Protein AF-A0A2S4VLC2-F1 (afdb_monomer)

Solvent-accessible surface area (backbone atoms only — not comparable to full-atom values): 45663 Å² total; per-residue (Å²): 144,87,84,80,94,54,102,57,72,80,74,68,70,62,57,72,58,14,38,53,53,42,52,53,53,49,48,54,49,51,52,53,53,41,60,43,33,59,36,51,84,49,87,48,69,69,47,48,52,51,25,44,51,48,43,68,63,42,48,62,54,38,50,44,61,28,38,43,82,70,46,40,82,74,41,74,69,57,31,28,52,48,36,14,47,51,26,49,55,52,49,54,48,45,46,55,64,35,52,42,67,81,77,48,102,68,69,84,42,43,26,28,50,32,72,69,47,44,51,53,40,52,48,52,61,60,61,50,69,76,62,63,89,77,63,77,96,82,64,87,63,66,72,56,66,68,56,48,66,87,47,74,38,82,46,78,83,58,58,87,95,34,71,60,26,54,52,48,14,49,42,65,72,66,60,54,50,72,38,26,34,81,74,70,24,79,64,42,41,28,45,54,89,22,46,72,27,50,72,65,51,28,57,66,91,37,38,46,51,39,43,56,39,56,76,72,53,17,49,53,32,44,52,52,26,51,54,34,46,54,51,46,46,65,56,44,69,75,32,58,41,73,59,55,61,83,78,45,54,74,65,55,41,47,47,50,35,52,30,55,53,40,46,64,63,31,56,52,28,44,52,35,42,52,50,45,50,49,38,51,73,70,60,71,40,47,35,50,53,35,67,42,56,43,40,62,47,91,70,44,57,30,51,56,46,20,69,70,37,12,37,65,52,59,55,51,54,58,33,44,56,60,15,40,78,43,88,60,10,78,40,79,65,37,14,53,50,33,27,28,51,48,48,17,26,50,58,19,32,36,46,27,54,52,44,79,71,64,43,90,93,38,68,63,45,57,52,52,30,40,56,33,68,34,37,37,52,26,33,48,49,53,47,51,50,39,54,44,45,73,77,72,48,56,81,90,48,26,43,56,52,31,52,54,52,48,41,59,39,27,37,38,38,54,34,35,58,31,50,39,46,22,57,63,51,58,80,48,35,83,61,45,53,64,47,45,73,73,47,66,78,59,77,78,66,73,83,52,53,74,65,15,39,52,53,46,51,52,53,49,49,54,49,51,49,54,53,42,59,46,28,53,40,59,74,56,82,47,67,69,47,46,51,52,27,46,51,46,47,68,64,41,48,62,54,39,46,47,63,23,46,44,82,70,45,33,84,85,42,72,68,57,35,28,43,51,34,12,47,51,26,48,55,51,49,53,49,45,46,53,66,42,52,40,71,82,73,47,101,65,72,84,43,41,25,28,54,37,69,72,43,45,51,54,35,52,52,53,63,70,44,76,68,66,70,88,56,55,74,70,60,42,53,51,49,42,56,68,55,48,54,69,52,73,40,81,46,81,84,58,57,93,88,37,74,57,26,57,52,47,16,51,44,65,76,65,58,50,47,73,38,24,34,84,74,70,28,84,66,40,44,30,44,52,91,23,44,73,29,48,55,66,52,31,57,70,93,40,42,43,49,40,43,61,30,56,70,72,56,16,50,54,34,46,51,52,31,50,52,34,48,54,52,45,50,63,47,41,77,71,27,54,40,73,50,58,57,84,76,44,57,71,69,56,45,50,50,50,42,51,31,54,53,41,44,65,65,33,61,49,28,45,54,36,40,51,49,45,53,51,38,46,60,68,64,68,40,49,31,54,52,35,70,50,53,45,48,63,47,92,71,42,60,25,52,58,44,22,67,71,47,12,47,57,48,67,52,50,52,58,31,45,57,59,13,39,78,42,90,60,10,79,40,76,67,38,13,54,51,35,24,32,52,48,48,16,25,50,59,20,31,26,48,31,51,46,46,70,84,62,41,88,92,40,64,66,44,56,52,50,31,38,55,33,67,34,34,39,52,27,34,51,48,52,54,52,51,40,55,45,42,74,77,74,48,54,80,90,48,26,41,58,52,31,51,52,53,48,62,56,36,34,42,36,36,52,32,36,57,31,48,40,54,46,54,74,65,80,82,75,86,124

Structure (mmCIF, N/CA/C/O backbone):
data_AF-A0A2S4VLC2-F1
#
_entry.id   AF-A0A2S4VLC2-F1
#
loop_
_atom_site.group_PDB
_atom_site.id
_atom_site.type_symbol
_atom_site.label_atom_id
_atom_site.label_alt_id
_atom_site.label_comp_id
_atom_site.label_asym_id
_atom_site.label_entity_id
_atom_site.label_seq_id
_atom_site.pdbx_PDB_ins_code
_atom_site.Cartn_x
_atom_site.Cartn_y
_atom_site.Cartn_z
_atom_site.occupancy
_atom_site.B_iso_or_equiv
_atom_site.auth_seq_id
_atom_site.auth_comp_id
_atom_site.auth_asym_id
_atom_site.auth_atom_id
_atom_site.pdbx_PDB_model_num
ATOM 1 N N . MET A 1 1 ? 19.396 19.581 33.387 1.00 24.59 1 MET A N 1
ATOM 2 C CA . MET A 1 1 ? 19.398 18.105 33.498 1.00 24.59 1 MET A CA 1
ATOM 3 C C . MET A 1 1 ? 18.200 17.486 32.751 1.00 24.59 1 MET A C 1
ATOM 5 O O . MET A 1 1 ? 17.572 16.566 33.244 1.00 24.59 1 MET A O 1
ATOM 9 N N . ILE A 1 2 ? 17.866 18.011 31.559 1.00 24.48 2 ILE A N 1
ATOM 10 C CA . ILE A 1 2 ? 16.727 17.600 30.707 1.00 24.48 2 ILE A CA 1
ATOM 11 C C . ILE A 1 2 ? 17.249 17.521 29.261 1.00 24.48 2 ILE A C 1
ATOM 13 O O . ILE A 1 2 ? 16.816 18.251 28.375 1.00 24.48 2 ILE A O 1
ATOM 17 N N . GLU A 1 3 ? 18.278 16.706 29.025 1.00 23.47 3 GLU A N 1
ATOM 18 C CA . GLU A 1 3 ? 18.798 16.481 27.665 1.00 23.47 3 GLU A CA 1
ATOM 19 C C . GLU A 1 3 ? 18.864 15.005 27.240 1.00 23.47 3 GLU A C 1
ATOM 21 O O . GLU A 1 3 ? 18.870 14.753 26.032 1.00 23.47 3 GLU A O 1
ATOM 26 N N . ASP A 1 4 ? 18.771 14.041 28.166 1.00 26.91 4 ASP A N 1
ATOM 27 C CA . ASP A 1 4 ? 19.158 12.644 27.888 1.00 26.91 4 ASP A CA 1
ATOM 28 C C . ASP A 1 4 ? 18.034 11.590 27.856 1.00 26.91 4 ASP A C 1
ATOM 30 O O . ASP A 1 4 ? 18.295 10.420 27.584 1.00 26.91 4 ASP A O 1
ATOM 34 N N . ILE A 1 5 ? 16.760 11.969 27.993 1.00 26.39 5 ILE A N 1
ATOM 35 C CA . ILE A 1 5 ? 15.631 11.030 27.822 1.00 26.39 5 ILE A CA 1
ATOM 36 C C . ILE A 1 5 ? 15.182 11.035 26.354 1.00 26.39 5 ILE A C 1
ATOM 38 O O . ILE A 1 5 ? 14.211 11.689 25.971 1.00 26.39 5 ILE A O 1
ATOM 42 N N . ARG A 1 6 ? 15.930 10.362 25.470 1.00 28.44 6 ARG A N 1
ATOM 43 C CA . ARG A 1 6 ? 15.559 10.229 24.047 1.00 28.44 6 ARG A CA 1
ATOM 44 C C . ARG A 1 6 ? 15.788 8.796 23.553 1.00 28.44 6 ARG A C 1
ATOM 46 O O . ARG A 1 6 ? 16.869 8.441 23.103 1.00 28.44 6 ARG A O 1
ATOM 53 N N . LEU A 1 7 ? 14.719 7.993 23.603 1.00 27.14 7 LEU A N 1
ATOM 54 C CA . LEU A 1 7 ? 14.617 6.585 23.157 1.00 27.14 7 LEU A CA 1
ATOM 55 C C . LEU A 1 7 ? 14.751 6.356 21.635 1.00 27.14 7 LEU A C 1
ATOM 57 O O . LEU A 1 7 ? 14.657 5.237 21.148 1.00 27.14 7 LEU A O 1
ATOM 61 N N . ILE A 1 8 ? 15.013 7.414 20.877 1.00 26.95 8 ILE A N 1
ATOM 62 C CA . ILE A 1 8 ? 15.624 7.353 19.552 1.00 26.95 8 ILE A CA 1
ATOM 63 C C . ILE A 1 8 ? 16.827 8.285 19.695 1.00 26.95 8 ILE A C 1
ATOM 65 O O . ILE A 1 8 ? 16.607 9.413 20.160 1.00 26.95 8 ILE A O 1
ATOM 69 N N . PRO A 1 9 ? 18.070 7.871 19.360 1.00 27.66 9 PRO A N 1
ATOM 70 C CA . PRO A 1 9 ? 19.195 8.803 19.367 1.00 27.66 9 PRO A CA 1
ATOM 71 C C . PRO A 1 9 ? 18.732 10.075 18.661 1.00 27.66 9 PRO A C 1
ATOM 73 O O . PRO A 1 9 ? 18.092 9.937 17.617 1.00 27.66 9 PRO A O 1
ATOM 76 N N . LYS A 1 10 ? 18.972 11.276 19.241 1.00 30.33 10 LYS A N 1
ATOM 77 C CA . LYS A 1 10 ? 18.832 12.561 18.521 1.00 30.33 10 LYS A CA 1
ATOM 78 C C . LYS A 1 10 ? 19.319 12.243 17.111 1.00 30.33 10 LYS A C 1
ATOM 80 O O . LYS A 1 10 ? 20.507 11.974 16.984 1.00 30.33 10 LYS A O 1
ATOM 85 N N . ILE A 1 11 ? 18.438 12.135 16.107 1.00 36.75 11 ILE A N 1
ATOM 86 C CA . ILE A 1 11 ? 18.905 12.075 14.726 1.00 36.75 11 ILE A CA 1
ATOM 87 C C . ILE A 1 11 ? 19.419 13.491 14.588 1.00 36.75 11 ILE A C 1
ATOM 89 O O . ILE A 1 11 ? 18.590 14.409 14.570 1.00 36.75 11 ILE A O 1
ATOM 93 N N . PRO A 1 12 ? 20.743 13.717 14.654 1.00 31.34 12 PRO A N 1
ATOM 94 C CA . PRO A 1 12 ? 21.212 15.044 14.382 1.00 31.34 12 PRO A CA 1
ATOM 95 C C . PRO A 1 12 ? 20.803 15.227 12.932 1.00 31.34 12 PRO A C 1
ATOM 97 O O . PRO A 1 12 ? 21.232 14.484 12.050 1.00 31.34 12 PRO A O 1
ATOM 100 N N . PHE A 1 13 ? 19.894 16.159 12.679 1.00 34.50 13 PHE A N 1
ATOM 101 C CA . PHE A 1 13 ? 19.851 16.740 11.362 1.00 34.50 13 PHE A CA 1
ATOM 102 C C . PHE A 1 13 ? 21.256 17.318 11.200 1.00 34.50 13 PHE A C 1
ATOM 104 O O . PHE A 1 13 ? 21.557 18.365 11.765 1.00 34.50 13 PHE A O 1
ATOM 111 N N . THR A 1 14 ? 22.160 16.605 10.523 1.00 34.50 14 THR A N 1
ATOM 112 C CA . THR A 1 14 ? 23.558 17.025 10.319 1.00 34.50 14 THR A CA 1
ATOM 113 C C . THR A 1 14 ? 23.642 18.231 9.374 1.00 34.50 14 THR A C 1
ATOM 115 O O . THR A 1 14 ? 24.683 18.509 8.785 1.00 34.50 14 THR A O 1
ATOM 118 N N . GLY A 1 15 ? 22.528 18.946 9.199 1.00 43.31 15 GLY A N 1
ATOM 119 C CA . GLY A 1 15 ? 22.353 20.007 8.235 1.00 43.31 15 GLY A CA 1
ATOM 120 C C . GLY A 1 15 ? 22.513 19.521 6.799 1.00 43.31 15 GLY A C 1
ATOM 121 O O . GLY A 1 15 ? 22.769 18.354 6.498 1.00 43.31 15 GLY A O 1
ATOM 122 N N . THR A 1 16 ? 22.423 20.483 5.896 1.00 50.69 16 THR A N 1
ATOM 123 C CA . THR A 1 16 ? 22.776 20.370 4.477 1.00 50.69 16 THR A CA 1
ATOM 124 C C . THR A 1 16 ? 24.244 19.968 4.245 1.00 50.69 16 THR A C 1
ATOM 126 O O . THR A 1 16 ? 24.583 19.532 3.146 1.00 50.69 16 THR A O 1
ATOM 129 N N . HIS A 1 17 ? 25.104 20.057 5.269 1.00 54.06 17 HIS A N 1
ATOM 130 C CA . HIS A 1 17 ? 26.532 19.728 5.209 1.00 54.06 17 HIS A CA 1
ATOM 131 C C . HIS A 1 17 ? 26.823 18.236 4.984 1.00 54.06 17 HIS A C 1
ATOM 133 O O . HIS A 1 17 ? 27.678 17.908 4.164 1.00 54.06 17 HIS A O 1
ATOM 139 N N . GLY A 1 18 ? 26.107 17.324 5.651 1.00 67.12 18 GLY A N 1
ATOM 140 C CA . GLY A 1 18 ? 26.309 15.880 5.444 1.00 67.12 18 GLY A CA 1
ATOM 141 C C . GLY A 1 18 ? 25.918 15.422 4.032 1.00 67.12 18 GLY A C 1
ATOM 142 O O . GLY A 1 18 ? 26.571 14.562 3.440 1.00 67.12 18 GLY A O 1
ATOM 143 N N . LEU A 1 19 ? 24.885 16.047 3.457 1.00 71.69 19 LEU A N 1
ATOM 144 C CA . LEU A 1 19 ? 24.420 15.774 2.097 1.00 71.69 19 LEU A CA 1
ATOM 145 C C . LEU A 1 19 ? 25.407 16.288 1.041 1.00 71.69 19 LEU A C 1
ATOM 147 O O . LEU A 1 19 ? 25.724 15.567 0.095 1.00 71.69 19 LEU A O 1
ATOM 151 N N . SER A 1 20 ? 25.905 17.519 1.190 1.00 73.19 20 SER A N 1
ATOM 152 C CA . SER A 1 20 ? 26.838 18.109 0.224 1.00 73.19 20 SER A CA 1
ATOM 153 C C . SER A 1 20 ? 28.161 17.342 0.166 1.00 73.19 20 SER A C 1
ATOM 155 O O . SER A 1 20 ? 28.663 17.072 -0.926 1.00 73.19 20 SER A O 1
ATOM 157 N N . GLN A 1 21 ? 28.680 16.904 1.317 1.00 80.12 21 GLN A N 1
ATOM 158 C CA . GLN A 1 21 ? 29.865 16.048 1.386 1.00 80.12 21 GLN A CA 1
ATOM 159 C C . GLN A 1 21 ? 29.629 14.686 0.721 1.00 80.12 21 GLN A C 1
ATOM 161 O O . GLN A 1 21 ? 30.457 14.247 -0.079 1.00 80.12 21 GLN A O 1
ATOM 166 N N . ALA A 1 22 ? 28.480 14.050 0.976 1.00 80.75 22 ALA A N 1
ATOM 167 C CA . ALA A 1 22 ? 28.127 12.782 0.341 1.00 80.75 22 ALA A CA 1
ATOM 168 C C . ALA A 1 22 ? 28.070 12.910 -1.192 1.00 80.75 22 ALA A C 1
ATOM 170 O O . ALA A 1 22 ? 28.621 12.077 -1.911 1.00 80.75 22 ALA A O 1
ATOM 171 N N . LEU A 1 23 ? 27.444 13.974 -1.708 1.00 84.00 23 LEU A N 1
ATOM 172 C CA . LEU A 1 23 ? 27.352 14.232 -3.148 1.00 84.00 23 LEU A CA 1
ATOM 173 C C . LEU A 1 23 ? 28.720 14.508 -3.781 1.00 84.00 23 LEU A C 1
ATOM 175 O O . LEU A 1 23 ? 28.992 14.012 -4.874 1.00 84.00 23 LEU A O 1
ATOM 179 N N . LEU A 1 24 ? 29.596 15.249 -3.096 1.00 88.19 24 LEU A N 1
ATOM 180 C CA . LEU A 1 24 ? 30.950 15.527 -3.576 1.00 88.19 24 LEU A CA 1
ATOM 181 C C . LEU A 1 24 ? 31.783 14.243 -3.696 1.00 88.19 24 LEU A C 1
ATOM 183 O O . LEU A 1 24 ? 32.436 14.019 -4.716 1.00 88.19 24 LEU A O 1
ATOM 187 N N . VAL A 1 25 ? 31.745 13.380 -2.678 1.00 90.94 25 VAL A N 1
ATOM 188 C CA . VAL A 1 25 ? 32.460 12.094 -2.696 1.00 90.94 25 VAL A CA 1
ATOM 189 C C . VAL A 1 25 ? 31.884 11.170 -3.765 1.00 90.94 25 VAL A C 1
ATOM 191 O O . VAL A 1 25 ? 32.643 10.568 -4.527 1.00 90.94 25 VAL A O 1
ATOM 194 N N . LEU A 1 26 ? 30.556 11.111 -3.894 1.00 91.62 26 LEU A N 1
ATOM 195 C CA . LEU A 1 26 ? 29.896 10.358 -4.957 1.00 91.62 26 LEU A CA 1
ATOM 196 C C . LEU A 1 26 ? 30.342 10.836 -6.344 1.00 91.62 26 LEU A C 1
ATOM 198 O O . LEU A 1 26 ? 30.652 10.008 -7.197 1.00 91.62 26 LEU A O 1
ATOM 202 N N . LEU A 1 27 ? 30.430 12.150 -6.567 1.00 93.12 27 LEU A N 1
ATOM 203 C CA . LEU A 1 27 ? 30.902 12.715 -7.830 1.00 93.12 27 LEU A CA 1
ATOM 204 C C . LEU A 1 27 ? 32.338 12.276 -8.142 1.00 93.12 27 LEU A C 1
ATOM 206 O O . LEU A 1 27 ? 32.603 11.838 -9.258 1.00 93.12 27 LEU A O 1
ATOM 210 N N . GLN A 1 28 ? 33.248 12.323 -7.164 1.00 93.44 28 GLN A N 1
ATOM 211 C CA . GLN A 1 28 ? 34.626 11.841 -7.341 1.00 93.44 28 GLN A CA 1
ATOM 212 C C . GLN A 1 28 ? 34.664 10.358 -7.734 1.00 93.44 28 GLN A C 1
ATOM 214 O O . GLN A 1 28 ? 35.398 9.979 -8.648 1.00 93.44 28 GLN A O 1
ATOM 219 N N . ILE A 1 29 ? 33.849 9.526 -7.076 1.00 95.19 29 ILE A N 1
ATOM 220 C CA . ILE A 1 29 ? 33.752 8.095 -7.384 1.00 95.19 29 ILE A CA 1
ATOM 221 C C . ILE A 1 29 ? 33.221 7.881 -8.804 1.00 95.19 29 ILE A C 1
ATOM 223 O O . ILE A 1 29 ? 33.795 7.099 -9.562 1.00 95.19 29 ILE A O 1
ATOM 227 N N . LEU A 1 30 ? 32.150 8.582 -9.183 1.00 94.50 30 LEU A N 1
ATOM 228 C CA . LEU A 1 30 ? 31.552 8.475 -10.512 1.00 94.50 30 LEU A CA 1
ATOM 229 C C . LEU A 1 30 ? 32.517 8.930 -11.607 1.00 94.50 30 LEU A C 1
ATOM 231 O O . LEU A 1 30 ? 32.635 8.237 -12.613 1.00 94.50 30 LEU A O 1
ATOM 235 N N . VAL A 1 31 ? 33.247 10.029 -11.403 1.00 94.50 31 VAL A N 1
ATOM 236 C CA . VAL A 1 31 ? 34.279 10.497 -12.342 1.00 94.50 31 VAL A CA 1
ATOM 237 C C . VAL A 1 31 ? 35.378 9.449 -12.493 1.00 94.50 31 VAL A C 1
ATOM 239 O O . VAL A 1 31 ? 35.717 9.086 -13.616 1.00 94.50 31 VAL A O 1
ATOM 242 N N . GLY A 1 32 ? 35.894 8.901 -11.390 1.00 95.00 32 GLY A N 1
ATOM 243 C CA . GLY A 1 32 ? 36.918 7.857 -11.438 1.00 95.00 32 GLY A CA 1
ATOM 244 C C . GLY A 1 32 ? 36.456 6.596 -12.175 1.00 95.00 32 GLY A C 1
ATOM 245 O O . GLY A 1 32 ? 37.154 6.100 -13.060 1.00 95.00 32 GLY A O 1
ATOM 246 N N . LEU A 1 33 ? 35.250 6.106 -11.870 1.00 94.94 33 LEU A N 1
ATOM 247 C CA . LEU A 1 33 ? 34.646 4.970 -12.572 1.00 94.94 33 LEU A CA 1
ATOM 248 C C . LEU A 1 33 ? 34.430 5.264 -14.057 1.00 94.94 33 LEU A C 1
ATOM 250 O O . LEU A 1 33 ? 34.676 4.397 -14.894 1.00 94.94 33 LEU A O 1
ATOM 254 N N . PHE A 1 34 ? 33.988 6.475 -14.390 1.00 94.25 34 PHE A N 1
ATOM 255 C CA . PHE A 1 34 ? 33.753 6.896 -15.764 1.00 94.25 34 PHE A CA 1
ATOM 256 C C . PHE A 1 34 ? 35.054 6.939 -16.567 1.00 94.25 34 PHE A C 1
ATOM 258 O O . PHE A 1 34 ? 35.115 6.340 -17.639 1.00 94.25 34 PHE A O 1
ATOM 265 N N . LEU A 1 35 ? 36.120 7.532 -16.016 1.00 93.56 35 LEU A N 1
ATOM 266 C CA . LEU A 1 35 ? 37.460 7.512 -16.613 1.00 93.56 35 LEU A CA 1
ATOM 267 C C . LEU A 1 35 ? 37.949 6.078 -16.844 1.00 93.56 35 LEU A C 1
ATOM 269 O O . LEU A 1 35 ? 38.440 5.758 -17.925 1.00 93.56 35 LEU A O 1
ATOM 273 N N . GLY A 1 36 ? 37.745 5.184 -15.874 1.00 92.62 36 GLY A N 1
ATOM 274 C CA . GLY A 1 36 ? 38.018 3.759 -16.050 1.00 92.62 36 GLY A CA 1
ATOM 275 C C . GLY A 1 36 ? 37.191 3.135 -17.181 1.00 92.62 36 GLY A C 1
ATOM 276 O O . GLY A 1 36 ? 37.727 2.382 -17.995 1.00 92.62 36 GLY A O 1
ATOM 277 N N . GLY A 1 37 ? 35.907 3.485 -17.280 1.00 92.25 37 GLY A N 1
ATOM 278 C CA . GLY A 1 37 ? 34.981 3.018 -18.313 1.00 92.25 37 GLY A CA 1
ATOM 279 C C . GLY A 1 37 ? 35.435 3.377 -19.729 1.00 92.25 37 GLY A C 1
ATOM 280 O O . GLY A 1 37 ? 35.328 2.550 -20.635 1.00 92.25 37 GLY A O 1
ATOM 281 N N . LEU A 1 38 ? 36.029 4.562 -19.914 1.00 93.19 38 LEU A N 1
ATOM 282 C CA . LEU A 1 38 ? 36.584 5.003 -21.203 1.00 93.19 38 LEU A CA 1
ATOM 283 C C . LEU A 1 38 ? 37.732 4.110 -21.690 1.00 93.19 38 LEU A C 1
ATOM 285 O O . LEU A 1 38 ? 37.962 3.997 -22.895 1.00 93.19 38 LEU A O 1
ATOM 289 N N . THR A 1 39 ? 38.438 3.457 -20.766 1.00 92.44 39 THR A N 1
ATOM 290 C CA . THR A 1 39 ? 39.571 2.578 -21.086 1.00 92.44 39 THR A CA 1
ATOM 291 C C . THR A 1 39 ? 39.164 1.130 -21.359 1.00 92.44 39 THR A C 1
ATOM 293 O O . THR A 1 39 ? 39.967 0.385 -21.910 1.00 92.44 39 THR A O 1
ATOM 296 N N . VAL A 1 40 ? 37.925 0.721 -21.041 1.00 90.31 40 VAL A N 1
ATOM 297 C CA . VAL A 1 40 ? 37.461 -0.681 -21.133 1.00 90.31 40 VAL A CA 1
ATOM 298 C C . VAL A 1 40 ? 37.669 -1.322 -22.515 1.00 90.31 40 VAL A C 1
ATOM 300 O O . VAL A 1 40 ? 38.081 -2.485 -22.557 1.00 90.31 40 VAL A O 1
ATOM 303 N N . PRO A 1 41 ? 37.419 -0.623 -23.641 1.00 89.50 41 PRO A N 1
ATOM 304 C CA . PRO A 1 41 ? 37.660 -1.184 -24.972 1.00 89.50 41 PRO A CA 1
ATOM 305 C C . PRO A 1 41 ? 39.140 -1.457 -25.275 1.00 89.50 41 PRO A C 1
ATOM 307 O O . PRO A 1 41 ? 39.435 -2.276 -26.140 1.00 89.50 41 PRO A O 1
ATOM 310 N N . SER A 1 42 ? 40.067 -0.814 -24.557 1.00 87.00 42 SER A N 1
ATOM 311 C CA . SER A 1 42 ? 41.497 -1.102 -24.653 1.00 87.00 42 SER A CA 1
ATOM 312 C C . SER A 1 42 ? 41.884 -2.260 -23.733 1.00 87.00 42 SER A C 1
ATOM 314 O O . SER A 1 42 ? 41.605 -2.254 -22.532 1.00 87.00 42 SER A O 1
ATOM 316 N N . GLN A 1 43 ? 42.577 -3.250 -24.292 1.00 86.00 43 GLN A N 1
ATOM 317 C CA . GLN A 1 43 ? 43.151 -4.374 -23.545 1.00 86.00 43 GLN A CA 1
ATOM 318 C C . GLN A 1 43 ? 44.673 -4.256 -23.379 1.00 86.00 43 GLN A C 1
ATOM 320 O O . GLN A 1 43 ? 45.334 -5.238 -23.067 1.00 86.00 43 GLN A O 1
ATOM 325 N N . SER A 1 44 ? 45.236 -3.061 -23.581 1.00 89.31 44 SER A N 1
ATOM 326 C CA . SER A 1 44 ? 46.666 -2.823 -23.388 1.00 89.31 44 SER A CA 1
ATOM 327 C C . SER A 1 44 ? 47.062 -2.855 -21.905 1.00 89.31 44 SER A C 1
ATOM 329 O O . SER A 1 44 ? 46.277 -2.472 -21.030 1.00 89.31 44 SER A O 1
ATOM 331 N N . SER A 1 45 ? 48.308 -3.242 -21.615 1.00 89.12 45 SER A N 1
ATOM 332 C CA . SER A 1 45 ? 48.845 -3.266 -20.246 1.00 89.12 45 SER A CA 1
ATOM 333 C C . SER A 1 45 ? 48.707 -1.920 -19.514 1.00 89.12 45 SER A C 1
ATOM 335 O O . SER A 1 45 ? 48.268 -1.932 -18.365 1.00 89.12 45 SER A O 1
ATOM 337 N N . PRO A 1 46 ? 48.951 -0.746 -20.141 1.00 92.38 46 PRO A N 1
ATOM 338 C CA . PRO A 1 46 ? 48.715 0.545 -19.488 1.00 92.38 46 PRO A CA 1
ATOM 339 C C . PRO A 1 46 ? 47.255 0.766 -19.069 1.00 92.38 46 PRO A C 1
ATOM 341 O O . PRO A 1 46 ? 46.996 1.287 -17.987 1.00 92.38 46 PRO A O 1
ATOM 344 N N . ALA A 1 47 ? 46.287 0.327 -19.881 1.00 90.38 47 ALA A N 1
ATOM 345 C CA . ALA A 1 47 ? 44.868 0.429 -19.539 1.00 90.38 47 ALA A CA 1
ATOM 346 C C . ALA A 1 47 ? 44.488 -0.509 -18.380 1.00 90.38 47 ALA A C 1
ATOM 348 O O . ALA A 1 47 ? 43.604 -0.199 -17.583 1.00 90.38 47 ALA A O 1
ATOM 349 N N . HIS A 1 48 ? 45.143 -1.665 -18.265 1.00 90.00 48 HIS A N 1
ATOM 350 C CA . HIS A 1 48 ? 44.968 -2.577 -17.131 1.00 90.00 48 HIS A CA 1
ATOM 351 C C . HIS A 1 48 ? 45.553 -1.981 -15.847 1.00 90.00 48 HIS A C 1
ATOM 353 O O . HIS A 1 48 ? 44.848 -1.895 -14.844 1.00 90.00 48 HIS A O 1
ATOM 359 N N . VAL A 1 49 ? 46.791 -1.482 -15.900 1.00 93.81 49 VAL A N 1
ATOM 360 C CA . VAL A 1 49 ? 47.465 -0.833 -14.763 1.00 93.81 49 VAL A CA 1
ATOM 361 C C . VAL A 1 49 ? 46.689 0.393 -14.283 1.00 93.81 49 VAL A C 1
ATOM 363 O O . VAL A 1 49 ? 46.459 0.534 -13.085 1.00 93.81 49 VAL A O 1
ATOM 366 N N . PHE A 1 50 ? 46.203 1.238 -15.196 1.00 94.75 50 PHE A N 1
ATOM 367 C CA . PHE A 1 50 ? 45.379 2.397 -14.845 1.00 94.75 50 PHE A CA 1
ATOM 368 C C . PHE A 1 50 ? 44.114 1.997 -14.072 1.00 94.75 50 PHE A C 1
ATOM 370 O O . PHE A 1 50 ? 43.812 2.566 -13.023 1.00 94.75 50 PHE A O 1
ATOM 377 N N . ARG A 1 51 ? 43.391 0.972 -14.543 1.00 94.19 51 ARG A N 1
ATOM 378 C CA . ARG A 1 51 ? 42.175 0.478 -13.876 1.00 94.19 51 ARG A CA 1
ATOM 379 C C . ARG A 1 51 ? 42.465 -0.178 -12.525 1.00 94.19 51 ARG A C 1
ATOM 381 O O . ARG A 1 51 ? 41.649 -0.051 -11.612 1.00 94.19 51 ARG A O 1
ATOM 388 N N . LEU A 1 52 ? 43.611 -0.838 -12.365 1.00 94.50 52 LEU A N 1
ATOM 389 C CA . LEU A 1 52 ? 44.078 -1.328 -11.064 1.00 94.50 52 LEU A CA 1
ATOM 390 C C . LEU A 1 52 ? 44.439 -0.171 -10.119 1.00 94.50 52 LEU A C 1
ATOM 392 O O . LEU A 1 52 ? 44.071 -0.210 -8.948 1.00 94.50 52 LEU A O 1
ATOM 396 N N . GLY A 1 53 ? 45.054 0.900 -10.622 1.00 95.50 53 GLY A N 1
ATOM 397 C CA . GLY A 1 53 ? 45.284 2.128 -9.853 1.00 95.50 53 GLY A CA 1
ATOM 398 C C . GLY A 1 53 ? 43.978 2.764 -9.361 1.00 95.50 53 GLY A C 1
ATOM 399 O O . GLY A 1 53 ? 43.867 3.137 -8.192 1.00 95.50 53 GLY A O 1
ATOM 400 N N . LEU A 1 54 ? 42.943 2.801 -10.213 1.00 95.38 54 LEU A N 1
ATOM 401 C CA . LEU A 1 54 ? 41.603 3.252 -9.817 1.00 95.38 54 LEU A CA 1
ATOM 402 C C . LEU A 1 54 ? 40.995 2.389 -8.705 1.00 95.38 54 LEU A C 1
ATOM 404 O O . LEU A 1 54 ? 40.307 2.932 -7.845 1.00 95.38 54 LEU A O 1
ATOM 408 N N . LEU A 1 55 ? 41.250 1.075 -8.684 1.00 95.06 55 LEU A N 1
ATOM 409 C CA . LEU A 1 55 ? 40.779 0.195 -7.608 1.00 95.06 55 LEU A CA 1
ATOM 410 C C . LEU A 1 55 ? 41.351 0.628 -6.252 1.00 95.06 55 LEU A C 1
ATOM 412 O O . LEU A 1 55 ? 40.594 0.767 -5.292 1.00 95.06 55 LEU A O 1
ATOM 416 N N . VAL A 1 56 ? 42.659 0.890 -6.193 1.00 94.25 56 VAL A N 1
ATOM 417 C CA . VAL A 1 56 ? 43.350 1.338 -4.971 1.00 94.25 56 VAL A CA 1
ATOM 418 C C . VAL A 1 56 ? 42.841 2.707 -4.515 1.00 94.25 56 VAL A C 1
ATOM 420 O O . VAL A 1 56 ? 42.622 2.918 -3.326 1.00 94.25 56 VAL A O 1
ATOM 423 N N . TRP A 1 57 ? 42.597 3.626 -5.452 1.00 93.88 57 TRP A N 1
ATOM 424 C CA . TRP A 1 57 ? 42.132 4.977 -5.134 1.00 93.88 57 TRP A CA 1
ATOM 425 C C . TRP A 1 57 ? 40.652 5.042 -4.721 1.00 93.88 57 TRP A C 1
ATOM 427 O O . TRP A 1 57 ? 40.292 5.760 -3.786 1.00 93.88 57 TRP A O 1
ATOM 437 N N . LEU A 1 58 ? 39.775 4.307 -5.412 1.00 96.31 58 LEU A N 1
ATOM 438 C CA . LEU A 1 58 ? 38.325 4.415 -5.239 1.00 96.31 58 LEU A CA 1
ATOM 439 C C . LEU A 1 58 ? 37.768 3.485 -4.161 1.00 96.31 58 LEU A C 1
ATOM 441 O O . LEU A 1 58 ? 36.760 3.832 -3.550 1.00 96.31 58 LEU A O 1
ATOM 445 N N . CYS A 1 59 ? 38.391 2.332 -3.899 1.00 93.94 59 CYS A N 1
ATOM 446 C CA . CYS A 1 59 ? 37.876 1.380 -2.911 1.00 93.94 59 CYS A CA 1
ATOM 447 C C . CYS A 1 59 ? 37.747 1.999 -1.501 1.00 93.94 59 CYS A C 1
ATOM 449 O O . CYS A 1 59 ? 36.645 1.939 -0.947 1.00 93.94 59 CYS A O 1
ATOM 451 N N . PRO A 1 60 ? 38.767 2.694 -0.948 1.00 91.06 60 PRO A N 1
ATOM 452 C CA . PRO A 1 60 ? 38.639 3.354 0.352 1.00 91.06 60 PRO A CA 1
ATOM 453 C C . PRO A 1 60 ? 37.528 4.410 0.372 1.00 91.06 60 PRO A C 1
ATOM 455 O O . PRO A 1 60 ? 36.761 4.468 1.326 1.00 91.06 60 PRO A O 1
ATOM 458 N N . LYS A 1 61 ? 37.381 5.192 -0.709 1.00 92.88 61 LYS A N 1
ATOM 459 C CA . LYS A 1 61 ? 36.322 6.208 -0.839 1.00 92.88 61 LYS A CA 1
ATOM 460 C C . LYS A 1 61 ? 34.927 5.591 -0.866 1.00 92.88 61 LYS A C 1
ATOM 462 O O . LYS A 1 61 ? 34.010 6.140 -0.270 1.00 92.88 61 LYS A O 1
ATOM 467 N N . ILE A 1 62 ? 34.750 4.464 -1.556 1.00 93.75 62 ILE A N 1
ATOM 468 C CA . ILE A 1 62 ? 33.462 3.762 -1.622 1.00 93.75 62 ILE A CA 1
ATOM 469 C C . ILE A 1 62 ? 33.108 3.157 -0.261 1.00 93.75 62 ILE A C 1
ATOM 471 O O . ILE A 1 62 ? 31.948 3.233 0.149 1.00 93.75 62 ILE A O 1
ATOM 475 N N . ILE A 1 63 ? 34.082 2.570 0.443 1.00 91.00 63 ILE A N 1
ATOM 476 C CA . ILE A 1 63 ? 33.864 2.042 1.794 1.00 91.00 63 ILE A CA 1
ATOM 477 C C . ILE A 1 63 ? 33.489 3.188 2.736 1.00 91.00 63 ILE A C 1
ATOM 479 O O . ILE A 1 63 ? 32.428 3.116 3.347 1.00 91.00 63 ILE A O 1
ATOM 483 N N . ASP A 1 64 ? 34.270 4.270 2.760 1.00 89.38 64 ASP A N 1
ATOM 484 C CA . ASP A 1 64 ? 33.985 5.467 3.557 1.00 89.38 64 ASP A CA 1
ATOM 485 C C . ASP A 1 64 ? 32.588 6.037 3.260 1.00 89.38 64 ASP A C 1
ATOM 487 O O . ASP A 1 64 ? 31.779 6.192 4.173 1.00 89.38 64 ASP A O 1
ATOM 491 N N . TYR A 1 65 ? 32.243 6.226 1.982 1.00 89.88 65 TYR A N 1
ATOM 492 C CA . TYR A 1 65 ? 30.909 6.659 1.544 1.00 89.88 65 TYR A CA 1
ATOM 493 C C . TYR A 1 65 ? 29.783 5.771 2.095 1.00 89.88 65 TYR A C 1
ATOM 495 O O . TYR A 1 65 ? 28.705 6.253 2.444 1.00 89.88 65 TYR A O 1
ATOM 503 N N . SER A 1 66 ? 30.034 4.466 2.195 1.00 89.38 66 SER A N 1
ATOM 504 C CA . SER A 1 66 ? 29.045 3.480 2.630 1.00 89.38 66 SER A CA 1
ATOM 505 C C . SER A 1 66 ? 28.932 3.368 4.148 1.00 89.38 66 SER A C 1
ATOM 507 O O . SER A 1 66 ? 27.845 3.063 4.642 1.00 89.38 66 SER A O 1
ATOM 509 N N . THR A 1 67 ? 30.024 3.575 4.889 1.00 86.00 67 THR A N 1
ATOM 510 C CA . THR A 1 67 ? 30.102 3.295 6.333 1.00 86.00 67 THR A CA 1
ATOM 511 C C . THR A 1 67 ? 30.102 4.540 7.209 1.00 86.00 67 THR A C 1
ATOM 513 O O . THR A 1 67 ? 29.577 4.480 8.318 1.00 86.00 67 THR A O 1
ATOM 516 N N . SER A 1 68 ? 30.654 5.655 6.731 1.00 84.06 68 SER A N 1
ATOM 517 C CA . SER A 1 68 ? 30.877 6.856 7.538 1.00 84.06 68 SER A CA 1
ATOM 518 C C . SER A 1 68 ? 29.582 7.574 7.889 1.00 84.06 68 SER A C 1
ATOM 520 O O . SER A 1 68 ? 28.783 7.937 7.017 1.00 84.06 68 SER A O 1
ATOM 522 N N . ARG A 1 69 ? 29.369 7.824 9.180 1.00 79.00 69 ARG A N 1
ATOM 523 C CA . ARG A 1 69 ? 28.171 8.500 9.693 1.00 79.00 69 ARG A CA 1
ATOM 524 C C . ARG A 1 69 ? 28.158 10.005 9.437 1.00 79.00 69 ARG A C 1
ATOM 526 O O . ARG A 1 69 ? 27.140 10.636 9.703 1.00 79.00 69 ARG A O 1
ATOM 533 N N . THR A 1 70 ? 29.237 10.569 8.896 1.00 78.00 70 THR A N 1
ATOM 534 C CA . THR A 1 70 ? 29.291 11.983 8.491 1.00 78.00 70 THR A CA 1
ATOM 535 C C . THR A 1 70 ? 28.378 12.275 7.296 1.00 78.00 70 THR A C 1
ATOM 537 O O . THR A 1 70 ? 27.834 13.373 7.186 1.00 78.00 70 THR A O 1
ATOM 540 N N . TYR A 1 71 ? 28.147 11.282 6.432 1.00 79.56 71 TYR A N 1
ATOM 541 C CA . TYR A 1 71 ? 27.235 11.374 5.294 1.00 79.56 71 TYR A CA 1
ATOM 542 C C . TYR A 1 71 ? 25.797 11.053 5.713 1.00 79.56 71 TYR A C 1
ATOM 544 O O . TYR A 1 71 ? 25.550 10.002 6.311 1.00 79.56 71 TYR A O 1
ATOM 552 N N . SER A 1 72 ? 24.841 11.924 5.371 1.00 72.00 72 SER A N 1
ATOM 553 C CA . SER A 1 72 ? 23.421 11.719 5.691 1.00 72.00 72 SER A CA 1
ATOM 554 C C . SER A 1 72 ? 22.469 12.438 4.725 1.00 72.00 72 SER A C 1
ATOM 556 O O . SER A 1 72 ? 22.717 13.568 4.306 1.00 72.00 72 SER A O 1
ATOM 558 N N . PHE A 1 73 ? 21.342 11.789 4.430 1.00 62.19 73 PHE A N 1
ATOM 559 C CA . PHE A 1 73 ? 20.133 12.315 3.791 1.00 62.19 73 PHE A CA 1
ATOM 560 C C . PHE A 1 73 ? 19.053 12.715 4.820 1.00 62.19 73 PHE A C 1
ATOM 562 O O . PHE A 1 73 ? 17.907 12.970 4.451 1.00 62.19 73 PHE A O 1
ATOM 569 N N . GLY A 1 74 ? 19.389 12.756 6.115 1.00 52.47 74 GLY A N 1
ATOM 570 C CA . GLY A 1 74 ? 18.488 13.161 7.201 1.00 52.47 74 GLY A CA 1
ATOM 571 C C . GLY A 1 74 ? 17.650 12.029 7.806 1.00 52.47 74 GLY A C 1
ATOM 572 O O . GLY A 1 74 ? 16.802 12.283 8.664 1.00 52.47 74 GLY A O 1
ATOM 573 N N . ASN A 1 75 ? 17.870 10.776 7.394 1.00 59.75 75 ASN A N 1
ATOM 574 C CA . ASN A 1 75 ? 17.190 9.605 7.948 1.00 59.75 75 ASN A CA 1
ATOM 575 C C . ASN A 1 75 ? 18.141 8.403 7.986 1.00 59.75 75 ASN A C 1
ATOM 577 O O . ASN A 1 75 ? 18.543 7.907 6.946 1.00 59.75 75 ASN A O 1
ATOM 581 N N . THR A 1 76 ? 18.433 7.872 9.174 1.00 58.41 76 THR A N 1
ATOM 582 C CA . THR A 1 76 ? 19.416 6.790 9.367 1.00 58.41 76 THR A CA 1
ATOM 583 C C . THR A 1 76 ? 19.091 5.500 8.605 1.00 58.41 76 THR A C 1
ATOM 585 O O . THR A 1 76 ? 20.006 4.834 8.125 1.00 58.41 76 THR A O 1
ATOM 588 N N . LEU A 1 77 ? 17.810 5.137 8.467 1.00 59.06 77 LEU A N 1
ATOM 589 C CA . LEU A 1 77 ? 17.403 3.965 7.686 1.00 59.06 77 LEU A CA 1
ATOM 590 C C . LEU A 1 77 ? 17.551 4.232 6.184 1.00 59.06 77 LEU A C 1
ATOM 592 O O . LEU A 1 77 ? 18.020 3.366 5.451 1.00 59.06 77 LEU A O 1
ATOM 596 N N . ALA A 1 78 ? 17.189 5.433 5.728 1.00 60.06 78 ALA A N 1
ATOM 597 C CA . ALA A 1 78 ? 17.413 5.838 4.345 1.00 60.06 78 ALA A CA 1
ATOM 598 C C . ALA A 1 78 ? 18.913 5.911 4.029 1.00 60.06 78 ALA A C 1
ATOM 600 O O . ALA A 1 78 ? 19.327 5.431 2.984 1.00 60.06 78 ALA A O 1
ATOM 601 N N . ASP A 1 79 ? 19.733 6.419 4.946 1.00 68.50 79 ASP A N 1
ATOM 602 C CA . ASP A 1 79 ? 21.189 6.496 4.817 1.00 68.50 79 ASP A CA 1
ATOM 603 C C . ASP A 1 79 ? 21.800 5.103 4.703 1.00 68.50 79 ASP A C 1
ATOM 605 O O . ASP A 1 79 ? 22.588 4.851 3.799 1.00 68.50 79 ASP A O 1
ATOM 609 N N . GLN A 1 80 ? 21.384 4.180 5.573 1.00 73.25 80 GLN A N 1
ATOM 610 C CA . GLN A 1 80 ? 21.743 2.764 5.502 1.00 73.25 80 GLN A CA 1
ATOM 611 C C . GLN A 1 80 ? 21.395 2.160 4.145 1.00 73.25 80 GLN A C 1
ATOM 613 O O . GLN A 1 80 ? 22.256 1.622 3.453 1.00 73.25 80 GLN A O 1
ATOM 618 N N . LEU A 1 81 ? 20.135 2.261 3.734 1.00 72.19 81 LEU A N 1
ATOM 619 C CA . LEU A 1 81 ? 19.688 1.606 2.515 1.00 72.19 81 LEU A CA 1
ATOM 620 C C . LEU A 1 81 ? 20.289 2.262 1.270 1.00 72.19 81 LEU A C 1
ATOM 622 O O . LEU A 1 81 ? 20.750 1.554 0.384 1.00 72.19 81 LEU A O 1
ATOM 626 N N . ILE A 1 82 ? 20.320 3.590 1.186 1.00 76.38 82 ILE A N 1
ATOM 627 C CA . ILE A 1 82 ? 20.781 4.315 -0.000 1.00 76.38 82 ILE A CA 1
ATOM 628 C C . ILE A 1 82 ? 22.303 4.263 -0.095 1.00 76.38 82 ILE A C 1
ATOM 630 O O . ILE A 1 82 ? 22.813 3.771 -1.101 1.00 76.38 82 ILE A O 1
ATOM 634 N N . LEU A 1 83 ? 23.035 4.724 0.925 1.00 83.62 83 LEU A N 1
ATOM 635 C CA . LEU A 1 83 ? 24.495 4.842 0.845 1.00 83.62 83 LEU A CA 1
ATOM 636 C C . LEU A 1 83 ? 25.148 3.468 0.710 1.00 83.62 83 LEU A C 1
ATOM 638 O O . LEU A 1 83 ? 25.998 3.288 -0.159 1.00 83.62 83 LEU A O 1
ATOM 642 N N . SER A 1 84 ? 24.712 2.472 1.486 1.00 86.81 84 SER A N 1
ATOM 643 C CA . SER A 1 84 ? 25.317 1.138 1.435 1.00 86.81 84 SER A CA 1
ATOM 644 C C . SER A 1 84 ? 24.887 0.333 0.198 1.00 86.81 84 SER A C 1
ATOM 646 O O . SER A 1 84 ? 25.723 -0.363 -0.382 1.00 86.81 84 SER A O 1
ATOM 648 N N . CYS A 1 85 ? 23.643 0.453 -0.300 1.00 85.56 85 CYS A N 1
ATOM 649 C CA . CYS A 1 85 ? 23.266 -0.200 -1.569 1.00 85.56 85 CYS A CA 1
ATOM 650 C C . CYS A 1 85 ? 23.943 0.453 -2.781 1.00 85.56 85 CYS A C 1
ATOM 652 O O . CYS A 1 85 ? 24.373 -0.250 -3.701 1.00 85.56 85 CYS A O 1
ATOM 654 N N . VAL A 1 86 ? 24.011 1.788 -2.827 1.00 87.94 86 VAL A N 1
ATOM 655 C CA . VAL A 1 86 ? 24.725 2.509 -3.892 1.00 87.94 86 VAL A CA 1
ATOM 656 C C . VAL A 1 86 ? 26.208 2.171 -3.815 1.00 87.94 86 VAL A C 1
ATOM 658 O O . VAL A 1 86 ? 26.780 1.758 -4.820 1.00 87.94 86 VAL A O 1
ATOM 661 N N . GLY A 1 87 ? 26.793 2.223 -2.621 1.00 90.62 87 GLY A N 1
ATOM 662 C CA . GLY A 1 87 ? 28.171 1.836 -2.353 1.00 90.62 87 GLY A CA 1
ATOM 663 C C . GLY A 1 87 ? 28.509 0.429 -2.833 1.00 90.62 87 GLY A C 1
ATOM 664 O O . GLY A 1 87 ? 29.485 0.254 -3.557 1.00 90.62 87 GLY A O 1
ATOM 665 N N . TRP A 1 88 ? 27.664 -0.569 -2.554 1.00 90.75 88 TRP A N 1
ATOM 666 C CA . TRP A 1 88 ? 27.858 -1.921 -3.087 1.00 90.75 88 TRP A CA 1
ATOM 667 C C . TRP A 1 88 ? 27.828 -1.964 -4.620 1.00 90.75 88 TRP A C 1
ATOM 669 O O . TRP A 1 88 ? 28.652 -2.631 -5.251 1.00 90.75 88 TRP A O 1
ATOM 679 N N . ASN A 1 89 ? 26.888 -1.258 -5.253 1.00 89.94 89 ASN A N 1
ATOM 680 C CA . ASN A 1 89 ? 26.828 -1.198 -6.714 1.00 89.94 89 ASN A CA 1
ATOM 681 C C . ASN A 1 89 ? 28.086 -0.541 -7.302 1.00 89.94 89 ASN A C 1
ATOM 683 O O . ASN A 1 89 ? 28.617 -1.033 -8.295 1.00 89.94 89 ASN A O 1
ATOM 687 N N . LEU A 1 90 ? 28.597 0.521 -6.678 1.00 92.69 90 LEU A N 1
ATOM 688 C CA . LEU A 1 90 ? 29.839 1.180 -7.086 1.00 92.69 90 LEU A CA 1
ATOM 689 C C . LEU A 1 90 ? 31.049 0.261 -6.881 1.00 92.69 90 LEU A C 1
ATOM 691 O O . LEU A 1 90 ? 31.871 0.131 -7.784 1.00 92.69 90 LEU A O 1
ATOM 695 N N . LEU A 1 91 ? 31.121 -0.435 -5.743 1.00 92.62 91 LEU A N 1
ATOM 696 C CA . LEU A 1 91 ? 32.189 -1.384 -5.432 1.00 92.62 91 LEU A CA 1
ATOM 697 C C . LEU A 1 91 ? 32.212 -2.533 -6.441 1.00 92.62 91 LEU A C 1
ATOM 699 O O . LEU A 1 91 ? 33.243 -2.828 -7.034 1.00 92.62 91 LEU A O 1
ATOM 703 N N . THR A 1 92 ? 31.065 -3.157 -6.700 1.00 91.31 92 THR A N 1
ATOM 704 C CA . THR A 1 92 ? 30.967 -4.239 -7.690 1.00 91.31 92 THR A CA 1
ATOM 705 C C . THR A 1 92 ? 31.287 -3.765 -9.103 1.00 91.31 92 THR A C 1
ATOM 707 O O . THR A 1 92 ? 31.889 -4.515 -9.870 1.00 91.31 92 THR A O 1
ATOM 710 N N . ARG A 1 93 ? 30.953 -2.517 -9.453 1.00 91.19 93 ARG A N 1
ATOM 711 C CA . ARG A 1 93 ? 31.347 -1.911 -10.731 1.00 91.19 93 ARG A CA 1
ATOM 712 C C . ARG A 1 93 ? 32.842 -1.662 -10.827 1.00 91.19 93 ARG A C 1
ATOM 714 O O . ARG A 1 93 ? 33.414 -1.948 -11.872 1.00 91.19 93 ARG A O 1
ATOM 721 N N . LEU A 1 94 ? 33.468 -1.212 -9.746 1.00 94.25 94 LEU A N 1
ATOM 722 C CA . LEU A 1 94 ? 34.916 -1.069 -9.657 1.00 94.25 94 LEU A CA 1
ATOM 723 C C . LEU A 1 94 ? 35.616 -2.425 -9.825 1.00 94.25 94 LEU A C 1
ATOM 725 O O . LEU A 1 94 ? 36.542 -2.541 -10.619 1.00 94.25 94 LEU A O 1
ATOM 729 N N . LEU A 1 95 ? 35.125 -3.479 -9.167 1.00 92.12 95 LEU A N 1
ATOM 730 C CA . LEU A 1 95 ? 35.667 -4.836 -9.311 1.00 92.12 95 LEU A CA 1
ATOM 731 C C . LEU A 1 95 ? 35.485 -5.391 -10.738 1.00 92.12 95 LEU A C 1
ATOM 733 O O . LEU A 1 95 ? 36.425 -5.951 -11.302 1.00 92.12 95 LEU A O 1
ATOM 737 N N . ASP A 1 96 ? 34.306 -5.208 -11.348 1.00 89.50 96 ASP A N 1
ATOM 738 C CA . ASP A 1 96 ? 34.023 -5.609 -12.742 1.00 89.50 96 ASP A CA 1
ATOM 739 C C . ASP A 1 96 ? 34.903 -4.842 -13.747 1.00 89.50 96 ASP A C 1
ATOM 741 O O . ASP A 1 96 ? 35.291 -5.366 -14.787 1.00 89.50 96 ASP A O 1
ATOM 745 N N . LEU A 1 97 ? 35.238 -3.589 -13.443 1.00 91.19 97 LEU A N 1
ATOM 746 C CA . LEU A 1 97 ? 36.067 -2.730 -14.281 1.00 91.19 97 LEU A CA 1
ATOM 747 C C . LEU A 1 97 ? 37.560 -3.041 -14.148 1.00 91.19 97 LEU A C 1
ATOM 749 O O . LEU A 1 97 ? 38.255 -3.048 -15.162 1.00 91.19 97 LEU A O 1
ATOM 753 N N . SER A 1 98 ? 38.044 -3.295 -12.933 1.00 92.06 98 SER A N 1
ATOM 754 C CA . SER A 1 98 ? 39.476 -3.410 -12.633 1.00 92.06 98 SER A CA 1
ATOM 755 C C . SER A 1 98 ? 40.006 -4.841 -12.660 1.00 92.06 98 SER A C 1
ATOM 757 O O . SER A 1 98 ? 41.130 -5.052 -13.103 1.00 92.06 98 SER A O 1
ATOM 759 N N . LEU A 1 99 ? 39.223 -5.826 -12.206 1.00 89.88 99 LEU A N 1
ATOM 760 C CA . LEU A 1 99 ? 39.699 -7.206 -12.030 1.00 89.88 99 LEU A CA 1
ATOM 761 C C . LEU A 1 99 ? 39.193 -8.155 -13.111 1.00 89.88 99 LEU A C 1
ATOM 763 O O . LEU A 1 99 ? 39.938 -9.005 -13.589 1.00 89.88 99 LEU A O 1
ATOM 767 N N . LEU A 1 100 ? 37.933 -8.021 -13.527 1.00 84.38 100 LEU A N 1
ATOM 768 C CA . LEU A 1 100 ? 37.357 -8.942 -14.506 1.00 84.38 100 LEU A CA 1
ATOM 769 C C . LEU A 1 100 ? 38.070 -8.956 -15.876 1.00 84.38 100 LEU A C 1
ATOM 771 O O . LEU A 1 100 ? 38.170 -10.038 -16.459 1.00 84.38 100 LEU A O 1
ATOM 775 N N . PRO A 1 101 ? 38.619 -7.839 -16.399 1.00 85.38 101 PRO A N 1
ATOM 776 C CA . PRO A 1 101 ? 39.404 -7.861 -17.634 1.00 85.38 101 PRO A CA 1
ATOM 777 C C . PRO A 1 101 ? 40.639 -8.768 -17.579 1.00 85.38 101 PRO A C 1
ATOM 779 O O . PRO A 1 101 ? 41.066 -9.241 -18.623 1.00 85.38 101 PRO A O 1
ATOM 782 N N . LEU A 1 102 ? 41.177 -9.057 -16.388 1.00 80.69 102 LEU A N 1
ATOM 783 C CA . LEU A 1 102 ? 42.324 -9.959 -16.213 1.00 80.69 102 LEU A CA 1
ATOM 784 C C . LEU A 1 102 ? 41.953 -11.437 -16.427 1.00 80.69 102 LEU A C 1
ATOM 786 O O . LEU A 1 102 ? 42.822 -12.287 -16.591 1.00 80.69 102 LEU A O 1
ATOM 790 N N . VAL A 1 103 ? 40.656 -11.756 -16.376 1.00 77.81 103 VAL A N 1
ATOM 791 C CA . VAL A 1 103 ? 40.133 -13.130 -16.282 1.00 77.81 103 VAL A CA 1
ATOM 792 C C . VAL A 1 103 ? 39.135 -13.444 -17.413 1.00 77.81 103 VAL A C 1
ATOM 794 O O . VAL A 1 103 ? 38.824 -14.616 -17.634 1.00 77.81 103 VAL A O 1
ATOM 797 N N . SER A 1 104 ? 38.630 -12.424 -18.118 1.00 72.88 104 SER A N 1
ATOM 798 C CA . SER A 1 104 ? 37.589 -12.493 -19.159 1.00 72.88 104 SER A CA 1
ATOM 799 C C . SER A 1 104 ? 38.168 -12.528 -20.578 1.00 72.88 104 SER A C 1
ATOM 801 O O . SER A 1 104 ? 39.222 -11.966 -20.842 1.00 72.88 104 SER A O 1
ATOM 803 N N . THR A 1 105 ? 37.424 -13.101 -21.528 1.00 63.62 105 THR A N 1
ATOM 804 C CA . THR A 1 105 ? 37.807 -13.246 -22.948 1.00 63.62 105 THR A CA 1
ATOM 805 C C . THR A 1 105 ? 37.732 -11.948 -23.772 1.00 63.62 105 THR A C 1
ATOM 807 O O . THR A 1 105 ? 37.944 -11.979 -24.980 1.00 63.62 105 THR A O 1
ATOM 810 N N . GLY A 1 106 ? 37.413 -10.807 -23.148 1.00 78.62 106 GLY A N 1
ATOM 811 C CA . GLY A 1 106 ? 37.304 -9.494 -23.799 1.00 78.62 106 GLY A CA 1
ATOM 812 C C . GLY A 1 106 ? 36.207 -8.589 -23.208 1.00 78.62 106 GLY A C 1
ATOM 813 O O . GLY A 1 106 ? 35.411 -9.045 -22.376 1.00 78.62 106 GLY A O 1
ATOM 814 N N . PRO A 1 107 ? 36.170 -7.297 -23.592 1.00 86.94 107 PRO A N 1
ATOM 815 C CA . PRO A 1 107 ? 35.121 -6.361 -23.191 1.00 86.94 107 PRO A CA 1
ATOM 816 C C . PRO A 1 107 ? 33.823 -6.589 -23.996 1.00 86.94 107 PRO A C 1
ATOM 818 O O . PRO A 1 107 ? 33.896 -7.010 -25.150 1.00 86.94 107 PRO A O 1
ATOM 821 N N . PRO A 1 108 ? 32.637 -6.315 -23.414 1.00 90.31 108 PRO A N 1
ATOM 822 C CA . PRO A 1 108 ? 31.358 -6.546 -24.086 1.00 90.31 108 PRO A CA 1
ATOM 823 C C . PRO A 1 108 ? 31.164 -5.582 -25.258 1.00 90.31 108 PRO A C 1
ATOM 825 O O . PRO A 1 108 ? 31.406 -4.382 -25.122 1.00 90.31 108 PRO A O 1
ATOM 828 N N . ARG A 1 109 ? 30.696 -6.077 -26.404 1.00 92.12 109 ARG A N 1
ATOM 829 C CA . ARG A 1 109 ? 30.430 -5.221 -27.568 1.00 92.12 109 ARG A CA 1
ATOM 830 C C . ARG A 1 109 ? 29.043 -4.618 -27.499 1.00 92.12 109 ARG A C 1
ATOM 832 O O . ARG A 1 109 ? 28.106 -5.237 -26.994 1.00 92.12 109 ARG A O 1
ATOM 839 N N . TRP A 1 110 ? 28.915 -3.400 -28.008 1.00 94.75 110 TRP A N 1
ATOM 840 C CA . TRP A 1 110 ? 27.604 -2.820 -28.231 1.00 94.75 110 TRP A CA 1
ATOM 841 C C . TRP A 1 110 ? 26.882 -3.550 -29.357 1.00 94.75 110 TRP A C 1
ATOM 843 O O . TRP A 1 110 ? 27.487 -3.934 -30.352 1.00 94.75 110 TRP A O 1
ATOM 853 N N . ILE A 1 111 ? 25.573 -3.670 -29.198 1.00 95.94 111 ILE A N 1
ATOM 854 C CA . ILE A 1 111 ? 24.634 -4.084 -30.229 1.00 95.94 111 ILE A CA 1
ATOM 855 C C . ILE A 1 111 ? 23.580 -2.995 -30.391 1.00 95.94 111 ILE A C 1
ATOM 857 O O . ILE A 1 111 ? 23.232 -2.290 -29.434 1.00 95.94 111 ILE A O 1
ATOM 861 N N . ARG A 1 112 ? 23.048 -2.874 -31.602 1.00 94.19 112 ARG A N 1
ATOM 862 C CA . ARG A 1 112 ? 21.934 -1.975 -31.918 1.00 94.19 112 ARG A CA 1
ATOM 863 C C . ARG A 1 112 ? 21.022 -2.603 -32.973 1.00 94.19 112 ARG A C 1
ATOM 865 O O . ARG A 1 112 ? 21.420 -3.583 -33.601 1.00 94.19 112 ARG A O 1
ATOM 872 N N . PRO A 1 113 ? 19.809 -2.078 -33.191 1.00 95.19 113 PRO A N 1
ATOM 873 C CA . PRO A 1 113 ? 18.970 -2.532 -34.290 1.00 95.19 113 PRO A CA 1
ATOM 874 C C . PRO A 1 113 ? 19.643 -2.280 -35.643 1.00 95.19 113 PRO A C 1
ATOM 876 O O . PRO A 1 113 ? 20.265 -1.235 -35.835 1.00 95.19 113 PRO A O 1
ATOM 879 N N . THR A 1 114 ? 19.470 -3.203 -36.592 1.00 94.69 114 THR A N 1
ATOM 880 C CA . THR A 1 114 ? 19.875 -2.974 -37.995 1.00 94.69 114 THR A CA 1
ATOM 881 C C . THR A 1 114 ? 19.210 -1.714 -38.556 1.00 94.69 114 THR A C 1
ATOM 883 O O . THR A 1 114 ? 18.125 -1.344 -38.102 1.00 94.69 114 THR A O 1
ATOM 886 N N . LYS A 1 115 ? 19.804 -1.074 -39.570 1.00 91.88 115 LYS A N 1
ATOM 887 C CA . LYS A 1 115 ? 19.244 0.151 -40.182 1.00 91.88 115 LYS A CA 1
ATOM 888 C C . LYS A 1 115 ? 17.777 -0.002 -40.613 1.00 91.88 115 LYS A C 1
ATOM 890 O O . LYS A 1 115 ? 16.973 0.881 -40.327 1.00 91.88 115 LYS A O 1
ATOM 895 N N . GLU A 1 116 ? 17.428 -1.130 -41.235 1.00 92.25 116 GLU A N 1
ATOM 896 C CA . GLU A 1 116 ? 16.051 -1.468 -41.639 1.00 92.25 116 GLU A CA 1
ATOM 897 C C . GLU A 1 116 ? 15.101 -1.508 -40.436 1.00 92.25 116 GLU A C 1
ATOM 899 O O . GLU A 1 116 ? 14.026 -0.910 -40.436 1.00 92.25 116 GLU A O 1
ATOM 904 N N . GLU A 1 117 ? 15.525 -2.187 -39.372 1.00 91.81 117 GLU A N 1
ATOM 905 C CA . GLU A 1 117 ? 14.724 -2.358 -38.165 1.00 91.81 117 GLU A CA 1
ATOM 906 C C . GLU A 1 117 ? 14.580 -1.048 -37.384 1.00 91.81 117 GLU A C 1
ATOM 908 O O . GLU A 1 117 ? 13.514 -0.750 -36.844 1.00 91.81 117 GLU A O 1
ATOM 913 N N . TYR A 1 118 ? 15.630 -0.227 -37.358 1.00 91.50 118 TYR A N 1
ATOM 914 C CA . TYR A 1 118 ? 15.584 1.104 -36.770 1.00 91.50 118 TYR A CA 1
ATOM 915 C C . TYR A 1 118 ? 14.610 2.018 -37.525 1.00 91.50 118 TYR A C 1
ATOM 917 O O . TYR A 1 118 ? 13.804 2.703 -36.893 1.00 91.50 118 TYR A O 1
ATOM 925 N N . ALA A 1 119 ? 14.624 1.987 -38.864 1.00 90.38 119 ALA A N 1
ATOM 926 C CA . ALA A 1 119 ? 13.668 2.718 -39.693 1.00 90.38 119 ALA A CA 1
ATOM 927 C C . ALA A 1 119 ? 12.225 2.266 -39.413 1.00 90.38 119 ALA A C 1
ATOM 929 O O . ALA A 1 119 ? 11.374 3.104 -39.114 1.00 90.38 119 ALA A O 1
ATOM 930 N N . ARG A 1 120 ? 11.975 0.946 -39.362 1.00 91.75 120 ARG A N 1
ATOM 931 C CA . ARG A 1 120 ? 10.673 0.362 -38.988 1.00 91.75 120 ARG A CA 1
ATOM 932 C C . ARG A 1 120 ? 10.176 0.880 -37.638 1.00 91.75 120 ARG A C 1
ATOM 934 O O . ARG A 1 120 ? 9.021 1.280 -37.506 1.00 91.75 120 ARG A O 1
ATOM 941 N N . ILE A 1 121 ? 11.032 0.872 -36.618 1.00 89.31 121 ILE A N 1
ATOM 942 C CA . ILE A 1 121 ? 10.672 1.329 -35.267 1.00 89.31 121 ILE A CA 1
ATOM 943 C C . ILE A 1 121 ? 10.423 2.838 -35.245 1.00 89.31 121 ILE A C 1
ATOM 945 O O . ILE A 1 121 ? 9.482 3.287 -34.589 1.00 89.31 121 ILE A O 1
ATOM 949 N N . SER A 1 122 ? 11.232 3.616 -35.965 1.00 86.81 122 SER A N 1
ATOM 950 C CA . SER A 1 122 ? 11.061 5.065 -36.090 1.00 86.81 122 SER A CA 1
ATOM 951 C C . SER A 1 122 ? 9.720 5.415 -36.743 1.00 86.81 122 SER A C 1
ATOM 953 O O . SER A 1 122 ? 8.966 6.230 -36.208 1.00 86.81 122 SER A O 1
ATOM 955 N N . GLU A 1 123 ? 9.356 4.727 -37.828 1.00 86.38 123 GLU A N 1
ATOM 956 C CA . GLU A 1 123 ? 8.052 4.879 -38.479 1.00 86.38 123 GLU A CA 1
ATOM 957 C C . GLU A 1 123 ? 6.895 4.493 -37.555 1.00 86.38 123 GLU A C 1
ATOM 959 O O . GLU A 1 123 ? 5.925 5.240 -37.435 1.00 86.38 123 GLU A O 1
ATOM 964 N N . LEU A 1 124 ? 6.982 3.359 -36.852 1.00 83.38 124 LEU A N 1
ATOM 965 C CA . LEU A 1 124 ? 5.946 2.929 -35.904 1.00 83.38 124 LEU A CA 1
ATOM 966 C C . LEU A 1 124 ? 5.783 3.914 -34.741 1.00 83.38 124 LEU A C 1
ATOM 968 O O . LEU A 1 124 ? 4.659 4.199 -34.307 1.00 83.38 124 LEU A O 1
ATOM 972 N N . ARG A 1 125 ? 6.896 4.473 -34.254 1.00 82.19 125 ARG A N 1
ATOM 973 C CA . ARG A 1 125 ? 6.895 5.525 -33.237 1.00 82.19 125 ARG A CA 1
ATOM 974 C C . ARG A 1 125 ? 6.114 6.744 -33.727 1.00 82.19 125 ARG A C 1
ATOM 976 O O . ARG A 1 125 ? 5.270 7.228 -32.978 1.00 82.19 125 ARG A O 1
ATOM 983 N N . GLN A 1 126 ? 6.334 7.176 -34.971 1.00 77.56 126 GLN A N 1
ATOM 984 C CA . GLN A 1 126 ? 5.677 8.341 -35.577 1.00 77.56 126 GLN A CA 1
ATOM 985 C C . GLN A 1 126 ? 4.211 8.088 -35.983 1.00 77.56 126 GLN A C 1
ATOM 987 O O . GLN A 1 126 ? 3.353 8.930 -35.719 1.00 77.56 126 GLN A O 1
ATOM 992 N N . ARG A 1 127 ? 3.876 6.923 -36.557 1.00 67.62 127 ARG A N 1
ATOM 993 C CA . ARG A 1 127 ? 2.502 6.571 -36.984 1.00 67.62 127 ARG A CA 1
ATOM 994 C C . ARG A 1 127 ? 1.526 6.460 -35.813 1.00 67.62 127 ARG A C 1
ATOM 996 O O . ARG A 1 127 ? 0.368 6.853 -35.924 1.00 67.62 127 ARG A O 1
ATOM 1003 N N . SER A 1 128 ? 1.981 5.957 -34.664 1.00 54.00 128 SER A N 1
ATOM 1004 C CA . SER A 1 128 ? 1.111 5.768 -33.491 1.00 54.00 128 SER A CA 1
ATOM 1005 C C . SER A 1 128 ? 0.678 7.071 -32.800 1.00 54.00 128 SER A C 1
ATOM 1007 O O . SER A 1 128 ? -0.247 7.050 -31.987 1.00 54.00 128 SER A O 1
ATOM 1009 N N . THR A 1 129 ? 1.293 8.207 -33.149 1.00 50.06 129 THR A N 1
ATOM 1010 C CA . THR A 1 129 ? 0.950 9.536 -32.616 1.00 50.06 129 THR A CA 1
ATOM 1011 C C . THR A 1 129 ? -0.448 9.998 -33.052 1.00 50.06 129 THR A C 1
ATOM 1013 O O . THR A 1 129 ? -1.076 10.768 -32.334 1.00 50.06 129 THR A O 1
ATOM 1016 N N . PHE A 1 130 ? -0.979 9.480 -34.171 1.00 39.56 130 PHE A N 1
ATOM 1017 C CA . PHE A 1 130 ? -2.261 9.922 -34.745 1.00 39.56 130 PHE A CA 1
ATOM 1018 C C . PHE A 1 130 ? -3.500 9.156 -34.231 1.00 39.56 130 PHE A C 1
ATOM 1020 O O . PHE A 1 130 ? -4.588 9.722 -34.176 1.00 39.56 130 PHE A O 1
ATOM 1027 N N . ASN A 1 131 ? -3.354 7.900 -33.783 1.00 42.41 131 ASN A N 1
ATOM 1028 C CA . ASN A 1 131 ? -4.497 7.043 -33.403 1.00 42.41 131 ASN A CA 1
ATOM 1029 C C . ASN A 1 131 ? -4.698 6.862 -31.880 1.00 42.41 131 ASN A C 1
ATOM 1031 O O . ASN A 1 131 ? -5.703 6.299 -31.448 1.00 42.41 131 ASN A O 1
ATOM 1035 N N . SER A 1 132 ? -3.773 7.357 -31.050 1.00 43.03 132 SER A N 1
ATOM 1036 C CA . SER A 1 132 ? -3.746 7.136 -29.589 1.00 43.03 132 SER A CA 1
ATOM 1037 C C . SER A 1 132 ? -4.776 7.957 -28.789 1.00 43.03 132 SER A C 1
ATOM 1039 O O . SER A 1 132 ? -5.094 7.616 -27.652 1.00 43.03 132 SER A O 1
ATOM 1041 N N . ILE A 1 133 ? -5.363 9.012 -29.369 1.00 40.47 133 ILE A N 1
ATOM 1042 C CA . ILE A 1 133 ? -6.309 9.882 -28.642 1.00 40.47 133 ILE A CA 1
ATOM 1043 C C . ILE A 1 133 ? -7.711 9.243 -28.510 1.00 40.47 133 ILE A C 1
ATOM 1045 O O . ILE A 1 133 ? -8.487 9.652 -27.651 1.00 40.47 133 ILE A O 1
ATOM 1049 N N . LYS A 1 134 ? -8.050 8.204 -29.297 1.00 33.78 134 LYS A N 1
ATOM 1050 C CA . LYS A 1 134 ? -9.425 7.657 -29.358 1.00 33.78 134 LYS A CA 1
ATOM 1051 C C . LYS A 1 134 ? -9.630 6.209 -28.887 1.00 33.78 134 LYS A C 1
ATOM 1053 O O . LYS A 1 134 ? -10.782 5.807 -28.748 1.00 33.78 134 LYS A O 1
ATOM 1058 N N . SER A 1 135 ? -8.597 5.409 -28.607 1.00 34.81 135 SER A N 1
ATOM 1059 C CA . SER A 1 135 ? -8.798 3.989 -28.247 1.00 34.81 135 SER A CA 1
ATOM 1060 C C . SER A 1 135 ? -8.752 3.711 -26.737 1.00 34.81 135 SER A C 1
ATOM 1062 O O . SER A 1 135 ? -7.837 4.126 -26.029 1.00 34.81 135 SER A O 1
ATOM 1064 N N . ILE A 1 136 ? -9.746 2.954 -26.270 1.00 36.03 136 ILE A N 1
ATOM 1065 C CA . ILE A 1 136 ? -10.059 2.615 -24.874 1.00 36.03 136 ILE A CA 1
ATOM 1066 C C . ILE A 1 136 ? -8.866 1.961 -24.124 1.00 36.03 136 ILE A C 1
ATOM 1068 O O . ILE A 1 136 ? -8.216 1.069 -24.670 1.00 36.03 136 ILE A O 1
ATOM 1072 N N . PRO A 1 137 ? -8.598 2.296 -22.839 1.00 38.06 137 PRO A N 1
ATOM 1073 C CA . PRO A 1 137 ? -7.307 2.045 -22.178 1.00 38.06 137 PRO A CA 1
ATOM 1074 C C . PRO A 1 137 ? -7.156 0.677 -21.481 1.00 38.06 137 PRO A C 1
ATOM 1076 O O . PRO A 1 137 ? -6.375 0.583 -20.528 1.00 38.06 137 PRO A O 1
ATOM 1079 N N . ASP A 1 138 ? -7.909 -0.351 -21.880 1.00 33.94 138 ASP A N 1
ATOM 1080 C CA . ASP A 1 138 ? -8.013 -1.613 -21.116 1.00 33.94 138 ASP A CA 1
ATOM 1081 C C . ASP A 1 138 ? -7.741 -2.896 -21.921 1.00 33.94 138 ASP A C 1
ATOM 1083 O O . ASP A 1 138 ? -7.729 -3.987 -21.347 1.00 33.94 138 ASP A O 1
ATOM 1087 N N . GLN A 1 139 ? -7.458 -2.806 -23.223 1.00 36.00 139 GLN A N 1
ATOM 1088 C CA . GLN A 1 139 ? -7.072 -3.975 -24.015 1.00 36.00 139 GLN A CA 1
ATOM 1089 C C . GLN A 1 139 ? -5.561 -4.015 -24.246 1.00 36.00 139 GLN A C 1
ATOM 1091 O O . GLN A 1 139 ? -4.926 -2.999 -24.520 1.00 36.00 139 GLN A O 1
ATOM 1096 N N . ARG A 1 140 ? -4.995 -5.221 -24.083 1.00 48.25 140 ARG A N 1
ATOM 1097 C CA . 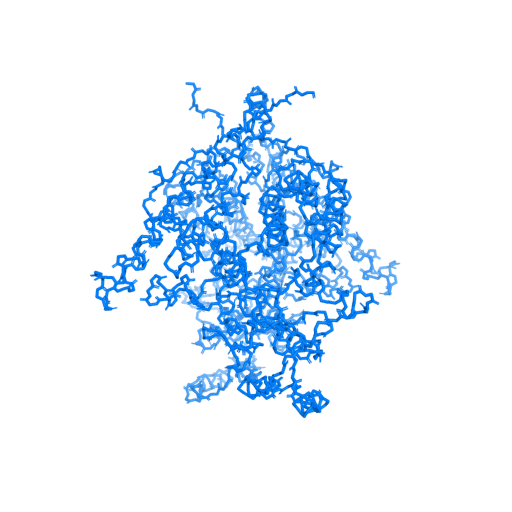ARG A 1 140 ? -3.620 -5.599 -24.448 1.00 48.25 140 ARG A CA 1
ATOM 1098 C C . ARG A 1 140 ? -3.245 -4.872 -25.738 1.00 48.25 140 ARG A C 1
ATOM 1100 O O . ARG A 1 140 ? -3.852 -5.167 -26.755 1.00 48.25 140 ARG A O 1
ATOM 1107 N N . SER A 1 141 ? -2.298 -3.942 -25.700 1.00 46.31 141 SER A N 1
ATOM 1108 C CA . SER A 1 141 ? -1.859 -3.253 -26.914 1.00 46.31 141 SER A CA 1
ATOM 1109 C C . SER A 1 141 ? -0.735 -4.071 -27.568 1.00 46.31 141 SER A C 1
ATOM 1111 O O . SER A 1 141 ? 0.404 -3.990 -27.097 1.00 46.31 141 SER A O 1
ATOM 1113 N N . PRO A 1 142 ? -1.011 -4.878 -28.617 1.00 52.72 142 PRO A N 1
ATOM 1114 C CA . PRO A 1 142 ? 0.030 -5.502 -29.443 1.00 52.72 142 PRO A CA 1
ATOM 1115 C C . PRO A 1 142 ? 1.013 -4.471 -30.027 1.00 52.72 142 PRO A C 1
ATOM 1117 O O . PRO A 1 142 ? 2.157 -4.812 -30.307 1.00 52.72 142 PRO A O 1
ATOM 1120 N N . ALA A 1 143 ? 0.629 -3.189 -30.085 1.00 61.75 143 ALA A N 1
ATOM 1121 C CA . ALA A 1 143 ? 1.452 -2.107 -30.617 1.00 61.75 143 ALA A CA 1
ATOM 1122 C C . ALA A 1 143 ? 2.723 -1.799 -29.797 1.00 61.75 143 ALA A C 1
ATOM 1124 O O . ALA A 1 143 ? 3.632 -1.150 -30.311 1.00 61.75 143 ALA A O 1
ATOM 1125 N N . HIS A 1 144 ? 2.823 -2.214 -28.524 1.00 70.19 144 HIS A N 1
ATOM 1126 C CA . HIS A 1 144 ? 4.089 -2.090 -27.782 1.00 70.19 144 HIS A CA 1
ATOM 1127 C C . HIS A 1 144 ? 5.061 -3.223 -28.107 1.00 70.19 144 HIS A C 1
ATOM 1129 O O . HIS A 1 144 ? 6.254 -2.965 -28.227 1.00 70.19 144 HIS A O 1
ATOM 1135 N N . ASP A 1 145 ? 4.569 -4.449 -28.287 1.00 74.75 145 ASP A N 1
ATOM 1136 C CA . ASP A 1 145 ? 5.423 -5.591 -28.629 1.00 74.75 145 ASP A CA 1
ATOM 1137 C C . ASP A 1 145 ? 6.018 -5.421 -30.044 1.00 74.75 145 ASP A C 1
ATOM 1139 O O . ASP A 1 145 ? 7.146 -5.835 -30.299 1.00 74.75 145 ASP A O 1
ATOM 1143 N N . GLU A 1 146 ? 5.314 -4.726 -30.946 1.00 81.81 146 GLU A N 1
ATOM 1144 C CA . GLU A 1 146 ? 5.804 -4.377 -32.289 1.00 81.81 146 GLU A CA 1
ATOM 1145 C C . GLU A 1 146 ? 7.018 -3.436 -32.293 1.00 81.81 146 GLU A C 1
ATOM 1147 O O . GLU A 1 146 ? 7.786 -3.440 -33.258 1.00 81.81 146 GLU A O 1
ATOM 1152 N N . LEU A 1 147 ? 7.220 -2.654 -31.227 1.00 84.81 147 LEU A N 1
ATOM 1153 C CA . LEU A 1 147 ? 8.357 -1.735 -31.083 1.00 84.81 147 LEU A CA 1
ATOM 1154 C C . LEU A 1 147 ? 9.625 -2.415 -30.559 1.00 84.81 147 LEU A C 1
ATOM 1156 O O . LEU A 1 147 ? 10.652 -1.754 -30.420 1.00 84.81 147 LEU A O 1
ATOM 1160 N N . ILE A 1 148 ? 9.566 -3.709 -30.242 1.00 88.75 148 ILE A N 1
ATOM 1161 C CA . ILE A 1 148 ? 10.748 -4.480 -29.863 1.00 88.75 148 ILE A CA 1
ATOM 1162 C C . ILE A 1 148 ? 11.530 -4.815 -31.146 1.00 88.75 148 ILE A C 1
ATOM 1164 O O . ILE A 1 148 ? 10.953 -5.427 -32.052 1.00 88.75 148 ILE A O 1
ATOM 1168 N N . PRO A 1 149 ? 12.820 -4.436 -31.247 1.00 90.44 149 PRO A N 1
ATOM 1169 C CA . PRO A 1 149 ? 13.641 -4.792 -32.396 1.00 90.44 149 PRO A CA 1
ATOM 1170 C C . PRO A 1 149 ? 13.820 -6.307 -32.528 1.00 90.44 149 PRO A C 1
ATOM 1172 O O . PRO A 1 149 ? 14.126 -6.998 -31.553 1.00 90.44 149 PRO A O 1
ATOM 1175 N N . LYS A 1 150 ? 13.661 -6.815 -33.752 1.00 89.94 150 LYS A N 1
ATOM 1176 C CA . LYS A 1 150 ? 13.805 -8.236 -34.100 1.00 89.94 150 LYS A CA 1
ATOM 1177 C C . LYS A 1 150 ? 15.178 -8.587 -34.667 1.00 89.94 150 LYS A C 1
ATOM 1179 O O . LYS A 1 150 ? 15.592 -9.737 -34.577 1.00 89.94 150 LYS A O 1
ATOM 1184 N N . ARG A 1 151 ? 15.861 -7.617 -35.280 1.00 92.81 151 ARG A N 1
ATOM 1185 C CA . ARG A 1 151 ? 17.173 -7.790 -35.917 1.00 92.81 151 ARG A CA 1
ATOM 1186 C C . ARG A 1 151 ? 18.184 -6.843 -35.291 1.00 92.81 151 ARG A C 1
ATOM 1188 O O . ARG A 1 151 ? 17.933 -5.641 -35.198 1.00 92.81 151 ARG A O 1
ATOM 1195 N N . TRP A 1 152 ? 19.322 -7.400 -34.901 1.00 94.62 152 TRP A N 1
ATOM 1196 C CA . TRP A 1 152 ? 20.392 -6.717 -34.184 1.00 94.62 152 TRP A CA 1
ATOM 1197 C C . TRP A 1 152 ? 21.701 -6.864 -34.958 1.00 94.62 152 TRP A C 1
ATOM 1199 O O . TRP A 1 152 ? 21.939 -7.906 -35.564 1.00 94.62 152 TRP A O 1
ATOM 1209 N N . GLU A 1 153 ? 22.531 -5.829 -34.930 1.00 94.12 153 GLU A N 1
ATOM 1210 C CA . GLU A 1 153 ? 23.884 -5.819 -35.485 1.00 94.12 153 GLU A CA 1
ATOM 1211 C C . GLU A 1 153 ? 24.902 -5.470 -34.395 1.00 94.12 153 GLU A C 1
ATOM 1213 O O . GLU A 1 153 ? 24.606 -4.691 -33.479 1.00 94.12 153 GLU A O 1
ATOM 1218 N N . ASP A 1 154 ? 26.101 -6.037 -34.512 1.00 94.12 154 ASP A N 1
ATOM 1219 C CA . ASP A 1 154 ? 27.239 -5.686 -33.668 1.00 94.12 154 ASP A CA 1
ATOM 1220 C C . ASP A 1 154 ? 27.794 -4.314 -34.062 1.00 94.12 154 ASP A C 1
ATOM 1222 O O . ASP A 1 154 ? 27.917 -3.976 -35.241 1.00 94.12 154 ASP A O 1
ATOM 1226 N N . VAL A 1 155 ? 28.179 -3.529 -33.059 1.00 93.06 155 VAL A N 1
ATOM 1227 C CA . VAL A 1 155 ? 28.801 -2.217 -33.238 1.00 93.06 155 VAL A CA 1
ATOM 1228 C C . VAL A 1 155 ? 30.302 -2.334 -32.941 1.00 93.06 155 VAL A C 1
ATOM 1230 O O . VAL A 1 155 ? 30.673 -2.870 -31.890 1.00 93.06 155 VAL A O 1
ATOM 1233 N N . PRO A 1 156 ? 31.187 -1.827 -33.825 1.00 91.44 156 PRO A N 1
ATOM 1234 C CA . PRO A 1 156 ? 32.619 -1.765 -33.552 1.00 91.44 156 PRO A CA 1
ATOM 1235 C C . PRO A 1 156 ? 32.910 -0.976 -32.273 1.00 91.44 156 PRO A C 1
ATOM 1237 O O . PRO A 1 156 ? 32.145 -0.091 -31.886 1.00 91.44 156 PRO A O 1
ATOM 1240 N N . PHE A 1 157 ? 34.047 -1.244 -31.627 1.00 92.75 157 PHE A N 1
ATOM 1241 C CA . PHE A 1 157 ? 34.445 -0.418 -30.491 1.00 92.75 157 PHE A CA 1
ATOM 1242 C C . PHE A 1 157 ? 34.636 1.037 -30.937 1.00 92.75 157 PHE A C 1
ATOM 1244 O O . PHE A 1 157 ? 35.312 1.275 -31.939 1.00 92.75 157 PHE A O 1
ATOM 1251 N N . PRO A 1 158 ? 34.090 2.016 -30.192 1.00 92.62 158 PRO A N 1
ATOM 1252 C CA . PRO A 1 158 ? 34.188 3.411 -30.597 1.00 92.62 158 PRO A CA 1
ATOM 1253 C C . PRO A 1 158 ? 35.645 3.891 -30.615 1.00 92.62 158 PRO A C 1
ATOM 1255 O O . PRO A 1 158 ? 36.508 3.310 -29.950 1.00 92.62 158 PRO A O 1
ATOM 1258 N N . ALA A 1 159 ? 35.942 4.954 -31.358 1.00 90.56 159 ALA A N 1
ATOM 1259 C CA . ALA A 1 159 ? 37.276 5.553 -31.347 1.00 90.56 159 ALA A CA 1
ATOM 1260 C C . ALA A 1 159 ? 37.580 6.185 -29.970 1.00 90.56 159 ALA A C 1
ATOM 1262 O O . ALA A 1 159 ? 36.652 6.667 -29.305 1.00 90.56 159 ALA A O 1
ATOM 1263 N N . PRO A 1 160 ? 38.847 6.209 -29.509 1.00 86.06 160 PRO A N 1
ATOM 1264 C CA . PRO A 1 160 ? 39.241 7.022 -28.357 1.00 86.06 160 PRO A CA 1
ATOM 1265 C C . PRO A 1 160 ? 38.778 8.484 -28.520 1.00 86.06 160 PRO A C 1
ATOM 1267 O O . PRO A 1 160 ? 38.761 8.995 -29.632 1.00 86.06 160 PRO A O 1
ATOM 1270 N N . PHE A 1 161 ? 38.380 9.139 -27.423 1.00 86.56 161 PHE A N 1
ATOM 1271 C CA . PHE A 1 161 ? 37.931 10.548 -27.388 1.00 86.56 161 PHE A CA 1
ATOM 1272 C C . PHE A 1 161 ? 36.676 10.908 -28.214 1.00 86.56 161 PHE A C 1
ATOM 1274 O O . PHE A 1 161 ? 36.381 12.083 -28.402 1.00 86.56 161 PHE A O 1
ATOM 1281 N N . SER A 1 162 ? 35.894 9.923 -28.666 1.00 92.56 162 SER A N 1
ATOM 1282 C CA . SER A 1 162 ? 34.604 10.160 -29.333 1.00 92.56 162 SER A CA 1
ATOM 1283 C C . SER A 1 162 ? 33.432 10.289 -28.346 1.00 92.56 162 SER A C 1
ATOM 1285 O O . SER A 1 162 ? 33.474 9.749 -27.236 1.00 92.56 162 SER A O 1
ATOM 1287 N N . LEU A 1 163 ? 32.336 10.930 -28.775 1.00 92.31 163 LEU A N 1
ATOM 1288 C CA . LEU A 1 163 ? 31.067 10.930 -28.031 1.00 92.31 163 LEU A CA 1
ATOM 1289 C C . LEU A 1 163 ? 30.573 9.496 -27.772 1.00 92.31 163 LEU A C 1
ATOM 1291 O O . LEU A 1 163 ? 30.120 9.178 -26.674 1.00 92.31 163 LEU A O 1
ATOM 1295 N N . ASP A 1 164 ? 30.737 8.604 -28.749 1.00 93.00 164 ASP A N 1
ATOM 1296 C CA . ASP A 1 164 ? 30.368 7.195 -28.612 1.00 93.00 164 ASP A CA 1
ATOM 1297 C C . ASP A 1 164 ? 31.203 6.481 -27.543 1.00 93.00 164 ASP A C 1
ATOM 1299 O O . ASP A 1 164 ? 30.690 5.617 -26.836 1.00 93.00 164 ASP A O 1
ATOM 1303 N N . ARG A 1 165 ? 32.473 6.865 -27.343 1.00 93.88 165 ARG A N 1
ATOM 1304 C CA . ARG A 1 165 ? 33.289 6.349 -26.233 1.00 93.88 165 ARG A CA 1
ATOM 1305 C C . ARG A 1 165 ? 32.756 6.811 -24.876 1.00 93.88 165 ARG A C 1
ATOM 1307 O O . ARG A 1 165 ? 32.737 6.002 -23.948 1.00 93.88 165 ARG A O 1
ATOM 1314 N N . LEU A 1 166 ? 32.299 8.062 -24.766 1.00 92.94 166 LEU A N 1
ATOM 1315 C CA . LEU A 1 166 ? 31.657 8.585 -23.551 1.00 92.94 166 LEU A CA 1
ATOM 1316 C C . LEU A 1 166 ? 30.358 7.824 -23.239 1.00 92.94 166 LEU A C 1
ATOM 1318 O O . LEU A 1 166 ? 30.163 7.354 -22.118 1.00 92.94 166 LEU A O 1
ATOM 1322 N N . LEU A 1 167 ? 29.499 7.645 -24.246 1.00 94.31 167 LEU A N 1
ATOM 1323 C CA . LEU A 1 167 ? 28.252 6.887 -24.126 1.00 94.31 167 LEU A CA 1
ATOM 1324 C C . LEU A 1 167 ? 28.512 5.408 -23.791 1.00 94.31 167 LEU A C 1
ATOM 1326 O O . LEU A 1 167 ? 27.797 4.835 -22.972 1.00 94.31 167 LEU A O 1
ATOM 1330 N N . TYR A 1 168 ? 29.561 4.798 -24.352 1.00 94.44 168 TYR A N 1
ATOM 1331 C CA . TYR A 1 168 ? 29.962 3.421 -24.043 1.00 94.44 168 TYR A CA 1
ATOM 1332 C C . TYR A 1 168 ? 30.374 3.261 -22.584 1.00 94.44 168 TYR A C 1
ATOM 1334 O O . TYR A 1 168 ? 29.956 2.305 -21.931 1.00 94.44 168 TYR A O 1
ATOM 1342 N N . ALA A 1 169 ? 31.164 4.196 -22.050 1.00 93.62 169 ALA A N 1
ATOM 1343 C CA . ALA A 1 169 ? 31.557 4.175 -20.644 1.00 93.62 169 ALA A CA 1
ATOM 1344 C C . ALA A 1 169 ? 30.343 4.311 -19.715 1.00 93.62 169 ALA A C 1
ATOM 1346 O O . ALA A 1 169 ? 30.238 3.571 -18.736 1.00 93.62 169 ALA A O 1
ATOM 1347 N N . TYR A 1 170 ? 29.400 5.198 -20.051 1.00 93.94 170 TYR A N 1
ATOM 1348 C CA . TYR A 1 170 ? 28.137 5.322 -19.324 1.00 93.94 170 TYR A CA 1
ATOM 1349 C C . TYR A 1 170 ? 27.349 4.007 -19.343 1.00 93.94 170 TYR A C 1
ATOM 1351 O O . TYR A 1 170 ? 27.017 3.467 -18.285 1.00 93.94 170 TYR A O 1
ATOM 1359 N N . ASP A 1 171 ? 27.112 3.453 -20.534 1.00 93.69 171 ASP A N 1
ATOM 1360 C CA . ASP A 1 171 ? 26.353 2.216 -20.711 1.00 93.69 171 ASP A CA 1
ATOM 1361 C C . ASP A 1 171 ? 27.030 1.055 -19.967 1.00 93.69 171 ASP A C 1
ATOM 1363 O O . ASP A 1 171 ? 26.349 0.287 -19.293 1.00 93.69 171 ASP A O 1
ATOM 1367 N N . TYR A 1 172 ? 28.363 0.947 -19.989 1.00 91.31 172 TYR A N 1
ATOM 1368 C CA . TYR A 1 172 ? 29.111 -0.086 -19.256 1.00 91.31 172 TYR A CA 1
ATOM 1369 C C . TYR A 1 172 ? 28.862 -0.036 -17.742 1.00 91.31 172 TYR A C 1
ATOM 1371 O O . TYR A 1 172 ? 28.721 -1.075 -17.087 1.00 91.31 172 TYR A O 1
ATOM 1379 N N . LEU A 1 173 ? 28.783 1.171 -17.178 1.00 89.75 173 LEU A N 1
ATOM 1380 C CA . LEU A 1 173 ? 28.546 1.372 -15.752 1.00 89.75 173 LEU A CA 1
ATOM 1381 C C . LEU A 1 173 ? 27.072 1.152 -15.376 1.00 89.75 173 LEU A C 1
ATOM 1383 O O . LEU A 1 173 ? 26.787 0.509 -14.358 1.00 89.75 173 LEU A O 1
ATOM 1387 N N . MET A 1 174 ? 26.138 1.631 -16.203 1.00 88.06 174 MET A N 1
ATOM 1388 C CA . MET A 1 174 ? 24.708 1.692 -15.871 1.00 88.06 174 MET A CA 1
ATOM 1389 C C . MET A 1 174 ? 23.900 0.475 -16.349 1.00 88.06 174 MET A C 1
ATOM 1391 O O . MET A 1 174 ? 22.969 0.045 -15.658 1.00 88.06 174 MET A O 1
ATOM 1395 N N . LEU A 1 175 ? 24.277 -0.175 -17.459 1.00 89.19 175 LEU A N 1
ATOM 1396 C CA . LEU A 1 175 ? 23.612 -1.390 -17.948 1.00 89.19 175 LEU A CA 1
ATOM 1397 C C . LEU A 1 175 ? 24.022 -2.615 -17.132 1.00 89.19 175 LEU A C 1
ATOM 1399 O O . LEU A 1 175 ? 24.999 -3.319 -17.394 1.00 89.19 175 LEU A O 1
ATOM 1403 N N . ILE A 1 176 ? 23.225 -2.878 -16.100 1.00 86.81 176 ILE A N 1
ATOM 1404 C CA . ILE A 1 176 ? 23.436 -3.979 -15.152 1.00 86.81 176 ILE A CA 1
ATOM 1405 C C . ILE A 1 176 ? 22.494 -5.170 -15.426 1.00 86.81 176 ILE A C 1
ATOM 1407 O O . ILE A 1 176 ? 22.672 -6.261 -14.881 1.00 86.81 176 ILE A O 1
ATOM 1411 N N . ARG A 1 177 ? 21.494 -4.970 -16.296 1.00 87.50 177 ARG A N 1
ATOM 1412 C CA . ARG A 1 177 ? 20.436 -5.922 -16.669 1.00 87.50 177 ARG A CA 1
ATOM 1413 C C . ARG A 1 177 ? 20.367 -6.088 -18.188 1.00 87.50 177 ARG A C 1
ATOM 1415 O O . ARG A 1 177 ? 20.824 -5.195 -18.893 1.00 87.50 177 ARG A O 1
ATOM 1422 N N . PRO A 1 178 ? 19.780 -7.192 -18.690 1.00 90.00 178 PRO A N 1
ATOM 1423 C CA . PRO A 1 178 ? 19.658 -7.428 -20.123 1.00 90.00 178 PRO A CA 1
ATOM 1424 C C . PRO A 1 178 ? 18.556 -6.549 -20.733 1.00 90.00 178 PRO A C 1
ATOM 1426 O O . PRO A 1 178 ? 17.484 -7.039 -21.066 1.00 90.00 178 PRO A O 1
ATOM 1429 N N . THR A 1 179 ? 18.804 -5.242 -20.796 1.00 92.06 179 THR A N 1
ATOM 1430 C CA . THR A 1 179 ? 17.929 -4.179 -21.318 1.00 92.06 179 THR A CA 1
ATOM 1431 C C . THR A 1 179 ? 18.722 -3.284 -22.273 1.00 92.06 179 THR A C 1
ATOM 1433 O O . THR A 1 179 ? 19.947 -3.397 -22.364 1.00 92.06 179 THR A O 1
ATOM 1436 N N . THR A 1 180 ? 18.035 -2.384 -22.976 1.00 93.81 180 THR A N 1
ATOM 1437 C CA . THR A 1 180 ? 18.683 -1.278 -23.701 1.00 93.81 180 THR A CA 1
ATOM 1438 C C . THR A 1 180 ? 19.006 -0.112 -22.763 1.00 93.81 180 THR A C 1
ATOM 1440 O O . THR A 1 180 ? 18.434 -0.027 -21.674 1.00 93.81 180 THR A O 1
ATOM 1443 N N . SER A 1 181 ? 19.924 0.763 -23.182 1.00 92.88 181 SER A N 1
ATOM 1444 C CA . SER A 1 181 ? 20.359 1.962 -22.456 1.00 92.88 181 SER A CA 1
ATOM 1445 C C . SER A 1 181 ? 19.179 2.842 -22.045 1.00 92.88 181 SER A C 1
ATOM 1447 O O . SER A 1 181 ? 18.194 2.970 -22.777 1.00 92.88 181 SER A O 1
ATOM 1449 N N . ASP A 1 182 ? 19.288 3.440 -20.864 1.00 88.56 182 ASP A N 1
ATOM 1450 C CA . ASP A 1 182 ? 18.386 4.463 -20.341 1.00 88.56 182 ASP A CA 1
ATOM 1451 C C . ASP A 1 182 ? 18.745 5.871 -20.842 1.00 88.56 182 ASP A C 1
ATOM 1453 O O . ASP A 1 182 ? 17.860 6.722 -20.954 1.00 88.56 182 ASP A O 1
ATOM 1457 N N . LEU A 1 183 ? 20.002 6.109 -21.228 1.00 90.56 183 LEU A N 1
ATOM 1458 C CA . LEU A 1 183 ? 20.455 7.357 -21.838 1.00 90.56 183 LEU A CA 1
ATOM 1459 C C . LEU A 1 183 ? 20.315 7.302 -23.365 1.00 90.56 183 LEU A C 1
ATOM 1461 O O . LEU A 1 183 ? 20.905 6.455 -24.034 1.00 90.56 183 LEU A O 1
ATOM 1465 N N . LEU A 1 184 ? 19.567 8.246 -23.947 1.00 91.94 184 LEU A N 1
ATOM 1466 C CA . LEU A 1 184 ? 19.174 8.223 -25.368 1.00 91.94 184 LEU A CA 1
ATOM 1467 C C . LEU A 1 184 ? 18.519 6.875 -25.749 1.00 91.94 184 LEU A C 1
ATOM 1469 O O . LEU A 1 184 ? 18.969 6.187 -26.672 1.00 91.94 184 LEU A O 1
ATOM 1473 N N . PRO A 1 185 ? 17.443 6.484 -25.047 1.00 90.81 185 PRO A N 1
ATOM 1474 C CA . PRO A 1 185 ? 16.971 5.102 -24.995 1.00 90.81 185 PRO A CA 1
ATOM 1475 C C . PRO A 1 185 ? 16.443 4.590 -26.342 1.00 90.81 185 PRO A C 1
ATOM 1477 O O . PRO A 1 185 ? 16.481 3.396 -26.623 1.00 90.81 185 PRO A O 1
ATOM 1480 N N . TRP A 1 186 ? 16.013 5.495 -27.224 1.00 91.69 186 TRP A N 1
ATOM 1481 C CA . TRP A 1 186 ? 15.532 5.169 -28.568 1.00 91.69 186 TRP A CA 1
ATOM 1482 C C . TRP A 1 186 ? 16.620 4.728 -29.543 1.00 91.69 186 TRP A C 1
ATOM 1484 O O . TRP A 1 186 ? 16.288 4.093 -30.537 1.00 91.69 186 TRP A O 1
ATOM 1494 N N . GLN A 1 187 ? 17.901 4.962 -29.244 1.00 91.50 187 GLN A N 1
ATOM 1495 C CA . GLN A 1 187 ? 18.987 4.339 -30.008 1.00 91.50 187 GLN A CA 1
ATOM 1496 C C . GLN A 1 187 ? 19.060 2.821 -29.776 1.00 91.50 187 GLN A C 1
ATOM 1498 O O . GLN A 1 187 ? 19.779 2.128 -30.491 1.00 91.50 187 GLN A O 1
ATOM 1503 N N . CYS A 1 188 ? 18.322 2.303 -28.783 1.00 92.56 188 CYS A N 1
ATOM 1504 C CA . CYS A 1 188 ? 18.234 0.884 -28.452 1.00 92.56 188 CYS A CA 1
ATOM 1505 C C . CYS A 1 188 ? 19.612 0.227 -28.278 1.00 92.56 188 CYS A C 1
ATOM 1507 O O . CYS A 1 188 ? 19.770 -0.956 -28.561 1.00 92.56 188 CYS A O 1
ATOM 1509 N N . ARG A 1 189 ? 20.615 0.985 -27.810 1.00 94.06 189 ARG A N 1
ATOM 1510 C CA . ARG A 1 189 ? 21.954 0.453 -27.547 1.00 94.06 189 ARG A CA 1
ATOM 1511 C C . ARG A 1 189 ? 21.870 -0.553 -26.410 1.00 94.06 189 ARG A C 1
ATOM 1513 O O . ARG A 1 189 ? 21.277 -0.265 -25.371 1.00 94.06 189 ARG A O 1
ATOM 1520 N N . ALA A 1 190 ? 22.456 -1.720 -26.591 1.00 95.44 190 ALA A N 1
ATOM 1521 C CA . ALA A 1 190 ? 22.627 -2.717 -25.544 1.00 95.44 190 ALA A CA 1
ATOM 1522 C C . ALA A 1 190 ? 24.010 -3.353 -25.685 1.00 95.44 190 ALA A C 1
ATOM 1524 O O . ALA A 1 190 ? 24.753 -3.030 -26.605 1.00 95.44 190 ALA A O 1
ATOM 1525 N N . PHE A 1 191 ? 24.363 -4.259 -24.782 1.00 94.62 191 PHE A N 1
ATOM 1526 C CA . PHE A 1 191 ? 25.538 -5.106 -24.959 1.00 94.62 191 PHE A CA 1
ATOM 1527 C C . PHE A 1 191 ? 25.151 -6.482 -25.505 1.00 94.62 191 PHE A C 1
ATOM 1529 O O . PHE A 1 191 ? 24.049 -6.965 -25.242 1.00 94.62 191 PHE A O 1
ATOM 1536 N N . ASP A 1 192 ? 26.076 -7.120 -26.215 1.00 92.44 192 ASP A N 1
ATOM 1537 C CA . ASP A 1 192 ? 25.985 -8.471 -26.790 1.00 92.44 192 ASP A CA 1
ATOM 1538 C C . ASP A 1 192 ? 25.357 -9.526 -25.860 1.00 92.44 192 ASP A C 1
ATOM 1540 O O . ASP A 1 192 ? 24.489 -10.301 -26.259 1.00 92.44 192 ASP A O 1
ATOM 1544 N N . TRP A 1 193 ? 25.704 -9.519 -24.577 1.00 91.38 193 TRP A N 1
ATOM 1545 C CA . TRP A 1 193 ? 25.173 -10.450 -23.583 1.00 91.38 193 TRP A CA 1
ATOM 1546 C C . TRP A 1 193 ? 23.674 -10.265 -23.288 1.00 91.38 193 TRP A C 1
ATOM 1548 O O . TRP A 1 193 ? 23.061 -11.144 -22.675 1.00 91.38 193 TRP A O 1
ATOM 1558 N N . SER A 1 194 ? 23.063 -9.154 -23.708 1.00 93.06 194 SER A N 1
ATOM 1559 C CA . SER A 1 194 ? 21.613 -8.929 -23.654 1.00 93.06 194 SER A CA 1
ATOM 1560 C C . SER A 1 194 ? 20.870 -9.592 -24.818 1.00 93.06 194 SER A C 1
ATOM 1562 O O . SER A 1 194 ? 19.659 -9.803 -24.712 1.00 93.06 194 SER A O 1
ATOM 1564 N N . LEU A 1 195 ? 21.564 -9.946 -25.906 1.00 92.88 195 LEU A N 1
ATOM 1565 C CA . LEU A 1 195 ? 20.969 -10.436 -27.151 1.00 92.88 195 LEU A CA 1
ATOM 1566 C C . LEU A 1 195 ? 20.036 -11.650 -26.965 1.00 92.88 195 LEU A C 1
ATOM 1568 O O . LEU A 1 195 ? 18.929 -11.611 -27.504 1.00 92.88 195 LEU A O 1
ATOM 1572 N N . PRO A 1 196 ? 20.370 -12.685 -26.160 1.00 92.69 196 PRO A N 1
ATOM 1573 C CA . PRO A 1 196 ? 19.461 -13.816 -25.952 1.00 92.69 196 PRO A CA 1
ATOM 1574 C C . PRO A 1 196 ? 18.121 -13.406 -25.330 1.00 92.69 196 PRO A C 1
ATOM 1576 O O . PRO A 1 196 ? 17.077 -13.944 -25.692 1.00 92.69 196 PRO A O 1
ATOM 1579 N N . ALA A 1 197 ? 18.136 -12.440 -24.407 1.00 92.12 197 ALA A N 1
ATOM 1580 C CA . ALA A 1 197 ? 16.916 -11.934 -23.786 1.00 92.12 197 ALA A CA 1
ATOM 1581 C C . ALA A 1 197 ? 16.117 -11.066 -24.763 1.00 92.12 197 ALA A C 1
ATOM 1583 O O . ALA A 1 197 ? 14.901 -11.223 -24.858 1.00 92.12 197 ALA A O 1
ATOM 1584 N N . LEU A 1 198 ? 16.796 -10.180 -25.500 1.00 92.19 198 LEU A N 1
ATOM 1585 C CA . LEU A 1 198 ? 16.194 -9.300 -26.507 1.00 92.19 198 LEU A CA 1
ATOM 1586 C C . LEU A 1 198 ? 15.485 -10.108 -27.602 1.00 92.19 198 LEU A C 1
ATOM 1588 O O . LEU A 1 198 ? 14.313 -9.853 -27.869 1.00 92.19 198 LEU A O 1
ATOM 1592 N N . ASN A 1 199 ? 16.130 -11.153 -28.128 1.00 90.75 199 ASN A N 1
ATOM 1593 C CA . ASN A 1 199 ? 15.539 -12.053 -29.124 1.00 90.75 199 ASN A CA 1
ATOM 1594 C C . ASN A 1 199 ? 14.344 -12.847 -28.575 1.00 90.75 199 ASN A C 1
ATOM 1596 O O . ASN A 1 199 ? 13.370 -13.075 -29.288 1.00 90.75 199 ASN A O 1
ATOM 1600 N N . ALA A 1 200 ? 14.386 -13.246 -27.301 1.00 88.88 200 ALA A N 1
ATOM 1601 C CA . ALA A 1 200 ? 13.283 -13.950 -26.648 1.00 88.88 200 ALA A CA 1
ATOM 1602 C C . ALA A 1 200 ? 12.122 -13.025 -26.219 1.00 88.88 200 ALA A C 1
ATOM 1604 O O . ALA A 1 200 ? 11.105 -13.507 -25.712 1.00 88.88 200 ALA A O 1
ATOM 1605 N N . GLY A 1 201 ? 12.262 -11.701 -26.364 1.00 88.00 201 GLY A N 1
ATOM 1606 C CA . GLY A 1 201 ? 11.292 -10.717 -25.873 1.00 88.00 201 GLY A CA 1
ATOM 1607 C C . GLY A 1 201 ? 11.242 -10.601 -24.341 1.00 88.00 201 GLY A C 1
ATOM 1608 O O . GLY A 1 201 ? 10.280 -10.054 -23.786 1.00 88.00 201 GLY A O 1
ATOM 1609 N N . GLY A 1 202 ? 12.257 -11.115 -23.641 1.00 88.69 202 GLY A N 1
ATOM 1610 C CA . GLY A 1 202 ? 12.346 -11.085 -22.187 1.00 88.69 202 GLY A CA 1
ATOM 1611 C C . GLY A 1 202 ? 13.273 -12.142 -21.582 1.00 88.69 202 GLY A C 1
ATOM 1612 O O . GLY A 1 202 ? 13.966 -12.877 -22.278 1.00 88.69 202 GLY A O 1
ATOM 1613 N N . VAL A 1 203 ? 13.296 -12.231 -20.247 1.00 89.69 203 VAL A N 1
ATOM 1614 C CA . VAL A 1 203 ? 14.178 -13.154 -19.512 1.00 89.69 203 VAL A CA 1
ATOM 1615 C C . VAL A 1 203 ? 13.510 -13.720 -18.261 1.00 89.69 203 VAL A C 1
ATOM 1617 O O . VAL A 1 203 ? 12.842 -13.014 -17.503 1.00 89.69 203 VAL A O 1
ATOM 1620 N N . ALA A 1 204 ? 13.710 -15.021 -18.019 1.00 82.62 204 ALA A N 1
ATOM 1621 C CA . ALA A 1 204 ? 13.232 -15.724 -16.825 1.00 82.62 204 ALA A CA 1
ATOM 1622 C C . ALA A 1 204 ? 11.730 -15.492 -16.529 1.00 82.62 204 ALA A C 1
ATOM 1624 O O . ALA A 1 204 ? 11.335 -15.235 -15.391 1.00 82.62 204 ALA A O 1
ATOM 1625 N N . GLY A 1 205 ? 10.904 -15.564 -17.580 1.00 81.81 205 GLY A N 1
ATOM 1626 C CA . GLY A 1 205 ? 9.448 -15.388 -17.529 1.00 81.81 205 GLY A CA 1
ATOM 1627 C C . GLY A 1 205 ? 8.964 -13.932 -17.504 1.00 81.81 205 GLY A C 1
ATOM 1628 O O . GLY A 1 205 ? 7.762 -13.700 -17.596 1.00 81.81 205 GLY A O 1
ATOM 1629 N N . ARG A 1 206 ? 9.873 -12.953 -17.430 1.00 89.06 206 ARG A N 1
ATOM 1630 C CA . ARG A 1 206 ? 9.566 -11.520 -17.570 1.00 89.06 206 ARG A CA 1
ATOM 1631 C C . ARG A 1 206 ? 9.558 -11.143 -19.042 1.00 89.06 206 ARG A C 1
ATOM 1633 O O . ARG A 1 206 ? 10.336 -11.710 -19.802 1.00 89.06 206 ARG A O 1
ATOM 1640 N N . ARG A 1 207 ? 8.748 -10.158 -19.422 1.00 90.19 207 ARG A N 1
ATOM 1641 C CA . ARG A 1 207 ? 8.725 -9.581 -20.775 1.00 90.19 207 ARG A CA 1
ATOM 1642 C C . ARG A 1 207 ? 9.114 -8.108 -20.733 1.00 90.19 207 ARG A C 1
ATOM 1644 O O . ARG A 1 207 ? 8.824 -7.433 -19.746 1.00 90.19 207 ARG A O 1
ATOM 1651 N N . PHE A 1 208 ? 9.743 -7.620 -21.795 1.00 91.25 208 PHE A N 1
ATOM 1652 C CA . PHE A 1 208 ? 10.074 -6.199 -21.920 1.00 91.25 208 PHE A CA 1
ATOM 1653 C C . PHE A 1 208 ? 8.822 -5.323 -21.960 1.00 91.25 208 PHE A C 1
ATOM 1655 O O . PHE A 1 208 ? 7.788 -5.726 -22.491 1.00 91.25 208 PHE A O 1
ATOM 1662 N N . GLY A 1 209 ? 8.895 -4.139 -21.352 1.00 87.56 209 GLY A N 1
ATOM 1663 C CA . GLY A 1 209 ? 7.783 -3.188 -21.281 1.00 87.56 209 GLY A CA 1
ATOM 1664 C C . GLY A 1 209 ? 6.586 -3.653 -20.449 1.00 87.56 209 GLY A C 1
ATOM 1665 O O . GLY A 1 209 ? 5.579 -2.948 -20.394 1.00 87.56 209 GLY A O 1
ATOM 1666 N N . ARG A 1 210 ? 6.663 -4.819 -19.792 1.00 87.81 210 ARG A N 1
ATOM 1667 C CA . ARG A 1 210 ? 5.565 -5.357 -18.984 1.00 87.81 210 ARG A CA 1
ATOM 1668 C C . ARG A 1 210 ? 5.919 -5.339 -17.496 1.00 87.81 210 ARG A C 1
ATOM 1670 O O . ARG A 1 210 ? 6.972 -5.867 -17.134 1.00 87.81 210 ARG A O 1
ATOM 1677 N N . PRO A 1 211 ? 5.058 -4.758 -16.641 1.00 88.94 211 PRO A N 1
ATOM 1678 C CA . PRO A 1 211 ? 5.238 -4.838 -15.195 1.00 88.94 211 PRO A CA 1
ATOM 1679 C C . PRO A 1 211 ? 5.073 -6.285 -14.712 1.00 88.94 211 PRO A C 1
ATOM 1681 O O . PRO A 1 211 ? 4.483 -7.117 -15.409 1.00 88.94 211 PRO A O 1
ATOM 1684 N N . GLU A 1 212 ? 5.560 -6.582 -13.504 1.00 85.25 212 GLU A N 1
ATOM 1685 C CA . GLU A 1 212 ? 5.426 -7.910 -12.884 1.00 85.25 212 GLU A CA 1
ATOM 1686 C C . GLU A 1 212 ? 3.968 -8.403 -12.832 1.00 85.25 212 GLU A C 1
ATOM 1688 O O . GLU A 1 212 ? 3.673 -9.585 -13.053 1.00 85.25 212 GLU A O 1
ATOM 1693 N N . THR A 1 213 ? 3.043 -7.498 -12.515 1.00 81.00 213 THR A N 1
ATOM 1694 C CA . THR A 1 213 ? 1.621 -7.805 -12.391 1.00 81.00 213 THR A CA 1
ATOM 1695 C C . THR A 1 213 ? 0.747 -6.757 -13.069 1.00 81.00 213 THR A C 1
ATOM 1697 O O . THR A 1 213 ? 1.170 -5.642 -13.360 1.00 81.00 213 THR A O 1
ATOM 1700 N N . GLY A 1 214 ? -0.498 -7.133 -13.371 1.00 77.56 214 GLY A N 1
ATOM 1701 C CA . GLY A 1 214 ? -1.484 -6.188 -13.889 1.00 77.56 214 GLY A CA 1
ATOM 1702 C C . GLY A 1 214 ? -2.040 -5.261 -12.794 1.00 77.56 214 GLY A C 1
ATOM 1703 O O . GLY A 1 214 ? -1.953 -5.594 -11.610 1.00 77.56 214 GLY A O 1
ATOM 1704 N N . PRO A 1 215 ? -2.742 -4.171 -13.166 1.00 71.50 215 PRO A N 1
ATOM 1705 C CA . PRO A 1 215 ? -3.246 -3.157 -12.227 1.00 71.50 215 PRO A CA 1
ATOM 1706 C C . PRO A 1 215 ? -4.085 -3.701 -11.070 1.00 71.50 215 PRO A C 1
ATOM 1708 O O . PRO A 1 215 ? -4.043 -3.184 -9.961 1.00 71.50 215 PRO A O 1
ATOM 1711 N N . ALA A 1 216 ? -4.848 -4.767 -11.314 1.00 70.75 216 ALA A N 1
ATOM 1712 C CA . ALA A 1 216 ? -5.658 -5.412 -10.288 1.00 70.75 216 ALA A CA 1
ATOM 1713 C C . ALA A 1 216 ? -4.814 -6.071 -9.189 1.00 70.75 216 ALA A C 1
ATOM 1715 O O . ALA A 1 216 ? -5.116 -5.920 -8.011 1.00 70.75 216 ALA A O 1
ATOM 1716 N N . ALA A 1 217 ? -3.787 -6.817 -9.591 1.00 75.75 217 ALA A N 1
ATOM 1717 C CA . ALA A 1 217 ? -2.917 -7.547 -8.681 1.00 75.75 217 ALA A CA 1
ATOM 1718 C C . ALA A 1 217 ? -1.922 -6.604 -7.995 1.00 75.75 217 ALA A C 1
ATOM 1720 O O . ALA A 1 217 ? -1.680 -6.768 -6.806 1.00 75.75 217 ALA A O 1
ATOM 1721 N N . ALA A 1 218 ? -1.465 -5.559 -8.690 1.00 75.94 218 ALA A N 1
ATOM 1722 C CA . ALA A 1 218 ? -0.647 -4.495 -8.118 1.00 75.94 218 ALA A CA 1
ATOM 1723 C C . ALA A 1 218 ? -1.304 -3.833 -6.892 1.00 75.94 218 ALA A C 1
ATOM 1725 O O . ALA A 1 218 ? -0.627 -3.517 -5.922 1.00 75.94 218 ALA A O 1
ATOM 1726 N N . LEU A 1 219 ? -2.632 -3.680 -6.876 1.00 71.62 219 LEU A N 1
ATOM 1727 C CA . LEU A 1 219 ? -3.337 -3.159 -5.698 1.00 71.62 219 LEU A CA 1
ATOM 1728 C C . LEU A 1 219 ? -3.375 -4.123 -4.532 1.00 71.62 219 LEU A C 1
ATOM 1730 O O . LEU A 1 219 ? -3.242 -3.710 -3.387 1.00 71.62 219 LEU A O 1
ATOM 1734 N N . VAL A 1 220 ? -3.590 -5.403 -4.827 1.00 76.81 220 VAL A N 1
ATOM 1735 C CA . VAL A 1 220 ? -3.562 -6.446 -3.803 1.00 76.81 220 VAL A CA 1
ATOM 1736 C C . VAL A 1 220 ? -2.161 -6.513 -3.203 1.00 76.81 220 VAL A C 1
ATOM 1738 O O . VAL A 1 220 ? -2.022 -6.581 -1.989 1.00 76.81 220 VAL A O 1
ATOM 1741 N N . HIS A 1 221 ? -1.127 -6.411 -4.041 1.00 81.19 221 HIS A N 1
ATOM 1742 C CA . HIS A 1 221 ? 0.265 -6.316 -3.613 1.00 81.19 221 HIS A CA 1
ATOM 1743 C C . HIS A 1 221 ? 0.510 -5.094 -2.738 1.00 81.19 221 HIS A C 1
ATOM 1745 O O . HIS A 1 221 ? 1.084 -5.254 -1.671 1.00 81.19 221 HIS A O 1
ATOM 1751 N N . LEU A 1 222 ? 0.023 -3.912 -3.131 1.00 76.94 222 LEU A N 1
ATOM 1752 C CA . LEU A 1 222 ? 0.145 -2.695 -2.327 1.00 76.94 222 LEU A CA 1
ATOM 1753 C C . LEU A 1 222 ? -0.560 -2.832 -0.973 1.00 76.94 222 LEU A C 1
ATOM 1755 O O . LEU A 1 222 ? 0.012 -2.470 0.047 1.00 76.94 222 LEU A O 1
ATOM 1759 N N . PHE A 1 223 ? -1.774 -3.383 -0.948 1.00 73.81 223 PHE A N 1
ATOM 1760 C CA . PHE A 1 223 ? -2.507 -3.618 0.294 1.00 73.81 223 PHE A CA 1
ATOM 1761 C C . PHE A 1 223 ? -1.735 -4.559 1.226 1.00 73.81 223 PHE A C 1
ATOM 1763 O O . PHE A 1 223 ? -1.473 -4.203 2.368 1.00 73.81 223 PHE A O 1
ATOM 1770 N N . ILE A 1 224 ? -1.301 -5.718 0.718 1.00 78.06 224 ILE A N 1
ATOM 1771 C CA . ILE A 1 224 ? -0.522 -6.699 1.487 1.00 78.06 224 ILE A CA 1
ATOM 1772 C C . ILE A 1 224 ? 0.807 -6.095 1.960 1.00 78.06 224 ILE A C 1
ATOM 1774 O O . ILE A 1 224 ? 1.192 -6.290 3.111 1.00 78.06 224 ILE A O 1
ATOM 1778 N N . TYR A 1 225 ? 1.492 -5.342 1.095 1.00 78.94 225 TYR A N 1
ATOM 1779 C CA . TYR A 1 225 ? 2.717 -4.619 1.429 1.00 78.94 225 TYR A CA 1
ATOM 1780 C C . TYR A 1 225 ? 2.484 -3.667 2.604 1.00 78.94 225 TYR A C 1
ATOM 1782 O O . TYR A 1 225 ? 3.218 -3.731 3.583 1.00 78.94 225 TYR A O 1
ATOM 1790 N N . VAL A 1 226 ? 1.437 -2.837 2.552 1.00 70.94 226 VAL A N 1
ATOM 1791 C CA . VAL A 1 226 ? 1.100 -1.889 3.626 1.00 70.94 226 VAL A CA 1
ATOM 1792 C C . VAL A 1 226 ? 0.723 -2.623 4.914 1.00 70.94 226 VAL A C 1
ATOM 1794 O O . VAL A 1 226 ? 1.190 -2.242 5.981 1.00 70.94 226 VAL A O 1
ATOM 1797 N N . THR A 1 227 ? -0.054 -3.708 4.841 1.00 71.25 227 THR A N 1
ATOM 1798 C CA . THR A 1 227 ? -0.398 -4.519 6.020 1.00 71.25 227 THR A CA 1
ATOM 1799 C C . THR A 1 227 ? 0.848 -5.083 6.699 1.00 71.25 227 THR A C 1
ATOM 1801 O O . THR A 1 227 ? 1.002 -4.946 7.911 1.00 71.25 227 THR A O 1
ATOM 1804 N N . PHE A 1 228 ? 1.758 -5.689 5.932 1.00 75.56 228 PHE A N 1
ATOM 1805 C CA . PHE A 1 228 ? 3.000 -6.220 6.489 1.00 75.56 228 PHE A CA 1
ATOM 1806 C C . PHE A 1 228 ? 3.960 -5.125 6.937 1.00 75.56 228 PHE A C 1
ATOM 1808 O O . PHE A 1 228 ? 4.689 -5.335 7.900 1.00 75.56 228 PHE A O 1
ATOM 1815 N N . PHE A 1 229 ? 3.935 -3.959 6.294 1.00 69.31 229 PHE A N 1
ATOM 1816 C CA . PHE A 1 229 ? 4.717 -2.803 6.716 1.00 69.31 229 PHE A CA 1
ATOM 1817 C C . PHE A 1 229 ? 4.270 -2.350 8.100 1.00 69.31 229 PHE A C 1
ATOM 1819 O O . PHE A 1 229 ? 5.092 -2.284 9.002 1.00 69.31 229 PHE A O 1
ATOM 1826 N N . ILE A 1 230 ? 2.964 -2.154 8.296 1.00 62.47 230 ILE A N 1
ATOM 1827 C CA . ILE A 1 230 ? 2.379 -1.783 9.590 1.00 62.47 230 ILE A CA 1
ATOM 1828 C C . ILE A 1 230 ? 2.662 -2.864 10.642 1.00 62.47 230 ILE A C 1
ATOM 1830 O O . ILE A 1 230 ? 2.994 -2.545 11.781 1.00 62.47 230 ILE A O 1
ATOM 1834 N N . TYR A 1 231 ? 2.552 -4.147 10.290 1.00 68.00 231 TYR A N 1
ATOM 1835 C CA . TYR A 1 231 ? 2.867 -5.243 11.211 1.00 68.00 231 TYR A CA 1
ATOM 1836 C C . TYR A 1 231 ? 4.341 -5.231 11.650 1.00 68.00 231 TYR A C 1
ATOM 1838 O O . TYR A 1 231 ? 4.624 -5.283 12.847 1.00 68.00 231 TYR A O 1
ATOM 1846 N N . VAL A 1 232 ? 5.277 -5.135 10.699 1.00 64.19 232 VAL A N 1
ATOM 1847 C CA . VAL A 1 232 ? 6.719 -5.091 10.985 1.00 64.19 232 VAL A CA 1
ATOM 1848 C C . VAL A 1 232 ? 7.093 -3.807 11.718 1.00 64.19 232 VAL A C 1
ATOM 1850 O O . VAL A 1 232 ? 7.910 -3.864 12.623 1.00 64.19 232 VAL A O 1
ATOM 1853 N N . ASP A 1 233 ? 6.490 -2.668 11.398 1.00 61.06 233 ASP A N 1
ATOM 1854 C CA . ASP A 1 233 ? 6.723 -1.411 12.113 1.00 61.06 233 ASP A CA 1
ATOM 1855 C C . ASP A 1 233 ? 6.292 -1.518 13.586 1.00 61.06 233 ASP A C 1
ATOM 1857 O O . ASP A 1 233 ? 7.067 -1.224 14.497 1.00 61.06 233 ASP A O 1
ATOM 1861 N N . ASN A 1 234 ? 5.104 -2.069 13.845 1.00 57.00 234 ASN A N 1
ATOM 1862 C CA . ASN A 1 234 ? 4.616 -2.243 15.212 1.00 57.00 234 ASN A CA 1
ATOM 1863 C C . ASN A 1 234 ? 5.420 -3.265 16.027 1.00 57.00 234 ASN A C 1
ATOM 1865 O O . ASN A 1 234 ? 5.591 -3.058 17.225 1.00 57.00 234 ASN A O 1
ATOM 1869 N N . LEU A 1 235 ? 5.895 -4.352 15.409 1.00 56.56 235 LEU A N 1
ATOM 1870 C CA . LEU A 1 235 ? 6.605 -5.423 16.115 1.00 56.56 235 LEU A CA 1
ATOM 1871 C C . LEU A 1 235 ? 8.126 -5.223 16.147 1.00 56.56 235 LEU A C 1
ATOM 1873 O O . LEU A 1 235 ? 8.755 -5.427 17.176 1.00 56.56 235 LEU A O 1
ATOM 1877 N N . ALA A 1 236 ? 8.734 -4.859 15.018 1.00 50.81 236 ALA A N 1
ATOM 1878 C CA . ALA A 1 236 ? 10.181 -4.741 14.887 1.00 50.81 236 ALA A CA 1
ATOM 1879 C C . ALA A 1 236 ? 10.669 -3.350 15.292 1.00 50.81 236 ALA A C 1
ATOM 1881 O O . ALA A 1 236 ? 11.564 -3.270 16.115 1.00 50.81 236 ALA A O 1
ATOM 1882 N N . ILE A 1 237 ? 10.101 -2.244 14.797 1.00 48.22 237 ILE A N 1
ATOM 1883 C CA . ILE A 1 237 ? 10.654 -0.901 15.088 1.00 48.22 237 ILE A CA 1
ATOM 1884 C C . ILE A 1 237 ? 10.497 -0.519 16.563 1.00 48.22 237 ILE A C 1
ATOM 1886 O O . ILE A 1 237 ? 11.395 0.103 17.128 1.00 48.22 237 ILE A O 1
ATOM 1890 N N . ARG A 1 238 ? 9.420 -0.961 17.218 1.00 46.41 238 ARG A N 1
ATOM 1891 C CA . ARG A 1 238 ? 9.191 -0.696 18.649 1.00 46.41 238 ARG A CA 1
ATOM 1892 C C . ARG A 1 238 ? 10.015 -1.571 19.593 1.00 46.41 238 ARG A C 1
ATOM 1894 O O . ARG A 1 238 ? 10.172 -1.201 20.747 1.00 46.41 238 ARG A O 1
ATOM 1901 N N . SER A 1 239 ? 10.545 -2.691 19.105 1.00 46.72 239 SER A N 1
ATOM 1902 C CA . SER A 1 239 ? 11.302 -3.670 19.903 1.00 46.72 239 SER A CA 1
ATOM 1903 C C . SER A 1 239 ? 12.713 -3.925 19.358 1.00 46.72 239 SER A C 1
ATOM 1905 O O . SER A 1 239 ? 13.411 -4.838 19.811 1.00 46.72 239 SER A O 1
ATOM 1907 N N . ILE A 1 240 ? 13.146 -3.134 18.367 1.00 48.53 240 ILE A N 1
ATOM 1908 C CA . ILE A 1 240 ? 14.456 -3.238 17.722 1.00 48.53 240 ILE A CA 1
ATOM 1909 C C . ILE A 1 240 ? 15.521 -2.994 18.793 1.00 48.53 240 ILE A C 1
ATOM 1911 O O . ILE A 1 240 ? 15.559 -1.952 19.443 1.00 48.53 240 ILE A O 1
ATOM 1915 N N . GLY A 1 241 ? 16.390 -3.986 18.983 1.00 52.34 241 GLY A N 1
ATOM 1916 C CA . GLY A 1 241 ? 17.419 -3.933 20.015 1.00 52.34 241 GLY A CA 1
ATOM 1917 C C . GLY A 1 241 ? 16.919 -4.161 21.445 1.00 52.34 241 GLY A C 1
ATOM 1918 O O . GLY A 1 241 ? 17.679 -3.901 22.370 1.00 52.34 241 GLY A O 1
ATOM 1919 N N . GLN A 1 242 ? 15.695 -4.663 21.634 1.00 54.34 242 GLN A N 1
ATOM 1920 C CA . GLN A 1 242 ? 15.155 -5.043 22.947 1.00 54.34 242 GLN A CA 1
ATOM 1921 C C . GLN A 1 242 ? 14.761 -6.519 23.026 1.00 54.34 242 GLN A C 1
ATOM 1923 O O . GLN A 1 242 ? 14.886 -7.108 24.092 1.00 54.34 242 GLN A O 1
ATOM 1928 N N . ILE A 1 243 ? 14.307 -7.105 21.912 1.00 61.38 243 ILE A N 1
ATOM 1929 C CA . ILE A 1 243 ? 13.770 -8.469 21.870 1.00 61.38 243 ILE A CA 1
ATOM 1930 C C . ILE A 1 243 ? 14.532 -9.304 20.838 1.00 61.38 243 ILE A C 1
ATOM 1932 O O . ILE A 1 243 ? 14.787 -8.849 19.716 1.00 61.38 243 ILE A O 1
ATOM 1936 N N . THR A 1 244 ? 14.896 -10.533 21.200 1.00 66.62 244 THR A N 1
ATOM 1937 C CA . THR A 1 244 ? 15.490 -11.501 20.267 1.00 66.62 244 THR A CA 1
ATOM 1938 C C . THR A 1 244 ? 14.423 -12.324 19.552 1.00 66.62 244 THR A C 1
ATOM 1940 O O . THR A 1 244 ? 13.302 -12.495 20.029 1.00 66.62 244 THR A O 1
ATOM 1943 N N . MET A 1 245 ? 14.762 -12.909 18.400 1.00 71.56 245 MET A N 1
ATOM 1944 C CA . MET A 1 245 ? 13.805 -13.741 17.661 1.00 71.56 245 MET A CA 1
ATOM 1945 C C . MET A 1 245 ? 13.310 -14.948 18.480 1.00 71.56 245 MET A C 1
ATOM 1947 O O . MET A 1 245 ? 12.225 -15.459 18.218 1.00 71.56 245 MET A O 1
ATOM 1951 N N . ALA A 1 246 ? 14.086 -15.406 19.467 1.00 74.56 246 ALA A N 1
ATOM 1952 C CA . ALA A 1 246 ? 13.735 -16.529 20.335 1.00 74.56 246 ALA A CA 1
ATOM 1953 C C . ALA A 1 246 ? 12.657 -16.185 21.379 1.00 74.56 246 ALA A C 1
ATOM 1955 O O . ALA A 1 246 ? 11.906 -17.071 21.778 1.00 74.56 246 ALA A O 1
ATOM 1956 N N . GLU A 1 247 ? 12.556 -14.919 21.781 1.00 70.00 247 GLU A N 1
ATOM 1957 C CA . GLU A 1 247 ? 11.597 -14.432 22.786 1.00 70.00 247 GLU A CA 1
ATOM 1958 C C . GLU A 1 247 ? 10.190 -14.214 22.210 1.00 70.00 247 GLU A C 1
ATOM 1960 O O . GLU A 1 247 ? 9.213 -14.083 22.945 1.00 70.00 247 GLU A O 1
ATOM 1965 N N . LEU A 1 248 ? 10.060 -14.195 20.881 1.00 69.69 248 LEU A N 1
ATOM 1966 C CA . LEU A 1 248 ? 8.778 -14.045 20.202 1.00 69.69 248 LEU A CA 1
ATOM 1967 C C . LEU A 1 248 ? 7.974 -15.350 20.205 1.00 69.69 248 LEU A C 1
ATOM 1969 O O . LEU A 1 248 ? 8.529 -16.444 20.138 1.00 69.69 248 LEU A O 1
ATOM 1973 N N . SER A 1 249 ? 6.643 -15.252 20.172 1.00 72.12 249 SER A N 1
ATOM 1974 C CA . SER A 1 249 ? 5.792 -16.433 19.979 1.00 72.12 249 SER A CA 1
ATOM 1975 C C . SER A 1 249 ? 6.059 -17.101 18.622 1.00 72.12 249 SER A C 1
ATOM 1977 O O . SER A 1 249 ? 6.435 -16.441 17.650 1.00 72.12 249 SER A O 1
ATOM 1979 N N . ALA A 1 250 ? 5.802 -18.409 18.518 1.00 73.06 250 ALA A N 1
ATOM 1980 C CA . ALA A 1 250 ? 6.025 -19.169 17.283 1.00 73.06 250 ALA A CA 1
ATOM 1981 C C . ALA A 1 250 ? 5.324 -18.550 16.055 1.00 73.06 250 ALA A C 1
ATOM 1983 O O . ALA A 1 250 ? 5.871 -18.562 14.953 1.00 73.06 250 ALA A O 1
ATOM 1984 N N . ILE A 1 251 ? 4.145 -17.947 16.247 1.00 76.12 251 ILE A N 1
ATOM 1985 C CA . ILE A 1 251 ? 3.404 -17.257 15.183 1.00 76.12 251 ILE A CA 1
ATOM 1986 C C . ILE A 1 251 ? 4.199 -16.052 14.671 1.00 76.12 251 ILE A C 1
ATOM 1988 O O . ILE A 1 251 ? 4.401 -15.920 13.464 1.00 76.12 251 ILE A O 1
ATOM 1992 N N . HIS A 1 252 ? 4.698 -15.196 15.566 1.00 77.19 252 HIS A N 1
ATOM 1993 C CA . HIS A 1 252 ? 5.492 -14.027 15.183 1.00 77.19 252 HIS A CA 1
ATOM 1994 C C . HIS A 1 252 ? 6.830 -14.420 14.559 1.00 77.19 252 HIS A C 1
ATOM 1996 O O . HIS A 1 252 ? 7.257 -13.794 13.585 1.00 77.19 252 HIS A O 1
ATOM 2002 N N . GLN A 1 253 ? 7.441 -15.501 15.051 1.00 77.00 253 GLN A N 1
ATOM 2003 C CA . GLN A 1 253 ? 8.680 -16.030 14.491 1.00 77.00 253 GLN A CA 1
ATOM 2004 C C . GLN A 1 253 ? 8.534 -16.496 13.034 1.00 77.00 253 GLN A C 1
ATOM 2006 O O . GLN A 1 253 ? 9.483 -16.397 12.260 1.00 77.00 253 GLN A O 1
ATOM 2011 N N . LEU A 1 254 ? 7.355 -16.981 12.639 1.00 80.94 254 LEU A N 1
ATOM 2012 C CA . LEU A 1 254 ? 7.063 -17.366 11.255 1.00 80.94 254 LEU A CA 1
ATOM 2013 C C . LEU A 1 254 ? 6.583 -16.179 10.414 1.00 80.94 254 LEU A C 1
ATOM 2015 O O . LEU A 1 254 ? 6.955 -16.045 9.247 1.00 80.94 254 LEU A O 1
ATOM 2019 N N . LEU A 1 255 ? 5.770 -15.300 11.001 1.00 81.75 255 LEU A N 1
ATOM 2020 C CA . LEU A 1 255 ? 5.148 -14.191 10.287 1.00 81.75 255 LEU A CA 1
ATOM 2021 C C . LEU A 1 255 ? 6.156 -13.096 9.916 1.00 81.75 255 LEU A C 1
ATOM 2023 O O . LEU A 1 255 ? 6.020 -12.485 8.859 1.00 81.75 255 LEU A O 1
ATOM 2027 N N . LEU A 1 256 ? 7.185 -12.858 10.733 1.00 80.75 256 LEU A N 1
ATOM 2028 C CA . LEU A 1 256 ? 8.223 -11.857 10.457 1.00 80.75 256 LEU A CA 1
ATOM 2029 C C . LEU A 1 256 ? 9.032 -12.151 9.175 1.00 80.75 256 LEU A C 1
ATOM 2031 O O . LEU A 1 256 ? 9.091 -11.266 8.318 1.00 80.75 256 LEU A O 1
ATOM 2035 N N . PRO A 1 257 ? 9.594 -13.360 8.964 1.00 85.75 257 PRO A N 1
ATOM 2036 C CA . PRO A 1 257 ? 10.237 -13.721 7.700 1.00 85.75 257 PRO A CA 1
ATOM 2037 C C . PRO A 1 257 ? 9.321 -13.567 6.480 1.00 85.75 257 PRO A C 1
ATOM 2039 O O . PRO A 1 257 ? 9.744 -13.028 5.456 1.00 85.75 257 PRO A O 1
ATOM 2042 N N . VAL A 1 258 ? 8.051 -13.986 6.591 1.00 87.44 258 VAL A N 1
ATOM 2043 C CA . VAL A 1 258 ? 7.050 -13.808 5.521 1.00 87.44 258 VAL A CA 1
ATOM 2044 C C . VAL A 1 258 ? 6.838 -12.330 5.225 1.00 87.44 258 VAL A C 1
ATOM 2046 O O . VAL A 1 258 ? 6.848 -11.921 4.066 1.00 87.44 258 VAL A O 1
ATOM 2049 N N . SER A 1 259 ? 6.691 -11.521 6.272 1.00 84.31 259 SER A N 1
ATOM 2050 C CA . SER A 1 259 ? 6.484 -10.081 6.155 1.00 84.31 259 SER A CA 1
ATOM 2051 C C . SER A 1 259 ? 7.673 -9.414 5.469 1.00 84.31 259 SER A C 1
ATOM 2053 O O . SER A 1 259 ? 7.476 -8.676 4.509 1.00 84.31 259 SER A O 1
ATOM 2055 N N . ALA A 1 260 ? 8.907 -9.731 5.874 1.00 82.25 260 ALA A N 1
ATOM 2056 C CA . ALA A 1 260 ? 10.120 -9.209 5.245 1.00 82.25 260 ALA A CA 1
ATOM 2057 C C . ALA A 1 260 ? 10.209 -9.588 3.754 1.00 82.25 260 ALA A C 1
ATOM 2059 O O . ALA A 1 260 ? 10.474 -8.735 2.905 1.00 82.25 260 ALA A O 1
ATOM 2060 N N . ALA A 1 261 ? 9.917 -10.846 3.408 1.00 85.00 261 ALA A N 1
ATOM 2061 C CA . ALA A 1 261 ? 9.900 -11.299 2.018 1.00 85.00 261 ALA A CA 1
ATOM 2062 C C . ALA A 1 261 ? 8.821 -10.585 1.182 1.00 85.00 261 ALA A C 1
ATOM 2064 O O . ALA A 1 261 ? 9.079 -10.195 0.037 1.00 85.00 261 ALA A O 1
ATOM 2065 N N . CYS A 1 262 ? 7.629 -10.379 1.745 1.00 85.56 262 CYS A N 1
ATOM 2066 C CA . CYS A 1 262 ? 6.541 -9.633 1.113 1.00 85.56 262 CYS A CA 1
ATOM 2067 C C . CYS A 1 262 ? 6.899 -8.158 0.920 1.00 85.56 262 CYS A C 1
ATOM 2069 O O . CYS A 1 262 ? 6.684 -7.625 -0.165 1.00 85.56 262 CYS A O 1
ATOM 2071 N N . LEU A 1 263 ? 7.494 -7.510 1.922 1.00 82.81 263 LEU A N 1
ATOM 2072 C CA . LEU A 1 263 ? 7.930 -6.118 1.822 1.00 82.81 263 LEU A CA 1
ATOM 2073 C C . LEU A 1 263 ? 8.929 -5.929 0.681 1.00 82.81 263 LEU A C 1
ATOM 2075 O O . LEU A 1 263 ? 8.783 -5.025 -0.136 1.00 82.81 263 LEU A O 1
ATOM 2079 N N . ILE A 1 264 ? 9.899 -6.829 0.552 1.00 83.25 264 ILE A N 1
ATOM 2080 C CA . ILE A 1 264 ? 10.884 -6.739 -0.526 1.00 83.25 264 ILE A CA 1
ATOM 2081 C C . ILE A 1 264 ? 10.228 -7.011 -1.886 1.00 83.25 264 ILE A C 1
ATOM 2083 O O . ILE A 1 264 ? 10.360 -6.206 -2.807 1.00 83.25 264 ILE A O 1
ATOM 2087 N N . SER A 1 265 ? 9.507 -8.126 -2.024 1.00 84.69 265 SER A N 1
ATOM 2088 C CA . SER A 1 265 ? 9.008 -8.579 -3.330 1.00 84.69 265 SER A CA 1
ATOM 2089 C C . SER A 1 265 ? 7.810 -7.798 -3.865 1.00 84.69 265 SER A C 1
ATOM 2091 O O . SER A 1 265 ? 7.713 -7.601 -5.073 1.00 84.69 265 SER A O 1
ATOM 2093 N N . LEU A 1 266 ? 6.911 -7.333 -2.998 1.00 83.88 266 LEU A N 1
ATOM 2094 C CA . LEU A 1 266 ? 5.675 -6.658 -3.405 1.00 83.88 266 LEU A CA 1
ATOM 2095 C C . LEU A 1 266 ? 5.846 -5.143 -3.577 1.00 83.88 266 LEU A C 1
ATOM 2097 O O . LEU A 1 266 ? 4.930 -4.481 -4.061 1.00 83.88 266 LEU A O 1
ATOM 2101 N N . SER A 1 267 ? 7.010 -4.591 -3.220 1.00 80.25 267 SER A N 1
ATOM 2102 C CA . SER A 1 267 ? 7.301 -3.156 -3.344 1.00 80.25 267 SER A CA 1
ATOM 2103 C C . SER A 1 267 ? 7.371 -2.673 -4.800 1.00 80.25 267 SER A C 1
ATOM 2105 O O . SER A 1 267 ? 6.933 -1.566 -5.114 1.00 80.25 267 SER A O 1
ATOM 2107 N N . ALA A 1 268 ? 7.899 -3.499 -5.711 1.00 80.38 268 ALA A N 1
ATOM 2108 C CA . ALA A 1 268 ? 8.173 -3.084 -7.086 1.00 80.38 268 ALA A CA 1
ATOM 2109 C C . ALA A 1 268 ? 6.921 -3.090 -7.976 1.00 80.38 268 ALA A C 1
ATOM 2111 O O . ALA A 1 268 ? 6.736 -2.176 -8.777 1.00 80.38 268 ALA A O 1
ATOM 2112 N N . GLY A 1 269 ? 6.041 -4.086 -7.820 1.00 80.62 269 GLY A N 1
ATOM 2113 C CA . GLY A 1 269 ? 4.870 -4.290 -8.680 1.00 80.62 269 GLY A CA 1
ATOM 2114 C C . GLY A 1 269 ? 3.959 -3.058 -8.839 1.00 80.62 269 GLY A C 1
ATOM 2115 O O . GLY A 1 269 ? 3.666 -2.679 -9.980 1.00 80.62 269 GLY A O 1
ATOM 2116 N N . PRO A 1 270 ? 3.528 -2.390 -7.746 1.00 77.31 270 PRO A N 1
ATOM 2117 C CA . PRO A 1 270 ? 2.717 -1.172 -7.818 1.00 77.31 270 PRO A CA 1
ATOM 2118 C C . PRO A 1 270 ? 3.407 -0.038 -8.581 1.00 77.31 270 PRO A C 1
ATOM 2120 O O . PRO A 1 270 ? 2.800 0.586 -9.452 1.00 77.31 270 PRO A O 1
ATOM 2123 N N . CYS A 1 271 ? 4.691 0.181 -8.293 1.00 79.31 271 CYS A N 1
ATOM 2124 C CA . CYS A 1 271 ? 5.505 1.220 -8.910 1.00 79.31 271 CYS A CA 1
ATOM 2125 C C . CYS A 1 271 ? 5.693 0.965 -10.416 1.00 79.31 271 CYS A C 1
ATOM 2127 O O . CYS A 1 271 ? 5.387 1.826 -11.242 1.00 79.31 271 CYS A O 1
ATOM 2129 N N . GLU A 1 272 ? 6.096 -0.251 -10.792 1.00 84.50 272 GLU A N 1
ATOM 2130 C CA . GLU A 1 272 ? 6.301 -0.657 -12.187 1.00 84.50 272 GLU A CA 1
ATOM 2131 C C . GLU A 1 272 ? 5.016 -0.543 -13.011 1.00 84.50 272 GLU A C 1
ATOM 2133 O O . GLU A 1 272 ? 5.049 -0.071 -14.146 1.00 84.50 272 GLU A O 1
ATOM 2138 N N . THR A 1 273 ? 3.867 -0.912 -12.437 1.00 82.50 273 THR A N 1
ATOM 2139 C CA . THR A 1 273 ? 2.567 -0.849 -13.124 1.00 82.50 273 THR A CA 1
ATOM 2140 C C . THR A 1 273 ? 2.205 0.568 -13.565 1.00 82.50 273 THR A C 1
ATOM 2142 O O . THR A 1 273 ? 1.618 0.755 -14.634 1.00 82.50 273 THR A O 1
ATOM 2145 N N . VAL A 1 274 ? 2.552 1.569 -12.754 1.00 77.62 274 VAL A N 1
ATOM 2146 C CA . VAL A 1 274 ? 2.298 2.981 -13.059 1.00 77.62 274 VAL A CA 1
ATOM 2147 C C . VAL A 1 274 ? 3.398 3.536 -13.961 1.00 77.62 274 VAL A C 1
ATOM 2149 O O . VAL A 1 274 ? 3.102 4.060 -15.035 1.00 77.62 274 VAL A O 1
ATOM 2152 N N . ILE A 1 275 ? 4.666 3.377 -13.570 1.00 80.94 275 ILE A N 1
ATOM 2153 C CA . ILE A 1 275 ? 5.807 3.980 -14.270 1.00 80.94 275 ILE A CA 1
ATOM 2154 C C . ILE A 1 275 ? 5.961 3.415 -15.680 1.00 80.94 275 ILE A C 1
ATOM 2156 O O . ILE A 1 275 ? 6.114 4.193 -16.619 1.00 80.94 275 ILE A O 1
ATOM 2160 N N . PHE A 1 276 ? 5.878 2.094 -15.873 1.00 86.19 276 PHE A N 1
ATOM 2161 C CA . PHE A 1 276 ? 6.051 1.514 -17.211 1.00 86.19 276 PHE A CA 1
ATOM 2162 C C . PHE A 1 276 ? 4.963 2.020 -18.146 1.00 86.19 276 PHE A C 1
ATOM 2164 O O . PHE A 1 276 ? 5.244 2.408 -19.277 1.00 86.19 276 PHE A O 1
ATOM 2171 N N . ARG A 1 277 ? 3.722 2.082 -17.653 1.00 81.44 277 ARG A N 1
ATOM 2172 C CA . ARG A 1 277 ? 2.601 2.605 -18.427 1.00 81.44 277 ARG A CA 1
ATOM 2173 C C . ARG A 1 277 ? 2.838 4.056 -18.830 1.00 81.44 277 ARG A C 1
ATOM 2175 O O . ARG A 1 277 ? 2.637 4.371 -19.997 1.00 81.44 277 ARG A O 1
ATOM 2182 N N . LEU A 1 278 ? 3.275 4.916 -17.911 1.00 78.81 278 LEU A N 1
ATOM 2183 C CA . LEU A 1 278 ? 3.561 6.322 -18.210 1.00 78.81 278 LEU A CA 1
ATOM 2184 C C . LEU A 1 278 ? 4.689 6.454 -19.238 1.00 78.81 278 LEU A C 1
ATOM 2186 O O . LEU A 1 278 ? 4.485 7.053 -20.292 1.00 78.81 278 LEU A O 1
ATOM 2190 N N . LEU A 1 279 ? 5.843 5.832 -18.985 1.00 83.75 279 LEU A N 1
ATOM 2191 C CA . LEU A 1 279 ? 7.012 5.925 -19.862 1.00 83.75 279 LEU A CA 1
ATOM 2192 C C . LEU A 1 279 ? 6.729 5.403 -21.279 1.00 83.75 279 LEU A C 1
ATOM 2194 O O . LEU A 1 279 ? 7.196 5.992 -22.254 1.00 83.75 279 LEU A O 1
ATOM 2198 N N . LEU A 1 280 ? 5.935 4.334 -21.406 1.00 84.50 280 LEU A N 1
ATOM 2199 C CA . LEU A 1 280 ? 5.551 3.767 -22.700 1.00 84.50 280 LEU A CA 1
ATOM 2200 C C . LEU A 1 280 ? 4.446 4.558 -23.400 1.00 84.50 280 LEU A C 1
ATOM 2202 O O . LEU A 1 280 ? 4.494 4.683 -24.623 1.00 84.50 280 LEU A O 1
ATOM 2206 N N . SER A 1 281 ? 3.469 5.090 -22.659 1.00 77.50 281 SER A N 1
ATOM 2207 C CA . SER A 1 281 ? 2.372 5.886 -23.235 1.00 77.50 281 SER A CA 1
ATOM 2208 C C . SER A 1 281 ? 2.888 7.215 -23.779 1.00 77.50 281 SER A C 1
ATOM 2210 O O . SER A 1 281 ? 2.517 7.610 -24.878 1.00 77.50 281 SER A O 1
ATOM 2212 N N . PHE A 1 282 ? 3.808 7.859 -23.055 1.00 78.56 282 PHE A N 1
ATOM 2213 C CA . PHE A 1 282 ? 4.473 9.089 -23.494 1.00 78.56 282 PHE A CA 1
ATOM 2214 C C . PHE A 1 282 ? 5.664 8.844 -24.427 1.00 78.56 282 PHE A C 1
ATOM 2216 O O . PHE A 1 282 ? 6.334 9.795 -24.818 1.00 78.56 282 PHE A O 1
ATOM 2223 N N . ARG A 1 283 ? 5.950 7.583 -24.790 1.00 79.81 283 ARG A N 1
ATOM 2224 C CA . ARG A 1 283 ? 7.072 7.206 -25.667 1.00 79.81 283 ARG A CA 1
ATOM 2225 C C . ARG A 1 283 ? 8.410 7.815 -25.211 1.00 79.81 283 ARG A C 1
ATOM 2227 O O . ARG A 1 283 ? 9.250 8.175 -26.035 1.00 79.81 283 ARG A O 1
ATOM 2234 N N . ILE A 1 284 ? 8.620 7.913 -23.899 1.00 85.44 284 ILE A N 1
ATOM 2235 C CA . ILE A 1 284 ? 9.873 8.410 -23.317 1.00 85.44 284 ILE A CA 1
ATOM 2236 C C . ILE A 1 284 ? 10.978 7.376 -23.559 1.00 85.44 284 ILE A C 1
ATOM 2238 O O . ILE A 1 284 ? 12.084 7.734 -23.958 1.00 85.44 284 ILE A O 1
ATOM 2242 N N . VAL A 1 285 ? 10.651 6.088 -23.409 1.00 89.56 285 VAL A N 1
ATOM 2243 C CA . VAL A 1 285 ? 11.579 4.960 -23.595 1.00 89.56 285 VAL A CA 1
ATOM 2244 C C . VAL A 1 285 ? 10.939 3.852 -24.451 1.00 89.56 285 VAL A C 1
ATOM 2246 O O . VAL A 1 285 ? 9.709 3.709 -24.433 1.00 89.56 285 VAL A O 1
ATOM 2249 N N . PRO A 1 286 ? 11.726 3.038 -25.179 1.00 90.81 286 PRO A N 1
ATOM 2250 C CA . PRO A 1 286 ? 11.224 1.836 -25.831 1.00 90.81 286 PRO A CA 1
ATOM 2251 C C . PRO A 1 286 ? 10.960 0.716 -24.804 1.00 90.81 286 PRO A C 1
ATOM 2253 O O . PRO A 1 286 ? 11.555 0.709 -23.722 1.00 90.81 286 PRO A O 1
ATOM 2256 N N . PRO A 1 287 ? 10.124 -0.288 -25.139 1.00 90.94 287 PRO A N 1
ATOM 2257 C CA . PRO A 1 287 ? 9.835 -1.424 -24.257 1.00 90.94 287 PRO A CA 1
ATOM 2258 C C . PRO A 1 287 ? 11.082 -2.143 -23.736 1.00 90.94 287 PRO A C 1
ATOM 2260 O O . PRO A 1 287 ? 11.118 -2.544 -22.576 1.00 90.94 287 PRO A O 1
ATOM 2263 N N . THR A 1 288 ? 12.122 -2.265 -24.562 1.00 92.12 288 THR A N 1
ATOM 2264 C CA . THR A 1 288 ? 13.381 -2.958 -24.241 1.00 92.12 288 THR A CA 1
ATOM 2265 C C . THR A 1 288 ? 14.202 -2.300 -23.132 1.00 92.12 288 THR A C 1
ATOM 2267 O O . THR A 1 288 ? 15.069 -2.955 -22.553 1.00 92.12 288 THR A O 1
ATOM 2270 N N . ALA A 1 289 ? 13.929 -1.035 -22.795 1.00 91.50 289 ALA A N 1
ATOM 2271 C CA . ALA A 1 289 ? 14.555 -0.351 -21.662 1.00 91.50 289 ALA A CA 1
ATOM 2272 C C . ALA A 1 289 ? 13.912 -0.744 -20.317 1.00 91.50 289 ALA A C 1
ATOM 2274 O O . ALA A 1 289 ? 14.483 -0.516 -19.251 1.00 91.50 289 ALA A O 1
ATOM 2275 N N . LEU A 1 290 ? 12.719 -1.348 -20.348 1.00 91.19 290 LEU A N 1
ATOM 2276 C CA . LEU A 1 290 ? 11.916 -1.647 -19.168 1.00 91.19 290 LEU A CA 1
ATOM 2277 C C . LEU A 1 290 ? 11.823 -3.153 -18.937 1.00 91.19 290 LEU A C 1
ATOM 2279 O O . LEU A 1 290 ? 11.311 -3.900 -19.770 1.00 91.19 290 LEU A O 1
ATOM 2283 N N . LEU A 1 291 ? 12.270 -3.598 -17.766 1.00 90.81 291 LEU A N 1
ATOM 2284 C CA . LEU A 1 291 ? 12.185 -4.990 -17.338 1.00 90.81 291 LEU A CA 1
ATOM 2285 C C . LEU A 1 291 ? 11.807 -5.053 -15.858 1.00 90.81 291 LEU A C 1
ATOM 2287 O O . LEU A 1 291 ? 12.466 -4.425 -15.024 1.00 90.81 291 LEU A O 1
ATOM 2291 N N . ALA A 1 292 ? 10.770 -5.832 -15.547 1.00 90.12 292 ALA A N 1
ATOM 2292 C CA . ALA A 1 292 ? 10.290 -6.027 -14.184 1.00 90.12 292 ALA A CA 1
ATOM 2293 C C . ALA A 1 292 ? 11.387 -6.565 -13.249 1.00 90.12 292 ALA A C 1
ATOM 2295 O O . ALA A 1 292 ? 12.242 -7.370 -13.637 1.00 90.12 292 ALA A O 1
ATOM 2296 N N . SER A 1 293 ? 11.369 -6.138 -11.992 1.00 87.69 293 SER A N 1
ATOM 2297 C CA . SER A 1 293 ? 12.373 -6.517 -10.993 1.00 87.69 293 SER A CA 1
ATOM 2298 C C . SER A 1 293 ? 12.150 -7.951 -10.507 1.00 87.69 293 SER A C 1
ATOM 2300 O O . SER A 1 293 ? 13.093 -8.750 -10.439 1.00 87.69 293 SER A O 1
ATOM 2302 N N . PHE A 1 294 ? 10.890 -8.308 -10.266 1.00 90.12 294 PHE A N 1
ATOM 2303 C CA . PHE A 1 294 ? 10.447 -9.623 -9.805 1.00 90.12 294 PHE A CA 1
ATOM 2304 C C . PHE A 1 294 ? 9.603 -10.338 -10.870 1.00 90.12 294 PHE A C 1
ATOM 2306 O O . PHE A 1 294 ? 9.251 -9.768 -11.901 1.00 90.12 294 PHE A O 1
ATOM 2313 N N . ASN A 1 295 ? 9.348 -11.629 -10.658 1.00 89.62 295 ASN A N 1
ATOM 2314 C CA . ASN A 1 295 ? 8.411 -12.420 -11.456 1.00 89.62 295 ASN A CA 1
ATOM 2315 C C . ASN A 1 295 ? 7.579 -13.334 -10.546 1.00 89.62 295 ASN A C 1
ATOM 2317 O O . ASN A 1 295 ? 7.799 -14.547 -10.491 1.00 89.62 295 ASN A O 1
ATOM 2321 N N . GLN A 1 296 ? 6.651 -12.731 -9.805 1.00 88.12 296 GLN A N 1
ATOM 2322 C CA . GLN A 1 296 ? 5.683 -13.393 -8.931 1.00 88.12 296 GLN A CA 1
ATOM 2323 C C . GLN A 1 296 ? 6.358 -14.456 -8.047 1.00 88.12 296 GLN A C 1
ATOM 2325 O O . GLN A 1 296 ? 6.091 -15.652 -8.199 1.00 88.12 296 GLN A O 1
ATOM 2330 N N . PRO A 1 297 ? 7.289 -14.052 -7.161 1.00 89.12 297 PRO A N 1
ATOM 2331 C CA . PRO A 1 297 ? 8.142 -14.975 -6.410 1.00 89.12 297 PRO A CA 1
ATOM 2332 C C . PRO A 1 297 ? 7.357 -15.916 -5.493 1.00 89.12 297 PRO A C 1
ATOM 2334 O O . PRO A 1 297 ? 7.753 -17.062 -5.318 1.00 89.12 297 PRO A O 1
ATOM 2337 N N . TYR A 1 298 ? 6.192 -15.490 -5.006 1.00 85.81 298 TYR A N 1
ATOM 2338 C CA . TYR A 1 298 ? 5.273 -16.307 -4.205 1.00 85.81 298 TYR A CA 1
ATOM 2339 C C . TYR A 1 298 ? 4.662 -17.504 -4.964 1.00 85.81 298 TYR A C 1
ATOM 2341 O O . TYR A 1 298 ? 4.105 -18.406 -4.340 1.00 85.81 298 TYR A O 1
ATOM 2349 N N . LEU A 1 299 ? 4.764 -17.538 -6.299 1.00 88.88 299 LEU A N 1
ATOM 2350 C CA . LEU A 1 299 ? 4.344 -18.674 -7.128 1.00 88.88 299 LEU A CA 1
ATOM 2351 C C . LEU A 1 299 ? 5.477 -19.667 -7.415 1.00 88.88 299 LEU A C 1
ATOM 2353 O O . LEU A 1 299 ? 5.288 -20.578 -8.219 1.00 88.88 299 LEU A O 1
ATOM 2357 N N . ALA A 1 300 ? 6.655 -19.493 -6.812 1.00 90.25 300 ALA A N 1
ATOM 2358 C CA . ALA A 1 300 ? 7.741 -20.447 -6.975 1.00 90.25 300 ALA A CA 1
ATOM 2359 C C . ALA A 1 300 ? 7.325 -21.847 -6.495 1.00 90.25 300 ALA A C 1
ATOM 2361 O O . ALA A 1 300 ? 6.736 -22.017 -5.424 1.00 90.25 300 ALA A O 1
ATOM 2362 N N . SER A 1 301 ? 7.653 -22.853 -7.303 1.00 90.12 301 SER A N 1
ATOM 2363 C CA . SER A 1 301 ? 7.464 -24.267 -6.969 1.00 90.12 301 SER A CA 1
ATOM 2364 C C . SER A 1 301 ? 8.697 -24.891 -6.305 1.00 90.12 301 SER A C 1
ATOM 2366 O O . SER A 1 301 ? 8.627 -26.019 -5.827 1.00 90.12 301 SER A O 1
ATOM 2368 N N . SER A 1 302 ? 9.824 -24.171 -6.291 1.00 92.50 302 SER A N 1
ATOM 2369 C CA . SER A 1 302 ? 11.124 -24.658 -5.828 1.00 92.50 302 SER A CA 1
ATOM 2370 C C . SER A 1 302 ? 12.057 -23.492 -5.454 1.00 92.50 302 SER A C 1
ATOM 2372 O O . SER A 1 302 ? 11.905 -22.377 -5.967 1.00 92.50 302 SER A O 1
ATOM 2374 N N . ILE A 1 303 ? 13.064 -23.751 -4.614 1.00 90.75 303 ILE A N 1
ATOM 2375 C CA . ILE A 1 303 ? 14.118 -22.797 -4.213 1.00 90.75 303 ILE A CA 1
ATOM 2376 C C . ILE A 1 303 ? 14.889 -22.304 -5.437 1.00 90.75 303 ILE A C 1
ATOM 2378 O O . ILE A 1 303 ? 15.146 -21.105 -5.593 1.00 90.75 303 ILE A O 1
ATOM 2382 N N . ARG A 1 304 ? 15.229 -23.222 -6.347 1.00 87.56 304 ARG A N 1
ATOM 2383 C CA . ARG A 1 304 ? 15.939 -22.890 -7.584 1.00 87.56 304 ARG A CA 1
ATOM 2384 C C . ARG A 1 304 ? 15.113 -21.995 -8.502 1.00 87.56 304 ARG A C 1
ATOM 2386 O O . ARG A 1 304 ? 15.662 -21.089 -9.130 1.00 87.56 304 ARG A O 1
ATOM 2393 N N . GLU A 1 305 ? 13.808 -22.234 -8.606 1.00 90.38 305 GLU A N 1
ATOM 2394 C CA . GLU A 1 305 ? 12.914 -21.359 -9.367 1.00 90.38 305 GLU A CA 1
ATOM 2395 C C . GLU A 1 305 ? 12.781 -19.984 -8.700 1.00 90.38 305 GLU A C 1
ATOM 2397 O O . GLU A 1 305 ? 12.837 -18.959 -9.387 1.00 90.38 305 GLU A O 1
ATOM 2402 N N . PHE A 1 306 ? 12.667 -19.956 -7.371 1.00 91.44 306 PHE A N 1
ATOM 2403 C CA . PHE A 1 306 ? 12.575 -18.733 -6.586 1.00 91.44 306 PHE A CA 1
ATOM 2404 C C . PHE A 1 306 ? 13.795 -17.836 -6.809 1.00 91.44 306 PHE A C 1
ATOM 2406 O O . PHE A 1 306 ? 13.675 -16.815 -7.484 1.00 91.44 306 PHE A O 1
ATOM 2413 N N . TRP A 1 307 ? 14.983 -18.235 -6.352 1.00 88.81 307 TRP A N 1
ATOM 2414 C CA . TRP A 1 307 ? 16.200 -17.417 -6.460 1.00 88.81 307 TRP A CA 1
ATOM 2415 C C . TRP A 1 307 ? 16.691 -17.278 -7.902 1.00 88.81 307 TRP A C 1
ATOM 2417 O O . TRP A 1 307 ? 17.189 -16.234 -8.318 1.00 88.81 307 TRP A O 1
ATOM 2427 N N . GLY A 1 308 ? 16.543 -18.344 -8.689 1.00 84.88 308 GLY A N 1
ATOM 2428 C CA . GLY A 1 308 ? 17.127 -18.456 -10.017 1.00 84.88 308 GLY A CA 1
ATOM 2429 C C . GLY A 1 308 ? 16.234 -17.984 -11.155 1.00 84.88 308 GLY A C 1
ATOM 2430 O O . GLY A 1 308 ? 16.714 -17.943 -12.287 1.00 84.88 308 GLY A O 1
ATOM 2431 N N . LYS A 1 309 ? 14.962 -17.647 -10.938 1.00 86.94 309 LYS A N 1
ATOM 2432 C CA . LYS A 1 309 ? 14.099 -17.097 -11.999 1.00 86.94 309 LYS A CA 1
ATOM 2433 C C . LYS A 1 309 ? 13.204 -15.976 -11.504 1.00 86.94 309 LYS A C 1
ATOM 2435 O O . LYS A 1 309 ? 13.054 -14.992 -12.225 1.00 86.94 309 LYS A O 1
ATOM 2440 N N . ARG A 1 310 ? 12.621 -16.092 -10.313 1.00 90.38 310 ARG A N 1
ATOM 2441 C CA . ARG A 1 310 ? 11.528 -15.209 -9.878 1.00 90.38 310 ARG A CA 1
ATOM 2442 C C . ARG A 1 310 ? 11.953 -14.059 -8.971 1.00 90.38 310 ARG A C 1
ATOM 2444 O O . ARG A 1 310 ? 11.346 -12.990 -9.029 1.00 90.38 310 ARG A O 1
ATOM 2451 N N . TRP A 1 311 ? 13.020 -14.242 -8.205 1.00 88.38 311 TRP A N 1
ATOM 2452 C CA . TRP A 1 311 ? 13.578 -13.239 -7.312 1.00 88.38 311 TRP A CA 1
ATOM 2453 C C . TRP A 1 311 ? 14.433 -12.209 -8.062 1.00 88.38 311 TRP A C 1
ATOM 2455 O O . TRP A 1 311 ? 15.036 -12.511 -9.093 1.00 88.38 311 TRP A O 1
ATOM 2465 N N . HIS A 1 312 ? 14.424 -10.985 -7.537 1.00 80.44 312 HIS A N 1
ATOM 2466 C CA . HIS A 1 312 ? 15.119 -9.770 -7.966 1.00 80.44 312 HIS A CA 1
ATOM 2467 C C . HIS A 1 312 ? 16.235 -9.950 -9.027 1.00 80.44 312 HIS A C 1
ATOM 2469 O O . HIS A 1 312 ? 17.376 -10.298 -8.716 1.00 80.44 312 HIS A O 1
ATOM 2475 N N . HIS A 1 313 ? 15.940 -9.647 -10.300 1.00 79.06 313 HIS A N 1
ATOM 2476 C CA . HIS A 1 313 ? 16.868 -9.888 -11.425 1.00 79.06 313 HIS A CA 1
ATOM 2477 C C . HIS A 1 313 ? 18.004 -8.848 -11.546 1.00 79.06 313 HIS A C 1
ATOM 2479 O O . HIS A 1 313 ? 18.913 -9.000 -12.362 1.00 79.06 313 HIS A O 1
ATOM 2485 N N . ARG A 1 314 ? 17.967 -7.763 -10.764 1.00 80.06 314 ARG A N 1
ATOM 2486 C CA . ARG A 1 314 ? 18.838 -6.591 -10.957 1.00 80.06 314 ARG A CA 1
ATOM 2487 C C . ARG A 1 314 ? 20.322 -6.865 -10.720 1.00 80.06 314 ARG A C 1
ATOM 2489 O O . ARG A 1 314 ? 21.138 -6.430 -11.519 1.00 80.06 314 ARG A O 1
ATOM 2496 N N . VAL A 1 315 ? 20.650 -7.607 -9.665 1.00 80.81 315 VAL A N 1
ATOM 2497 C CA . VAL A 1 315 ? 22.041 -7.837 -9.224 1.00 80.81 315 VAL A CA 1
ATOM 2498 C C . VAL A 1 315 ? 22.619 -9.162 -9.715 1.00 80.81 315 VAL A C 1
ATOM 2500 O O . VAL A 1 315 ? 23.808 -9.424 -9.569 1.00 80.81 315 VAL A O 1
ATOM 2503 N N . ARG A 1 316 ? 21.793 -10.015 -10.335 1.00 84.88 316 ARG A N 1
ATOM 2504 C CA . ARG A 1 316 ? 22.181 -11.382 -10.698 1.00 84.88 316 ARG A CA 1
ATOM 2505 C C . ARG A 1 316 ? 23.443 -11.423 -11.553 1.00 84.88 316 ARG A C 1
ATOM 2507 O O . ARG A 1 316 ? 24.356 -12.185 -11.256 1.00 84.88 316 ARG A O 1
ATOM 2514 N N . ARG A 1 317 ? 23.489 -10.608 -12.612 1.00 85.19 317 ARG A N 1
ATOM 2515 C CA . ARG A 1 317 ? 24.628 -10.587 -13.533 1.00 85.19 317 ARG A CA 1
ATOM 2516 C C . ARG A 1 317 ? 25.912 -10.202 -12.803 1.00 85.19 317 ARG A C 1
ATOM 2518 O O . ARG A 1 317 ? 26.906 -10.903 -12.963 1.00 85.19 317 ARG A O 1
ATOM 2525 N N . GLN A 1 318 ? 25.869 -9.157 -11.977 1.00 87.06 318 GLN A N 1
ATOM 2526 C CA . GLN A 1 318 ? 27.016 -8.705 -11.185 1.00 87.06 318 GLN A CA 1
ATOM 2527 C C . GLN A 1 318 ? 27.542 -9.833 -10.287 1.00 87.06 318 GLN A C 1
ATOM 2529 O O . GLN A 1 318 ? 28.723 -10.157 -10.363 1.00 87.06 318 GLN A O 1
ATOM 2534 N N . LEU A 1 319 ? 26.658 -10.499 -9.531 1.00 89.31 319 LEU A N 1
ATOM 2535 C CA . LEU A 1 319 ? 27.036 -11.608 -8.646 1.00 89.31 319 LEU A CA 1
ATOM 2536 C C . LEU A 1 319 ? 27.681 -12.767 -9.418 1.00 89.31 319 LEU A C 1
ATOM 2538 O O . LEU A 1 319 ? 28.733 -13.254 -9.025 1.00 89.31 319 LEU A O 1
ATOM 2542 N N . THR A 1 320 ? 27.100 -13.177 -10.550 1.00 88.00 320 THR A N 1
ATOM 2543 C CA . THR A 1 320 ? 27.654 -14.285 -11.351 1.00 88.00 320 THR A CA 1
ATOM 2544 C C . THR A 1 320 ? 28.984 -13.937 -12.025 1.00 88.00 320 THR A C 1
ATOM 2546 O O . THR A 1 320 ? 29.864 -14.789 -12.126 1.00 88.00 320 THR A O 1
ATOM 2549 N N . ARG A 1 321 ? 29.180 -12.685 -12.468 1.00 87.44 321 ARG A N 1
ATOM 2550 C CA . ARG A 1 321 ? 30.451 -12.255 -13.074 1.00 87.44 321 ARG A CA 1
ATOM 2551 C C . ARG A 1 321 ? 31.555 -12.173 -12.032 1.00 87.44 321 ARG A C 1
ATOM 2553 O O . ARG A 1 321 ? 32.609 -12.763 -12.227 1.00 87.44 321 ARG A O 1
ATOM 2560 N N . ILE A 1 322 ? 31.295 -11.503 -10.915 1.00 90.00 322 ILE A N 1
ATOM 2561 C CA . ILE A 1 322 ? 32.269 -11.364 -9.828 1.00 90.00 322 ILE A CA 1
ATOM 2562 C C . ILE A 1 322 ? 32.565 -12.731 -9.204 1.00 90.00 322 ILE A C 1
ATOM 2564 O O . ILE A 1 322 ? 33.717 -13.030 -8.919 1.00 90.00 322 ILE A O 1
ATOM 2568 N N . GLY A 1 323 ? 31.565 -13.613 -9.112 1.00 90.62 323 GLY A N 1
ATOM 2569 C CA . GLY A 1 323 ? 31.740 -14.998 -8.680 1.00 90.62 323 GLY A CA 1
ATOM 2570 C C . GLY A 1 323 ? 32.783 -15.767 -9.495 1.00 90.62 323 GLY A C 1
ATOM 2571 O O . GLY A 1 323 ? 33.451 -16.635 -8.948 1.00 90.62 323 GLY A O 1
ATOM 2572 N N . SER A 1 324 ? 32.988 -15.420 -10.772 1.00 89.56 324 SER A N 1
ATOM 2573 C CA . SER A 1 324 ? 33.996 -16.067 -11.626 1.00 89.56 324 SER A CA 1
ATOM 2574 C C . SER A 1 324 ? 35.448 -15.714 -11.285 1.00 89.56 324 SER A C 1
ATOM 2576 O O . SER A 1 324 ? 36.350 -16.417 -11.739 1.00 89.56 324 SER A O 1
ATOM 2578 N N . LEU A 1 325 ? 35.672 -14.667 -10.481 1.00 88.94 325 LEU A N 1
ATOM 2579 C CA . LEU A 1 325 ? 36.996 -14.284 -9.979 1.00 88.94 325 LEU A CA 1
ATOM 2580 C C . LEU A 1 325 ? 37.493 -15.214 -8.866 1.00 88.94 325 LEU A C 1
ATOM 2582 O O . LEU A 1 325 ? 38.683 -15.236 -8.573 1.00 88.94 325 LEU A O 1
ATOM 2586 N N . PHE A 1 326 ? 36.591 -15.968 -8.240 1.00 89.75 326 PHE A N 1
ATOM 2587 C CA . PHE A 1 326 ? 36.912 -16.817 -7.101 1.00 89.75 326 PHE A CA 1
ATOM 2588 C C . PHE A 1 326 ? 37.233 -18.261 -7.520 1.00 89.75 326 PHE A C 1
ATOM 2590 O O . PHE A 1 326 ? 36.821 -18.705 -8.601 1.00 89.75 326 PHE A O 1
ATOM 2597 N N . PRO A 1 327 ? 37.929 -19.036 -6.664 1.00 90.06 327 PRO A N 1
ATOM 2598 C CA . PRO A 1 327 ? 38.249 -20.436 -6.934 1.00 90.06 327 PRO A CA 1
ATOM 2599 C C . PRO A 1 327 ? 37.010 -21.247 -7.319 1.00 90.06 327 PRO A C 1
ATOM 2601 O O . PRO A 1 327 ? 35.957 -21.120 -6.697 1.00 90.06 327 PRO A O 1
ATOM 2604 N N . LEU A 1 328 ? 37.119 -22.069 -8.368 1.00 88.75 328 LEU A N 1
ATOM 2605 C CA . LEU A 1 328 ? 36.016 -22.859 -8.946 1.00 88.75 328 LEU A CA 1
ATOM 2606 C C . LEU A 1 328 ? 34.824 -22.034 -9.479 1.00 88.75 328 LEU A C 1
ATOM 2608 O O . LEU A 1 328 ? 33.878 -22.609 -10.022 1.00 88.75 328 LEU A O 1
ATOM 2612 N N . GLY A 1 329 ? 34.870 -20.701 -9.412 1.00 87.62 329 GLY A N 1
ATOM 2613 C CA . GLY A 1 329 ? 33.801 -19.792 -9.827 1.00 87.62 329 GLY A CA 1
ATOM 2614 C C . GLY A 1 329 ? 33.518 -19.773 -11.329 1.00 87.62 329 GLY A C 1
ATOM 2615 O O . GLY A 1 329 ? 32.465 -19.298 -11.753 1.00 87.62 329 GLY A O 1
ATOM 2616 N N . ARG A 1 330 ? 34.428 -20.317 -12.144 1.00 85.94 330 ARG A N 1
ATOM 2617 C CA . ARG A 1 330 ? 34.224 -20.540 -13.586 1.00 85.94 330 ARG A CA 1
ATOM 2618 C C . ARG A 1 330 ? 33.361 -21.773 -13.884 1.00 85.94 330 ARG A C 1
ATOM 2620 O O . ARG A 1 330 ? 32.807 -21.880 -14.973 1.00 85.94 330 ARG A O 1
ATOM 2627 N N . THR A 1 331 ? 33.210 -22.693 -12.928 1.00 89.25 331 THR A N 1
ATOM 2628 C CA . THR A 1 331 ? 32.297 -23.837 -13.067 1.00 89.25 331 THR A CA 1
ATOM 2629 C C . THR A 1 331 ? 30.857 -23.403 -12.805 1.00 89.25 331 THR A C 1
ATOM 2631 O O . THR A 1 331 ? 30.604 -22.497 -12.013 1.00 89.25 331 THR A O 1
ATOM 2634 N N . LYS A 1 332 ? 29.877 -24.072 -13.424 1.00 84.50 332 LYS A N 1
ATOM 2635 C CA . LYS A 1 332 ? 28.454 -23.739 -13.241 1.00 84.50 332 LYS A CA 1
ATOM 2636 C C . LYS A 1 332 ? 28.014 -23.832 -11.775 1.00 84.50 332 LYS A C 1
ATOM 2638 O O . LYS A 1 332 ? 27.300 -22.954 -11.301 1.00 84.50 332 LYS A O 1
ATOM 2643 N N . THR A 1 333 ? 28.446 -24.874 -11.065 1.00 83.88 333 THR A N 1
ATOM 2644 C CA . THR A 1 333 ? 28.105 -25.090 -9.651 1.00 83.88 333 THR A CA 1
ATOM 2645 C C . THR A 1 333 ? 28.858 -24.123 -8.743 1.00 83.88 333 THR A C 1
ATOM 2647 O O . THR A 1 333 ? 28.231 -23.469 -7.912 1.00 83.88 333 THR A O 1
ATOM 2650 N N . GLY A 1 334 ? 30.170 -23.952 -8.942 1.00 86.50 334 GLY A N 1
ATOM 2651 C CA . GLY A 1 334 ? 30.970 -23.011 -8.155 1.00 86.50 334 GLY A CA 1
ATOM 2652 C C . GLY A 1 334 ? 30.501 -21.564 -8.314 1.00 86.50 334 GLY A C 1
ATOM 2653 O O . GLY A 1 334 ? 30.425 -20.837 -7.329 1.00 86.50 334 GLY A O 1
ATOM 2654 N N . ASN A 1 335 ? 30.075 -21.159 -9.515 1.00 88.12 335 ASN A N 1
ATOM 2655 C CA . ASN A 1 335 ? 29.506 -19.830 -9.744 1.00 88.12 335 ASN A CA 1
ATOM 2656 C C . ASN A 1 335 ? 28.213 -19.596 -8.948 1.00 88.12 335 ASN A C 1
ATOM 2658 O O . ASN A 1 335 ? 28.014 -18.520 -8.391 1.00 88.12 335 ASN A O 1
ATOM 2662 N N . VAL A 1 336 ? 27.343 -20.609 -8.864 1.00 84.94 336 VAL A N 1
ATOM 2663 C CA . VAL A 1 336 ? 26.113 -20.537 -8.061 1.00 84.94 336 VAL A CA 1
ATOM 2664 C C . VAL A 1 336 ? 26.446 -20.401 -6.577 1.00 84.94 336 VAL A C 1
ATOM 2666 O O . VAL A 1 336 ? 25.863 -19.547 -5.914 1.00 84.94 336 VAL A O 1
ATOM 2669 N N . VAL A 1 337 ? 27.401 -21.184 -6.065 1.00 88.06 337 VAL A N 1
ATOM 2670 C CA . VAL A 1 337 ? 27.853 -21.092 -4.665 1.00 88.06 337 VAL A CA 1
ATOM 2671 C C . VAL A 1 337 ? 28.391 -19.693 -4.364 1.00 88.06 337 VAL A C 1
ATOM 2673 O O . VAL A 1 337 ? 27.923 -19.042 -3.428 1.00 88.06 337 VAL A O 1
ATOM 2676 N N . TRP A 1 338 ? 29.293 -19.175 -5.201 1.00 91.25 338 TRP A N 1
ATOM 2677 C CA . TRP A 1 338 ? 29.829 -17.825 -5.034 1.00 91.25 338 TRP A CA 1
ATOM 2678 C C . TRP A 1 338 ? 28.773 -16.733 -5.191 1.00 91.25 338 TRP A C 1
ATOM 2680 O O . TRP A 1 338 ? 28.861 -15.717 -4.512 1.00 91.25 338 TRP A O 1
ATOM 2690 N N . ALA A 1 339 ? 27.735 -16.933 -6.006 1.00 90.50 339 ALA A N 1
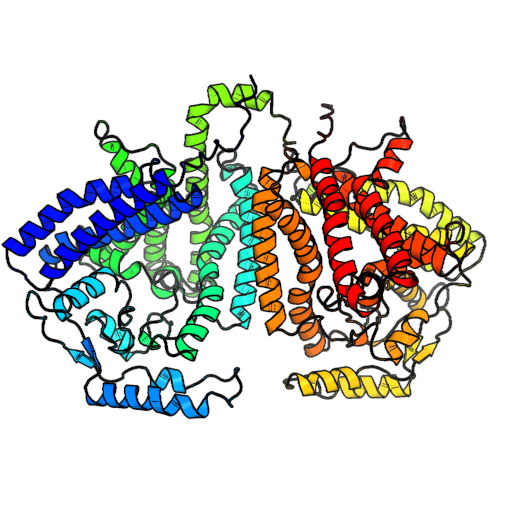ATOM 2691 C CA . ALA A 1 339 ? 26.621 -15.992 -6.079 1.00 90.50 339 ALA A CA 1
ATOM 2692 C C . ALA A 1 339 ? 25.852 -15.896 -4.746 1.00 90.50 339 ALA A C 1
ATOM 2694 O O . ALA A 1 339 ? 25.458 -14.793 -4.365 1.00 90.50 339 ALA A O 1
ATOM 2695 N N . TYR A 1 340 ? 25.678 -17.003 -4.011 1.00 91.62 340 TYR A N 1
ATOM 2696 C CA . TYR A 1 340 ? 25.099 -16.976 -2.660 1.00 91.62 340 TYR A CA 1
ATOM 2697 C C . TYR A 1 340 ? 26.036 -16.314 -1.643 1.00 91.62 340 TYR A C 1
ATOM 2699 O O . TYR A 1 340 ? 25.570 -15.491 -0.857 1.00 91.62 340 TYR A O 1
ATOM 2707 N N . VAL A 1 341 ? 27.345 -16.591 -1.691 1.00 92.56 341 VAL A N 1
ATOM 2708 C CA . VAL A 1 341 ? 28.346 -15.933 -0.824 1.00 92.56 341 VAL A CA 1
ATOM 2709 C C . VAL A 1 341 ? 28.373 -14.422 -1.067 1.00 92.56 341 VAL A C 1
ATOM 2711 O O . VAL A 1 341 ? 28.252 -13.638 -0.133 1.00 92.56 341 VAL A O 1
ATOM 2714 N N . LEU A 1 342 ? 28.457 -13.991 -2.325 1.00 92.56 342 LEU A N 1
ATOM 2715 C CA . LEU A 1 342 ? 28.452 -12.574 -2.690 1.00 92.56 342 LEU A CA 1
ATOM 2716 C C . LEU A 1 342 ? 27.116 -11.904 -2.358 1.00 92.56 342 LEU A C 1
ATOM 2718 O O . LEU A 1 342 ? 27.093 -10.730 -1.999 1.00 92.56 342 LEU A O 1
ATOM 2722 N N . SER A 1 343 ? 26.002 -12.639 -2.432 1.00 91.56 343 SER A N 1
ATOM 2723 C CA . SER A 1 343 ? 24.714 -12.155 -1.931 1.00 91.56 343 SER A CA 1
ATOM 2724 C C . SER A 1 343 ? 24.741 -11.978 -0.411 1.00 91.56 343 SER A C 1
ATOM 2726 O O . SER A 1 343 ? 24.234 -10.974 0.083 1.00 91.56 343 SER A O 1
ATOM 2728 N N . ALA A 1 344 ? 25.364 -12.887 0.341 1.00 91.88 344 ALA A N 1
ATOM 2729 C CA . ALA A 1 344 ? 25.555 -12.720 1.779 1.00 91.88 344 ALA A CA 1
ATOM 2730 C C . ALA A 1 344 ? 26.402 -11.484 2.103 1.00 91.88 344 ALA A C 1
ATOM 2732 O O . ALA A 1 344 ? 26.036 -10.705 2.984 1.00 91.88 344 ALA A O 1
ATOM 2733 N N . MET A 1 345 ? 27.484 -11.272 1.349 1.00 92.56 345 MET A N 1
ATOM 2734 C CA . MET A 1 345 ? 28.343 -10.095 1.479 1.00 92.56 345 MET A CA 1
ATOM 2735 C C . MET A 1 345 ? 27.584 -8.806 1.184 1.00 92.56 345 MET A C 1
ATOM 2737 O O . MET A 1 345 ? 27.655 -7.871 1.976 1.00 92.56 345 MET A O 1
ATOM 2741 N N . LEU A 1 346 ? 26.794 -8.780 0.106 1.00 91.19 346 LEU A N 1
ATOM 2742 C CA . LEU A 1 346 ? 25.904 -7.669 -0.228 1.00 91.19 346 LEU A CA 1
ATOM 2743 C C . LEU A 1 346 ? 24.983 -7.326 0.944 1.00 91.19 346 LEU A C 1
ATOM 2745 O O . LEU A 1 346 ? 24.934 -6.179 1.368 1.00 91.19 346 LEU A O 1
ATOM 2749 N N . HIS A 1 347 ? 24.242 -8.303 1.469 1.00 88.00 347 HIS A N 1
ATOM 2750 C CA . HIS A 1 347 ? 23.246 -8.026 2.506 1.00 88.00 347 HIS A CA 1
ATOM 2751 C C . HIS A 1 347 ? 23.904 -7.679 3.849 1.00 88.00 347 HIS A C 1
ATOM 2753 O O . HIS A 1 347 ? 23.384 -6.834 4.572 1.00 88.00 347 HIS A O 1
ATOM 2759 N N . SER A 1 348 ? 25.081 -8.238 4.144 1.00 89.00 348 SER A N 1
ATOM 2760 C CA . SER A 1 348 ? 25.892 -7.841 5.303 1.00 89.00 348 SER A CA 1
ATOM 2761 C C . SER A 1 348 ? 26.400 -6.403 5.176 1.00 89.00 348 SER A C 1
ATOM 2763 O O . SER A 1 348 ? 26.409 -5.666 6.164 1.00 89.00 348 SER A O 1
ATOM 2765 N N . PHE A 1 349 ? 26.780 -6.000 3.958 1.00 88.75 349 PHE A N 1
ATOM 2766 C CA . PHE A 1 349 ? 27.274 -4.664 3.639 1.00 88.75 349 PHE A CA 1
ATOM 2767 C C . PHE A 1 349 ? 26.154 -3.620 3.618 1.00 88.75 349 PHE A C 1
ATOM 2769 O O . PHE A 1 349 ? 26.358 -2.502 4.074 1.00 88.75 349 PHE A O 1
ATOM 2776 N N . ILE A 1 350 ? 24.941 -3.981 3.184 1.00 84.50 350 ILE A N 1
ATOM 2777 C CA . ILE A 1 350 ? 23.748 -3.130 3.347 1.00 84.50 350 ILE A CA 1
ATOM 2778 C C . ILE A 1 350 ? 23.527 -2.797 4.828 1.00 84.50 350 ILE A C 1
ATOM 2780 O O . ILE A 1 350 ? 23.045 -1.717 5.150 1.00 84.50 350 ILE A O 1
ATOM 2784 N N . LEU A 1 351 ? 23.909 -3.700 5.735 1.00 78.81 351 LEU A N 1
ATOM 2785 C CA . LEU A 1 351 ? 23.816 -3.487 7.175 1.00 78.81 351 LEU A CA 1
ATOM 2786 C C . LEU A 1 351 ? 25.041 -2.765 7.776 1.00 78.81 351 LEU A C 1
ATOM 2788 O O . LEU A 1 351 ? 25.098 -2.575 8.991 1.00 78.81 351 LEU A O 1
ATOM 2792 N N . ALA A 1 352 ? 26.006 -2.309 6.976 1.00 81.06 352 ALA A N 1
ATOM 2793 C CA . ALA A 1 352 ? 27.305 -1.842 7.461 1.00 81.06 352 ALA A CA 1
ATOM 2794 C C . ALA A 1 352 ? 27.237 -0.687 8.475 1.00 81.06 352 ALA A C 1
ATOM 2796 O O . ALA A 1 352 ? 27.944 -0.734 9.478 1.00 81.06 352 ALA A O 1
ATOM 2797 N N . ARG A 1 353 ? 26.359 0.312 8.307 1.00 77.75 353 ARG A N 1
ATOM 2798 C CA . ARG A 1 353 ? 26.290 1.456 9.247 1.00 77.75 353 ARG A CA 1
ATOM 2799 C C . ARG A 1 353 ? 25.585 1.117 10.562 1.00 77.75 353 ARG A C 1
ATOM 2801 O O . ARG A 1 353 ? 25.634 1.911 11.502 1.00 77.75 353 ARG A O 1
ATOM 2808 N N . SER A 1 354 ? 24.967 -0.069 10.646 1.00 71.69 354 SER A N 1
ATOM 2809 C CA . SER A 1 354 ? 24.471 -0.629 11.913 1.00 71.69 354 SER A CA 1
ATOM 2810 C C . SER A 1 354 ? 25.578 -1.316 12.723 1.00 71.69 354 SER A C 1
ATOM 2812 O O . SER A 1 354 ? 25.351 -1.752 13.845 1.00 71.69 354 SER A O 1
ATOM 2814 N N . LYS A 1 355 ? 26.799 -1.379 12.186 1.00 75.19 355 LYS A N 1
ATOM 2815 C CA . LYS A 1 355 ? 27.986 -1.877 12.878 1.00 75.19 355 LYS A CA 1
ATOM 2816 C C . LYS A 1 355 ? 28.881 -0.695 13.280 1.00 75.19 355 LYS A C 1
ATOM 2818 O O . LYS A 1 355 ? 28.659 0.432 12.818 1.00 75.19 355 LYS A O 1
ATOM 2823 N N . PRO A 1 356 ? 29.856 -0.901 14.181 1.00 75.31 356 PRO A N 1
ATOM 2824 C CA . PRO A 1 356 ? 30.908 0.082 14.418 1.00 75.31 356 PRO A CA 1
ATOM 2825 C C . PRO A 1 356 ? 31.620 0.445 13.110 1.00 75.31 356 PRO A C 1
ATOM 2827 O O . PRO A 1 356 ? 31.793 -0.411 12.244 1.00 75.31 356 PRO A O 1
ATOM 2830 N N . GLU A 1 357 ? 32.018 1.710 12.971 1.00 78.38 357 GLU A N 1
ATOM 2831 C CA . GLU A 1 357 ? 32.796 2.141 11.809 1.00 78.38 357 GLU A CA 1
ATOM 2832 C C . GLU A 1 357 ? 34.133 1.388 11.762 1.00 78.38 357 GLU A C 1
ATOM 2834 O O . GLU A 1 357 ? 34.778 1.227 12.807 1.00 78.38 357 GLU A O 1
ATOM 2839 N N . PRO A 1 358 ? 34.544 0.907 10.575 1.00 81.88 358 PRO A N 1
ATOM 2840 C CA . PRO A 1 358 ? 35.788 0.173 10.433 1.00 81.88 358 PRO A CA 1
ATOM 2841 C C . PRO A 1 358 ? 36.979 1.090 10.730 1.00 81.88 358 PRO A C 1
ATOM 2843 O O . PRO A 1 358 ? 36.986 2.267 10.368 1.00 81.88 358 PRO A O 1
ATOM 2846 N N . ARG A 1 359 ? 38.007 0.551 11.385 1.00 78.81 359 ARG A N 1
ATOM 2847 C CA . ARG A 1 359 ? 39.227 1.286 11.740 1.00 78.81 359 ARG A CA 1
ATOM 2848 C C . ARG A 1 359 ? 40.427 0.634 11.084 1.00 78.81 359 ARG A C 1
ATOM 2850 O O . ARG A 1 359 ? 40.568 -0.580 11.118 1.00 78.81 359 ARG A O 1
ATOM 2857 N N . LEU A 1 360 ? 41.333 1.444 10.541 1.00 78.12 360 LEU A N 1
ATOM 2858 C CA . LEU A 1 360 ? 42.600 0.951 9.981 1.00 78.12 360 LEU A CA 1
ATOM 2859 C C . LEU A 1 360 ? 43.448 0.200 11.022 1.00 78.12 360 LEU A C 1
ATOM 2861 O O . LEU A 1 360 ? 44.147 -0.741 10.666 1.00 78.12 360 LEU A O 1
ATOM 2865 N N . SER A 1 361 ? 43.341 0.575 12.301 1.00 81.94 361 SER A N 1
ATOM 2866 C CA . SER A 1 361 ? 44.022 -0.095 13.415 1.00 81.94 361 SER A CA 1
ATOM 2867 C C . SER A 1 361 ? 43.471 -1.489 13.737 1.00 81.94 361 SER A C 1
ATOM 2869 O O . SER A 1 361 ? 44.117 -2.236 14.460 1.00 81.94 361 SER A O 1
ATOM 2871 N N . ASP A 1 362 ? 42.283 -1.836 13.233 1.00 81.31 362 ASP A N 1
ATOM 2872 C CA . ASP A 1 362 ? 41.670 -3.155 13.384 1.00 81.31 362 ASP A CA 1
ATOM 2873 C C . ASP A 1 362 ? 41.201 -3.670 12.011 1.00 81.31 362 ASP A C 1
ATOM 2875 O O . ASP A 1 362 ? 40.043 -3.472 11.626 1.00 81.31 362 ASP A O 1
ATOM 2879 N N . PRO A 1 363 ? 42.071 -4.353 11.249 1.00 78.56 363 PRO A N 1
ATOM 2880 C CA . PRO A 1 363 ? 41.717 -4.898 9.939 1.00 78.56 363 PRO A CA 1
ATOM 2881 C C . PRO A 1 363 ? 40.518 -5.859 9.969 1.00 78.56 363 PRO A C 1
ATOM 2883 O O . PRO A 1 363 ? 39.803 -5.984 8.970 1.00 78.56 363 PRO A O 1
ATOM 2886 N N . THR A 1 364 ? 40.244 -6.508 11.108 1.00 82.06 364 THR A N 1
ATOM 2887 C CA . THR A 1 364 ? 39.101 -7.426 11.245 1.00 82.06 364 THR A CA 1
ATOM 2888 C C . THR A 1 364 ? 37.760 -6.689 11.201 1.00 82.06 364 THR A C 1
ATOM 2890 O O . THR A 1 364 ? 36.757 -7.253 10.752 1.00 82.06 364 THR A O 1
ATOM 2893 N N . SER A 1 365 ? 37.748 -5.393 11.531 1.00 81.56 365 SER A N 1
ATOM 2894 C CA . SER A 1 365 ? 36.564 -4.538 11.423 1.00 81.56 365 SER A CA 1
ATOM 2895 C C . SER A 1 365 ? 36.047 -4.405 9.982 1.00 81.56 365 SER A C 1
ATOM 2897 O O . SER A 1 365 ? 34.836 -4.366 9.769 1.00 81.56 365 SER A O 1
ATOM 2899 N N . TYR A 1 366 ? 36.930 -4.440 8.975 1.00 83.44 366 TYR A N 1
ATOM 2900 C CA . TYR A 1 366 ? 36.537 -4.445 7.560 1.00 83.44 366 TYR A CA 1
ATOM 2901 C C . TYR A 1 366 ? 35.938 -5.788 7.135 1.00 83.44 366 TYR A C 1
ATOM 2903 O O . TYR A 1 366 ? 34.980 -5.822 6.363 1.00 83.44 366 TYR A O 1
ATOM 2911 N N . PHE A 1 367 ? 36.452 -6.899 7.666 1.00 84.69 367 PHE A N 1
ATOM 2912 C CA . PHE A 1 367 ? 35.892 -8.229 7.417 1.00 84.69 367 PHE A CA 1
ATOM 2913 C C . PHE A 1 367 ? 34.463 -8.337 7.970 1.00 84.69 367 PHE A C 1
ATOM 2915 O O . PHE A 1 367 ? 33.556 -8.821 7.287 1.00 84.69 367 PHE A O 1
ATOM 2922 N N . ALA A 1 368 ? 34.227 -7.786 9.163 1.00 82.12 368 ALA A N 1
ATOM 2923 C CA . ALA A 1 368 ? 32.911 -7.756 9.791 1.00 82.12 368 ALA A CA 1
ATOM 2924 C C . ALA A 1 368 ? 31.847 -7.004 8.965 1.00 82.12 368 ALA A C 1
ATOM 2926 O O . ALA A 1 368 ? 30.654 -7.271 9.130 1.00 82.12 368 ALA A O 1
ATOM 2927 N N . LEU A 1 369 ? 32.232 -6.107 8.045 1.00 85.75 369 LEU A N 1
ATOM 2928 C CA . LEU A 1 369 ? 31.291 -5.443 7.131 1.00 85.75 369 LEU A CA 1
ATOM 2929 C C . LEU A 1 369 ? 30.631 -6.440 6.176 1.00 85.75 369 LEU A C 1
ATOM 2931 O O . LEU A 1 369 ? 29.423 -6.375 5.957 1.00 85.75 369 LEU A O 1
ATOM 2935 N N . PHE A 1 370 ? 31.412 -7.381 5.646 1.00 88.81 370 PHE A N 1
ATOM 2936 C CA . PHE A 1 370 ? 30.977 -8.318 4.610 1.00 88.81 370 PHE A CA 1
ATOM 2937 C C . PHE A 1 370 ? 30.472 -9.650 5.167 1.00 88.81 370 PHE A C 1
ATOM 2939 O O . PHE A 1 370 ? 29.736 -10.352 4.480 1.00 88.81 370 PHE A O 1
ATOM 2946 N N . PHE A 1 371 ? 30.826 -10.001 6.401 1.00 88.00 371 PHE A N 1
ATOM 2947 C CA . PHE A 1 371 ? 30.495 -11.302 6.981 1.00 88.00 371 PHE A CA 1
ATOM 2948 C C . PHE A 1 371 ? 29.692 -11.151 8.273 1.00 88.00 371 PHE A C 1
ATOM 2950 O O . PHE A 1 371 ? 30.193 -11.368 9.373 1.00 88.00 371 PHE A O 1
ATOM 2957 N N . ASP A 1 372 ? 28.417 -10.779 8.137 1.00 84.50 372 ASP A N 1
ATOM 2958 C CA . ASP A 1 372 ? 27.467 -10.868 9.245 1.00 84.50 372 ASP A CA 1
ATOM 2959 C C . ASP A 1 372 ? 27.014 -12.320 9.436 1.00 84.50 372 ASP A C 1
ATOM 2961 O O . ASP A 1 372 ? 26.422 -12.911 8.533 1.00 84.50 372 ASP A O 1
ATOM 2965 N N . GLN A 1 373 ? 27.285 -12.904 10.603 1.00 85.50 373 GLN A N 1
ATOM 2966 C CA . GLN A 1 373 ? 27.076 -14.334 10.845 1.00 85.50 373 GLN A CA 1
ATOM 2967 C C . GLN A 1 373 ? 25.632 -14.803 10.547 1.00 85.50 373 GLN A C 1
ATOM 2969 O O . GLN A 1 373 ? 25.490 -15.776 9.801 1.00 85.50 373 GLN A O 1
ATOM 2974 N N . PRO A 1 374 ? 24.556 -14.148 11.033 1.00 85.88 374 PRO A N 1
ATOM 2975 C CA . PRO A 1 374 ? 23.188 -14.570 10.717 1.00 85.88 374 PRO A CA 1
ATOM 2976 C C . PRO A 1 374 ? 22.819 -14.398 9.235 1.00 85.88 374 PRO A C 1
ATOM 2978 O O . PRO A 1 374 ? 22.175 -15.274 8.651 1.00 85.88 374 PRO A O 1
ATOM 2981 N N . THR A 1 375 ? 23.267 -13.313 8.593 1.00 87.38 375 THR A N 1
ATOM 2982 C CA . THR A 1 375 ? 23.047 -13.083 7.155 1.00 87.38 375 THR A CA 1
ATOM 2983 C C . THR A 1 375 ? 23.758 -14.132 6.299 1.00 87.38 375 THR A C 1
ATOM 2985 O O . THR A 1 375 ? 23.173 -14.685 5.364 1.00 87.38 375 THR A O 1
ATOM 2988 N N . VAL A 1 376 ? 25.008 -14.448 6.633 1.00 89.19 376 VAL A N 1
ATOM 2989 C CA . VAL A 1 376 ? 25.801 -15.485 5.966 1.00 89.19 376 VAL A CA 1
ATOM 2990 C C . VAL A 1 376 ? 25.160 -16.857 6.150 1.00 89.19 376 VAL A C 1
ATOM 2992 O O . VAL A 1 376 ? 24.970 -17.567 5.162 1.00 89.19 376 VAL A O 1
ATOM 2995 N N . ALA A 1 377 ? 24.742 -17.203 7.371 1.00 90.00 377 ALA A N 1
ATOM 2996 C CA . ALA A 1 377 ? 24.045 -18.458 7.648 1.00 90.00 377 ALA A CA 1
ATOM 2997 C C . ALA A 1 377 ? 22.772 -18.608 6.799 1.00 90.00 377 ALA A C 1
ATOM 2999 O O . ALA A 1 377 ? 22.550 -19.662 6.197 1.00 90.00 377 ALA A O 1
ATOM 3000 N N . PHE A 1 378 ? 21.973 -17.542 6.671 1.00 91.81 378 PHE A N 1
ATOM 3001 C CA . PHE A 1 378 ? 20.799 -17.539 5.801 1.00 91.81 378 PHE A CA 1
ATOM 3002 C C . PHE A 1 378 ? 21.169 -17.866 4.349 1.00 91.81 378 PHE A C 1
ATOM 3004 O O . PHE A 1 378 ? 20.728 -18.889 3.829 1.00 91.81 378 PHE A O 1
ATOM 3011 N N . PHE A 1 379 ? 22.002 -17.059 3.690 1.00 91.75 379 PHE A N 1
ATOM 3012 C CA . PHE A 1 379 ? 22.275 -17.242 2.259 1.00 91.75 379 PHE A CA 1
ATOM 3013 C C . PHE A 1 379 ? 23.014 -18.546 1.939 1.00 91.75 379 PHE A C 1
ATOM 3015 O O . PHE A 1 379 ? 22.695 -19.187 0.935 1.00 91.75 379 PHE A O 1
ATOM 3022 N N . LEU A 1 380 ? 23.951 -18.979 2.788 1.00 91.38 380 LEU A N 1
ATOM 3023 C CA . LEU A 1 380 ? 24.639 -20.258 2.597 1.00 91.38 380 LEU A CA 1
ATOM 3024 C C . LEU A 1 380 ? 23.688 -21.444 2.760 1.00 91.38 380 LEU A C 1
ATOM 3026 O O . LEU A 1 380 ? 23.728 -22.366 1.943 1.00 91.38 380 LEU A O 1
ATOM 3030 N N . SER A 1 381 ? 22.779 -21.401 3.740 1.00 92.00 381 SER A N 1
ATOM 3031 C CA . SER A 1 381 ? 21.763 -22.448 3.894 1.00 92.00 381 SER A CA 1
ATOM 3032 C C . SER A 1 381 ? 20.820 -22.523 2.695 1.00 92.00 381 SER A C 1
ATOM 3034 O O . SER A 1 381 ? 20.466 -23.620 2.280 1.00 92.00 381 SER A O 1
ATOM 3036 N N . GLN A 1 382 ? 20.473 -21.388 2.073 1.00 91.25 382 GLN A N 1
ATOM 3037 C CA . GLN A 1 382 ? 19.671 -21.372 0.844 1.00 91.25 382 GLN A CA 1
ATOM 3038 C C . GLN A 1 382 ? 20.432 -21.977 -0.344 1.00 91.25 382 GLN A C 1
ATOM 3040 O O . GLN A 1 382 ? 19.844 -22.705 -1.146 1.00 91.25 382 GLN A O 1
ATOM 3045 N N . GLY A 1 383 ? 21.738 -21.714 -0.447 1.00 88.88 383 GLY A N 1
ATOM 3046 C CA . GLY A 1 383 ? 22.607 -22.347 -1.439 1.00 88.88 383 GLY A CA 1
ATOM 3047 C C . GLY A 1 383 ? 22.665 -23.865 -1.267 1.00 88.88 383 GLY A C 1
ATOM 3048 O O . GLY A 1 383 ? 22.427 -24.603 -2.224 1.00 88.88 383 GLY A O 1
ATOM 3049 N N . LEU A 1 384 ? 22.889 -24.335 -0.037 1.00 89.75 384 LEU A N 1
ATOM 3050 C CA . LEU A 1 384 ? 22.899 -25.761 0.295 1.00 89.75 384 LEU A CA 1
ATOM 3051 C C . LEU A 1 384 ? 21.529 -26.410 0.056 1.00 89.75 384 LEU A C 1
ATOM 3053 O O . LEU A 1 384 ? 21.448 -27.465 -0.568 1.00 89.75 384 LEU A O 1
ATOM 3057 N N . ALA A 1 385 ? 20.443 -25.758 0.471 1.00 91.19 385 ALA A N 1
ATOM 3058 C CA . ALA A 1 385 ? 19.083 -26.243 0.268 1.00 91.19 385 ALA A CA 1
ATOM 3059 C C . ALA A 1 385 ? 18.712 -26.355 -1.218 1.00 91.19 385 ALA A C 1
ATOM 3061 O O . ALA A 1 385 ? 17.966 -27.258 -1.588 1.00 91.19 385 ALA A O 1
ATOM 3062 N N . SER A 1 386 ? 19.254 -25.482 -2.074 1.00 89.00 386 SER A N 1
ATOM 3063 C CA . SER A 1 386 ? 19.110 -25.557 -3.535 1.00 89.00 386 SER A CA 1
ATOM 3064 C C . SER A 1 386 ? 19.843 -26.769 -4.130 1.00 89.00 386 SER A C 1
ATOM 3066 O O . SER A 1 386 ? 19.318 -27.434 -5.024 1.00 89.00 386 SER A O 1
ATOM 3068 N N . ILE A 1 387 ? 21.030 -27.105 -3.605 1.00 87.38 387 ILE A N 1
ATOM 3069 C CA . ILE A 1 387 ? 21.784 -28.309 -3.999 1.00 87.38 387 ILE A CA 1
ATOM 3070 C C . ILE A 1 387 ? 21.045 -29.573 -3.530 1.00 87.38 387 ILE A C 1
ATOM 3072 O O . ILE A 1 387 ? 20.810 -30.478 -4.329 1.00 87.38 387 ILE A O 1
ATOM 3076 N N . ILE A 1 388 ? 20.605 -29.611 -2.269 1.00 90.31 388 ILE A N 1
ATOM 3077 C CA . ILE A 1 388 ? 19.805 -30.712 -1.706 1.00 90.31 388 ILE A CA 1
ATOM 3078 C C . ILE A 1 388 ? 18.505 -30.899 -2.499 1.00 90.31 388 ILE A C 1
ATOM 3080 O O . ILE A 1 388 ? 18.171 -32.021 -2.867 1.00 90.31 388 ILE A O 1
ATOM 3084 N N . GLU A 1 389 ? 17.801 -29.813 -2.836 1.00 92.56 389 GLU A N 1
ATOM 3085 C CA . GLU A 1 389 ? 16.575 -29.852 -3.646 1.00 92.56 389 GLU A CA 1
ATOM 3086 C C . GLU A 1 389 ? 16.793 -30.549 -4.995 1.00 92.56 389 GLU A C 1
ATOM 3088 O O . GLU A 1 389 ? 15.921 -31.275 -5.479 1.00 92.56 389 GLU A O 1
ATOM 3093 N N . GLN A 1 390 ? 17.957 -30.326 -5.610 1.00 86.31 390 GLN A N 1
ATOM 3094 C CA . GLN A 1 390 ? 18.290 -30.893 -6.909 1.00 86.31 390 GLN A CA 1
ATOM 3095 C C . GLN A 1 390 ? 18.544 -32.403 -6.847 1.00 86.31 390 GLN A C 1
ATOM 3097 O O . GLN A 1 390 ? 18.187 -33.097 -7.799 1.00 86.31 390 GLN A O 1
ATOM 3102 N N . HIS A 1 391 ? 19.154 -32.897 -5.768 1.00 88.44 391 HIS A N 1
ATOM 3103 C CA . HIS A 1 391 ? 19.620 -34.283 -5.679 1.00 88.44 391 HIS A CA 1
ATOM 3104 C C . HIS A 1 391 ? 18.721 -35.196 -4.839 1.00 88.44 391 HIS A C 1
ATOM 3106 O O . HIS A 1 391 ? 18.647 -36.384 -5.130 1.00 88.44 391 HIS A O 1
ATOM 3112 N N . LEU A 1 392 ? 18.045 -34.661 -3.819 1.00 92.81 392 LEU A N 1
ATOM 3113 C CA . LEU A 1 392 ? 17.403 -35.459 -2.769 1.00 92.81 392 LEU A CA 1
ATOM 3114 C C . LEU A 1 392 ? 15.897 -35.203 -2.619 1.00 92.81 392 LEU A C 1
ATOM 3116 O O . LEU A 1 392 ? 15.200 -36.051 -2.072 1.00 92.81 392 LEU A O 1
ATOM 3120 N N . VAL A 1 393 ? 15.367 -34.065 -3.088 1.00 92.69 393 VAL A N 1
ATOM 3121 C CA . VAL A 1 393 ? 13.952 -33.701 -2.868 1.00 92.69 393 VAL A CA 1
ATOM 3122 C C . VAL A 1 393 ? 13.083 -34.057 -4.087 1.00 92.69 393 VAL A C 1
ATOM 3124 O O . VAL A 1 393 ? 13.260 -33.466 -5.165 1.00 92.69 393 VAL A O 1
ATOM 3127 N N . PRO A 1 394 ? 12.089 -34.960 -3.933 1.00 91.50 394 PRO A N 1
ATOM 3128 C CA . PRO A 1 394 ? 11.135 -35.295 -4.990 1.00 91.50 394 PRO A CA 1
ATOM 3129 C C . PRO A 1 394 ? 10.357 -34.072 -5.480 1.00 91.50 394 PRO A C 1
ATOM 3131 O O . PRO A 1 394 ? 10.020 -33.185 -4.696 1.00 91.50 394 PRO A O 1
ATOM 3134 N N . SER A 1 395 ? 10.010 -34.039 -6.771 1.00 90.25 395 SER A N 1
ATOM 3135 C CA . SER A 1 395 ? 9.320 -32.906 -7.412 1.00 90.25 395 SER A CA 1
ATOM 3136 C C . SER A 1 395 ? 8.022 -32.492 -6.707 1.00 90.25 395 SER A C 1
ATOM 3138 O O . SER A 1 395 ? 7.759 -31.295 -6.596 1.00 90.25 395 SER A O 1
ATOM 3140 N N . SER A 1 396 ? 7.258 -33.453 -6.179 1.00 90.62 396 SER A N 1
ATOM 3141 C CA . SER A 1 396 ? 6.018 -33.226 -5.425 1.00 90.62 396 SER A CA 1
ATOM 3142 C C . SER A 1 396 ? 6.231 -32.487 -4.098 1.00 90.62 396 SER A C 1
ATOM 3144 O O . SER A 1 396 ? 5.356 -31.737 -3.669 1.00 90.62 396 SER A O 1
ATOM 3146 N N . LEU A 1 397 ? 7.401 -32.641 -3.469 1.00 92.62 397 LEU A N 1
ATOM 3147 C CA . LEU A 1 397 ? 7.727 -32.046 -2.169 1.00 92.62 397 LEU A CA 1
ATOM 3148 C C . LEU A 1 397 ? 8.528 -30.744 -2.275 1.00 92.62 397 LEU A C 1
ATOM 3150 O O . LEU A 1 397 ? 8.688 -30.051 -1.272 1.00 92.62 397 LEU A O 1
ATOM 3154 N N . ARG A 1 398 ? 8.988 -30.351 -3.470 1.00 93.00 398 ARG A N 1
ATOM 3155 C CA . ARG A 1 398 ? 9.832 -29.151 -3.657 1.00 93.00 398 ARG A CA 1
ATOM 3156 C C . ARG A 1 398 ? 9.180 -27.861 -3.175 1.00 93.00 398 ARG A C 1
ATOM 3158 O O . ARG A 1 398 ? 9.861 -27.008 -2.616 1.00 93.00 398 ARG A O 1
ATOM 3165 N N . ARG A 1 399 ? 7.860 -27.727 -3.327 1.00 92.06 399 ARG A N 1
ATOM 3166 C CA . ARG A 1 399 ? 7.138 -26.535 -2.862 1.00 92.06 399 ARG A CA 1
ATOM 3167 C C . ARG A 1 399 ? 7.072 -26.465 -1.338 1.00 92.06 399 ARG A C 1
ATOM 3169 O O . ARG A 1 399 ? 7.209 -25.379 -0.782 1.00 92.06 399 ARG A O 1
ATOM 3176 N N . LEU A 1 400 ? 6.878 -27.608 -0.680 1.00 92.38 400 LEU A N 1
ATOM 3177 C CA . LEU A 1 400 ? 6.915 -27.701 0.778 1.00 92.38 400 LEU A CA 1
ATOM 3178 C C . LEU A 1 400 ? 8.335 -27.421 1.284 1.00 92.38 400 LEU A C 1
ATOM 3180 O O . LEU A 1 400 ? 8.512 -26.540 2.116 1.00 92.38 400 LEU A O 1
ATOM 3184 N N . TRP A 1 401 ? 9.338 -28.087 0.702 1.00 93.81 401 TRP A N 1
ATOM 3185 C CA . TRP A 1 401 ? 10.760 -27.871 0.989 1.00 93.81 401 TRP A CA 1
ATOM 3186 C C . TRP A 1 401 ? 11.146 -26.393 0.899 1.00 93.81 401 TRP A C 1
ATOM 3188 O O . TRP A 1 401 ? 11.688 -25.832 1.848 1.00 93.81 401 TRP A O 1
ATOM 3198 N N . PHE A 1 402 ? 10.783 -25.736 -0.202 1.00 92.44 402 PHE A N 1
ATOM 3199 C CA . PHE A 1 402 ? 10.989 -24.308 -0.407 1.00 92.44 402 PHE A CA 1
ATOM 3200 C C . PHE A 1 402 ? 10.461 -23.461 0.758 1.00 92.44 402 PHE A C 1
ATOM 3202 O O . PHE A 1 402 ? 11.238 -22.733 1.382 1.00 92.44 402 PHE A O 1
ATOM 3209 N N . TRP A 1 403 ? 9.174 -23.580 1.097 1.00 89.50 403 TRP A N 1
ATOM 3210 C CA . TRP A 1 403 ? 8.583 -22.785 2.176 1.00 89.50 403 TRP A CA 1
ATOM 3211 C C . TRP A 1 403 ? 9.203 -23.109 3.533 1.00 89.50 403 TRP A C 1
ATOM 3213 O O . TRP A 1 403 ? 9.529 -22.188 4.278 1.00 89.50 403 TRP A O 1
ATOM 3223 N N . THR A 1 404 ? 9.448 -24.384 3.829 1.00 90.00 404 THR A N 1
ATOM 3224 C CA . THR A 1 404 ? 10.103 -24.805 5.072 1.00 90.00 404 THR A CA 1
ATOM 3225 C C . THR A 1 404 ? 11.492 -24.183 5.207 1.00 90.00 404 THR A C 1
ATOM 3227 O O . THR A 1 404 ? 11.804 -23.588 6.236 1.00 90.00 404 THR A O 1
ATOM 3230 N N . THR A 1 405 ? 12.316 -24.237 4.158 1.00 91.25 405 THR A N 1
ATOM 3231 C CA . THR A 1 405 ? 13.680 -23.683 4.200 1.00 91.25 405 THR A CA 1
ATOM 3232 C C . THR A 1 405 ? 13.706 -22.162 4.306 1.00 91.25 405 THR A C 1
ATOM 3234 O O . THR A 1 405 ? 14.550 -21.627 5.022 1.00 91.25 405 THR A O 1
ATOM 3237 N N . ILE A 1 406 ? 12.786 -21.453 3.639 1.00 89.25 406 ILE A N 1
ATOM 3238 C CA . ILE A 1 406 ? 12.708 -19.991 3.724 1.00 89.25 406 ILE A CA 1
ATOM 3239 C C . ILE A 1 406 ? 12.220 -19.554 5.098 1.00 89.25 406 ILE A C 1
ATOM 3241 O O . ILE A 1 406 ? 12.780 -18.617 5.659 1.00 89.25 406 ILE A O 1
ATOM 3245 N N . LEU A 1 407 ? 11.204 -20.214 5.656 1.00 87.75 407 LEU A N 1
ATOM 3246 C CA . LEU A 1 407 ? 10.658 -19.844 6.961 1.00 87.75 407 LEU A CA 1
ATOM 3247 C C . LEU A 1 407 ? 11.658 -20.115 8.085 1.00 87.75 407 LEU A C 1
ATOM 3249 O O . LEU A 1 407 ? 11.848 -19.258 8.942 1.00 87.75 407 LEU A O 1
ATOM 3253 N N . ILE A 1 408 ? 12.334 -21.268 8.063 1.00 87.38 408 ILE A N 1
ATOM 3254 C CA . ILE A 1 408 ? 13.320 -21.623 9.091 1.00 87.38 408 ILE A CA 1
ATOM 3255 C C . ILE A 1 408 ? 14.552 -20.725 8.987 1.00 87.38 408 ILE A C 1
ATOM 3257 O O . ILE A 1 408 ? 14.902 -20.062 9.961 1.00 87.38 408 ILE A O 1
ATOM 3261 N N . ALA A 1 409 ? 15.192 -20.658 7.817 1.00 89.31 409 ALA A N 1
ATOM 3262 C CA . ALA A 1 409 ? 16.409 -19.865 7.660 1.00 89.31 409 ALA A CA 1
ATOM 3263 C C . ALA A 1 409 ? 16.121 -18.359 7.736 1.00 89.31 409 ALA A C 1
ATOM 3265 O O . ALA A 1 409 ? 16.952 -17.585 8.207 1.00 89.31 409 ALA A O 1
ATOM 3266 N N . GLY A 1 410 ? 14.935 -17.926 7.302 1.00 87.19 410 GLY A N 1
ATOM 3267 C CA . GLY A 1 410 ? 14.503 -16.534 7.379 1.00 87.19 410 GLY A CA 1
ATOM 3268 C C . GLY A 1 410 ? 14.467 -16.002 8.811 1.00 87.19 410 GLY A C 1
ATOM 3269 O O . GLY A 1 410 ? 14.700 -14.811 9.011 1.00 87.19 410 GLY A O 1
ATOM 3270 N N . ARG A 1 411 ? 14.281 -16.873 9.817 1.00 85.62 411 ARG A N 1
ATOM 3271 C CA . ARG A 1 411 ? 14.434 -16.501 11.234 1.00 85.62 411 ARG A CA 1
ATOM 3272 C C . ARG A 1 411 ? 15.836 -15.980 11.528 1.00 85.62 411 ARG A C 1
ATOM 3274 O O . ARG A 1 411 ? 15.950 -14.965 12.199 1.00 85.62 411 ARG A O 1
ATOM 3281 N N . TRP A 1 412 ? 16.882 -16.619 10.998 1.00 85.62 412 TRP A N 1
ATOM 3282 C CA . TRP A 1 412 ? 18.266 -16.166 11.184 1.00 85.62 412 TRP A CA 1
ATOM 3283 C C . TRP A 1 412 ? 18.506 -14.801 10.548 1.00 85.62 412 TRP A C 1
ATOM 3285 O O . TRP A 1 412 ? 19.147 -13.949 11.152 1.00 85.62 412 TRP A O 1
ATOM 3295 N N . TYR A 1 413 ? 17.952 -14.566 9.357 1.00 83.56 413 TYR A N 1
ATOM 3296 C CA . TYR A 1 413 ? 18.094 -13.277 8.682 1.00 83.56 413 TYR A CA 1
ATOM 3297 C C . TYR A 1 413 ? 17.440 -12.137 9.476 1.00 83.56 413 TYR A C 1
ATOM 3299 O O . TYR A 1 413 ? 18.065 -11.103 9.710 1.00 83.56 413 TYR A O 1
ATOM 3307 N N . VAL A 1 414 ? 16.205 -12.342 9.947 1.00 79.88 414 VAL A N 1
ATOM 3308 C CA . VAL A 1 414 ? 15.493 -11.350 10.769 1.00 79.88 414 VAL A CA 1
ATOM 3309 C C . VAL A 1 414 ? 16.189 -11.144 12.118 1.00 79.88 414 VAL A C 1
ATOM 3311 O O . VAL A 1 414 ? 16.380 -10.004 12.534 1.00 79.88 414 VAL A O 1
ATOM 3314 N N . ASP A 1 415 ? 16.627 -12.220 12.774 1.00 77.12 415 ASP A N 1
ATOM 3315 C CA . ASP A 1 415 ? 17.371 -12.156 14.037 1.00 77.12 415 ASP A CA 1
ATOM 3316 C C . ASP A 1 415 ? 18.687 -11.369 13.895 1.00 77.12 415 ASP A C 1
ATOM 3318 O O . ASP A 1 415 ? 19.028 -10.567 14.762 1.00 77.12 415 ASP A O 1
ATOM 3322 N N . GLY A 1 416 ? 19.398 -11.524 12.772 1.00 75.38 416 GLY A N 1
ATOM 3323 C CA . GLY A 1 416 ? 20.603 -10.746 12.472 1.00 75.38 416 GLY A CA 1
ATOM 3324 C C . GLY A 1 416 ? 20.351 -9.253 12.335 1.00 75.38 416 GLY A C 1
ATOM 3325 O O . GLY A 1 416 ? 21.112 -8.446 12.876 1.00 75.38 416 GLY A O 1
ATOM 3326 N N . ILE A 1 417 ? 19.251 -8.877 11.679 1.00 73.31 417 ILE A N 1
ATOM 3327 C CA . ILE A 1 417 ? 18.824 -7.477 11.600 1.00 73.31 417 ILE A CA 1
ATOM 3328 C C . ILE A 1 417 ? 18.550 -6.948 13.013 1.00 73.31 417 ILE A C 1
ATOM 3330 O O . ILE A 1 417 ? 19.132 -5.935 13.395 1.00 73.31 417 ILE A O 1
ATOM 3334 N N . LEU A 1 418 ? 17.750 -7.651 13.823 1.00 69.12 418 LEU A N 1
ATOM 3335 C CA . LEU A 1 418 ? 17.418 -7.230 15.193 1.00 69.12 418 LEU A CA 1
ATOM 3336 C C . LEU A 1 418 ? 18.669 -7.069 16.079 1.00 69.12 418 LEU A C 1
ATOM 3338 O O . LEU A 1 418 ? 18.831 -6.049 16.754 1.00 69.12 418 LEU A O 1
ATOM 3342 N N . LYS A 1 419 ? 19.598 -8.032 16.029 1.00 68.19 419 LYS A N 1
ATOM 3343 C CA . LYS A 1 419 ? 20.851 -8.020 16.807 1.00 68.19 419 LYS A CA 1
ATOM 3344 C C . LYS A 1 419 ? 21.828 -6.929 16.383 1.00 68.19 419 LYS A C 1
ATOM 3346 O O . LYS A 1 419 ? 22.534 -6.385 17.234 1.00 68.19 419 LYS A O 1
ATOM 3351 N N . SER A 1 420 ? 21.877 -6.596 15.094 1.00 63.16 420 SER A N 1
ATOM 3352 C CA . SER A 1 420 ? 22.755 -5.533 14.587 1.00 63.16 420 SER A CA 1
ATOM 3353 C C . SER A 1 420 ? 22.415 -4.181 15.219 1.00 63.16 420 SER A C 1
ATOM 3355 O O . SER A 1 420 ? 23.311 -3.418 15.571 1.00 63.16 420 SER A O 1
ATOM 3357 N N . TYR A 1 421 ? 21.132 -3.924 15.482 1.00 57.59 421 TYR A N 1
ATOM 3358 C CA . TYR A 1 421 ? 20.699 -2.728 16.206 1.00 57.59 421 TYR A CA 1
ATOM 3359 C C . TYR A 1 421 ? 20.849 -2.849 17.737 1.00 57.59 421 TYR A C 1
ATOM 3361 O O . TYR A 1 421 ? 21.169 -1.852 18.385 1.00 57.59 421 TYR A O 1
ATOM 3369 N N . TYR A 1 422 ? 20.721 -4.054 18.317 1.00 49.28 422 TYR A N 1
ATOM 3370 C CA . TYR A 1 422 ? 20.954 -4.307 19.754 1.00 49.28 422 TYR A CA 1
ATOM 3371 C C . TYR A 1 422 ? 22.362 -3.888 20.208 1.00 49.28 422 TYR A C 1
ATOM 3373 O O . TYR A 1 422 ? 22.527 -3.242 21.241 1.00 49.28 422 TYR A O 1
ATOM 3381 N N . LYS A 1 423 ? 23.401 -4.208 19.424 1.00 48.62 423 LYS A N 1
ATOM 3382 C CA . LYS A 1 423 ? 24.798 -3.885 19.777 1.00 48.62 423 LYS A CA 1
ATOM 3383 C C . LYS A 1 423 ? 25.086 -2.380 19.837 1.00 48.62 423 LYS A C 1
ATOM 3385 O O . LYS A 1 423 ? 25.934 -1.969 20.624 1.00 48.62 423 LYS A O 1
ATOM 3390 N N . ILE A 1 424 ? 24.377 -1.562 19.055 1.00 48.22 424 ILE A N 1
ATOM 3391 C CA . ILE A 1 424 ? 24.480 -0.093 19.122 1.00 48.22 424 ILE A CA 1
ATOM 3392 C C . ILE A 1 424 ? 23.833 0.441 20.404 1.00 48.22 424 ILE A C 1
ATOM 3394 O O . ILE A 1 424 ? 24.363 1.370 21.013 1.00 48.22 424 ILE A O 1
ATOM 3398 N N . ALA A 1 425 ? 22.708 -0.143 20.827 1.00 41.94 425 ALA A N 1
ATOM 3399 C CA . ALA A 1 425 ? 22.077 0.209 22.096 1.00 41.94 425 ALA A CA 1
ATOM 3400 C C . ALA A 1 425 ? 22.986 -0.187 23.274 1.00 41.94 425 ALA A C 1
ATOM 3402 O O . ALA A 1 425 ? 23.265 0.653 24.128 1.00 41.94 425 ALA A O 1
ATOM 3403 N N . GLY A 1 426 ? 23.537 -1.410 23.235 1.00 37.16 426 GLY A N 1
ATOM 3404 C CA . GLY A 1 426 ? 24.447 -2.030 24.210 1.00 37.16 426 GLY A CA 1
ATOM 3405 C C . GLY A 1 426 ? 25.611 -1.160 24.695 1.00 37.16 426 GLY A C 1
ATOM 3406 O O . GLY A 1 426 ? 25.879 -1.103 25.893 1.00 37.16 426 GLY A O 1
ATOM 3407 N N . SER A 1 427 ? 26.278 -0.424 23.800 1.00 38.62 427 SER A N 1
ATOM 3408 C CA . SER A 1 427 ? 27.421 0.432 24.167 1.00 38.62 427 SER A CA 1
ATOM 3409 C C . SER A 1 427 ? 27.032 1.714 24.917 1.00 38.62 427 SER A C 1
ATOM 3411 O O . SER A 1 427 ? 27.909 2.448 25.362 1.00 38.62 427 SER A O 1
ATOM 3413 N N . LYS A 1 428 ? 25.732 2.006 25.048 1.00 39.66 428 LYS A N 1
ATOM 3414 C CA . LYS A 1 428 ? 25.179 3.099 25.864 1.00 39.66 428 LYS A CA 1
ATOM 3415 C C . LYS A 1 428 ? 24.333 2.587 27.043 1.00 39.66 428 LYS A C 1
ATOM 3417 O O . LYS A 1 428 ? 23.678 3.386 27.708 1.00 39.66 428 LYS A O 1
ATOM 3422 N N . VAL A 1 429 ? 24.336 1.277 27.325 1.00 37.91 429 VAL A N 1
ATOM 3423 C CA . VAL A 1 429 ? 23.420 0.659 28.306 1.00 37.91 429 VAL A CA 1
ATOM 3424 C C . VAL A 1 429 ? 23.739 1.001 29.759 1.00 37.91 429 VAL A C 1
ATOM 3426 O O . VAL A 1 429 ? 22.804 1.005 30.543 1.00 37.91 429 VAL A O 1
ATOM 3429 N N . SER A 1 430 ? 24.960 1.368 30.169 1.00 34.81 430 SER A N 1
ATOM 3430 C CA . SER A 1 430 ? 25.152 1.723 31.594 1.00 34.81 430 SER A CA 1
ATOM 3431 C C . SER A 1 430 ? 24.411 3.007 31.989 1.00 34.81 430 SER A C 1
ATOM 3433 O O . SER A 1 430 ? 23.911 3.103 33.102 1.00 34.81 430 SER A O 1
ATOM 3435 N N . VAL A 1 431 ? 24.260 3.950 31.055 1.00 35.00 431 VAL A N 1
ATOM 3436 C CA . VAL A 1 431 ? 23.489 5.185 31.261 1.00 35.00 431 VAL A CA 1
ATOM 3437 C C . VAL A 1 431 ? 22.019 4.965 30.903 1.00 35.00 431 VAL A C 1
ATOM 3439 O O . VAL A 1 431 ? 21.136 5.414 31.620 1.00 35.00 431 VAL A O 1
ATOM 3442 N N . ILE A 1 432 ? 21.726 4.205 29.842 1.00 35.00 432 ILE A N 1
ATOM 3443 C CA . ILE A 1 432 ? 20.344 3.943 29.417 1.00 35.00 432 ILE A CA 1
ATOM 3444 C C . ILE A 1 432 ? 19.616 2.984 30.365 1.00 35.00 432 ILE A C 1
ATOM 3446 O O . ILE A 1 432 ? 18.417 3.126 30.493 1.00 35.00 432 ILE A O 1
ATOM 3450 N N . LYS A 1 433 ? 20.273 2.055 31.068 1.00 29.16 433 LYS A N 1
ATOM 3451 C CA . LYS A 1 433 ? 19.597 1.184 32.048 1.00 29.16 433 LYS A CA 1
ATOM 3452 C C . LYS A 1 433 ? 19.154 1.969 33.289 1.00 29.16 433 LYS A C 1
ATOM 3454 O O . LYS A 1 433 ? 18.044 1.765 33.753 1.00 29.16 433 LYS A O 1
ATOM 3459 N N . MET A 1 434 ? 19.967 2.937 33.720 1.00 28.50 434 MET A N 1
ATOM 3460 C CA . MET A 1 434 ? 19.632 3.866 34.805 1.00 28.50 434 MET A CA 1
ATOM 3461 C C . MET A 1 434 ? 18.539 4.865 34.391 1.00 28.50 434 MET A C 1
ATOM 3463 O O . MET A 1 434 ? 17.679 5.195 35.188 1.00 28.50 434 MET A O 1
ATOM 3467 N N . ILE A 1 435 ? 18.523 5.298 33.123 1.00 32.50 435 ILE A N 1
ATOM 3468 C CA . ILE A 1 435 ? 17.446 6.151 32.598 1.00 32.50 435 ILE A CA 1
ATOM 3469 C C . ILE A 1 435 ? 16.186 5.321 32.267 1.00 32.50 435 ILE A C 1
ATOM 3471 O O . ILE A 1 435 ? 15.087 5.831 32.390 1.00 32.50 435 ILE A O 1
ATOM 3475 N N . LEU A 1 436 ? 16.290 4.051 31.863 1.00 30.16 436 LEU A N 1
ATOM 3476 C CA . LEU A 1 436 ? 15.137 3.187 31.559 1.00 30.16 436 LEU A CA 1
ATOM 3477 C C . LEU A 1 436 ? 14.365 2.776 32.813 1.00 30.16 436 LEU A C 1
ATOM 3479 O O . LEU A 1 436 ? 13.154 2.642 32.712 1.00 30.16 436 LEU A O 1
ATOM 3483 N N . GLU A 1 437 ? 15.029 2.645 33.964 1.00 32.81 437 GLU A N 1
ATOM 3484 C CA . GLU A 1 437 ? 14.347 2.498 35.261 1.00 32.81 437 GLU A CA 1
ATOM 3485 C C . GLU A 1 437 ? 13.555 3.774 35.637 1.00 32.81 437 GLU A C 1
ATOM 3487 O O . GLU A 1 437 ? 12.529 3.677 36.299 1.00 32.81 437 GLU A O 1
ATOM 3492 N N . ASP A 1 438 ? 13.933 4.948 35.105 1.00 29.66 438 ASP A N 1
ATOM 3493 C CA . ASP A 1 438 ? 13.165 6.206 35.196 1.00 29.66 438 ASP A CA 1
ATOM 3494 C C . ASP A 1 438 ? 12.200 6.441 33.999 1.00 29.66 438 ASP A C 1
ATOM 3496 O O . ASP A 1 438 ? 11.350 7.336 34.037 1.00 29.66 438 ASP A O 1
ATOM 3500 N N . ILE A 1 439 ? 12.297 5.646 32.918 1.00 32.16 439 ILE A N 1
ATOM 3501 C CA . ILE A 1 439 ? 11.407 5.659 31.735 1.00 32.16 439 ILE A CA 1
ATOM 3502 C C . ILE A 1 439 ? 10.506 4.409 31.729 1.00 32.16 439 ILE A C 1
ATOM 3504 O O . ILE A 1 439 ? 10.234 3.821 30.684 1.00 32.16 439 ILE A O 1
ATOM 3508 N N . ASP A 1 440 ? 9.903 4.075 32.866 1.00 28.05 440 ASP A N 1
ATOM 3509 C CA . ASP A 1 440 ? 8.653 3.294 32.882 1.00 28.05 440 ASP A CA 1
ATOM 3510 C C . ASP A 1 440 ? 7.446 4.113 32.342 1.00 28.05 440 ASP A C 1
ATOM 3512 O O . ASP A 1 440 ? 6.293 3.702 32.400 1.00 28.05 440 ASP A O 1
ATOM 3516 N N . LEU A 1 441 ? 7.690 5.289 31.747 1.00 29.44 441 LEU A N 1
ATOM 3517 C CA . LEU A 1 441 ? 6.687 6.214 31.200 1.00 29.44 441 LEU A CA 1
ATOM 3518 C C . LEU A 1 441 ? 6.238 5.925 29.757 1.00 29.44 441 LEU A C 1
ATOM 3520 O O . LEU A 1 441 ? 5.322 6.584 29.260 1.00 29.44 441 LEU A O 1
ATOM 3524 N N . ILE A 1 442 ? 6.831 4.946 29.071 1.00 30.28 442 ILE A N 1
ATOM 3525 C CA . ILE A 1 442 ? 6.115 4.255 27.992 1.00 30.28 442 ILE A CA 1
ATOM 3526 C C . ILE A 1 442 ? 5.551 3.022 28.668 1.00 30.28 442 ILE A C 1
ATOM 3528 O O . ILE A 1 442 ? 6.361 2.188 29.061 1.00 30.28 442 ILE A O 1
ATOM 3532 N N . PRO A 1 443 ? 4.225 2.866 28.811 1.00 28.89 443 PRO A N 1
ATOM 3533 C CA . PRO A 1 443 ? 3.714 1.643 29.380 1.00 28.89 443 PRO A CA 1
ATOM 3534 C C . PRO A 1 443 ? 4.145 0.519 28.433 1.00 28.89 443 PRO A C 1
ATOM 3536 O O . PRO A 1 443 ? 3.621 0.363 27.324 1.00 28.89 443 PRO A O 1
ATOM 3539 N N . THR A 1 444 ? 5.149 -0.242 28.858 1.00 29.31 444 THR A N 1
ATOM 3540 C CA . THR A 1 444 ? 5.429 -1.607 28.439 1.00 29.31 444 THR A CA 1
ATOM 3541 C C . THR A 1 444 ? 4.226 -2.412 28.902 1.00 29.31 444 THR A C 1
ATOM 3543 O O . THR A 1 444 ? 4.263 -3.153 29.876 1.00 29.31 444 THR A O 1
ATOM 3546 N N . ILE A 1 445 ? 3.087 -2.193 28.236 1.00 34.09 445 ILE A N 1
ATOM 3547 C CA . ILE A 1 445 ? 1.878 -2.943 28.524 1.00 34.09 445 ILE A CA 1
ATOM 3548 C C . ILE A 1 445 ? 2.238 -4.381 28.170 1.00 34.09 445 ILE A C 1
ATOM 3550 O O . ILE A 1 445 ? 2.640 -4.628 27.024 1.00 34.09 445 ILE A O 1
ATOM 3554 N N . PRO A 1 446 ? 2.142 -5.314 29.130 1.00 32.25 446 PRO A N 1
ATOM 3555 C CA . PRO A 1 446 ? 2.448 -6.703 28.876 1.00 32.25 446 PRO A CA 1
ATOM 3556 C C . PRO A 1 446 ? 1.667 -7.139 27.644 1.00 32.25 446 PRO A C 1
ATOM 3558 O O . PRO A 1 446 ? 0.487 -6.812 27.490 1.00 32.25 446 PRO A O 1
ATOM 3561 N N . PHE A 1 447 ? 2.336 -7.852 26.742 1.00 34.59 447 PHE A N 1
ATOM 3562 C CA . PHE A 1 447 ? 1.671 -8.557 25.661 1.00 34.59 447 PHE A CA 1
ATOM 3563 C C . PHE A 1 447 ? 0.741 -9.589 26.308 1.00 34.59 447 PHE A C 1
ATOM 3565 O O . PHE A 1 447 ? 1.119 -10.734 26.552 1.00 34.59 447 PHE A O 1
ATOM 3572 N N . THR A 1 448 ? -0.476 -9.172 26.655 1.00 34.97 448 THR A N 1
ATOM 3573 C CA . THR A 1 448 ? -1.546 -10.068 27.057 1.00 34.97 448 THR A CA 1
ATOM 3574 C C . THR A 1 448 ? -1.903 -10.805 25.780 1.00 34.97 448 THR A C 1
ATOM 3576 O O . THR A 1 448 ? -2.522 -10.251 24.877 1.00 34.97 448 THR A O 1
ATOM 3579 N N . GLY A 1 449 ? -1.351 -12.008 25.624 1.00 43.16 449 GLY A N 1
ATOM 3580 C CA . GLY A 1 449 ? -1.475 -12.803 24.409 1.00 43.16 449 GLY A CA 1
ATOM 3581 C C . GLY A 1 449 ? -2.929 -13.153 24.056 1.00 43.16 449 GLY A C 1
ATOM 3582 O O . GLY A 1 449 ? -3.893 -12.494 24.436 1.00 43.16 449 GLY A O 1
ATOM 3583 N N . THR A 1 450 ? -3.117 -14.260 23.345 1.00 49.81 450 THR A N 1
ATOM 3584 C CA . THR A 1 450 ? -4.430 -14.762 22.887 1.00 49.81 450 THR A CA 1
ATOM 3585 C C . THR A 1 450 ? -5.530 -14.801 23.965 1.00 49.81 450 THR A C 1
ATOM 3587 O O . THR A 1 450 ? -6.709 -14.688 23.626 1.00 49.81 450 THR A O 1
ATOM 3590 N N . HIS A 1 451 ? -5.169 -14.886 25.250 1.00 52.25 451 HIS A N 1
ATOM 3591 C CA . HIS A 1 451 ? -6.088 -14.812 26.389 1.00 52.25 451 HIS A CA 1
ATOM 3592 C C . HIS A 1 451 ? -6.920 -13.519 26.458 1.00 52.25 451 HIS A C 1
ATOM 3594 O O . HIS A 1 451 ? -8.123 -13.607 26.704 1.00 52.25 451 HIS A O 1
ATOM 3600 N N . GLY A 1 452 ? -6.334 -12.344 26.200 1.00 65.38 452 GLY A N 1
ATOM 3601 C CA . GLY A 1 452 ? -7.063 -11.068 26.276 1.00 65.38 452 GLY A CA 1
ATOM 3602 C C . GLY A 1 452 ? -8.148 -10.949 25.201 1.00 65.38 452 GLY A C 1
ATOM 3603 O O . GLY A 1 452 ? -9.242 -10.448 25.457 1.00 65.38 452 GLY A O 1
ATOM 3604 N N . LEU A 1 453 ? -7.886 -11.479 24.002 1.00 69.12 453 LEU A N 1
ATOM 3605 C CA . LEU A 1 453 ? -8.856 -11.516 22.905 1.00 69.12 453 LEU A CA 1
ATOM 3606 C C . LEU A 1 453 ? -10.015 -12.485 23.186 1.00 69.12 453 LEU A C 1
ATOM 3608 O O . LEU A 1 453 ? -11.167 -12.161 22.905 1.00 69.12 453 LEU A O 1
ATOM 3612 N N . LEU A 1 454 ? -9.724 -13.662 23.748 1.00 70.94 454 LEU A N 1
ATOM 3613 C CA . LEU A 1 454 ? -10.737 -14.658 24.119 1.00 70.94 454 LEU A CA 1
ATOM 3614 C C . LEU A 1 454 ? -11.709 -14.113 25.173 1.00 70.94 454 LEU A C 1
ATOM 3616 O O . LEU A 1 454 ? -12.922 -14.238 25.006 1.00 70.94 454 LEU A O 1
ATOM 3620 N N . GLN A 1 455 ? -11.191 -13.452 26.211 1.00 77.75 455 GLN A N 1
ATOM 3621 C CA . GLN A 1 455 ? -12.022 -12.799 27.228 1.00 77.75 455 GLN A CA 1
ATOM 3622 C C . GLN A 1 455 ? -12.871 -11.674 26.618 1.00 77.75 455 GLN A C 1
ATOM 3624 O O . GLN A 1 455 ? -14.065 -11.571 26.904 1.00 77.75 455 GLN A O 1
ATOM 3629 N N . ALA A 1 456 ? -12.292 -10.888 25.705 1.00 80.50 456 ALA A N 1
ATOM 3630 C CA . ALA A 1 456 ? -13.014 -9.830 25.005 1.00 80.50 456 ALA A CA 1
ATOM 3631 C C . ALA A 1 456 ? -14.154 -10.374 24.123 1.00 80.50 456 ALA A C 1
ATOM 3633 O O . ALA A 1 456 ? -15.238 -9.795 24.062 1.00 80.50 456 ALA A O 1
ATOM 3634 N N . LEU A 1 457 ? -13.937 -11.509 23.452 1.00 82.31 457 LEU A N 1
ATOM 3635 C CA . LEU A 1 457 ? -14.969 -12.197 22.673 1.00 82.31 457 LEU A CA 1
ATOM 3636 C C . LEU A 1 457 ? -16.081 -12.748 23.571 1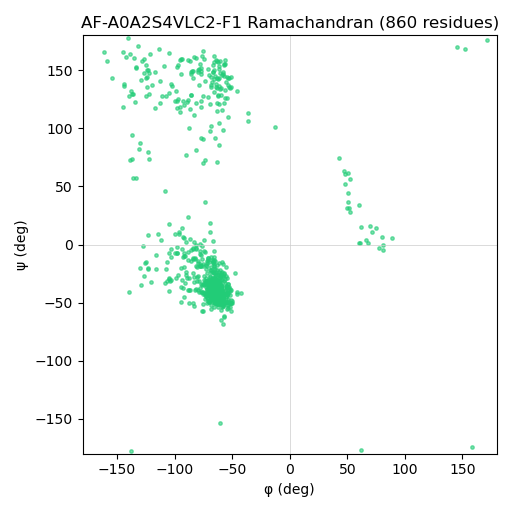.00 82.31 457 LEU A C 1
ATOM 3638 O O . LEU A 1 457 ? -17.257 -12.638 23.226 1.00 82.31 457 LEU A O 1
ATOM 3642 N N . GLN A 1 458 ? -15.727 -13.304 24.732 1.00 87.44 458 GLN A N 1
ATOM 3643 C CA . GLN A 1 458 ? -16.695 -13.826 25.693 1.00 87.44 458 GLN A CA 1
ATOM 3644 C C . GLN A 1 458 ? -17.623 -12.724 26.216 1.00 87.44 458 GLN A C 1
ATOM 3646 O O . GLN A 1 458 ? -18.845 -12.892 26.190 1.00 87.44 458 GLN A O 1
ATOM 3651 N N . ILE A 1 459 ? -17.075 -11.587 26.659 1.00 90.38 459 ILE A N 1
ATOM 3652 C CA . ILE A 1 459 ? -17.901 -10.476 27.149 1.00 90.38 459 ILE A CA 1
ATOM 3653 C C . ILE A 1 459 ? -18.727 -9.852 26.015 1.00 90.38 459 ILE A C 1
ATOM 3655 O O . ILE A 1 459 ? -19.913 -9.582 26.206 1.00 90.38 459 ILE A O 1
ATOM 3659 N N . TYR A 1 460 ? -18.164 -9.726 24.807 1.00 90.81 460 TYR A N 1
ATOM 3660 C CA . TYR A 1 460 ? -18.899 -9.261 23.628 1.00 90.81 460 TYR A CA 1
ATOM 3661 C C . TYR A 1 460 ? -20.100 -10.161 23.307 1.00 90.81 460 TYR A C 1
ATOM 3663 O O . TYR A 1 460 ? -21.187 -9.658 23.011 1.00 90.81 460 TYR A O 1
ATOM 3671 N N . LEU A 1 461 ? -19.937 -11.485 23.408 1.00 91.12 461 LEU A N 1
ATOM 3672 C CA . LEU A 1 461 ? -21.016 -12.448 23.190 1.00 91.12 461 LEU A CA 1
ATOM 3673 C C . LEU A 1 461 ? -22.118 -12.312 24.249 1.00 91.12 461 LEU A C 1
ATOM 3675 O O . LEU A 1 461 ? -23.295 -12.308 23.894 1.00 91.12 461 LEU A O 1
ATOM 3679 N N . GLN A 1 462 ? -21.755 -12.144 25.526 1.00 92.12 462 GLN A N 1
ATOM 3680 C CA . GLN A 1 462 ? -22.724 -11.908 26.606 1.00 92.12 462 GLN A CA 1
ATOM 3681 C C . GLN A 1 462 ? -23.542 -10.635 26.364 1.00 92.12 462 GLN A C 1
ATOM 3683 O O . GLN A 1 462 ? -24.768 -10.657 26.481 1.00 92.12 462 GLN A O 1
ATOM 3688 N N . ILE A 1 463 ? -22.873 -9.538 25.995 1.00 94.75 463 ILE A N 1
ATOM 3689 C CA . ILE A 1 463 ? -23.537 -8.264 25.700 1.00 94.75 463 ILE A CA 1
ATOM 3690 C C . ILE A 1 463 ? -24.460 -8.415 24.489 1.00 94.75 463 ILE A C 1
ATOM 3692 O O . ILE A 1 463 ? -25.622 -8.013 24.541 1.00 94.75 463 ILE A O 1
ATOM 3696 N N . SER A 1 464 ? -23.962 -9.024 23.411 1.00 93.38 464 SER A N 1
ATOM 3697 C CA . SER A 1 464 ? -24.721 -9.226 22.174 1.00 93.38 464 SER A CA 1
ATOM 3698 C C . SER A 1 464 ? -25.959 -10.091 22.403 1.00 93.38 464 SER A C 1
ATOM 3700 O O . SER A 1 464 ? -27.028 -9.771 21.889 1.00 93.38 464 SER A O 1
ATOM 3702 N N . LEU A 1 465 ? -25.846 -11.146 23.217 1.00 93.69 465 LEU A N 1
ATOM 3703 C CA . LEU A 1 465 ? -26.978 -11.982 23.609 1.00 93.69 465 LEU A CA 1
ATOM 3704 C C . LEU A 1 465 ? -28.007 -11.185 24.419 1.00 93.69 465 LEU A C 1
ATOM 3706 O O . LEU A 1 465 ? -29.194 -11.248 24.114 1.00 93.69 465 LEU A O 1
ATOM 3710 N N . GLY A 1 466 ? -27.568 -10.399 25.405 1.00 94.38 466 GLY A N 1
ATOM 3711 C CA . GLY A 1 466 ? -28.459 -9.546 26.194 1.00 94.38 466 GLY A CA 1
ATOM 3712 C C . GLY A 1 466 ? -29.215 -8.528 25.334 1.00 94.38 466 GLY A C 1
ATOM 3713 O O . GLY A 1 466 ? -30.435 -8.409 25.442 1.00 94.38 466 GLY A O 1
ATOM 3714 N N . LEU A 1 467 ? -28.516 -7.849 24.418 1.00 95.06 467 LEU A N 1
ATOM 3715 C CA . LEU A 1 467 ? -29.133 -6.939 23.447 1.00 95.06 467 LEU A CA 1
ATOM 3716 C C . LEU A 1 467 ? -30.125 -7.663 22.536 1.00 95.06 467 LEU A C 1
ATOM 3718 O O . LEU A 1 467 ? -31.215 -7.148 22.296 1.00 95.06 467 LEU A O 1
ATOM 3722 N N . PHE A 1 468 ? -29.773 -8.856 22.053 1.00 94.38 468 PHE A N 1
ATOM 3723 C CA . PHE A 1 468 ? -30.645 -9.669 21.210 1.00 94.38 468 PHE A CA 1
ATOM 3724 C C . PHE A 1 468 ? -31.931 -10.064 21.940 1.00 94.38 468 PHE A C 1
ATOM 3726 O O . PHE A 1 468 ? -33.016 -9.853 21.401 1.00 94.38 468 PHE A O 1
ATOM 3733 N N . LEU A 1 469 ? -31.832 -10.535 23.189 1.00 93.44 469 LEU A N 1
ATOM 3734 C CA . LEU A 1 469 ? -32.989 -10.834 24.041 1.00 93.44 469 LEU A CA 1
ATOM 3735 C C . LEU A 1 469 ? -33.861 -9.593 24.266 1.00 93.44 469 LEU A C 1
ATOM 3737 O O . LEU A 1 469 ? -35.083 -9.667 24.162 1.00 93.44 469 LEU A O 1
ATOM 3741 N N . GLY A 1 470 ? -33.242 -8.433 24.495 1.00 91.88 470 GLY A N 1
ATOM 3742 C CA . GLY A 1 470 ? -33.945 -7.155 24.529 1.00 91.88 470 GLY A CA 1
ATOM 3743 C C . GLY A 1 470 ? -34.672 -6.853 23.215 1.00 91.88 470 GLY A C 1
ATOM 3744 O O . GLY A 1 470 ? -35.835 -6.447 23.227 1.00 91.88 470 GLY A O 1
ATOM 3745 N N . GLY A 1 471 ? -34.023 -7.101 22.076 1.00 91.38 471 GLY A N 1
ATOM 3746 C CA . GLY A 1 471 ? -34.571 -6.908 20.731 1.00 91.38 471 GLY A CA 1
ATOM 3747 C C . GLY A 1 471 ? -35.807 -7.760 20.460 1.00 91.38 471 GLY A C 1
ATOM 3748 O O . GLY A 1 471 ? -36.740 -7.289 19.811 1.00 91.38 471 GLY A O 1
ATOM 3749 N N . LEU A 1 472 ? -35.867 -8.975 21.016 1.00 92.25 472 LEU A N 1
ATOM 3750 C CA . LEU A 1 472 ? -37.040 -9.853 20.915 1.00 92.25 472 LEU A CA 1
ATOM 3751 C C . LEU A 1 472 ? -38.279 -9.263 21.594 1.00 92.25 472 LEU A C 1
ATOM 3753 O O . LEU A 1 472 ? -39.400 -9.572 21.196 1.00 92.25 472 LEU A O 1
ATOM 3757 N N . THR A 1 473 ? -38.099 -8.395 22.592 1.00 90.50 473 THR A N 1
ATOM 3758 C CA . THR A 1 473 ? -39.229 -7.739 23.260 1.00 90.50 473 THR A CA 1
ATOM 3759 C C . THR A 1 473 ? -39.815 -6.584 22.443 1.00 90.50 473 THR A C 1
ATOM 3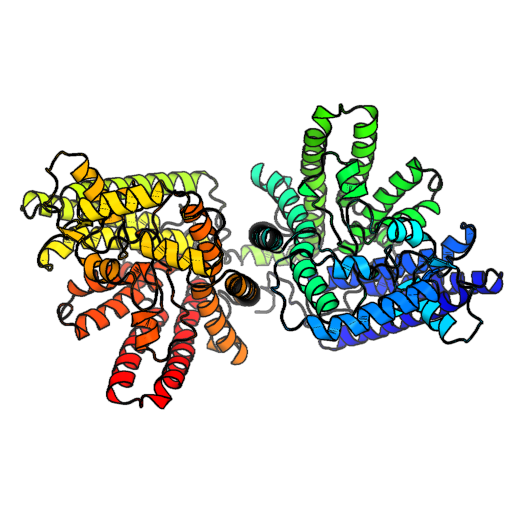761 O O . THR A 1 473 ? -40.969 -6.219 22.651 1.00 90.50 473 THR A O 1
ATOM 3764 N N . VAL A 1 474 ? -39.088 -6.040 21.459 1.00 87.25 474 VAL A N 1
ATOM 3765 C CA . VAL A 1 474 ? -39.608 -5.032 20.518 1.00 87.25 474 VAL A CA 1
ATOM 3766 C C . VAL A 1 474 ? -40.522 -5.740 19.505 1.00 87.25 474 VAL A C 1
ATOM 3768 O O . VAL A 1 474 ? -40.087 -6.721 18.897 1.00 87.25 474 VAL A O 1
ATOM 3771 N N . PRO A 1 475 ? -41.782 -5.303 19.268 1.00 83.12 475 PRO A N 1
ATOM 3772 C CA . PRO A 1 475 ? -42.395 -3.993 19.499 1.00 83.12 475 PRO A CA 1
ATOM 3773 C C . PRO A 1 475 ? -43.248 -3.871 20.773 1.00 83.12 475 PRO A C 1
ATOM 3775 O O . PRO A 1 475 ? -43.983 -2.895 20.890 1.00 83.12 475 PRO A O 1
ATOM 3778 N N . SER A 1 476 ? -43.240 -4.855 21.678 1.00 85.25 476 SER A N 1
ATOM 3779 C CA . SER A 1 476 ? -44.158 -4.872 22.822 1.00 85.25 476 SER A CA 1
ATOM 3780 C C . SER A 1 476 ? -44.009 -3.607 23.660 1.00 85.25 476 SER A C 1
ATOM 3782 O O . SER A 1 476 ? -42.934 -3.314 24.184 1.00 85.25 476 SER A O 1
ATOM 3784 N N . LEU A 1 477 ? -45.110 -2.870 23.805 1.00 82.75 477 LEU A N 1
ATOM 3785 C CA . LEU A 1 477 ? -45.169 -1.681 24.650 1.00 82.75 477 LEU A CA 1
ATOM 3786 C C . LEU A 1 477 ? -45.632 -1.993 26.082 1.00 82.75 477 LEU A C 1
ATOM 3788 O O . LEU A 1 477 ? -45.805 -1.085 26.888 1.00 82.75 477 LEU A O 1
ATOM 3792 N N . SER A 1 478 ? -45.809 -3.273 26.416 1.00 87.31 478 SER A N 1
ATOM 3793 C CA . SER A 1 478 ? -46.238 -3.693 27.752 1.00 87.31 478 SER A CA 1
ATOM 3794 C C . SER A 1 478 ? -45.234 -3.282 28.837 1.00 87.31 478 SER A C 1
ATOM 3796 O O . SER A 1 478 ? -44.025 -3.191 28.590 1.00 87.31 478 SER A O 1
ATOM 3798 N N . TRP A 1 479 ? -45.729 -3.053 30.055 1.00 86.19 479 TRP A N 1
ATOM 3799 C CA . TRP A 1 479 ? -44.885 -2.719 31.203 1.00 86.19 479 TRP A CA 1
ATOM 3800 C C . TRP A 1 479 ? -43.815 -3.787 31.502 1.00 86.19 479 TRP A C 1
ATOM 3802 O O . TRP A 1 479 ? -42.658 -3.406 31.670 1.00 86.19 479 TRP A O 1
ATOM 3812 N N . PRO A 1 480 ? -44.106 -5.107 31.454 1.00 89.94 480 PRO A N 1
ATOM 3813 C CA . PRO A 1 480 ? -43.084 -6.137 31.657 1.00 89.94 480 PRO A CA 1
ATOM 3814 C C . PRO A 1 480 ? -41.966 -6.099 30.608 1.00 89.94 480 PRO A C 1
ATOM 3816 O O . PRO A 1 480 ? -40.790 -6.211 30.948 1.00 89.94 480 PRO A O 1
ATOM 3819 N N . ALA A 1 481 ? -42.310 -5.878 29.333 1.00 88.62 481 ALA A N 1
ATOM 3820 C CA . ALA A 1 481 ? -41.319 -5.761 28.264 1.00 88.62 481 ALA A CA 1
ATOM 3821 C C . ALA A 1 481 ? -40.434 -4.517 28.433 1.00 88.62 481 ALA A C 1
ATOM 3823 O O . ALA A 1 481 ? -39.242 -4.560 28.141 1.00 88.62 481 ALA A O 1
ATOM 3824 N N . HIS A 1 482 ? -40.990 -3.395 28.895 1.00 88.12 482 HIS A N 1
ATOM 3825 C CA . HIS A 1 482 ? -40.199 -2.205 29.223 1.00 88.12 482 HIS A CA 1
ATOM 3826 C C . HIS A 1 482 ? -39.328 -2.409 30.465 1.00 88.12 482 HIS A C 1
ATOM 3828 O O . HIS A 1 482 ? -38.139 -2.103 30.420 1.00 88.12 482 HIS A O 1
ATOM 3834 N N . GLY A 1 483 ? -39.881 -2.985 31.535 1.00 90.75 483 GLY A N 1
ATOM 3835 C CA . GLY A 1 483 ? -39.152 -3.297 32.764 1.00 90.75 483 GLY A CA 1
ATOM 3836 C C . GLY A 1 483 ? -37.953 -4.212 32.511 1.00 90.75 483 GLY A C 1
ATOM 3837 O O . GLY A 1 483 ? -36.857 -3.925 32.984 1.00 90.75 483 GLY A O 1
ATOM 3838 N N . PHE A 1 484 ? -38.114 -5.244 31.676 1.00 93.69 484 PHE A N 1
ATOM 3839 C CA . PHE A 1 484 ? -37.007 -6.112 31.262 1.00 93.69 484 PHE A CA 1
ATOM 3840 C C . PHE A 1 484 ? -35.891 -5.334 30.549 1.00 93.69 484 PHE A C 1
ATOM 3842 O O . PHE A 1 484 ? -34.715 -5.493 30.870 1.00 93.69 484 PHE A O 1
ATOM 3849 N N . ARG A 1 485 ? -36.245 -4.446 29.613 1.00 93.56 485 ARG A N 1
ATOM 3850 C CA . ARG A 1 485 ? -35.274 -3.628 28.866 1.00 93.56 485 ARG A CA 1
ATOM 3851 C C . ARG A 1 485 ? -34.549 -2.610 29.749 1.00 93.56 485 ARG A C 1
ATOM 3853 O O . ARG A 1 485 ? -33.355 -2.394 29.561 1.00 93.56 485 ARG A O 1
ATOM 3860 N N . LEU A 1 486 ? -35.233 -2.034 30.736 1.00 93.19 486 LEU A N 1
ATOM 3861 C CA . LEU A 1 486 ? -34.607 -1.199 31.765 1.00 93.19 486 LEU A CA 1
ATOM 3862 C C . LEU A 1 486 ? -33.680 -2.018 32.678 1.00 93.19 486 LEU A C 1
ATOM 3864 O O . LEU A 1 486 ? -32.587 -1.563 33.002 1.00 93.19 486 LEU A O 1
ATOM 3868 N N . GLY A 1 487 ? -34.055 -3.250 33.027 1.00 93.81 487 GLY A N 1
ATOM 3869 C CA . GLY A 1 487 ? -33.175 -4.177 33.745 1.00 93.81 487 GLY A CA 1
ATOM 3870 C C . GLY A 1 487 ? -31.901 -4.504 32.958 1.00 93.81 487 GLY A C 1
ATOM 3871 O O . GLY A 1 487 ? -30.801 -4.474 33.512 1.00 93.81 487 GLY A O 1
ATOM 3872 N N . LEU A 1 488 ? -32.022 -4.723 31.642 1.00 94.81 488 LEU A N 1
ATOM 3873 C CA . LEU A 1 488 ? -30.869 -4.898 30.754 1.00 94.81 488 LEU A CA 1
ATOM 3874 C C . LEU A 1 488 ? -29.962 -3.666 30.728 1.00 94.81 488 LEU A C 1
ATOM 3876 O O . LEU A 1 488 ? -28.748 -3.834 30.661 1.00 94.81 488 LEU A O 1
ATOM 3880 N N . LEU A 1 489 ? -30.511 -2.448 30.804 1.00 94.19 489 LEU A N 1
ATOM 3881 C CA . LEU A 1 489 ? -29.707 -1.224 30.872 1.00 94.19 489 LEU A CA 1
ATOM 3882 C C . LEU A 1 489 ? -28.771 -1.241 32.091 1.00 94.19 489 LEU A C 1
ATOM 3884 O O . LEU A 1 489 ? -27.579 -0.976 31.944 1.00 94.19 489 LEU A O 1
ATOM 3888 N N . VAL A 1 490 ? -29.287 -1.617 33.264 1.00 93.31 490 VAL A N 1
ATOM 3889 C CA . VAL A 1 490 ? -28.503 -1.715 34.509 1.00 93.31 490 VAL A CA 1
ATOM 3890 C C . VAL A 1 490 ? -27.465 -2.838 34.434 1.00 93.31 490 VAL A C 1
ATOM 3892 O O . VAL A 1 490 ? -26.326 -2.653 34.855 1.00 93.31 490 VAL A O 1
ATOM 3895 N N . TRP A 1 491 ? -27.827 -3.992 33.868 1.00 92.38 491 TRP A N 1
ATOM 3896 C CA . TRP A 1 491 ? -26.941 -5.159 33.803 1.00 92.38 491 TRP A CA 1
ATOM 3897 C C . TRP A 1 491 ? -25.839 -5.048 32.737 1.00 92.38 491 TRP A C 1
ATOM 3899 O O . TRP A 1 491 ? -24.695 -5.442 32.974 1.00 92.38 491 TRP A O 1
ATOM 3909 N N . LEU A 1 492 ? -26.163 -4.523 31.552 1.00 95.56 492 LEU A N 1
ATOM 3910 C CA . LEU A 1 492 ? -25.245 -4.480 30.411 1.00 95.56 492 LEU A CA 1
ATOM 3911 C C . LEU A 1 492 ? -24.350 -3.246 30.401 1.00 95.56 492 LEU A C 1
ATOM 3913 O O . LEU A 1 492 ? -23.239 -3.340 29.884 1.00 95.56 492 LEU A O 1
ATOM 3917 N N . CYS A 1 493 ? -24.782 -2.111 30.959 1.00 92.56 493 CYS A N 1
ATOM 3918 C CA . CYS A 1 493 ? -23.982 -0.886 30.929 1.00 92.56 493 CYS A CA 1
ATOM 3919 C C . CYS A 1 493 ? -22.587 -1.078 31.566 1.00 92.56 493 CYS A C 1
ATOM 3921 O O . CYS A 1 493 ? -21.604 -0.802 30.876 1.00 92.56 493 CYS A O 1
ATOM 3923 N N . PRO A 1 494 ? -22.435 -1.660 32.777 1.00 90.31 494 PRO A N 1
ATOM 3924 C CA . PRO A 1 494 ? -21.114 -1.918 33.356 1.00 90.31 494 PRO A CA 1
ATOM 3925 C C . PRO A 1 494 ? -20.242 -2.844 32.499 1.00 90.31 494 PRO A C 1
ATOM 3927 O O . PRO A 1 494 ? -19.049 -2.602 32.362 1.00 90.31 494 PRO A O 1
ATOM 3930 N N . LYS A 1 495 ? -20.833 -3.870 31.867 1.00 92.69 495 LYS A N 1
ATOM 3931 C CA . LYS A 1 495 ? -20.115 -4.801 30.976 1.00 92.69 495 LYS A CA 1
ATOM 3932 C C . LYS A 1 495 ? -19.643 -4.125 29.693 1.00 92.69 495 LYS A C 1
ATOM 3934 O O . LYS A 1 495 ? -18.540 -4.388 29.231 1.00 92.69 495 LYS A O 1
ATOM 3939 N N . ILE A 1 496 ? -20.481 -3.269 29.106 1.00 92.69 496 ILE A N 1
ATOM 3940 C CA . ILE A 1 496 ? -20.122 -2.488 27.918 1.00 92.69 496 ILE A CA 1
ATOM 3941 C C . ILE A 1 496 ? -19.001 -1.515 28.264 1.00 92.69 496 ILE A C 1
ATOM 3943 O O . ILE A 1 496 ? -18.055 -1.399 27.488 1.00 92.69 496 ILE A O 1
ATOM 3947 N N . MET A 1 497 ? -19.081 -0.854 29.422 1.00 89.56 497 MET A N 1
ATOM 3948 C CA . MET A 1 497 ? -18.004 0.003 29.905 1.00 89.56 497 MET A CA 1
ATOM 3949 C C . MET A 1 497 ? -16.723 -0.812 30.066 1.00 89.56 497 MET A C 1
ATOM 3951 O O . MET A 1 497 ? -15.767 -0.514 29.366 1.00 89.56 497 MET A O 1
ATOM 3955 N N . ASP A 1 498 ? -16.722 -1.894 30.846 1.00 88.19 498 ASP A N 1
ATOM 3956 C CA . ASP A 1 498 ? -15.555 -2.772 31.009 1.00 88.19 498 ASP A CA 1
ATOM 3957 C C . ASP A 1 498 ? -14.949 -3.204 29.660 1.00 88.19 498 ASP A C 1
ATOM 3959 O O . ASP A 1 498 ? -13.771 -2.963 29.410 1.00 88.19 498 ASP A O 1
ATOM 3963 N N . TYR A 1 499 ? -15.762 -3.710 28.725 1.00 89.31 499 TYR A N 1
ATOM 3964 C CA . TYR A 1 499 ? -15.321 -4.062 27.367 1.00 89.31 499 TYR A CA 1
ATOM 3965 C C . TYR A 1 499 ? -14.644 -2.902 26.618 1.00 89.31 499 TYR A C 1
ATOM 3967 O O . TYR A 1 499 ? -13.701 -3.114 25.854 1.00 89.31 499 TYR A O 1
ATOM 3975 N N . SER A 1 500 ? -15.129 -1.679 26.825 1.00 87.94 500 SER A N 1
ATOM 3976 C CA . SER A 1 500 ? -14.668 -0.484 26.116 1.00 87.94 500 SER A CA 1
ATOM 3977 C C . SER A 1 500 ? -13.399 0.111 26.709 1.00 87.94 500 SER A C 1
ATOM 3979 O O . SER A 1 500 ? -12.564 0.589 25.948 1.00 87.94 500 SER A O 1
ATOM 3981 N N . ILE A 1 501 ? -13.260 0.125 28.040 1.00 84.94 501 ILE A N 1
ATOM 3982 C CA . ILE A 1 501 ? -12.170 0.827 28.742 1.00 84.94 501 ILE A CA 1
ATOM 3983 C C . ILE A 1 501 ? -11.077 -0.097 29.284 1.00 84.94 501 ILE A C 1
ATOM 3985 O O . ILE A 1 501 ? -9.919 0.315 29.330 1.00 84.94 501 ILE A O 1
ATOM 3989 N N . SER A 1 502 ? -11.402 -1.339 29.648 1.00 81.50 502 SER A N 1
ATOM 3990 C CA . SER A 1 502 ? -10.484 -2.208 30.388 1.00 81.50 502 SER A CA 1
ATOM 3991 C C . SER A 1 502 ? -9.212 -2.516 29.596 1.00 81.50 502 SER A C 1
ATOM 3993 O O . SER A 1 502 ? -9.301 -2.966 28.449 1.00 81.50 502 SER A O 1
ATOM 3995 N N . PRO A 1 503 ? -8.007 -2.330 30.165 1.00 72.44 503 PRO A N 1
ATOM 3996 C CA . PRO A 1 503 ? -6.742 -2.667 29.506 1.00 72.44 503 PRO A CA 1
ATOM 3997 C C . PRO A 1 503 ? -6.558 -4.180 29.296 1.00 72.44 503 PRO A C 1
ATOM 3999 O O . PRO A 1 503 ? -5.751 -4.582 28.459 1.00 72.44 503 PRO A O 1
ATOM 4002 N N . ASN A 1 504 ? -7.347 -5.017 29.978 1.00 73.00 504 ASN A N 1
ATOM 4003 C CA . ASN A 1 504 ? -7.239 -6.478 29.930 1.00 73.00 504 ASN A CA 1
ATOM 4004 C C . ASN A 1 504 ? -7.557 -7.067 28.541 1.00 73.00 504 ASN A C 1
ATOM 4006 O O . ASN A 1 504 ? -7.066 -8.140 28.186 1.00 73.00 504 ASN A O 1
ATOM 4010 N N . TYR A 1 505 ? -8.340 -6.355 27.724 1.00 76.81 505 TYR A N 1
ATOM 4011 C CA . TYR A 1 505 ? -8.725 -6.778 26.376 1.00 76.81 505 TYR A CA 1
ATOM 4012 C C . TYR A 1 505 ? -7.760 -6.243 25.308 1.00 76.81 505 TYR A C 1
ATOM 4014 O O . TYR A 1 505 ? -7.585 -5.029 25.172 1.00 76.81 505 TYR A O 1
ATOM 4022 N N . SER A 1 506 ? -7.163 -7.123 24.497 1.00 67.25 506 SER A N 1
ATOM 4023 C CA . SER A 1 506 ? -6.146 -6.727 23.512 1.00 67.25 506 SER A CA 1
ATOM 4024 C C . SER A 1 506 ? -6.210 -7.518 22.200 1.00 67.25 506 SER A C 1
ATOM 4026 O O . SER A 1 506 ? -6.324 -8.740 22.193 1.00 67.25 506 SER A O 1
ATOM 4028 N N . PHE A 1 507 ? -6.075 -6.801 21.082 1.00 55.91 507 PHE A N 1
ATOM 4029 C CA . PHE A 1 507 ? -5.759 -7.290 19.735 1.00 55.91 507 PHE A CA 1
ATOM 4030 C C . PHE A 1 507 ? -4.241 -7.315 19.460 1.00 55.91 507 PHE A C 1
ATOM 4032 O O . PHE A 1 507 ? -3.827 -7.603 18.339 1.00 55.91 507 PHE A O 1
ATOM 4039 N N . GLY A 1 508 ? -3.401 -6.960 20.441 1.00 49.78 508 GLY A N 1
ATOM 4040 C CA . GLY A 1 508 ? -1.945 -6.845 20.279 1.00 49.78 508 GLY A CA 1
ATOM 4041 C C . GLY A 1 508 ? -1.468 -5.540 19.625 1.00 49.78 508 GLY A C 1
ATOM 4042 O O . GLY A 1 508 ? -0.282 -5.399 19.346 1.00 49.78 508 GLY A O 1
ATOM 4043 N N . ASN A 1 509 ? -2.363 -4.573 19.381 1.00 54.25 509 ASN A N 1
ATOM 4044 C CA . ASN A 1 509 ? -2.022 -3.244 18.868 1.00 54.25 509 ASN A CA 1
ATOM 4045 C C . ASN A 1 509 ? -2.757 -2.158 19.663 1.00 54.25 509 ASN A C 1
ATOM 4047 O O . ASN A 1 509 ? -3.984 -2.142 19.700 1.00 54.25 509 ASN A O 1
ATOM 4051 N N . THR A 1 510 ? -2.017 -1.224 20.262 1.00 55.59 510 THR A N 1
ATOM 4052 C CA . THR A 1 510 ? -2.563 -0.190 21.157 1.00 55.59 510 THR A CA 1
ATOM 4053 C C . THR A 1 510 ? -3.593 0.714 20.482 1.00 55.59 510 THR A C 1
ATOM 4055 O O . THR A 1 510 ? -4.643 0.977 21.059 1.00 55.59 510 THR A O 1
ATOM 4058 N N . LEU A 1 511 ? -3.336 1.156 19.250 1.00 55.94 511 LEU A N 1
ATOM 4059 C CA . LEU A 1 511 ? -4.245 2.052 18.534 1.00 55.94 511 LEU A CA 1
ATOM 4060 C C . LEU A 1 511 ? -5.525 1.316 18.114 1.00 55.94 511 LEU A C 1
ATOM 4062 O O . LEU A 1 511 ? -6.628 1.829 18.291 1.00 55.94 511 LEU A O 1
ATOM 4066 N N . ALA A 1 512 ? -5.388 0.083 17.620 1.00 58.56 512 ALA A N 1
ATOM 4067 C CA . ALA A 1 512 ? -6.527 -0.773 17.301 1.00 58.56 512 ALA A CA 1
ATOM 4068 C C . ALA A 1 512 ? -7.351 -1.086 18.557 1.00 58.56 512 ALA A C 1
ATOM 4070 O O . ALA A 1 512 ? -8.575 -1.040 18.513 1.00 58.56 512 ALA A O 1
ATOM 4071 N N . ASN A 1 513 ? -6.691 -1.335 19.689 1.00 65.56 513 ASN A N 1
ATOM 4072 C CA . ASN A 1 513 ? -7.342 -1.567 20.974 1.00 65.56 513 ASN A CA 1
ATOM 4073 C C . ASN A 1 513 ? -8.153 -0.354 21.433 1.00 65.56 513 ASN A C 1
ATOM 4075 O O . ASN A 1 513 ? -9.284 -0.503 21.891 1.00 65.56 513 ASN A O 1
ATOM 4079 N N . GLN A 1 514 ? -7.580 0.839 21.309 1.00 67.69 514 GLN A N 1
ATOM 4080 C CA . GLN A 1 514 ? -8.235 2.088 21.683 1.00 67.69 514 GLN A CA 1
ATOM 4081 C C . GLN A 1 514 ? -9.453 2.357 20.805 1.00 67.69 514 GLN A C 1
ATOM 4083 O O . GLN A 1 514 ? -10.544 2.568 21.326 1.00 67.69 514 GLN A O 1
ATOM 4088 N N . ILE A 1 515 ? -9.289 2.281 19.484 1.00 71.12 515 ILE A N 1
ATOM 4089 C CA . ILE A 1 515 ? -10.350 2.653 18.551 1.00 71.12 515 ILE A CA 1
ATOM 4090 C C . ILE A 1 515 ? -11.434 1.578 18.485 1.00 71.12 515 ILE A C 1
ATOM 4092 O O . ILE A 1 515 ? -12.610 1.900 18.616 1.00 71.12 515 ILE A O 1
ATOM 4096 N N . LEU A 1 516 ? -11.073 0.308 18.278 1.00 77.44 516 LEU A N 1
ATOM 4097 C CA . LEU A 1 516 ? -12.050 -0.738 17.967 1.00 77.44 516 LEU A CA 1
ATOM 4098 C C . LEU A 1 516 ? -12.917 -1.096 19.172 1.00 77.44 516 LEU A C 1
ATOM 4100 O O . LEU A 1 516 ? -14.138 -1.116 19.036 1.00 77.44 516 LEU A O 1
ATOM 4104 N N . PHE A 1 517 ? -12.319 -1.345 20.342 1.00 83.19 517 PHE A N 1
ATOM 4105 C CA . PHE A 1 517 ? -13.093 -1.714 21.532 1.00 83.19 517 PHE A CA 1
ATOM 4106 C C . PHE A 1 517 ? -14.024 -0.584 21.964 1.00 83.19 517 PHE A C 1
ATOM 4108 O O . PHE A 1 517 ? -15.213 -0.820 22.160 1.00 83.19 517 PHE A O 1
ATOM 4115 N N . SER A 1 518 ? -13.528 0.653 22.002 1.00 86.75 518 SER A N 1
ATOM 4116 C CA . SER A 1 518 ? -14.339 1.815 22.367 1.00 86.75 518 SER A CA 1
ATOM 4117 C C . SER A 1 518 ? -15.422 2.130 21.327 1.00 86.75 518 SER A C 1
ATOM 4119 O O . SER A 1 518 ? -16.550 2.461 21.686 1.00 86.75 518 SER A O 1
ATOM 4121 N N . TYR A 1 519 ? -15.132 1.991 20.027 1.00 86.38 519 TYR A N 1
ATOM 4122 C CA . TYR A 1 519 ? -16.122 2.195 18.963 1.00 86.38 519 TYR A CA 1
ATOM 4123 C C . TYR A 1 519 ? -17.229 1.131 18.980 1.00 86.38 519 TYR A C 1
ATOM 4125 O O . TYR A 1 519 ? -18.419 1.456 18.897 1.00 86.38 519 TYR A O 1
ATOM 4133 N N . PHE A 1 520 ? -16.864 -0.148 19.114 1.00 88.00 520 PHE A N 1
ATOM 4134 C CA . PHE A 1 520 ? -17.846 -1.222 19.264 1.00 88.00 520 PHE A CA 1
ATOM 4135 C C . PHE A 1 520 ? -18.635 -1.058 20.559 1.00 88.00 520 PHE A C 1
ATOM 4137 O O . PHE A 1 520 ? -19.859 -1.155 20.534 1.00 88.00 520 PHE A O 1
ATOM 4144 N N . GLY A 1 521 ? -17.959 -0.709 21.648 1.00 90.19 521 GLY A N 1
ATOM 4145 C CA . GLY A 1 521 ? -18.552 -0.336 22.922 1.00 90.19 521 GLY A CA 1
ATOM 4146 C C . GLY A 1 521 ? -19.623 0.740 22.798 1.00 90.19 521 GLY A C 1
ATOM 4147 O O . GLY A 1 521 ? -20.754 0.534 23.231 1.00 90.19 521 GLY A O 1
ATOM 4148 N N . TRP A 1 522 ? -19.319 1.846 22.113 1.00 90.31 522 TRP A N 1
ATOM 4149 C CA . TRP A 1 522 ? -20.309 2.882 21.817 1.00 90.31 522 TRP A CA 1
ATOM 4150 C C . TRP A 1 522 ? -21.492 2.333 21.024 1.00 90.31 522 TRP A C 1
ATOM 4152 O O . TRP A 1 522 ? -22.637 2.642 21.330 1.00 90.31 522 TRP A O 1
ATOM 4162 N N . THR A 1 523 ? -21.238 1.517 20.002 1.00 90.06 523 THR A N 1
ATOM 4163 C CA . THR A 1 523 ? -22.306 0.962 19.157 1.00 90.06 523 THR A CA 1
ATOM 4164 C C . THR A 1 523 ? -23.252 0.074 19.975 1.00 90.06 523 THR A C 1
ATOM 4166 O O . THR A 1 523 ? -24.473 0.140 19.801 1.00 90.06 523 THR A O 1
ATOM 4169 N N . LEU A 1 524 ? -22.703 -0.714 20.904 1.00 92.75 524 LEU A N 1
ATOM 4170 C CA . LEU A 1 524 ? -23.460 -1.535 21.851 1.00 92.75 524 LEU A CA 1
ATOM 4171 C C . LEU A 1 524 ? -24.237 -0.659 22.843 1.00 92.75 524 LEU A C 1
ATOM 4173 O O . LEU A 1 524 ? -25.428 -0.888 23.050 1.00 92.75 524 LEU A O 1
ATOM 4177 N N . LEU A 1 525 ? -23.601 0.378 23.398 1.00 92.25 525 LEU A N 1
ATOM 4178 C CA . LEU A 1 525 ? -24.230 1.326 24.319 1.00 92.25 525 LEU A CA 1
ATOM 4179 C C . LEU A 1 525 ? -25.381 2.086 23.651 1.00 92.25 525 LEU A C 1
ATOM 4181 O O . LEU A 1 525 ? -26.476 2.163 24.196 1.00 92.25 525 LEU A O 1
ATOM 4185 N N . ALA A 1 526 ? -25.168 2.598 22.442 1.00 91.06 526 ALA A N 1
ATOM 4186 C CA . ALA A 1 526 ? -26.182 3.289 21.658 1.00 91.06 526 ALA A CA 1
ATOM 4187 C C . ALA A 1 526 ? -27.377 2.376 21.359 1.00 91.06 526 ALA A C 1
ATOM 4189 O O . ALA A 1 526 ? -28.522 2.812 21.465 1.00 91.06 526 ALA A O 1
ATOM 4190 N N . SER A 1 527 ? -27.121 1.104 21.041 1.00 91.38 527 SER A N 1
ATOM 4191 C CA . SER A 1 527 ? -28.174 0.105 20.826 1.00 91.38 527 SER A CA 1
ATOM 4192 C C . SER A 1 527 ? -28.947 -0.192 22.113 1.00 91.38 527 SER A C 1
ATOM 4194 O O . SER A 1 527 ? -30.169 -0.292 22.078 1.00 91.38 527 SER A O 1
ATOM 4196 N N . LEU A 1 528 ? -28.259 -0.274 23.257 1.00 94.12 528 LEU A N 1
ATOM 4197 C CA . LEU A 1 528 ? -28.877 -0.467 24.570 1.00 94.12 528 LEU A CA 1
ATOM 4198 C C . LEU A 1 528 ? -29.792 0.705 24.951 1.00 94.12 528 LEU A C 1
ATOM 4200 O O . LEU A 1 528 ? -30.924 0.491 25.381 1.00 94.12 528 LEU A O 1
ATOM 4204 N N . LEU A 1 529 ? -29.322 1.939 24.755 1.00 91.94 529 LEU A N 1
ATOM 4205 C CA . LEU A 1 529 ? -30.094 3.155 25.023 1.00 91.94 529 LEU A CA 1
ATOM 4206 C C . LEU A 1 529 ? -31.298 3.278 24.082 1.00 91.94 529 LEU A C 1
ATOM 4208 O O . LEU A 1 529 ? -32.396 3.609 24.530 1.00 91.94 529 LEU A O 1
ATOM 4212 N N . ASP A 1 530 ? -31.120 2.970 22.795 1.00 89.12 530 ASP A N 1
ATOM 4213 C CA . ASP A 1 530 ? -32.214 2.958 21.821 1.00 89.12 530 ASP A CA 1
ATOM 4214 C C . ASP A 1 530 ? -33.292 1.930 22.197 1.00 89.12 530 ASP A C 1
ATOM 4216 O O . ASP A 1 530 ? -34.487 2.183 22.058 1.00 89.12 530 ASP A O 1
ATOM 4220 N N . LEU A 1 531 ? -32.874 0.780 22.721 1.00 90.81 531 LEU A N 1
ATOM 4221 C CA . LEU A 1 531 ? -33.764 -0.298 23.119 1.00 90.81 531 LEU A CA 1
ATOM 4222 C C . LEU A 1 531 ? -34.534 0.008 24.413 1.00 90.81 531 LEU A C 1
ATOM 4224 O O . LEU A 1 531 ? -35.736 -0.263 24.489 1.00 90.81 531 LEU A O 1
ATOM 4228 N N . ALA A 1 532 ? -33.844 0.554 25.417 1.00 90.56 532 ALA A N 1
ATOM 4229 C CA . ALA A 1 532 ? -34.377 0.760 26.760 1.00 90.56 532 ALA A CA 1
ATOM 4230 C C . ALA A 1 532 ? -35.117 2.093 26.934 1.00 90.56 532 ALA A C 1
ATOM 4232 O O . ALA A 1 532 ? -36.140 2.125 27.613 1.00 90.56 532 ALA A O 1
ATOM 4233 N N . LEU A 1 533 ? -34.623 3.184 26.335 1.00 88.75 533 LEU A N 1
ATOM 4234 C CA . LEU A 1 533 ? -35.091 4.546 26.637 1.00 88.75 533 LEU A CA 1
ATOM 4235 C C . LEU A 1 533 ? -35.918 5.180 25.517 1.00 88.75 533 LEU A C 1
ATOM 4237 O O . LEU A 1 533 ? -36.850 5.938 25.781 1.00 88.75 533 LEU A O 1
ATOM 4241 N N . LEU A 1 534 ? -35.619 4.870 24.255 1.00 83.50 534 LEU A N 1
ATOM 4242 C CA . LEU A 1 534 ? -36.344 5.461 23.128 1.00 83.50 534 LEU A CA 1
ATOM 4243 C C . LEU A 1 534 ? -37.858 5.177 23.091 1.00 83.50 534 LEU A C 1
ATOM 4245 O O . LEU A 1 534 ? -38.596 6.051 22.623 1.00 83.50 534 LEU A O 1
ATOM 4249 N N . PRO A 1 535 ? -38.365 4.028 23.586 1.00 83.94 535 PRO A N 1
ATOM 4250 C CA . PRO A 1 535 ? -39.803 3.784 23.657 1.00 83.94 535 PRO A CA 1
ATOM 4251 C C . PRO A 1 535 ? -40.596 4.833 24.453 1.00 83.94 535 PRO A C 1
ATOM 4253 O O . PRO A 1 535 ? -41.771 5.027 24.171 1.00 83.94 535 PRO A O 1
ATOM 4256 N N . PHE A 1 536 ? -39.968 5.553 25.392 1.00 77.88 536 PHE A N 1
ATOM 4257 C CA . PHE A 1 536 ? -40.627 6.615 26.169 1.00 77.88 536 PHE A CA 1
ATOM 4258 C C . PHE A 1 536 ? -40.830 7.918 25.382 1.00 77.88 536 PHE A C 1
ATOM 4260 O O . PHE A 1 536 ? -41.515 8.834 25.839 1.00 77.88 536 PHE A O 1
ATOM 4267 N N . VAL A 1 537 ? -40.194 8.043 24.216 1.00 76.25 537 VAL A N 1
ATOM 4268 C CA . VAL A 1 537 ? -40.073 9.319 23.496 1.00 76.25 537 VAL A CA 1
ATOM 4269 C C . VAL A 1 537 ? -40.487 9.202 22.025 1.00 76.25 537 VAL A C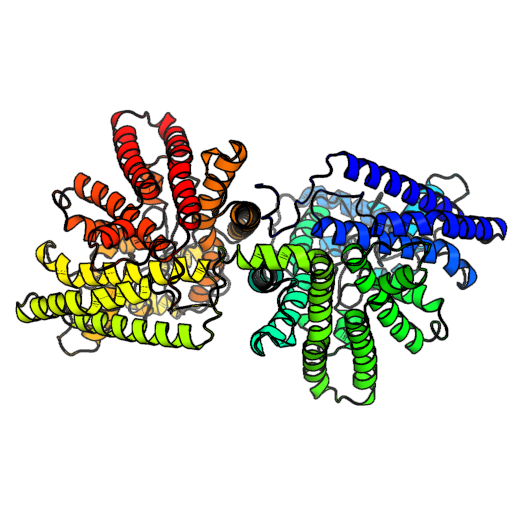 1
ATOM 4271 O O . VAL A 1 537 ? -40.821 10.208 21.399 1.00 76.25 537 VAL A O 1
ATOM 4274 N N . SER A 1 538 ? -40.488 7.991 21.467 1.00 72.06 538 SER A N 1
ATOM 4275 C CA . SER A 1 538 ? -40.765 7.717 20.055 1.00 72.06 538 SER A CA 1
ATOM 4276 C C . SER A 1 538 ? -42.242 7.365 19.800 1.00 72.06 538 SER A C 1
ATOM 4278 O O . SER A 1 538 ? -42.850 6.701 20.636 1.00 72.06 538 SER A O 1
ATOM 4280 N N . PRO A 1 539 ? -42.823 7.726 18.635 1.00 63.09 539 PRO A N 1
ATOM 4281 C CA . PRO A 1 539 ? -44.213 7.399 18.280 1.00 63.09 539 PRO A CA 1
ATOM 4282 C C . PRO A 1 539 ? -44.494 5.895 18.085 1.00 63.09 539 PRO A C 1
ATOM 4284 O O . PRO A 1 539 ? -45.643 5.511 17.887 1.00 63.09 539 PRO A O 1
ATOM 4287 N N . GLY A 1 540 ? -43.469 5.037 18.130 1.00 78.44 540 GLY A N 1
ATOM 4288 C CA . GLY A 1 540 ? -43.609 3.584 18.085 1.00 78.44 540 GLY A CA 1
ATOM 4289 C C . GLY A 1 540 ? -42.384 2.880 17.482 1.00 78.44 540 GLY A C 1
ATOM 4290 O O . GLY A 1 540 ? -41.498 3.526 16.918 1.00 78.44 540 GLY A O 1
ATOM 4291 N N . PRO A 1 541 ? -42.300 1.545 17.602 1.00 86.25 541 PRO A N 1
ATOM 4292 C CA . PRO A 1 541 ? -41.235 0.753 16.992 1.00 86.25 541 PRO A CA 1
ATOM 4293 C C . PRO A 1 541 ? -41.372 0.701 15.456 1.00 86.25 541 PRO A C 1
ATOM 4295 O O . PRO A 1 541 ? -42.494 0.677 14.947 1.00 86.25 541 PRO A O 1
ATOM 4298 N N . PRO A 1 542 ? -40.252 0.661 14.708 1.00 89.88 542 PRO A N 1
ATOM 4299 C CA . PRO A 1 542 ? -40.264 0.706 13.246 1.00 89.88 542 PRO A CA 1
ATOM 4300 C C . PRO A 1 542 ? -40.859 -0.571 12.647 1.00 89.88 542 PRO A C 1
ATOM 4302 O O . PRO A 1 542 ? -40.526 -1.676 13.075 1.00 89.88 542 PRO A O 1
ATOM 4305 N N . ARG A 1 543 ? -41.704 -0.451 11.622 1.00 92.25 543 ARG A N 1
ATOM 4306 C CA . ARG A 1 543 ? -42.276 -1.619 10.935 1.00 92.25 543 ARG A CA 1
ATOM 4307 C C . ARG A 1 543 ? -41.343 -2.126 9.851 1.00 92.25 543 ARG A C 1
ATOM 4309 O O . ARG A 1 543 ? -40.624 -1.351 9.224 1.00 92.25 543 ARG A O 1
ATOM 4316 N N . TRP A 1 544 ? -41.364 -3.434 9.615 1.00 94.19 544 TRP A N 1
ATOM 4317 C CA . TRP A 1 544 ? -40.683 -3.993 8.455 1.00 94.19 544 TRP A CA 1
ATOM 4318 C C . TRP A 1 544 ? -41.351 -3.542 7.159 1.00 94.19 544 TRP A C 1
ATOM 4320 O O . TRP A 1 544 ? -42.568 -3.379 7.097 1.00 94.19 544 TRP A O 1
ATOM 4330 N N . ILE A 1 545 ? -40.541 -3.401 6.119 1.00 95.19 545 ILE A N 1
ATOM 4331 C CA . ILE A 1 545 ? -40.981 -3.247 4.738 1.00 95.19 545 ILE A CA 1
ATOM 4332 C C . ILE A 1 545 ? -40.346 -4.331 3.875 1.00 95.19 545 ILE A C 1
ATOM 4334 O O . ILE A 1 545 ? -39.242 -4.811 4.166 1.00 95.19 545 ILE A O 1
ATOM 4338 N N . ARG A 1 546 ? -41.061 -4.707 2.819 1.00 93.44 546 ARG A N 1
ATOM 4339 C CA . ARG A 1 546 ? -40.612 -5.623 1.769 1.00 93.44 546 ARG A CA 1
ATOM 4340 C C . ARG A 1 546 ? -41.140 -5.154 0.412 1.00 93.44 546 ARG A C 1
ATOM 4342 O O . ARG A 1 546 ? -42.098 -4.382 0.393 1.00 93.44 546 ARG A O 1
ATOM 4349 N N . PRO A 1 547 ? -40.553 -5.607 -0.703 1.00 94.38 547 PRO A N 1
ATOM 4350 C CA . PRO A 1 547 ? -41.148 -5.423 -2.018 1.00 94.38 547 PRO A CA 1
ATOM 4351 C C . PRO A 1 547 ? -42.560 -6.016 -2.085 1.00 94.38 547 PRO A C 1
ATOM 4353 O O . PRO A 1 547 ? -42.883 -6.936 -1.322 1.00 94.38 547 PRO A O 1
ATOM 4356 N N . THR A 1 548 ? -43.396 -5.495 -2.982 1.00 93.06 548 THR A N 1
ATOM 4357 C CA . THR A 1 548 ? -44.636 -6.185 -3.378 1.00 93.06 548 THR A CA 1
ATOM 4358 C C . THR A 1 548 ? -44.297 -7.531 -4.025 1.00 93.06 548 THR A C 1
ATOM 4360 O O . THR A 1 548 ? -43.171 -7.723 -4.487 1.00 93.06 548 THR A O 1
ATOM 4363 N N . GLU A 1 549 ? -45.234 -8.481 -4.030 1.00 90.12 549 GLU A N 1
ATOM 4364 C CA . GLU A 1 549 ? -44.986 -9.819 -4.594 1.00 90.12 549 GLU A CA 1
ATOM 4365 C C . GLU A 1 549 ? -44.583 -9.742 -6.074 1.00 90.12 549 GLU A C 1
ATOM 4367 O O . GLU A 1 549 ? -43.551 -10.297 -6.444 1.00 90.12 549 GLU A O 1
ATOM 4372 N N . GLU A 1 550 ? -45.282 -8.924 -6.865 1.00 90.62 550 GLU A N 1
ATOM 4373 C CA . GLU A 1 550 ? -44.956 -8.649 -8.273 1.00 90.62 550 GLU A CA 1
ATOM 4374 C C . GLU A 1 550 ? -43.515 -8.136 -8.465 1.00 90.62 550 GLU A C 1
ATOM 4376 O O . GLU A 1 550 ? -42.778 -8.592 -9.339 1.00 90.62 550 GLU A O 1
ATOM 4381 N N . GLU A 1 551 ? -43.069 -7.196 -7.623 1.00 90.75 551 GLU A N 1
ATOM 4382 C CA . GLU A 1 551 ? -41.705 -6.660 -7.695 1.00 90.75 551 GLU A CA 1
ATOM 4383 C C . GLU A 1 551 ? -40.659 -7.675 -7.228 1.00 90.75 551 GLU A C 1
ATOM 4385 O O . GLU A 1 551 ? -39.538 -7.698 -7.746 1.00 90.75 551 GLU A O 1
ATOM 4390 N N . LEU A 1 552 ? -40.998 -8.507 -6.244 1.00 90.81 552 LEU A N 1
ATOM 4391 C CA . LEU A 1 552 ? -40.108 -9.548 -5.753 1.00 90.81 552 LEU A CA 1
ATOM 4392 C C . LEU A 1 552 ? -39.866 -10.608 -6.830 1.00 90.81 552 LEU A C 1
ATOM 4394 O O . LEU A 1 552 ? -38.708 -10.953 -7.071 1.00 90.81 552 LEU A O 1
ATOM 4398 N N . GLU A 1 553 ? -40.920 -11.077 -7.496 1.00 89.75 553 GLU A N 1
ATOM 4399 C CA . GLU A 1 553 ? -40.824 -12.012 -8.623 1.00 89.75 553 GLU A CA 1
ATOM 4400 C C . GLU A 1 553 ? -39.977 -11.418 -9.751 1.00 89.75 553 GLU A C 1
ATOM 4402 O O . GLU A 1 553 ? -38.961 -12.008 -10.128 1.00 89.75 553 GLU A O 1
ATOM 4407 N N . ARG A 1 554 ? -40.274 -10.179 -10.171 1.00 90.88 554 ARG A N 1
ATOM 4408 C CA . ARG A 1 554 ? -39.496 -9.450 -11.187 1.00 90.88 554 ARG A CA 1
ATOM 4409 C C . ARG A 1 554 ? -37.998 -9.427 -10.873 1.00 90.88 554 ARG A C 1
ATOM 4411 O O . ARG A 1 554 ? -37.162 -9.673 -11.743 1.00 90.88 554 ARG A O 1
ATOM 4418 N N . VAL A 1 555 ? -37.625 -9.098 -9.636 1.00 88.44 555 VAL A N 1
ATOM 4419 C CA . VAL A 1 555 ? -36.212 -8.982 -9.240 1.00 88.44 555 VAL A CA 1
ATOM 4420 C C . VAL A 1 555 ? -35.542 -10.353 -9.104 1.00 88.44 555 VAL A C 1
ATOM 4422 O O . VAL A 1 555 ? -34.354 -10.485 -9.418 1.00 88.44 555 VAL A O 1
ATOM 4425 N N . LEU A 1 556 ? -36.264 -11.383 -8.659 1.00 86.62 556 LEU A N 1
ATOM 4426 C CA . LEU A 1 556 ? -35.742 -12.749 -8.573 1.00 86.62 556 LEU A CA 1
ATOM 4427 C C . LEU A 1 556 ? -35.529 -13.373 -9.960 1.00 86.62 556 LEU A C 1
ATOM 4429 O O . LEU A 1 556 ? -34.500 -14.025 -10.167 1.00 86.62 556 LEU A O 1
ATOM 4433 N N . ASP A 1 557 ? -36.399 -13.086 -10.924 1.00 85.19 557 ASP A N 1
ATOM 4434 C CA . ASP A 1 557 ? -36.228 -13.491 -12.322 1.00 85.19 557 ASP A CA 1
ATOM 4435 C C . ASP A 1 557 ? -35.006 -12.821 -12.956 1.00 85.19 557 ASP A C 1
ATOM 4437 O O . ASP A 1 557 ? -34.139 -13.486 -13.536 1.00 85.19 557 ASP A O 1
ATOM 4441 N N . LEU A 1 558 ? -34.849 -11.508 -12.752 1.00 81.88 558 LEU A N 1
ATOM 4442 C CA . LEU A 1 558 ? -33.666 -10.761 -13.195 1.00 81.88 558 LEU A CA 1
ATOM 4443 C C . LEU A 1 558 ? -32.376 -11.256 -12.526 1.00 81.88 558 LEU A C 1
ATOM 4445 O O . LEU A 1 558 ? -31.310 -11.266 -13.149 1.00 81.88 558 LEU A O 1
ATOM 4449 N N . LYS A 1 559 ? -32.451 -11.704 -11.267 1.00 80.25 559 LYS A N 1
ATOM 4450 C CA . LYS A 1 559 ? -31.335 -12.372 -10.585 1.00 80.25 559 LYS A CA 1
ATOM 4451 C C . LYS A 1 559 ? -31.013 -13.716 -11.238 1.00 80.25 559 LYS A C 1
ATOM 4453 O O . LYS A 1 559 ? -29.831 -14.061 -11.302 1.00 80.25 559 LYS A O 1
ATOM 4458 N N . GLY A 1 560 ? -32.009 -14.484 -11.680 1.00 68.38 560 GLY A N 1
ATOM 4459 C CA . GLY A 1 560 ? -31.836 -15.755 -12.391 1.00 68.38 560 GLY A CA 1
ATOM 4460 C C . GLY A 1 560 ? -31.156 -15.567 -13.747 1.00 68.38 560 GLY A C 1
ATOM 4461 O O . GLY A 1 560 ? -30.163 -16.239 -14.045 1.00 68.38 560 GLY A O 1
ATOM 4462 N N . ALA A 1 561 ? -31.596 -14.564 -14.506 1.00 64.94 561 ALA A N 1
ATOM 4463 C CA . ALA A 1 561 ? -30.975 -14.155 -15.756 1.00 64.94 561 ALA A CA 1
ATOM 4464 C C . ALA A 1 561 ? -29.508 -13.711 -15.545 1.00 64.94 561 ALA A C 1
ATOM 4466 O O . ALA A 1 561 ? -29.095 -13.197 -14.499 1.00 64.94 561 ALA A O 1
ATOM 4467 N N . ALA A 1 562 ? -28.641 -13.945 -16.529 1.00 55.75 562 ALA A N 1
ATOM 4468 C CA . ALA A 1 562 ? -27.198 -13.681 -16.452 1.00 55.75 562 ALA A CA 1
ATOM 4469 C C . ALA A 1 562 ? -26.830 -12.177 -16.530 1.00 55.75 562 ALA A C 1
ATOM 4471 O O . ALA A 1 562 ? -25.811 -11.805 -17.111 1.00 55.75 562 ALA A O 1
ATOM 4472 N N . VAL A 1 563 ? -27.640 -11.295 -15.933 1.00 55.72 563 VAL A N 1
ATOM 4473 C CA . VAL A 1 563 ? -27.572 -9.836 -16.109 1.00 55.72 563 VAL A CA 1
ATOM 4474 C C . VAL A 1 563 ? -26.270 -9.242 -15.550 1.00 55.72 563 VAL A C 1
ATOM 4476 O O . VAL A 1 563 ? -25.756 -8.279 -16.089 1.00 55.72 563 VAL A O 1
ATOM 4479 N N . LEU A 1 564 ? -25.635 -9.832 -14.530 1.00 54.88 564 LEU A N 1
ATOM 4480 C CA . LEU A 1 564 ? -24.435 -9.240 -13.902 1.00 54.88 564 LEU A CA 1
ATOM 4481 C C . LEU A 1 564 ? -23.083 -9.800 -14.391 1.00 54.88 564 LEU A C 1
ATOM 4483 O O . LEU A 1 564 ? -22.021 -9.319 -13.968 1.00 54.88 564 LEU A O 1
ATOM 4487 N N . THR A 1 565 ? -23.069 -10.783 -15.297 1.00 54.06 565 THR A N 1
ATOM 4488 C CA . THR A 1 565 ? -21.820 -11.393 -15.786 1.00 54.06 565 THR A CA 1
ATOM 4489 C C . THR A 1 565 ? -21.228 -10.626 -16.973 1.00 54.06 565 THR A C 1
ATOM 4491 O O . THR A 1 565 ? -21.803 -10.571 -18.049 1.00 54.06 565 THR A O 1
ATOM 4494 N N . ARG A 1 566 ? -20.025 -10.060 -16.781 1.00 53.47 566 ARG A N 1
ATOM 4495 C CA . ARG A 1 566 ? -19.191 -9.381 -17.805 1.00 53.47 566 ARG A CA 1
ATOM 4496 C C . ARG A 1 566 ? -19.811 -8.156 -18.509 1.00 53.47 566 ARG A C 1
ATOM 4498 O O . ARG A 1 566 ? -19.468 -7.874 -19.651 1.00 53.47 566 ARG A O 1
ATOM 4505 N N . LEU A 1 567 ? -20.621 -7.358 -17.816 1.00 58.75 567 LEU A N 1
ATOM 4506 C CA . LEU A 1 567 ? -21.052 -6.056 -18.342 1.00 58.75 567 LEU A CA 1
ATOM 4507 C C . LEU A 1 567 ? -19.968 -4.966 -18.227 1.00 58.75 567 LEU A C 1
ATOM 4509 O O . LEU A 1 567 ? -19.184 -4.951 -17.261 1.00 58.75 567 LEU A O 1
ATOM 4513 N N . THR A 1 568 ? -19.953 -4.049 -19.204 1.00 61.47 568 THR A N 1
ATOM 4514 C CA . THR A 1 568 ? -19.256 -2.750 -19.140 1.00 61.47 568 THR A CA 1
ATOM 4515 C C . THR A 1 568 ? -19.742 -1.944 -17.921 1.00 61.47 568 THR A C 1
ATOM 4517 O O . THR A 1 568 ? -20.811 -2.253 -17.391 1.00 61.47 568 THR A O 1
ATOM 4520 N N . PRO A 1 569 ? -18.973 -0.958 -17.414 1.00 62.19 569 PRO A N 1
ATOM 4521 C CA . PRO A 1 569 ? -19.373 -0.161 -16.248 1.00 62.19 569 PRO A CA 1
ATOM 4522 C C . PRO A 1 569 ? -20.789 0.421 -16.369 1.00 62.19 569 PRO A C 1
ATOM 4524 O O . PRO A 1 569 ? -21.600 0.173 -15.484 1.00 62.19 569 PRO A O 1
ATOM 4527 N N . ASP A 1 570 ? -21.107 1.047 -17.503 1.00 64.00 570 ASP A N 1
ATOM 4528 C CA . ASP A 1 570 ? -22.397 1.715 -17.729 1.00 64.00 570 ASP A CA 1
ATOM 4529 C C . ASP A 1 570 ? -23.566 0.719 -17.755 1.00 64.00 570 ASP A C 1
ATOM 4531 O O . ASP A 1 570 ? -24.569 0.895 -17.069 1.00 64.00 570 ASP A O 1
ATOM 4535 N N . ARG A 1 571 ? -23.401 -0.416 -18.450 1.00 68.25 571 ARG A N 1
ATOM 4536 C CA . ARG A 1 571 ? -24.417 -1.482 -18.465 1.00 68.25 571 ARG A CA 1
ATOM 4537 C C . ARG A 1 571 ? -24.602 -2.132 -17.094 1.00 68.25 571 ARG A C 1
ATOM 4539 O O . ARG A 1 571 ? -25.684 -2.614 -16.786 1.00 68.25 571 ARG A O 1
ATOM 4546 N N . ARG A 1 572 ? -23.558 -2.165 -16.258 1.00 68.75 572 ARG A N 1
ATOM 4547 C CA . ARG A 1 572 ? -23.670 -2.676 -14.886 1.00 68.75 572 ARG A CA 1
ATOM 4548 C C . ARG A 1 572 ? -24.446 -1.715 -13.994 1.00 68.75 572 ARG A C 1
ATOM 4550 O O . ARG A 1 572 ? -25.184 -2.180 -13.137 1.00 68.75 572 ARG A O 1
ATOM 4557 N N . GLU A 1 573 ? -24.257 -0.412 -14.157 1.00 69.69 573 GLU A N 1
ATOM 4558 C CA . GLU A 1 573 ? -25.012 0.580 -13.391 1.00 69.69 573 GLU A CA 1
ATOM 4559 C C . GLU A 1 573 ? -26.504 0.493 -13.691 1.00 69.69 573 GLU A C 1
ATOM 4561 O O . GLU A 1 573 ? -27.293 0.451 -12.749 1.00 69.69 573 GLU A O 1
ATOM 4566 N N . GLN A 1 574 ? -26.853 0.337 -14.967 1.00 75.12 574 GLN A N 1
ATOM 4567 C CA . GLN A 1 574 ? -28.221 0.086 -15.408 1.00 75.12 574 GLN A CA 1
ATOM 4568 C C . GLN A 1 574 ? -28.775 -1.233 -14.837 1.00 75.12 574 GLN A C 1
ATOM 4570 O O . GLN A 1 574 ? -29.839 -1.248 -14.229 1.00 75.12 574 GLN A O 1
ATOM 4575 N N . ALA A 1 575 ? -28.007 -2.326 -14.909 1.00 75.25 575 ALA A N 1
ATOM 4576 C CA . ALA A 1 575 ? -28.395 -3.608 -14.314 1.00 75.25 575 ALA A CA 1
ATOM 4577 C C . ALA A 1 575 ? -28.598 -3.540 -12.787 1.00 75.25 575 ALA A C 1
ATOM 4579 O O . ALA A 1 575 ? -29.473 -4.205 -12.236 1.00 75.25 575 ALA A O 1
ATOM 4580 N N . CYS A 1 576 ? -27.777 -2.760 -12.076 1.00 79.25 576 CYS A N 1
ATOM 4581 C CA . CYS A 1 576 ? -27.952 -2.544 -10.642 1.00 79.25 576 CYS A CA 1
ATOM 4582 C C . CYS A 1 576 ? -29.228 -1.754 -10.341 1.00 79.25 576 CYS A C 1
ATOM 4584 O O . CYS A 1 576 ? -29.882 -2.070 -9.354 1.00 79.25 576 CYS A O 1
ATOM 4586 N N . GLU A 1 577 ? -29.582 -0.758 -11.158 1.00 83.19 577 GLU A N 1
ATOM 4587 C CA . GLU A 1 577 ? -30.837 -0.007 -11.015 1.00 83.19 577 GLU A CA 1
ATOM 4588 C C . GLU A 1 577 ? -32.063 -0.891 -11.262 1.00 83.19 577 GLU A C 1
ATOM 4590 O O . GLU A 1 577 ? -33.022 -0.837 -10.497 1.00 83.19 577 GLU A O 1
ATOM 4595 N N . GLU A 1 578 ? -32.014 -1.764 -12.269 1.00 84.88 578 GLU A N 1
ATOM 4596 C CA . GLU A 1 578 ? -33.102 -2.702 -12.577 1.00 84.88 578 GLU A CA 1
ATOM 4597 C C . GLU A 1 578 ? -33.363 -3.706 -11.443 1.00 84.88 578 GLU A C 1
ATOM 4599 O O . GLU A 1 578 ? -34.504 -4.118 -11.226 1.00 84.88 578 GLU A O 1
ATOM 4604 N N . LEU A 1 579 ? -32.326 -4.072 -10.684 1.00 86.69 579 LEU A N 1
ATOM 4605 C CA . LEU A 1 579 ? -32.410 -4.979 -9.533 1.00 86.69 579 LEU A CA 1
ATOM 4606 C C . LEU A 1 579 ? -32.891 -4.303 -8.237 1.00 86.69 579 LEU A C 1
ATOM 4608 O O . LEU A 1 579 ? -32.984 -4.976 -7.207 1.00 86.69 579 LEU A O 1
ATOM 4612 N N . ILE A 1 580 ? -33.168 -2.996 -8.248 1.00 89.31 580 ILE A N 1
ATOM 4613 C CA . ILE A 1 580 ? -33.749 -2.293 -7.100 1.00 89.31 580 ILE A CA 1
ATOM 4614 C C . ILE A 1 580 ? -35.281 -2.384 -7.197 1.00 89.31 580 ILE A C 1
ATOM 4616 O O . ILE A 1 580 ? -35.850 -1.969 -8.210 1.00 89.31 580 ILE A O 1
ATOM 4620 N N . PRO A 1 581 ? -35.968 -2.906 -6.164 1.00 90.75 581 PRO A N 1
ATOM 4621 C CA . PRO A 1 581 ? -37.426 -2.898 -6.118 1.00 90.75 581 PRO A CA 1
ATOM 4622 C C . PRO A 1 581 ? -37.985 -1.472 -6.063 1.00 90.75 581 PRO A C 1
ATOM 4624 O O . PRO A 1 581 ? -37.498 -0.641 -5.289 1.00 90.75 581 PRO A O 1
ATOM 4627 N N . LYS A 1 582 ? -39.026 -1.196 -6.853 1.00 88.44 582 LYS A N 1
ATOM 4628 C CA . LYS A 1 582 ? -39.654 0.137 -6.934 1.00 88.44 582 LYS A CA 1
ATOM 4629 C C . LYS A 1 582 ? -40.826 0.300 -5.975 1.00 88.44 582 LYS A C 1
ATOM 4631 O O . LYS A 1 582 ? -40.998 1.367 -5.390 1.00 88.44 582 LYS A O 1
ATOM 4636 N N . HIS A 1 583 ? -41.607 -0.760 -5.794 1.00 90.88 583 HIS A N 1
ATOM 4637 C CA . HIS A 1 583 ? -42.793 -0.750 -4.948 1.00 90.88 583 HIS A CA 1
ATOM 4638 C C . HIS A 1 583 ? -42.542 -1.538 -3.667 1.00 90.88 583 HIS A C 1
ATOM 4640 O O . HIS A 1 583 ? -42.098 -2.685 -3.691 1.00 90.88 583 HIS A O 1
ATOM 4646 N N . TRP A 1 584 ? -42.820 -0.888 -2.541 1.00 93.31 584 TRP A N 1
ATOM 4647 C CA . TRP A 1 584 ? -42.574 -1.397 -1.199 1.00 93.31 584 TRP A CA 1
ATOM 4648 C C . TRP A 1 584 ? -43.870 -1.373 -0.399 1.00 93.31 584 TRP A C 1
ATOM 4650 O O . TRP A 1 584 ? -44.660 -0.437 -0.509 1.00 93.31 584 TRP A O 1
ATOM 4660 N N . GLN A 1 585 ? -44.061 -2.382 0.439 1.00 92.94 585 GLN A N 1
ATOM 4661 C CA . GLN A 1 585 ? -45.208 -2.513 1.327 1.00 92.94 585 GLN A CA 1
ATOM 4662 C C . GLN A 1 585 ? -44.761 -2.729 2.771 1.00 92.94 585 GLN A C 1
ATOM 4664 O O . GLN A 1 585 ? -43.726 -3.347 3.042 1.00 92.94 585 GLN A O 1
ATOM 4669 N N . THR A 1 586 ? -45.551 -2.220 3.714 1.00 93.19 586 THR A N 1
ATOM 4670 C CA . THR A 1 586 ? -45.327 -2.447 5.144 1.00 93.19 586 THR A CA 1
ATOM 4671 C C . THR A 1 586 ? -45.823 -3.823 5.554 1.00 93.19 586 THR A C 1
ATOM 4673 O O . THR A 1 586 ? -46.919 -4.229 5.182 1.00 93.19 586 THR A O 1
ATOM 4676 N N . VAL A 1 587 ? -45.041 -4.510 6.377 1.00 91.88 587 VAL A N 1
ATOM 4677 C CA . VAL A 1 587 ? -45.340 -5.847 6.888 1.00 91.88 587 VAL A CA 1
ATOM 4678 C C . VAL A 1 587 ? -45.815 -5.734 8.343 1.00 91.88 587 VAL A C 1
ATOM 4680 O O . VAL A 1 587 ? -45.229 -4.958 9.111 1.00 91.88 587 VAL A O 1
ATOM 4683 N N . PRO A 1 588 ? -46.855 -6.483 8.758 1.00 90.38 588 PRO A N 1
ATOM 4684 C CA . PRO A 1 588 ? -47.263 -6.539 10.158 1.00 90.38 588 PRO A CA 1
ATOM 4685 C C . PRO A 1 588 ? -46.137 -7.080 11.049 1.00 90.38 588 PRO A C 1
ATOM 4687 O O . PRO A 1 588 ? -45.218 -7.767 10.597 1.00 90.38 588 PRO A O 1
ATOM 4690 N N . PHE A 1 589 ? -46.201 -6.772 12.345 1.00 92.00 589 PHE A N 1
ATOM 4691 C CA . PHE A 1 589 ? -45.202 -7.272 13.284 1.00 92.00 589 PHE A CA 1
ATOM 4692 C C . PHE A 1 589 ? -45.253 -8.807 13.382 1.00 92.00 589 PHE A C 1
ATOM 4694 O O . PHE A 1 589 ? -46.342 -9.375 13.463 1.00 92.00 589 PHE A O 1
ATOM 4701 N N . PRO A 1 590 ? -44.094 -9.490 13.421 1.00 91.69 590 PRO A N 1
ATOM 4702 C CA . PRO A 1 590 ? -44.054 -10.949 13.514 1.00 91.69 590 PRO A CA 1
ATOM 4703 C C . PRO A 1 590 ? -44.613 -11.452 14.856 1.00 91.69 590 PRO A C 1
ATOM 4705 O O . PRO A 1 590 ? -44.592 -10.733 15.848 1.00 91.69 590 PRO A O 1
ATOM 4708 N N . ALA A 1 591 ? -45.080 -12.697 14.947 1.00 89.19 591 ALA A N 1
ATOM 4709 C CA . ALA A 1 591 ? -45.577 -13.243 16.218 1.00 89.19 591 ALA A CA 1
ATOM 4710 C C . ALA A 1 591 ? -44.447 -13.383 17.276 1.00 89.19 591 ALA A C 1
ATOM 4712 O O . ALA A 1 591 ? -43.302 -13.612 16.879 1.00 89.19 591 ALA A O 1
ATOM 4713 N N . PRO A 1 592 ? -44.717 -13.278 18.599 1.00 78.12 592 PRO A N 1
ATOM 4714 C CA . PRO A 1 592 ? -43.706 -13.259 19.677 1.00 78.12 592 PRO A CA 1
ATOM 4715 C C . PRO A 1 592 ? -42.760 -14.472 19.766 1.00 78.12 592 PRO A C 1
ATOM 4717 O O . PRO A 1 592 ? -41.688 -14.349 20.343 1.00 78.12 592 PRO A O 1
ATOM 4720 N N . PHE A 1 593 ? -43.090 -15.600 19.134 1.00 85.38 593 PHE A N 1
ATOM 4721 C CA . PHE A 1 593 ? -42.277 -16.824 19.128 1.00 85.38 593 PHE A CA 1
ATOM 4722 C C . PHE A 1 593 ? -42.161 -17.396 17.713 1.00 85.38 593 PHE A C 1
ATOM 4724 O O . PHE A 1 593 ? -42.578 -18.512 17.428 1.00 85.38 593 PHE A O 1
ATOM 4731 N N . SER A 1 594 ? -41.652 -16.586 16.785 1.00 91.00 594 SER A N 1
ATOM 4732 C CA . SER A 1 594 ? -41.505 -16.969 15.379 1.00 91.00 594 SER A CA 1
ATOM 4733 C C . SER A 1 594 ? -40.089 -16.715 14.874 1.00 91.00 594 SER A C 1
ATOM 4735 O O . SER A 1 594 ? -39.386 -15.833 15.370 1.00 91.00 594 SER A O 1
ATOM 4737 N N . THR A 1 595 ? -39.685 -17.407 13.810 1.00 90.31 595 THR A N 1
ATOM 4738 C CA . THR A 1 595 ? -38.436 -17.099 13.093 1.00 90.31 595 THR A CA 1
ATOM 4739 C C . THR A 1 595 ? -38.408 -15.642 12.618 1.00 90.31 595 THR A C 1
ATOM 4741 O O . THR A 1 595 ? -37.365 -14.991 12.646 1.00 90.31 595 THR A O 1
ATOM 4744 N N . GLY A 1 596 ? -39.573 -15.086 12.264 1.00 91.38 596 GLY A N 1
ATOM 4745 C CA . GLY A 1 596 ? -39.726 -13.666 11.949 1.00 91.38 596 GLY A CA 1
ATOM 4746 C C . GLY A 1 596 ? -39.351 -12.751 13.118 1.00 91.38 596 GLY A C 1
ATOM 4747 O O . GLY A 1 596 ? -38.721 -11.723 12.900 1.00 91.38 596 GLY A O 1
ATOM 4748 N N . ARG A 1 597 ? -39.655 -13.135 14.363 1.00 93.00 597 ARG A N 1
ATOM 4749 C CA . ARG A 1 597 ? -39.272 -12.374 15.563 1.00 93.00 597 ARG A CA 1
ATOM 4750 C C . ARG A 1 597 ? -37.763 -12.359 15.785 1.00 93.00 597 ARG A C 1
ATOM 4752 O O . ARG A 1 597 ? -37.215 -11.298 16.073 1.00 93.00 597 ARG A O 1
ATOM 4759 N N . LEU A 1 598 ? -37.103 -13.505 15.602 1.00 93.19 598 LEU A N 1
ATOM 4760 C CA . LEU A 1 598 ? -35.642 -13.621 15.694 1.00 93.19 598 LEU A CA 1
ATOM 4761 C C . LEU A 1 598 ? -34.952 -12.718 14.662 1.00 93.19 598 LEU A C 1
ATOM 4763 O O . LEU A 1 598 ? -34.065 -11.934 15.001 1.00 93.19 598 LEU A O 1
ATOM 4767 N N . LEU A 1 599 ? -35.404 -12.785 13.406 1.00 93.75 599 LEU A N 1
ATOM 4768 C CA . LEU A 1 599 ? -34.887 -11.950 12.322 1.00 93.75 599 LEU A CA 1
ATOM 4769 C C . LEU A 1 599 ? -35.178 -10.463 12.553 1.00 93.75 599 LEU A C 1
ATOM 4771 O O . LEU A 1 599 ? -34.329 -9.631 12.254 1.00 93.75 599 LEU A O 1
ATOM 4775 N N . TYR A 1 600 ? -36.341 -10.119 13.113 1.00 93.62 600 TYR A N 1
ATOM 4776 C CA . TYR A 1 600 ? -36.695 -8.736 13.438 1.00 93.62 600 TYR A CA 1
ATOM 4777 C C . TYR A 1 600 ? -35.771 -8.156 14.506 1.00 93.62 600 TYR A C 1
ATOM 4779 O O . TYR A 1 600 ? -35.296 -7.037 14.341 1.00 93.62 600 TYR A O 1
ATOM 4787 N N . ALA A 1 601 ? -35.466 -8.912 15.564 1.00 92.62 601 ALA A N 1
ATOM 4788 C CA . ALA A 1 601 ? -34.520 -8.484 16.594 1.00 92.62 601 ALA A CA 1
ATOM 4789 C C . ALA A 1 601 ? -33.105 -8.289 16.027 1.00 92.62 601 ALA A C 1
ATOM 4791 O O . ALA A 1 601 ? -32.458 -7.283 16.317 1.00 92.62 601 ALA A O 1
ATOM 4792 N N . TYR A 1 602 ? -32.648 -9.207 15.167 1.00 93.25 602 TYR A N 1
ATOM 4793 C CA . TYR A 1 602 ? -31.373 -9.063 14.462 1.00 93.25 602 TYR A CA 1
ATOM 4794 C C . TYR A 1 602 ? -31.350 -7.804 13.587 1.00 93.25 602 TYR A C 1
ATOM 4796 O O . TYR A 1 602 ? -30.432 -6.988 13.689 1.00 93.25 602 TYR A O 1
ATOM 4804 N N . ASP A 1 603 ? -32.371 -7.619 12.748 1.00 93.19 603 ASP A N 1
ATOM 4805 C CA . ASP A 1 603 ? -32.477 -6.468 11.854 1.00 93.19 603 ASP A CA 1
ATOM 4806 C C . ASP A 1 603 ? -32.564 -5.165 12.668 1.00 93.19 603 ASP A C 1
ATOM 4808 O O . ASP A 1 603 ? -31.908 -4.191 12.316 1.00 93.19 603 ASP A O 1
ATOM 4812 N N . TYR A 1 604 ? -33.288 -5.142 13.794 1.00 90.62 604 TYR A N 1
ATOM 4813 C CA . TYR A 1 604 ? -33.403 -3.975 14.681 1.00 90.62 604 TYR A CA 1
ATOM 4814 C C . TYR A 1 604 ? -32.044 -3.507 15.214 1.00 90.62 604 TYR A C 1
ATOM 4816 O O . TYR A 1 604 ? -31.767 -2.309 15.224 1.00 90.62 604 TYR A O 1
ATOM 4824 N N . LEU A 1 605 ? -31.187 -4.448 15.616 1.00 89.31 605 LEU A N 1
ATOM 4825 C CA . LEU A 1 605 ? -29.860 -4.153 16.162 1.00 89.31 605 LEU A CA 1
ATOM 4826 C C . LEU A 1 605 ? -28.818 -3.833 15.081 1.00 89.31 605 LEU A C 1
ATOM 4828 O O . LEU A 1 605 ? -27.856 -3.117 15.349 1.00 89.31 605 LEU A O 1
ATOM 4832 N N . THR A 1 606 ? -28.983 -4.356 13.863 1.00 87.56 606 THR A N 1
ATOM 4833 C CA . THR A 1 606 ? -27.956 -4.269 12.807 1.00 87.56 606 THR A CA 1
ATOM 4834 C C . THR A 1 606 ? -28.269 -3.247 11.709 1.00 87.56 606 THR A C 1
ATOM 4836 O O . THR A 1 606 ? -27.345 -2.665 11.131 1.00 87.56 606 THR A O 1
ATOM 4839 N N . LEU A 1 607 ? -29.546 -2.964 11.424 1.00 88.81 607 LEU A N 1
ATOM 4840 C CA . LEU A 1 607 ? -29.965 -1.986 10.414 1.00 88.81 607 LEU A CA 1
ATOM 4841 C C . LEU A 1 607 ? -29.917 -0.557 10.955 1.00 88.81 607 LEU A C 1
ATOM 4843 O O . LEU A 1 607 ? -30.922 0.067 11.305 1.00 88.81 607 LEU A O 1
ATOM 4847 N N . VAL A 1 608 ? -28.713 0.002 10.945 1.00 85.81 608 VAL A N 1
ATOM 4848 C CA . VAL A 1 608 ? -28.449 1.405 11.305 1.00 85.81 608 VAL A CA 1
ATOM 4849 C C . VAL A 1 608 ? -28.498 2.362 10.105 1.00 85.81 608 VAL A C 1
ATOM 4851 O O . VAL A 1 608 ? -28.513 3.578 10.286 1.00 85.81 608 VAL A O 1
ATOM 4854 N N . ARG A 1 609 ? -28.567 1.830 8.877 1.00 87.00 609 ARG A N 1
ATOM 4855 C CA . ARG A 1 609 ? -28.568 2.571 7.600 1.00 87.00 609 ARG A CA 1
ATOM 4856 C C . ARG A 1 609 ? -29.781 2.204 6.748 1.00 87.00 609 ARG A C 1
ATOM 4858 O O . ARG A 1 609 ? -30.282 1.093 6.909 1.00 87.00 609 ARG A O 1
ATOM 4865 N N . PRO A 1 610 ? -30.234 3.095 5.844 1.00 89.44 610 PRO A N 1
ATOM 4866 C CA . PRO A 1 610 ? -31.391 2.832 4.997 1.00 89.44 610 PRO A CA 1
ATOM 4867 C C . PRO A 1 610 ? -31.034 1.815 3.906 1.00 89.44 610 PRO A C 1
ATOM 4869 O O . PRO A 1 610 ? -30.840 2.175 2.753 1.00 89.44 610 PRO A O 1
ATOM 4872 N N . THR A 1 611 ? -30.867 0.554 4.287 1.00 91.38 611 THR A N 1
ATOM 4873 C CA . THR A 1 611 ? -30.444 -0.580 3.455 1.00 91.38 611 THR A CA 1
ATOM 4874 C C . THR A 1 611 ? -31.276 -1.805 3.810 1.00 91.38 611 THR A C 1
ATOM 4876 O O . THR A 1 611 ? -31.879 -1.867 4.882 1.00 91.38 611 THR A O 1
ATOM 4879 N N . THR A 1 612 ? -31.269 -2.815 2.946 1.00 93.12 612 THR A N 1
ATOM 4880 C CA . THR A 1 612 ? -31.839 -4.127 3.281 1.00 93.12 612 THR A CA 1
ATOM 4881 C C . THR A 1 612 ? -30.893 -4.940 4.165 1.00 93.12 612 THR A C 1
ATOM 4883 O O . THR A 1 612 ? -29.679 -4.726 4.150 1.00 93.12 612 THR A O 1
ATOM 4886 N N . SER A 1 613 ? -31.448 -5.879 4.932 1.00 92.00 613 SER A N 1
ATOM 4887 C CA . SER A 1 613 ? -30.704 -6.741 5.852 1.00 92.00 613 SER A CA 1
ATOM 4888 C C . SER A 1 613 ? -29.559 -7.472 5.148 1.00 92.00 613 SER A C 1
ATOM 4890 O O . SER A 1 613 ? -29.757 -7.997 4.050 1.00 92.00 613 SER A O 1
ATOM 4892 N N . PRO A 1 614 ? -28.366 -7.556 5.765 1.00 84.75 614 PRO A N 1
ATOM 4893 C CA . PRO A 1 614 ? -27.280 -8.374 5.237 1.00 84.75 614 PRO A CA 1
ATOM 4894 C C . PRO A 1 614 ? -27.543 -9.878 5.424 1.00 84.75 614 PRO A C 1
ATOM 4896 O O . PRO A 1 614 ? -26.961 -10.690 4.705 1.00 84.75 614 PRO A O 1
ATOM 4899 N N . LEU A 1 615 ? -28.417 -10.262 6.363 1.00 88.38 615 LEU A N 1
ATOM 4900 C CA . LEU A 1 615 ? -28.754 -11.653 6.658 1.00 88.38 615 LEU A CA 1
ATOM 4901 C C . LEU A 1 615 ? -29.971 -12.090 5.830 1.00 88.38 615 LEU A C 1
ATOM 4903 O O . LEU A 1 615 ? -31.059 -11.530 5.960 1.00 88.38 615 LEU A O 1
ATOM 4907 N N . PHE A 1 616 ? -29.800 -13.111 4.987 1.00 90.31 616 PHE A N 1
ATOM 4908 C CA . PHE A 1 616 ? -30.759 -13.478 3.929 1.00 90.31 616 PHE A CA 1
ATOM 4909 C C . PHE A 1 616 ? -31.143 -12.266 3.061 1.00 90.31 616 PHE A C 1
ATOM 4911 O O . PHE A 1 616 ? -32.308 -11.864 3.009 1.00 90.31 616 PHE A O 1
ATOM 4918 N N . PRO A 1 617 ? -30.163 -11.656 2.380 1.00 88.44 617 PRO A N 1
ATOM 4919 C CA . PRO A 1 617 ? -30.299 -10.307 1.844 1.00 88.44 617 PRO A CA 1
ATOM 4920 C C . PRO A 1 617 ? -31.289 -10.215 0.673 1.00 88.44 617 PRO A C 1
ATOM 4922 O O . PRO A 1 617 ? -31.886 -9.170 0.442 1.00 88.44 617 PRO A O 1
ATOM 4925 N N . TRP A 1 618 ? -31.546 -11.335 -0.004 1.00 89.56 618 TRP A N 1
ATOM 4926 C CA . TRP A 1 618 ? -32.549 -11.463 -1.065 1.00 89.56 618 TRP A CA 1
ATOM 4927 C C . TRP A 1 618 ? -33.999 -11.536 -0.566 1.00 89.56 618 TRP A C 1
ATOM 4929 O O . TRP A 1 618 ? -34.907 -11.609 -1.381 1.00 89.56 618 TRP A O 1
ATOM 4939 N N . GLN A 1 619 ? -34.239 -11.501 0.750 1.00 90.38 619 GLN A N 1
ATOM 4940 C CA . GLN A 1 619 ? -35.584 -11.288 1.302 1.00 90.38 619 GLN A CA 1
ATOM 4941 C C . GLN A 1 619 ? -35.958 -9.799 1.381 1.00 90.38 619 GLN A C 1
ATOM 4943 O O . GLN A 1 619 ? -37.059 -9.478 1.824 1.00 90.38 619 GLN A O 1
ATOM 4948 N N . PHE A 1 620 ? -35.031 -8.897 1.025 1.00 92.25 620 PHE A N 1
ATOM 4949 C CA . PHE A 1 620 ? -35.231 -7.445 0.979 1.00 92.25 620 PHE A CA 1
ATOM 4950 C C . PHE A 1 620 ? -35.856 -6.855 2.254 1.00 92.25 620 PHE A C 1
ATOM 4952 O O . PHE A 1 620 ? -36.574 -5.861 2.206 1.00 92.25 620 PHE A O 1
ATOM 4959 N N . ARG A 1 621 ? -35.578 -7.453 3.419 1.00 93.50 621 ARG A N 1
ATOM 4960 C CA . ARG A 1 621 ? -36.097 -6.954 4.696 1.00 93.50 621 ARG A CA 1
ATOM 4961 C C . ARG A 1 621 ? -35.430 -5.626 5.019 1.00 93.50 621 ARG A C 1
ATOM 4963 O O . ARG A 1 621 ? -34.207 -5.566 5.133 1.00 93.50 621 ARG A O 1
ATOM 4970 N N . ALA A 1 622 ? -36.222 -4.581 5.177 1.00 94.69 622 ALA A N 1
ATOM 4971 C CA . ALA A 1 622 ? -35.784 -3.289 5.685 1.00 94.69 622 ALA A CA 1
ATOM 4972 C C . ALA A 1 622 ? -36.839 -2.753 6.657 1.00 94.69 622 ALA A C 1
ATOM 4974 O O . ALA A 1 622 ? -37.840 -3.416 6.925 1.00 94.69 622 ALA A O 1
ATOM 4975 N N . PHE A 1 623 ? -36.626 -1.558 7.192 1.00 93.69 623 PHE A N 1
ATOM 4976 C CA . PHE A 1 623 ? -37.619 -0.876 8.016 1.00 93.69 623 PHE A CA 1
ATOM 4977 C C . PHE A 1 623 ? -38.223 0.326 7.284 1.00 93.69 623 PHE A C 1
ATOM 4979 O O . PHE A 1 623 ? -37.563 0.930 6.442 1.00 93.69 623 PHE A O 1
ATOM 4986 N N . ASP A 1 624 ? -39.446 0.697 7.648 1.00 91.81 624 ASP A N 1
ATOM 4987 C CA . ASP A 1 624 ? -40.263 1.786 7.088 1.00 91.81 624 ASP A CA 1
ATOM 4988 C C . ASP A 1 624 ? -39.541 3.127 6.880 1.00 91.81 624 ASP A C 1
ATOM 4990 O O . ASP A 1 624 ? -39.673 3.753 5.831 1.00 91.81 624 ASP A O 1
ATOM 4994 N N . TRP A 1 625 ? -38.693 3.550 7.811 1.00 89.88 625 TRP A N 1
ATOM 4995 C CA . TRP A 1 625 ? -37.883 4.767 7.675 1.00 89.88 625 TRP A CA 1
ATOM 4996 C C . TRP A 1 625 ? -36.837 4.693 6.545 1.00 89.88 625 TRP A C 1
ATOM 4998 O O . TRP A 1 625 ? -36.273 5.717 6.165 1.00 89.88 625 TRP A O 1
ATOM 5008 N N . SER A 1 626 ? -36.565 3.505 5.997 1.00 91.69 626 SER A N 1
ATOM 5009 C CA . SER A 1 626 ? -35.728 3.310 4.803 1.00 91.69 626 SER A CA 1
ATOM 5010 C C . SER A 1 626 ? -36.514 3.487 3.503 1.00 91.69 626 SER A C 1
ATOM 5012 O O . SER A 1 626 ? -35.903 3.590 2.443 1.00 91.69 626 SER A O 1
ATOM 5014 N N . MET A 1 627 ? -37.848 3.533 3.550 1.00 90.19 627 MET A N 1
ATOM 5015 C CA . MET A 1 627 ? -38.695 3.537 2.356 1.00 90.19 627 MET A CA 1
ATOM 5016 C C . MET A 1 627 ? -38.443 4.725 1.416 1.00 90.19 627 MET A C 1
ATOM 5018 O O . MET A 1 627 ? -38.319 4.478 0.216 1.00 90.19 627 MET A O 1
ATOM 5022 N N . PRO A 1 628 ? -38.273 5.980 1.894 1.00 90.06 628 PRO A N 1
ATOM 5023 C CA . PRO A 1 628 ? -37.963 7.103 1.004 1.00 90.06 628 PRO A CA 1
ATOM 5024 C C . PRO A 1 628 ? -36.650 6.903 0.238 1.00 90.06 628 PRO A C 1
ATOM 5026 O O . PRO A 1 628 ? -36.542 7.269 -0.925 1.00 90.06 628 PRO A O 1
ATOM 5029 N N . ALA A 1 629 ? -35.661 6.290 0.890 1.00 90.12 629 ALA A N 1
ATOM 5030 C CA . ALA A 1 629 ? -34.353 6.014 0.315 1.00 90.12 629 ALA A CA 1
ATOM 5031 C C . ALA A 1 629 ? -34.412 4.901 -0.736 1.00 90.12 629 ALA A C 1
ATOM 5033 O O . ALA A 1 629 ? -33.935 5.066 -1.857 1.00 90.12 629 ALA A O 1
ATOM 5034 N N . LEU A 1 630 ? -35.031 3.778 -0.365 1.00 90.75 630 LEU A N 1
ATOM 5035 C CA . LEU A 1 630 ? -35.147 2.592 -1.207 1.00 90.75 630 LEU A CA 1
ATOM 5036 C C . LEU A 1 630 ? -35.990 2.873 -2.454 1.00 90.75 630 LEU A C 1
ATOM 5038 O O . LEU A 1 630 ? -35.581 2.497 -3.547 1.00 90.75 630 LEU A O 1
ATOM 5042 N N . SER A 1 631 ? -37.090 3.616 -2.306 1.00 87.75 631 SER A N 1
ATOM 5043 C CA . SER A 1 631 ? -37.961 3.999 -3.428 1.00 87.75 631 SER A CA 1
ATOM 5044 C C . SER A 1 631 ? -37.284 4.986 -4.383 1.00 87.75 631 SER A C 1
ATOM 5046 O O . SER A 1 631 ? -37.526 4.948 -5.584 1.00 87.75 631 SER A O 1
ATOM 5048 N N . ALA A 1 632 ? -36.405 5.855 -3.870 1.00 85.88 632 ALA A N 1
ATOM 5049 C CA . ALA A 1 632 ? -35.626 6.789 -4.684 1.00 85.88 632 ALA A CA 1
ATOM 5050 C C . ALA A 1 632 ? -34.372 6.154 -5.320 1.00 85.88 632 ALA A C 1
ATOM 5052 O O . ALA A 1 632 ? -33.642 6.836 -6.038 1.00 85.88 632 ALA A O 1
ATOM 5053 N N . GLY A 1 633 ? -34.070 4.881 -5.029 1.00 84.62 633 GLY A N 1
ATOM 5054 C CA . GLY A 1 633 ? -32.858 4.205 -5.503 1.00 84.62 633 GLY A CA 1
ATOM 5055 C C . GLY A 1 633 ? -31.558 4.685 -4.841 1.00 84.62 633 GLY A C 1
ATOM 5056 O O . GLY A 1 633 ? -30.464 4.306 -5.273 1.00 84.62 633 GLY A O 1
ATOM 5057 N N . GLY A 1 634 ? -31.646 5.489 -3.776 1.00 85.44 634 GLY A N 1
ATOM 5058 C CA . GLY A 1 634 ? -30.480 6.050 -3.109 1.00 85.44 634 GLY A CA 1
ATOM 5059 C C . GLY A 1 634 ? -30.781 7.108 -2.046 1.00 85.44 634 GLY A C 1
ATOM 5060 O O . GLY A 1 634 ? -31.916 7.532 -1.851 1.00 85.44 634 GLY A O 1
ATOM 5061 N N . VAL A 1 635 ? -29.731 7.572 -1.356 1.00 85.44 635 VAL A N 1
ATOM 5062 C CA . VAL A 1 635 ? -29.814 8.642 -0.340 1.00 85.44 635 VAL A CA 1
ATOM 5063 C C . VAL A 1 635 ? -28.679 9.641 -0.476 1.00 85.44 635 VAL A C 1
ATOM 5065 O O . VAL A 1 635 ? -27.501 9.275 -0.454 1.00 85.44 635 VAL A O 1
ATOM 5068 N N . ALA A 1 636 ? -29.041 10.929 -0.519 1.00 77.56 636 ALA A N 1
ATOM 5069 C CA . ALA A 1 636 ? -28.118 12.067 -0.527 1.00 77.56 636 ALA A CA 1
ATOM 5070 C C . ALA A 1 636 ? -26.975 11.889 -1.552 1.00 77.56 636 ALA A C 1
ATOM 5072 O O . ALA A 1 636 ? -25.789 11.959 -1.220 1.00 77.56 636 ALA A O 1
ATOM 5073 N N . GLY A 1 637 ? -27.369 11.590 -2.795 1.00 76.62 637 GLY A N 1
ATOM 5074 C CA . GLY A 1 637 ? -26.482 11.429 -3.951 1.00 76.62 637 GLY A CA 1
ATOM 5075 C C . GLY A 1 637 ? -25.777 10.072 -4.073 1.00 76.62 637 GLY A C 1
ATOM 5076 O O . GLY A 1 637 ? -25.034 9.882 -5.029 1.00 76.62 637 GLY A O 1
ATOM 5077 N N . ARG A 1 638 ? -25.990 9.126 -3.146 1.00 85.50 638 ARG A N 1
ATOM 5078 C CA . ARG A 1 638 ? -25.463 7.751 -3.246 1.00 85.50 638 ARG A CA 1
ATOM 5079 C C . ARG A 1 638 ? -26.517 6.810 -3.801 1.00 85.50 638 ARG A C 1
ATOM 5081 O O . ARG A 1 638 ? -27.576 6.694 -3.191 1.00 85.50 638 ARG A O 1
ATOM 5088 N N . GLY A 1 639 ? -26.190 6.094 -4.871 1.00 87.31 639 GLY A N 1
ATOM 5089 C CA . GLY A 1 639 ? -26.991 4.969 -5.353 1.00 87.31 639 GLY A CA 1
ATOM 5090 C C . GLY A 1 639 ? -26.659 3.667 -4.621 1.00 87.31 639 GLY A C 1
ATOM 5091 O O . GLY A 1 639 ? -25.517 3.451 -4.203 1.00 87.31 639 GLY A O 1
ATOM 5092 N N . TYR A 1 640 ? -27.641 2.780 -4.485 1.00 90.12 640 TYR A N 1
ATOM 5093 C CA . TYR A 1 640 ? -27.422 1.435 -3.947 1.00 90.12 640 TYR A CA 1
ATOM 5094 C C . TYR A 1 640 ? -26.512 0.590 -4.846 1.00 90.12 640 TYR A C 1
ATOM 5096 O O . TYR A 1 640 ? -26.526 0.708 -6.070 1.00 90.12 640 TYR A O 1
ATOM 5104 N N . GLY A 1 641 ? -25.681 -0.260 -4.241 1.00 86.38 641 GLY A N 1
ATOM 5105 C CA . GLY A 1 641 ? -24.713 -1.096 -4.959 1.00 86.38 641 GLY A CA 1
ATOM 5106 C C . GLY A 1 641 ? -23.563 -0.326 -5.617 1.00 86.38 641 GLY A C 1
ATOM 5107 O O . GLY A 1 641 ? -22.696 -0.950 -6.234 1.00 86.38 641 GLY A O 1
ATOM 5108 N N . ARG A 1 642 ? -23.515 1.007 -5.476 1.00 86.62 642 ARG A N 1
ATOM 5109 C CA . ARG A 1 642 ? -22.458 1.853 -6.036 1.00 86.62 642 ARG A CA 1
ATOM 5110 C C . ARG A 1 642 ? -21.429 2.196 -4.957 1.00 86.62 642 ARG A C 1
ATOM 5112 O O . ARG A 1 642 ? -21.810 2.726 -3.913 1.00 86.62 642 ARG A O 1
ATOM 5119 N N . PRO A 1 643 ? -20.138 1.883 -5.169 1.00 86.12 643 PRO A N 1
ATOM 5120 C CA . PRO A 1 643 ? -19.090 2.357 -4.273 1.00 86.12 643 PRO A CA 1
ATOM 5121 C C . PRO A 1 643 ? -18.970 3.882 -4.376 1.00 86.12 643 PRO A C 1
ATOM 5123 O O . PRO A 1 643 ? -19.273 4.448 -5.428 1.00 86.12 643 PRO A O 1
ATOM 5126 N N . GLU A 1 644 ? -18.474 4.544 -3.326 1.00 82.38 644 GLU A N 1
ATOM 5127 C CA . GLU A 1 644 ? -18.252 6.002 -3.341 1.00 82.38 644 GLU A CA 1
ATOM 5128 C C . GLU A 1 644 ? -17.397 6.451 -4.538 1.00 82.38 644 GLU A C 1
ATOM 5130 O O . GLU A 1 644 ? -17.620 7.502 -5.145 1.00 82.38 644 GLU A O 1
ATOM 5135 N N . THR A 1 645 ? -16.386 5.646 -4.868 1.00 78.38 645 THR A N 1
ATOM 5136 C CA . THR A 1 645 ? -15.435 5.951 -5.928 1.00 78.38 645 THR A CA 1
ATOM 5137 C C . THR A 1 645 ? -15.267 4.808 -6.909 1.00 78.38 645 THR A C 1
ATOM 5139 O O . THR A 1 645 ? -15.214 3.624 -6.564 1.00 78.38 645 THR A O 1
ATOM 5142 N N . GLY A 1 646 ? -15.137 5.186 -8.182 1.00 75.38 646 GLY A N 1
ATOM 5143 C CA . GLY A 1 646 ? -14.757 4.262 -9.237 1.00 75.38 646 GLY A CA 1
ATOM 5144 C C . GLY A 1 646 ? -13.354 3.700 -9.006 1.00 75.38 646 GLY A C 1
ATOM 5145 O O . GLY A 1 646 ? -12.504 4.311 -8.358 1.00 75.38 646 GLY A O 1
ATOM 5146 N N . ARG A 1 647 ? -13.077 2.538 -9.606 1.00 69.38 647 ARG A N 1
ATOM 5147 C CA . ARG A 1 647 ? -11.838 1.778 -9.378 1.00 69.38 647 ARG A CA 1
ATOM 5148 C C . ARG A 1 647 ? -10.559 2.598 -9.554 1.00 69.38 647 ARG A C 1
ATOM 5150 O O . ARG A 1 647 ? -9.617 2.374 -8.812 1.00 69.38 647 ARG A O 1
ATOM 5157 N N . LYS A 1 648 ? -10.508 3.503 -10.540 1.00 69.88 648 LYS A N 1
ATOM 5158 C CA . LYS A 1 648 ? -9.326 4.339 -10.817 1.00 69.88 648 LYS A CA 1
ATOM 5159 C C . LYS A 1 648 ? -9.089 5.362 -9.701 1.00 69.88 648 LYS A C 1
ATOM 5161 O O . LYS A 1 648 ? -7.976 5.460 -9.198 1.00 69.88 648 LYS A O 1
ATOM 5166 N N . SER A 1 649 ? -10.139 6.059 -9.277 1.00 74.31 649 SER A N 1
ATOM 5167 C CA . SER A 1 649 ? -10.077 7.031 -8.182 1.00 74.31 649 SER A CA 1
ATOM 5168 C C . SER A 1 649 ? -9.794 6.355 -6.843 1.00 74.31 649 SER A C 1
ATOM 5170 O O . SER A 1 649 ? -9.018 6.879 -6.055 1.00 74.31 649 SER A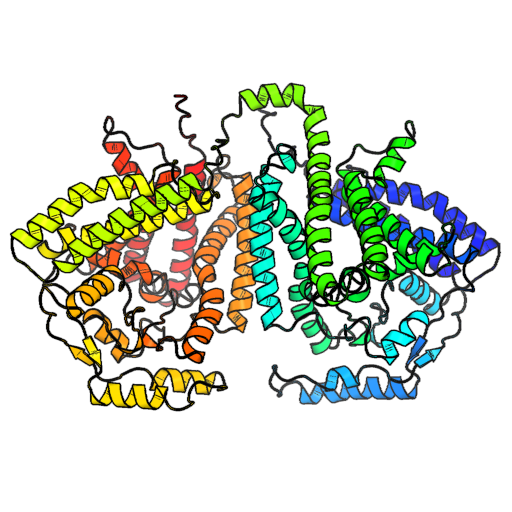 O 1
ATOM 5172 N N . ALA A 1 650 ? -10.308 5.141 -6.630 1.00 74.00 650 ALA A N 1
ATOM 5173 C CA . ALA A 1 650 ? -9.996 4.336 -5.454 1.00 74.00 650 ALA A CA 1
ATOM 5174 C C . ALA A 1 650 ? -8.487 4.023 -5.318 1.00 74.00 650 ALA A C 1
ATOM 5176 O O . ALA A 1 650 ? -7.984 3.938 -4.202 1.00 74.00 650 ALA A O 1
ATOM 5177 N N . LEU A 1 651 ? -7.736 3.909 -6.428 1.00 68.19 651 LEU A N 1
ATOM 5178 C CA . LEU A 1 651 ? -6.267 3.748 -6.378 1.00 68.19 651 LEU A CA 1
ATOM 5179 C C . LEU A 1 651 ? -5.589 5.014 -5.870 1.00 68.19 651 LEU A C 1
ATOM 5181 O O . LEU A 1 651 ? -4.661 4.942 -5.072 1.00 68.19 651 LEU A O 1
ATOM 5185 N N . VAL A 1 652 ? -6.053 6.165 -6.356 1.00 75.38 652 VAL A N 1
ATOM 5186 C CA . VAL A 1 652 ? -5.544 7.472 -5.939 1.00 75.38 652 VAL A CA 1
ATOM 5187 C C . VAL A 1 652 ? -5.863 7.691 -4.465 1.00 75.38 652 VAL A C 1
ATOM 5189 O O . VAL A 1 652 ? -4.982 8.081 -3.710 1.00 75.38 652 VAL A O 1
ATOM 5192 N N . HIS A 1 653 ? -7.080 7.349 -4.033 1.00 78.19 653 HIS A N 1
ATOM 5193 C CA . HIS A 1 653 ? -7.481 7.397 -2.629 1.00 78.19 653 HIS A CA 1
ATOM 5194 C C . HIS A 1 653 ? -6.583 6.512 -1.768 1.00 78.19 653 HIS A C 1
ATOM 5196 O O . HIS A 1 653 ? -6.103 6.979 -0.745 1.00 78.19 653 HIS A O 1
ATOM 5202 N N . LEU A 1 654 ? -6.295 5.278 -2.199 1.00 74.69 654 LEU A N 1
ATOM 5203 C CA . LEU A 1 654 ? -5.387 4.383 -1.482 1.00 74.69 654 LEU A CA 1
ATOM 5204 C C . LEU A 1 654 ? -3.966 4.954 -1.396 1.00 74.69 654 LEU A C 1
ATOM 5206 O O . LEU A 1 654 ? -3.356 4.895 -0.335 1.00 74.69 654 LEU A O 1
ATOM 5210 N N . LEU A 1 655 ? -3.442 5.528 -2.481 1.00 72.75 655 LEU A N 1
ATOM 5211 C CA . LEU A 1 655 ? -2.120 6.154 -2.479 1.00 72.75 655 LEU A CA 1
ATOM 5212 C C . LEU A 1 655 ? -2.066 7.333 -1.500 1.00 72.75 655 LEU A C 1
ATOM 5214 O O . LEU A 1 655 ? -1.172 7.387 -0.662 1.00 72.75 655 LEU A O 1
ATOM 5218 N N . VAL A 1 656 ? -3.034 8.248 -1.582 1.00 75.75 656 VAL A N 1
ATOM 5219 C CA . VAL A 1 656 ? -3.128 9.422 -0.701 1.00 75.75 656 VAL A CA 1
ATOM 5220 C C . VAL A 1 656 ? -3.323 8.994 0.754 1.00 75.75 656 VAL A C 1
ATOM 5222 O O . VAL A 1 656 ? -2.669 9.531 1.643 1.00 75.75 656 VAL A O 1
ATOM 5225 N N . TYR A 1 657 ? -4.160 7.986 0.996 1.00 76.25 657 TYR A N 1
ATOM 5226 C CA . TYR A 1 657 ? -4.359 7.380 2.309 1.00 76.25 657 TYR A CA 1
ATOM 5227 C C . TYR A 1 657 ? -3.043 6.843 2.879 1.00 76.25 657 TYR A C 1
ATOM 5229 O O . TYR A 1 657 ? -2.675 7.201 3.991 1.00 76.25 657 TYR A O 1
ATOM 5237 N N . VAL A 1 658 ? -2.283 6.065 2.102 1.00 68.81 658 VAL A N 1
ATOM 5238 C CA . VAL A 1 658 ? -0.974 5.541 2.523 1.00 68.81 658 VAL A CA 1
ATOM 5239 C C . VAL A 1 658 ? 0.028 6.670 2.770 1.00 68.81 658 VAL A C 1
ATOM 5241 O O . VAL A 1 658 ? 0.740 6.631 3.767 1.00 68.81 658 VAL A O 1
ATOM 5244 N N . MET A 1 659 ? 0.070 7.698 1.916 1.00 70.88 659 MET A N 1
ATOM 5245 C CA . MET A 1 659 ? 0.944 8.859 2.123 1.00 70.88 659 MET A CA 1
ATOM 5246 C C . MET A 1 659 ? 0.640 9.570 3.444 1.00 70.88 659 MET A C 1
ATOM 5248 O O . MET A 1 659 ? 1.565 9.884 4.191 1.00 70.88 659 MET A O 1
ATOM 5252 N N . PHE A 1 660 ? -0.640 9.798 3.749 1.00 72.00 660 PHE A N 1
ATOM 5253 C CA . PHE A 1 660 ? -1.035 10.424 5.006 1.00 72.00 660 PHE A CA 1
ATOM 5254 C C . PHE A 1 660 ? -0.853 9.503 6.208 1.00 72.00 660 PHE A C 1
ATOM 5256 O O . PHE A 1 660 ? -0.476 10.016 7.251 1.00 72.00 660 PHE A O 1
ATOM 5263 N N . ILE A 1 661 ? -1.035 8.183 6.079 1.00 67.50 661 ILE A N 1
ATOM 5264 C CA . ILE A 1 661 ? -0.681 7.231 7.145 1.00 67.50 661 ILE A CA 1
ATOM 5265 C C . ILE A 1 661 ? 0.796 7.378 7.458 1.00 67.50 661 ILE A C 1
ATOM 5267 O O . ILE A 1 661 ? 1.149 7.632 8.595 1.00 67.50 661 ILE A O 1
ATOM 5271 N N . VAL A 1 662 ? 1.661 7.294 6.448 1.00 61.59 662 VAL A N 1
ATOM 5272 C CA . VAL A 1 662 ? 3.110 7.371 6.652 1.00 61.59 662 VAL A CA 1
ATOM 5273 C C . VAL A 1 662 ? 3.504 8.728 7.234 1.00 61.59 662 VAL A C 1
ATOM 5275 O O . VAL A 1 662 ? 4.349 8.787 8.121 1.00 61.59 662 VAL A O 1
ATOM 5278 N N . TYR A 1 663 ? 2.903 9.823 6.766 1.00 65.00 663 TYR A N 1
ATOM 5279 C CA . TYR A 1 663 ? 3.156 11.159 7.308 1.00 65.00 663 TYR A CA 1
ATOM 5280 C C . TYR A 1 663 ? 2.699 11.289 8.768 1.00 65.00 663 TYR A C 1
ATOM 5282 O O . TYR A 1 663 ? 3.477 11.734 9.613 1.00 65.00 663 TYR A O 1
ATOM 5290 N N . VAL A 1 664 ? 1.456 10.891 9.061 1.00 62.25 664 VAL A N 1
ATOM 5291 C CA . VAL A 1 664 ? 0.877 10.947 10.405 1.00 62.25 664 VAL A CA 1
ATOM 5292 C C . VAL A 1 664 ? 1.631 10.005 11.328 1.00 62.25 664 VAL A C 1
ATOM 5294 O O . VAL A 1 664 ? 2.019 10.460 12.382 1.00 62.25 664 VAL A O 1
ATOM 5297 N N . ASP A 1 665 ? 1.950 8.772 10.947 1.00 60.00 665 ASP A N 1
ATOM 5298 C CA . ASP A 1 665 ? 2.720 7.843 11.782 1.00 60.00 665 ASP A CA 1
ATOM 5299 C C . ASP A 1 665 ? 4.124 8.383 12.073 1.00 60.00 665 ASP A C 1
ATOM 5301 O O . ASP A 1 665 ? 4.551 8.394 13.224 1.00 60.00 665 ASP A O 1
ATOM 5305 N N . ASN A 1 666 ? 4.836 8.918 11.074 1.00 57.06 666 ASN A N 1
ATOM 5306 C CA . ASN A 1 666 ? 6.174 9.477 11.295 1.00 57.06 666 ASN A CA 1
ATOM 5307 C C . ASN A 1 666 ? 6.172 10.710 12.206 1.00 57.06 666 ASN A C 1
ATOM 5309 O O . ASN A 1 666 ? 7.132 10.913 12.951 1.00 57.06 666 ASN A O 1
ATOM 5313 N N . LEU A 1 667 ? 5.136 11.548 12.131 1.00 56.88 667 LEU A N 1
ATOM 5314 C CA . LEU A 1 667 ? 5.017 12.746 12.959 1.00 56.88 667 LEU A CA 1
ATOM 5315 C C . LEU A 1 667 ? 4.427 12.404 14.334 1.00 56.88 667 LEU A C 1
ATOM 5317 O O . LEU A 1 667 ? 5.013 12.723 15.360 1.00 56.88 667 LEU A O 1
ATOM 5321 N N . ALA A 1 668 ? 3.316 11.677 14.367 1.00 49.72 668 ALA A N 1
ATOM 5322 C CA . ALA A 1 668 ? 2.596 11.276 15.564 1.00 49.72 668 ALA A CA 1
ATOM 5323 C C . ALA A 1 668 ? 3.422 10.319 16.433 1.00 49.72 668 ALA A C 1
ATOM 5325 O O . ALA A 1 668 ? 3.559 10.593 17.611 1.00 49.72 668 ALA A O 1
ATOM 5326 N N . LEU A 1 669 ? 4.101 9.287 15.918 1.00 47.06 669 LEU A N 1
ATOM 5327 C CA . LEU A 1 669 ? 4.953 8.434 16.775 1.00 47.06 669 LEU A CA 1
ATOM 5328 C C . LEU A 1 669 ? 6.124 9.195 17.418 1.00 47.06 669 LEU A C 1
ATOM 5330 O O . LEU A 1 669 ? 6.653 8.769 18.443 1.00 47.06 669 LEU A O 1
ATOM 5334 N N . ARG A 1 670 ? 6.532 10.330 16.838 1.00 48.03 670 ARG A N 1
ATOM 5335 C CA . ARG A 1 670 ? 7.590 11.191 17.388 1.00 48.03 670 ARG A CA 1
ATOM 5336 C C . ARG A 1 670 ? 7.058 12.268 18.338 1.00 48.03 670 ARG A C 1
ATOM 5338 O O . ARG A 1 670 ? 7.823 12.738 19.180 1.00 48.03 670 ARG A O 1
ATOM 5345 N N . SER A 1 671 ? 5.784 12.641 18.208 1.00 46.81 671 SER A N 1
ATOM 5346 C CA . SER A 1 671 ? 5.162 13.802 18.865 1.00 46.81 671 SER A CA 1
ATOM 5347 C C . SER A 1 671 ? 4.041 13.453 19.854 1.00 46.81 671 SER A C 1
ATOM 5349 O O . SER A 1 671 ? 3.744 14.261 20.732 1.00 46.81 671 SER A O 1
ATOM 5351 N N . ILE A 1 672 ? 3.427 12.271 19.742 1.00 48.94 672 ILE A N 1
ATOM 5352 C CA . ILE A 1 672 ? 2.399 11.746 20.652 1.00 48.94 672 ILE A CA 1
ATOM 5353 C C . ILE A 1 672 ? 2.980 11.728 22.064 1.00 48.94 672 ILE A C 1
ATOM 5355 O O . ILE A 1 672 ? 4.059 11.183 22.296 1.00 48.94 672 ILE A O 1
ATOM 5359 N N . GLY A 1 673 ? 2.278 12.360 23.000 1.00 52.12 673 GLY A N 1
ATOM 5360 C CA . GLY A 1 673 ? 2.725 12.434 24.386 1.00 52.12 673 GLY A CA 1
ATOM 5361 C C . GLY A 1 673 ? 3.829 13.462 24.669 1.00 52.12 673 GLY A C 1
ATOM 5362 O O . GLY A 1 673 ? 4.209 13.628 25.823 1.00 52.12 673 GLY A O 1
ATOM 5363 N N . ARG A 1 674 ? 4.342 14.166 23.649 1.00 53.97 674 ARG A N 1
ATOM 5364 C CA . ARG A 1 674 ? 5.526 15.038 23.777 1.00 53.97 674 ARG A CA 1
ATOM 5365 C C . ARG A 1 674 ? 5.330 16.468 23.301 1.00 53.97 674 ARG A C 1
ATOM 5367 O O . ARG A 1 674 ? 6.072 17.331 23.750 1.00 53.97 674 ARG A O 1
ATOM 5374 N N . ILE A 1 675 ? 4.416 16.692 22.357 1.00 61.31 675 ILE A N 1
ATOM 5375 C CA . ILE A 1 675 ? 4.277 17.971 21.659 1.00 61.31 675 ILE A CA 1
ATOM 5376 C C . ILE A 1 675 ? 2.795 18.323 21.528 1.00 61.31 675 ILE A C 1
ATOM 5378 O O . ILE A 1 675 ? 1.989 17.486 21.111 1.00 61.31 675 ILE A O 1
ATOM 5382 N N . THR A 1 676 ? 2.426 19.556 21.871 1.00 68.25 676 THR A N 1
ATOM 5383 C CA . THR A 1 676 ? 1.064 20.067 21.643 1.00 68.25 676 THR A CA 1
ATOM 5384 C C . THR A 1 676 ? 0.893 20.590 20.219 1.00 68.25 676 THR A C 1
ATOM 5386 O O . THR A 1 676 ? 1.860 20.917 19.531 1.00 68.25 676 THR A O 1
ATOM 5389 N N . MET A 1 677 ? -0.348 20.730 19.745 1.00 72.50 677 MET A N 1
ATOM 5390 C CA . MET A 1 677 ? -0.581 21.237 18.388 1.00 72.50 677 MET A CA 1
ATOM 5391 C C . MET A 1 677 ? -0.018 22.656 18.184 1.00 72.50 677 MET A C 1
ATOM 5393 O O . MET A 1 677 ? 0.359 23.007 17.069 1.00 72.50 677 MET A O 1
ATOM 5397 N N . ALA A 1 678 ? 0.086 23.451 19.255 1.00 74.25 678 ALA A N 1
ATOM 5398 C CA . ALA A 1 678 ? 0.639 24.806 19.237 1.00 74.25 678 ALA A CA 1
ATOM 5399 C C . ALA A 1 678 ? 2.156 24.852 18.982 1.00 74.25 678 ALA A C 1
ATOM 5401 O O . ALA A 1 678 ? 2.650 25.825 18.420 1.00 74.25 678 ALA A O 1
ATOM 5402 N N . GLU A 1 679 ? 2.883 23.800 19.352 1.00 71.44 679 GLU A N 1
ATOM 5403 C CA . GLU A 1 679 ? 4.341 23.705 19.207 1.00 71.44 679 GLU A CA 1
ATOM 5404 C C . GLU A 1 679 ? 4.775 23.282 17.793 1.00 71.44 679 GLU A C 1
ATOM 5406 O O . GLU A 1 679 ? 5.949 23.370 17.434 1.00 71.44 679 GLU A O 1
ATOM 5411 N N . LEU A 1 680 ? 3.834 22.831 16.959 1.00 71.19 680 LEU A N 1
ATOM 5412 C CA . LEU A 1 680 ? 4.098 22.474 15.569 1.00 71.19 680 LEU A CA 1
ATOM 5413 C C . LEU A 1 680 ? 4.063 23.707 14.662 1.00 71.19 680 LEU A C 1
ATOM 5415 O O . LEU A 1 680 ? 3.203 24.574 14.798 1.00 71.19 680 LEU A O 1
ATOM 5419 N N . GLY A 1 681 ? 4.932 23.745 13.649 1.00 73.38 681 GLY A N 1
ATOM 5420 C CA . GLY A 1 681 ? 4.848 24.758 12.593 1.00 73.38 681 GLY A CA 1
ATOM 5421 C C . GLY A 1 681 ? 3.493 24.723 11.871 1.00 73.38 681 GLY A C 1
ATOM 5422 O O . GLY A 1 681 ? 2.888 23.661 11.708 1.00 73.38 681 GLY A O 1
ATOM 5423 N N . THR A 1 682 ? 3.012 25.873 11.389 1.00 76.56 682 THR A N 1
ATOM 5424 C CA . THR A 1 682 ? 1.659 26.023 10.812 1.00 76.56 682 THR A CA 1
ATOM 5425 C C . THR A 1 682 ? 1.369 25.049 9.665 1.00 76.56 682 THR A C 1
ATOM 5427 O O . THR A 1 682 ? 0.253 24.540 9.557 1.00 76.56 682 THR A O 1
ATOM 5430 N N . ILE A 1 683 ? 2.375 24.738 8.839 1.00 76.31 683 ILE A N 1
ATOM 5431 C CA . ILE A 1 683 ? 2.257 23.751 7.754 1.00 76.31 683 ILE A CA 1
ATOM 5432 C C . ILE A 1 683 ? 1.984 22.353 8.323 1.00 76.31 683 ILE A C 1
ATOM 5434 O O . ILE A 1 683 ? 1.086 21.665 7.843 1.00 76.31 683 ILE A O 1
ATOM 5438 N N . HIS A 1 684 ? 2.697 21.943 9.375 1.00 76.50 684 HIS A N 1
ATOM 5439 C CA . HIS A 1 684 ? 2.483 20.644 10.015 1.00 76.50 684 HIS A CA 1
ATOM 5440 C C . HIS A 1 684 ? 1.120 20.560 10.697 1.00 76.50 684 HIS A C 1
ATOM 5442 O O . HIS A 1 684 ? 0.454 19.532 10.575 1.00 76.50 684 HIS A O 1
ATOM 5448 N N . GLN A 1 685 ? 0.669 21.648 11.330 1.00 78.50 685 GLN A N 1
ATOM 5449 C CA . GLN A 1 685 ? -0.672 21.723 11.910 1.00 78.50 685 GLN A CA 1
ATOM 5450 C C . GLN A 1 685 ? -1.760 21.507 10.844 1.00 78.50 685 GLN A C 1
ATOM 5452 O O . GLN A 1 685 ? -2.702 20.731 11.034 1.00 78.50 685 GLN A O 1
ATOM 5457 N N . LEU A 1 686 ? -1.614 22.162 9.689 1.00 81.00 686 LEU A N 1
ATOM 5458 C CA . LEU A 1 686 ? -2.541 22.020 8.570 1.00 81.00 686 LEU A CA 1
ATOM 5459 C C . LEU A 1 686 ? -2.496 20.603 7.979 1.00 81.00 686 LEU A C 1
ATOM 5461 O O . LEU A 1 686 ? -3.541 19.992 7.766 1.00 81.00 686 LEU A O 1
ATOM 5465 N N . MET A 1 687 ? -1.297 20.063 7.756 1.00 79.38 687 MET A N 1
ATOM 5466 C CA . MET A 1 687 ? -1.105 18.733 7.176 1.00 79.38 687 MET A CA 1
ATOM 5467 C C . MET A 1 687 ? -1.598 17.605 8.074 1.00 79.38 687 MET A C 1
ATOM 5469 O O . MET A 1 687 ? -2.158 16.644 7.557 1.00 79.38 687 MET A O 1
ATOM 5473 N N . LEU A 1 688 ? -1.461 17.719 9.396 1.00 78.31 688 LEU A N 1
ATOM 5474 C CA . LEU A 1 688 ? -2.054 16.761 10.331 1.00 78.31 688 LEU A CA 1
ATOM 5475 C C . LEU A 1 688 ? -3.582 16.807 10.298 1.00 78.31 688 LEU A C 1
ATOM 5477 O O . LEU A 1 688 ? -4.225 15.763 10.252 1.00 78.31 688 LEU A O 1
ATOM 5481 N N . THR A 1 689 ? -4.162 18.009 10.272 1.00 84.44 689 THR A N 1
ATOM 5482 C CA . THR A 1 689 ? -5.621 18.186 10.247 1.00 84.44 689 THR A CA 1
ATOM 5483 C C . THR A 1 689 ? -6.222 17.645 8.946 1.00 84.44 689 THR A C 1
ATOM 5485 O O . THR A 1 689 ? -7.170 16.860 8.973 1.00 84.44 689 THR A O 1
ATOM 5488 N N . ILE A 1 690 ? -5.631 18.003 7.800 1.00 85.25 690 ILE A N 1
ATOM 5489 C CA . ILE A 1 690 ? -6.018 17.468 6.485 1.00 85.25 690 ILE A CA 1
ATOM 5490 C C . ILE A 1 690 ? -5.785 15.959 6.441 1.00 85.25 690 ILE A C 1
ATOM 5492 O O . ILE A 1 690 ? -6.660 15.216 6.002 1.00 85.25 690 ILE A O 1
ATOM 5496 N N . GLY A 1 691 ? -4.631 15.503 6.930 1.00 81.62 691 GLY A N 1
ATOM 5497 C CA . GLY A 1 691 ? -4.259 14.097 6.960 1.00 81.62 691 GLY A CA 1
ATOM 5498 C C . GLY A 1 691 ? -5.273 13.254 7.714 1.00 81.62 691 GLY A C 1
ATOM 5499 O O . GLY A 1 691 ? -5.789 12.302 7.145 1.00 81.62 691 GLY A O 1
ATOM 5500 N N . ALA A 1 692 ? -5.652 13.640 8.932 1.00 79.56 692 ALA A N 1
ATOM 5501 C CA . ALA A 1 692 ? -6.663 12.928 9.710 1.00 79.56 692 ALA A CA 1
ATOM 5502 C C . ALA A 1 692 ? -8.020 12.842 8.984 1.00 79.56 692 ALA A C 1
ATOM 5504 O O . ALA A 1 692 ? -8.625 11.770 8.924 1.00 79.56 692 ALA A O 1
ATOM 5505 N N . GLY A 1 693 ? -8.475 13.936 8.362 1.00 83.25 693 GLY A N 1
ATOM 5506 C CA . GLY A 1 693 ? -9.700 13.936 7.554 1.00 83.25 693 GLY A CA 1
ATOM 5507 C C . GLY A 1 693 ? -9.615 13.016 6.328 1.00 83.25 693 GLY A C 1
ATOM 5508 O O . GLY A 1 693 ? -10.561 12.280 6.026 1.00 83.25 693 GLY A O 1
ATOM 5509 N N . CYS A 1 694 ? -8.468 13.004 5.645 1.00 82.44 694 CYS A N 1
ATOM 5510 C CA . CYS A 1 694 ? -8.178 12.090 4.540 1.00 82.44 694 CYS A CA 1
ATOM 5511 C C . CYS A 1 694 ? -8.145 10.632 5.006 1.00 82.44 694 CYS A C 1
ATOM 5513 O O . CYS A 1 694 ? -8.713 9.772 4.341 1.00 82.44 694 CYS A O 1
ATOM 5515 N N . LEU A 1 695 ? -7.540 10.339 6.157 1.00 78.50 695 LEU A N 1
ATOM 5516 C CA . LEU A 1 695 ? -7.507 8.985 6.704 1.00 78.50 695 LEU A CA 1
ATOM 5517 C C . LEU A 1 695 ? -8.919 8.461 6.969 1.00 78.50 695 LEU A C 1
ATOM 5519 O O . LEU A 1 695 ? -9.240 7.342 6.587 1.00 78.50 695 LEU A O 1
ATOM 5523 N N . ILE A 1 696 ? -9.799 9.276 7.542 1.00 80.62 696 ILE A N 1
ATOM 5524 C CA . ILE A 1 696 ? -11.171 8.841 7.823 1.00 80.62 696 ILE A CA 1
ATOM 5525 C C . ILE A 1 696 ? -11.978 8.666 6.528 1.00 80.62 696 ILE A C 1
ATOM 5527 O O . ILE A 1 696 ? -12.610 7.629 6.327 1.00 80.62 696 ILE A O 1
ATOM 5531 N N . SER A 1 697 ? -11.951 9.657 5.633 1.00 82.50 697 SER A N 1
ATOM 5532 C CA . SER A 1 697 ? -12.776 9.637 4.415 1.00 82.50 697 SER A CA 1
ATOM 5533 C C . SER A 1 697 ? -12.303 8.621 3.375 1.00 82.50 697 SER A C 1
ATOM 5535 O O . SER A 1 697 ? -13.114 7.907 2.790 1.00 82.50 697 SER A O 1
ATOM 5537 N N . LEU A 1 698 ? -10.991 8.504 3.158 1.00 81.94 698 LEU A N 1
ATOM 5538 C CA . LEU A 1 698 ? -10.429 7.671 2.094 1.00 81.94 698 LEU A CA 1
ATOM 5539 C C . LEU A 1 698 ? -10.282 6.196 2.493 1.00 81.94 698 LEU A C 1
ATOM 5541 O O . LEU A 1 698 ? -10.061 5.365 1.613 1.00 81.94 698 LEU A O 1
ATOM 5545 N N . ALA A 1 699 ? -10.435 5.846 3.777 1.00 75.62 699 ALA A N 1
ATOM 5546 C CA . ALA A 1 699 ? -10.277 4.472 4.266 1.00 75.62 699 ALA A CA 1
ATOM 5547 C C . ALA A 1 699 ? -11.253 3.473 3.619 1.00 75.62 699 ALA A C 1
ATOM 5549 O O . ALA A 1 699 ? -10.913 2.309 3.407 1.00 75.62 699 ALA A O 1
ATOM 5550 N N . THR A 1 700 ? -12.479 3.903 3.312 1.00 76.81 700 THR A N 1
ATOM 5551 C CA . THR A 1 700 ? -13.548 2.987 2.874 1.00 76.81 700 THR A CA 1
ATOM 5552 C C . THR A 1 700 ? -13.610 2.808 1.358 1.00 76.81 700 THR A C 1
ATOM 5554 O O . THR A 1 700 ? -13.871 1.697 0.897 1.00 76.81 700 THR A O 1
ATOM 5557 N N . GLY A 1 701 ? -13.289 3.845 0.577 1.00 77.62 701 GLY A N 1
ATOM 5558 C CA . GLY A 1 701 ? -13.394 3.837 -0.887 1.00 77.62 701 GLY A CA 1
ATOM 5559 C C . GLY A 1 701 ? -12.698 2.651 -1.580 1.00 77.62 701 GLY A C 1
ATOM 5560 O O . GLY A 1 701 ? -13.344 1.951 -2.368 1.00 77.62 701 GLY A O 1
ATOM 5561 N N . PRO A 1 702 ? -11.415 2.348 -1.280 1.00 73.06 702 PRO A N 1
ATOM 5562 C CA . PRO A 1 702 ? -10.719 1.191 -1.844 1.00 73.06 702 PRO A CA 1
ATOM 5563 C C . PRO A 1 702 ? -11.424 -0.135 -1.544 1.00 73.06 702 PRO A C 1
ATOM 5565 O O . PRO A 1 702 ? -11.656 -0.926 -2.464 1.00 73.06 702 PRO A O 1
ATOM 5568 N N . CYS A 1 703 ? -11.819 -0.349 -0.288 1.00 75.19 703 CYS A N 1
ATOM 5569 C CA . CYS A 1 703 ? -12.516 -1.553 0.156 1.00 75.19 703 CYS A CA 1
ATOM 5570 C C . CYS A 1 703 ? -13.884 -1.695 -0.522 1.00 75.19 703 CYS A C 1
ATOM 5572 O O . CYS A 1 703 ? -14.172 -2.743 -1.101 1.00 75.19 703 CYS A O 1
ATOM 5574 N N . GLU A 1 704 ? -14.699 -0.638 -0.530 1.00 83.50 704 GLU A N 1
ATOM 5575 C CA . GLU A 1 704 ? -16.019 -0.621 -1.169 1.00 83.50 704 GLU A CA 1
ATOM 5576 C C . GLU A 1 704 ? -15.923 -0.948 -2.666 1.00 83.50 704 GLU A C 1
ATOM 5578 O O . GLU A 1 704 ? -16.651 -1.814 -3.159 1.00 83.50 704 GLU A O 1
ATOM 5583 N N . SER A 1 705 ? -14.965 -0.342 -3.382 1.00 81.31 705 SER A N 1
ATOM 5584 C CA . SER A 1 705 ? -14.787 -0.532 -4.832 1.00 81.31 705 SER A CA 1
ATOM 5585 C C . SER A 1 705 ? -14.515 -1.989 -5.241 1.00 81.31 705 SER A C 1
ATOM 5587 O O . SER A 1 705 ? -14.841 -2.408 -6.359 1.00 81.31 705 SER A O 1
ATOM 5589 N N . VAL A 1 706 ? -13.929 -2.780 -4.336 1.00 78.50 706 VAL A N 1
ATOM 5590 C CA . VAL A 1 706 ? -13.619 -4.199 -4.547 1.00 78.50 706 VAL A CA 1
ATOM 5591 C C . VAL A 1 706 ? -14.730 -5.091 -4.001 1.00 78.50 706 VAL A C 1
ATOM 5593 O O . VAL A 1 706 ? -15.193 -5.990 -4.712 1.00 78.50 706 VAL A O 1
ATOM 5596 N N . ILE A 1 707 ? -15.154 -4.857 -2.758 1.00 82.50 707 ILE A N 1
ATOM 5597 C CA . ILE A 1 707 ? -16.110 -5.706 -2.040 1.00 82.50 707 ILE A CA 1
ATOM 5598 C C . ILE A 1 707 ? -17.476 -5.652 -2.713 1.00 82.50 707 ILE A C 1
ATOM 5600 O O . ILE A 1 707 ? -18.016 -6.710 -3.035 1.00 82.50 707 ILE A O 1
ATOM 5604 N N . PHE A 1 708 ? -18.004 -4.458 -3.011 1.00 86.75 708 PHE A N 1
ATOM 5605 C CA . PHE A 1 708 ? -19.338 -4.327 -3.609 1.00 86.75 708 PHE A CA 1
ATOM 5606 C C . PHE A 1 708 ? -19.400 -5.088 -4.926 1.00 86.75 708 PHE A C 1
ATOM 5608 O O . PHE A 1 708 ? -20.292 -5.901 -5.155 1.00 86.75 708 PHE A O 1
ATOM 5615 N N . ARG A 1 709 ? -18.374 -4.919 -5.763 1.00 79.81 709 ARG A N 1
ATOM 5616 C CA . ARG A 1 709 ? -18.282 -5.616 -7.043 1.00 79.81 709 ARG A CA 1
ATOM 5617 C C . ARG A 1 709 ? -18.288 -7.134 -6.880 1.00 79.81 709 ARG A C 1
ATOM 5619 O O . ARG A 1 709 ? -18.964 -7.814 -7.649 1.00 79.81 709 ARG A O 1
ATOM 5626 N N . ARG A 1 710 ? -17.521 -7.679 -5.933 1.00 81.69 710 ARG A N 1
ATOM 5627 C CA . ARG A 1 710 ? -17.459 -9.132 -5.707 1.00 81.69 710 ARG A CA 1
ATOM 5628 C C . ARG A 1 710 ? -18.788 -9.677 -5.195 1.00 81.69 710 ARG A C 1
ATOM 5630 O O . ARG A 1 710 ? -19.266 -10.663 -5.742 1.00 81.69 710 ARG A O 1
ATOM 5637 N N . LEU A 1 711 ? -19.401 -9.009 -4.221 1.00 85.75 711 LEU A N 1
ATOM 5638 C CA . LEU A 1 711 ? -20.681 -9.434 -3.656 1.00 85.75 711 LEU A CA 1
ATOM 5639 C C . LEU A 1 711 ? -21.811 -9.394 -4.696 1.00 85.75 711 LEU A C 1
ATOM 5641 O O . LEU A 1 711 ? -22.586 -10.344 -4.781 1.00 85.75 711 LEU A O 1
ATOM 5645 N N . LEU A 1 712 ? -21.854 -8.349 -5.530 1.00 84.75 712 LEU A N 1
ATOM 5646 C CA . LEU A 1 712 ? -22.850 -8.209 -6.598 1.00 84.75 712 LEU A CA 1
ATOM 5647 C C . LEU A 1 712 ? -22.623 -9.210 -7.736 1.00 84.75 712 LEU A C 1
ATOM 5649 O O . LEU A 1 712 ? -23.546 -9.911 -8.137 1.00 84.75 712 LEU A O 1
ATOM 5653 N N . SER A 1 713 ? -21.391 -9.329 -8.245 1.00 78.75 713 SER A N 1
ATOM 5654 C CA . SER A 1 713 ? -21.091 -10.268 -9.343 1.00 78.75 713 SER A CA 1
ATOM 5655 C C . SER A 1 713 ? -21.254 -11.734 -8.943 1.00 78.75 713 SER A C 1
ATOM 5657 O O . SER A 1 713 ? -21.649 -12.544 -9.775 1.00 78.75 713 SER A O 1
ATOM 5659 N N . GLY A 1 714 ? -21.002 -12.065 -7.674 1.00 79.12 714 GLY A N 1
ATOM 5660 C CA . GLY A 1 714 ? -21.285 -13.381 -7.107 1.00 79.12 714 GLY A CA 1
ATOM 5661 C C . GLY A 1 714 ? -22.757 -13.609 -6.755 1.00 79.12 714 GLY A C 1
ATOM 5662 O O . GLY A 1 714 ? -23.072 -14.668 -6.223 1.00 79.12 714 GLY A O 1
ATOM 5663 N N . LYS A 1 715 ? -23.649 -12.632 -6.996 1.00 82.62 715 LYS A N 1
ATOM 5664 C CA . LYS A 1 715 ? -25.074 -12.661 -6.612 1.00 82.62 715 LYS A CA 1
ATOM 5665 C C . LYS A 1 715 ? -25.288 -12.992 -5.122 1.00 82.62 715 LYS A C 1
ATOM 5667 O O . LYS A 1 715 ? -26.324 -13.535 -4.739 1.00 82.62 715 LYS A O 1
ATOM 5672 N N . ILE A 1 716 ? -24.315 -12.652 -4.271 1.00 85.69 716 ILE A N 1
ATOM 5673 C CA . ILE A 1 716 ? -24.343 -12.940 -2.830 1.00 85.69 716 ILE A CA 1
ATOM 5674 C C . ILE A 1 716 ? -25.361 -12.023 -2.148 1.00 85.69 716 ILE A C 1
ATOM 5676 O O . ILE A 1 716 ? -26.157 -12.482 -1.332 1.00 85.69 716 ILE A O 1
ATOM 5680 N N . VAL A 1 717 ? -25.383 -10.743 -2.533 1.00 89.44 717 VAL A N 1
ATOM 5681 C CA . VAL A 1 717 ? -26.288 -9.717 -1.990 1.00 89.44 717 VAL A CA 1
ATOM 5682 C C . VAL A 1 717 ? -26.918 -8.895 -3.129 1.00 89.44 717 VAL A C 1
ATOM 5684 O O . VAL A 1 717 ? -26.273 -8.743 -4.171 1.00 89.44 717 VAL A O 1
ATOM 5687 N N . PRO A 1 718 ? -28.133 -8.341 -2.956 1.00 90.38 718 PRO A N 1
ATOM 5688 C CA . PRO A 1 718 ? -28.704 -7.368 -3.878 1.00 90.38 718 PRO A CA 1
ATOM 5689 C C . PRO A 1 718 ? -28.071 -5.974 -3.690 1.00 90.38 718 PRO A C 1
ATOM 5691 O O . PRO A 1 718 ? -27.509 -5.690 -2.625 1.00 90.38 718 PRO A O 1
ATOM 5694 N N . PRO A 1 719 ? -28.207 -5.063 -4.675 1.00 90.38 719 PRO A N 1
ATOM 5695 C CA . PRO A 1 719 ? -27.714 -3.685 -4.575 1.00 90.38 719 PRO A CA 1
ATOM 5696 C C . PRO A 1 719 ? -28.178 -2.955 -3.312 1.00 90.38 719 PRO A C 1
ATOM 5698 O O . PRO A 1 719 ? -27.379 -2.277 -2.672 1.00 90.38 719 PRO A O 1
ATOM 5701 N N . THR A 1 720 ? -29.433 -3.145 -2.901 1.00 91.94 720 THR A N 1
ATOM 5702 C CA . THR A 1 720 ? -30.060 -2.474 -1.747 1.00 91.94 720 THR A CA 1
ATOM 5703 C C . THR A 1 720 ? -29.411 -2.789 -0.395 1.00 91.94 720 THR A C 1
ATOM 5705 O O . THR A 1 720 ? -29.617 -2.053 0.571 1.00 91.94 720 THR A O 1
ATOM 5708 N N . ALA A 1 721 ? -28.615 -3.860 -0.302 1.00 91.12 721 ALA A N 1
ATOM 5709 C CA . ALA A 1 721 ? -27.855 -4.203 0.903 1.00 91.12 721 ALA A CA 1
ATOM 5710 C C . ALA A 1 721 ? -26.536 -3.415 1.014 1.00 91.12 721 ALA A C 1
ATOM 5712 O O . ALA A 1 721 ? -25.883 -3.427 2.058 1.00 91.12 721 ALA A O 1
ATOM 5713 N N . LEU A 1 722 ? -26.121 -2.745 -0.064 1.00 90.56 722 LEU A N 1
ATOM 5714 C CA . LEU A 1 722 ? -24.836 -2.069 -0.180 1.00 90.56 722 LEU A CA 1
ATOM 5715 C C . LEU A 1 722 ? -25.047 -0.568 -0.371 1.00 90.56 722 LEU A C 1
ATOM 5717 O O . LEU A 1 722 ? -25.597 -0.123 -1.376 1.00 90.56 722 LEU A O 1
ATOM 5721 N N . LEU A 1 723 ? -24.560 0.220 0.584 1.00 89.31 723 LEU A N 1
ATOM 5722 C CA . LEU A 1 723 ? -24.569 1.677 0.522 1.00 89.31 723 LEU A CA 1
ATOM 5723 C C . LEU A 1 723 ? -23.214 2.204 0.992 1.00 89.31 723 LEU A C 1
ATOM 5725 O O . LEU A 1 723 ? -22.726 1.798 2.051 1.00 89.31 723 LEU A O 1
ATOM 5729 N N . ALA A 1 724 ? -22.618 3.091 0.197 1.00 88.44 724 ALA A N 1
ATOM 5730 C CA . ALA A 1 724 ? -21.339 3.716 0.512 1.00 88.44 724 ALA A CA 1
ATOM 5731 C C . ALA A 1 724 ? -21.418 4.554 1.800 1.00 88.44 724 ALA A C 1
ATOM 5733 O O . ALA A 1 724 ? -22.422 5.228 2.058 1.00 88.44 724 ALA A O 1
ATOM 5734 N N . ASN A 1 725 ? -20.359 4.531 2.612 1.00 85.19 725 ASN A N 1
ATOM 5735 C CA . ASN A 1 725 ? -20.321 5.284 3.872 1.00 85.19 725 ASN A CA 1
ATOM 5736 C C . ASN A 1 725 ? -20.157 6.795 3.669 1.00 85.19 725 ASN A C 1
ATOM 5738 O O . ASN A 1 725 ? -20.682 7.583 4.463 1.00 85.19 725 ASN A O 1
ATOM 5742 N N . PHE A 1 726 ? -19.463 7.188 2.605 1.00 87.69 726 PHE A N 1
ATOM 5743 C CA . PHE A 1 726 ? -19.174 8.573 2.256 1.00 87.69 726 PHE A CA 1
ATOM 5744 C C . PHE A 1 726 ? -19.727 8.918 0.869 1.00 87.69 726 PHE A C 1
ATOM 5746 O O . PHE A 1 726 ? -20.129 8.045 0.100 1.00 87.69 726 PHE A O 1
ATOM 5753 N N . ASN A 1 727 ? -19.818 10.215 0.575 1.00 87.25 727 ASN A N 1
ATOM 5754 C CA . ASN A 1 727 ? -20.142 10.718 -0.760 1.00 87.25 727 ASN A CA 1
ATOM 5755 C C . ASN A 1 727 ? -19.244 11.902 -1.128 1.00 87.25 727 ASN A C 1
ATOM 5757 O O . ASN A 1 727 ? -19.682 13.057 -1.110 1.00 87.25 727 ASN A O 1
ATOM 5761 N N . GLN A 1 728 ? -17.981 11.604 -1.428 1.00 85.69 728 GLN A N 1
ATOM 5762 C CA . GLN A 1 728 ? -16.971 12.565 -1.868 1.00 85.69 728 GLN A CA 1
ATOM 5763 C C . GLN A 1 728 ? -16.958 13.807 -0.959 1.00 85.69 728 GLN A C 1
ATOM 5765 O O . GLN A 1 728 ? -17.258 14.916 -1.409 1.00 85.69 728 GLN A O 1
ATOM 5770 N N . PRO A 1 729 ? -16.677 13.637 0.348 1.00 87.50 729 PRO A N 1
ATOM 5771 C CA . PRO A 1 729 ? -16.840 14.692 1.349 1.00 87.50 729 PRO A CA 1
ATOM 5772 C C . PRO A 1 729 ? -15.979 15.928 1.065 1.00 87.50 729 PRO A C 1
ATOM 5774 O O . PRO A 1 729 ? -16.381 17.045 1.367 1.00 87.50 729 PRO A O 1
ATOM 5777 N N . TYR A 1 730 ? -14.842 15.755 0.394 1.00 84.56 730 TYR A N 1
ATOM 5778 C CA . TYR A 1 730 ? -13.958 16.837 -0.050 1.00 84.56 730 TYR A CA 1
ATOM 5779 C C . TYR A 1 730 ? -14.559 17.735 -1.154 1.00 84.56 730 TYR A C 1
ATOM 5781 O O . TYR A 1 730 ? -14.025 18.810 -1.428 1.00 84.56 730 TYR A O 1
ATOM 5789 N N . LEU A 1 731 ? -15.666 17.325 -1.787 1.00 87.31 731 LEU A N 1
ATOM 5790 C CA . LEU A 1 731 ? -16.421 18.134 -2.753 1.00 87.31 731 LEU A CA 1
ATOM 5791 C C . LEU A 1 731 ? -17.617 18.864 -2.130 1.00 87.31 731 LEU A C 1
ATOM 5793 O O . LEU A 1 731 ? -18.427 19.423 -2.869 1.00 87.31 731 LEU A O 1
ATOM 5797 N N . ALA A 1 732 ? -17.753 18.863 -0.802 1.00 89.56 732 ALA A N 1
ATOM 5798 C CA . ALA A 1 732 ? -18.832 19.583 -0.140 1.00 89.56 732 ALA A CA 1
ATOM 5799 C C . ALA A 1 732 ? -18.836 21.071 -0.527 1.00 89.56 732 ALA A C 1
ATOM 5801 O O . ALA A 1 732 ? -17.801 21.746 -0.519 1.00 89.56 732 ALA A O 1
ATOM 5802 N N . SER A 1 733 ? -20.019 21.586 -0.865 1.00 89.88 733 SER A N 1
ATOM 5803 C CA . SER A 1 733 ? -20.206 23.004 -1.195 1.00 89.88 733 SER A CA 1
ATOM 5804 C C . SER A 1 733 ? -20.438 23.879 0.039 1.00 89.88 733 SER A C 1
ATOM 5806 O O . SER A 1 733 ? -20.398 25.103 -0.065 1.00 89.88 733 SER A O 1
ATOM 5808 N N . SER A 1 734 ? -20.729 23.267 1.189 1.00 92.75 734 SER A N 1
ATOM 5809 C CA . SER A 1 734 ? -21.060 23.947 2.443 1.00 92.75 734 SER A CA 1
ATOM 5810 C C . SER A 1 734 ? -20.881 23.007 3.644 1.00 92.75 734 SER A C 1
ATOM 5812 O O . SER A 1 734 ? -20.788 21.786 3.473 1.00 92.75 734 SER A O 1
ATOM 5814 N N . ILE A 1 735 ? -20.865 23.550 4.866 1.00 90.19 735 ILE A N 1
ATOM 5815 C CA . ILE A 1 735 ? -20.758 22.750 6.097 1.00 90.19 735 ILE A CA 1
ATOM 5816 C C . ILE A 1 735 ? -21.990 21.858 6.302 1.00 90.19 735 ILE A C 1
ATOM 5818 O O . ILE A 1 735 ? -21.870 20.707 6.730 1.00 90.19 735 ILE A O 1
ATOM 5822 N N . GLN A 1 736 ? -23.172 22.360 5.926 1.00 87.94 736 GLN A N 1
ATOM 5823 C CA . GLN A 1 736 ? -24.415 21.597 5.955 1.00 87.94 736 GLN A CA 1
ATOM 5824 C C . GLN A 1 736 ? -24.389 20.441 4.946 1.00 87.94 736 GLN A C 1
ATOM 5826 O O . GLN A 1 736 ? -24.837 19.344 5.272 1.00 87.94 736 GLN A O 1
ATOM 5831 N N . ASP A 1 737 ? -23.848 20.650 3.743 1.00 89.75 737 ASP A N 1
ATOM 5832 C CA . ASP A 1 737 ? -23.702 19.578 2.750 1.00 89.75 737 ASP A CA 1
ATOM 5833 C C . ASP A 1 737 ? -22.704 18.503 3.218 1.00 89.75 737 ASP A C 1
ATOM 5835 O O . ASP A 1 737 ? -22.960 17.301 3.104 1.00 89.75 737 ASP A O 1
ATOM 5839 N N . PHE A 1 738 ? -21.600 18.920 3.841 1.00 90.50 738 PHE A N 1
ATOM 5840 C CA . PHE A 1 738 ? -20.595 18.010 4.384 1.00 90.50 738 PHE A CA 1
ATOM 5841 C C . PHE A 1 738 ? -21.175 17.061 5.443 1.00 90.50 738 PHE A C 1
ATOM 5843 O O . PHE A 1 738 ? -21.253 15.852 5.211 1.00 90.50 738 PHE A O 1
ATOM 5850 N N . TRP A 1 739 ? -21.632 17.596 6.580 1.00 87.25 739 TRP A N 1
ATOM 5851 C CA . TRP A 1 739 ? -22.150 16.788 7.694 1.00 87.25 739 TRP A CA 1
ATOM 5852 C C . TRP A 1 739 ? -23.523 16.185 7.395 1.00 87.25 739 TRP A C 1
ATOM 5854 O O . TRP A 1 739 ? -23.858 15.102 7.872 1.00 87.25 739 TRP A O 1
ATOM 5864 N N . GLY A 1 740 ? -24.333 16.890 6.606 1.00 82.62 740 GLY A N 1
ATOM 5865 C CA . GLY A 1 740 ? -25.706 16.512 6.315 1.00 82.62 740 GLY A CA 1
ATOM 5866 C C . GLY A 1 740 ? -25.840 15.496 5.191 1.00 82.62 740 GLY A C 1
ATOM 5867 O O . GLY A 1 740 ? -26.799 14.734 5.211 1.00 82.62 740 GLY A O 1
ATOM 5868 N N . ASN A 1 741 ? -24.925 15.433 4.223 1.00 84.12 741 ASN A N 1
ATOM 5869 C CA . ASN A 1 741 ? -25.099 14.557 3.062 1.00 84.12 741 ASN A CA 1
ATOM 5870 C C . ASN A 1 741 ? -23.902 13.663 2.787 1.00 84.12 741 ASN A C 1
ATOM 5872 O O . ASN A 1 741 ? -24.112 12.528 2.355 1.00 84.12 741 ASN A O 1
ATOM 5876 N N . ARG A 1 742 ? -22.675 14.129 3.026 1.00 88.00 742 ARG A N 1
ATOM 5877 C CA . ARG A 1 742 ? -21.469 13.496 2.471 1.00 88.00 742 ARG A CA 1
ATOM 5878 C C . ARG A 1 742 ? -20.610 12.740 3.476 1.00 88.00 742 ARG A C 1
ATOM 5880 O O . ARG A 1 742 ? -19.869 11.849 3.061 1.00 88.00 742 ARG A O 1
ATOM 5887 N N . TRP A 1 743 ? -20.731 13.046 4.763 1.00 87.06 743 TRP A N 1
ATOM 5888 C CA . TRP A 1 743 ? -19.921 12.451 5.821 1.00 87.06 743 TRP A CA 1
ATOM 5889 C C . TRP A 1 743 ? -20.625 11.292 6.542 1.00 87.06 743 TRP A C 1
ATOM 5891 O O . TRP A 1 743 ? -21.705 11.459 7.101 1.00 87.06 743 TRP A O 1
ATOM 5901 N N . HIS A 1 744 ? -19.977 10.124 6.541 1.00 77.06 744 HIS A N 1
ATOM 5902 C CA . HIS A 1 744 ? -20.164 9.007 7.477 1.00 77.06 744 HIS A CA 1
ATOM 5903 C C . HIS A 1 744 ? -21.621 8.641 7.857 1.00 77.06 744 HIS A C 1
ATOM 5905 O O . HIS A 1 744 ? -22.089 8.867 8.978 1.00 77.06 744 HIS A O 1
ATOM 5911 N N . HIS A 1 745 ? -22.344 7.992 6.938 1.00 77.12 745 HIS A N 1
ATOM 5912 C CA . HIS A 1 745 ? -23.771 7.657 7.121 1.00 77.12 745 HIS A CA 1
ATOM 5913 C C . HIS A 1 745 ? -24.084 6.561 8.149 1.00 77.12 745 HIS A C 1
ATOM 5915 O O . HIS A 1 745 ? -25.241 6.415 8.538 1.00 77.12 745 HIS A O 1
ATOM 5921 N N . SER A 1 746 ? -23.096 5.793 8.611 1.00 76.44 746 SER A N 1
ATOM 5922 C CA . SER A 1 746 ? -23.327 4.632 9.486 1.00 76.44 746 SER A CA 1
ATOM 5923 C C . SER A 1 746 ? -23.805 4.979 10.899 1.00 76.44 746 SER A C 1
ATOM 5925 O O . SER A 1 746 ? -24.518 4.183 11.499 1.00 76.44 746 SER A O 1
ATOM 5927 N N . VAL A 1 747 ? -23.470 6.165 11.415 1.00 79.62 747 VAL A N 1
ATOM 5928 C CA . VAL A 1 747 ? -23.781 6.572 12.805 1.00 79.62 747 VAL A CA 1
ATOM 5929 C C . VAL A 1 747 ? -24.906 7.601 12.901 1.00 79.62 747 VAL A C 1
ATOM 5931 O O . VAL A 1 747 ? -25.480 7.813 13.966 1.00 79.62 747 VAL A O 1
ATOM 5934 N N . ARG A 1 748 ? -25.268 8.237 11.782 1.00 82.00 748 ARG A N 1
ATOM 5935 C CA . ARG A 1 748 ? -26.186 9.383 11.762 1.00 82.00 748 ARG A CA 1
ATOM 5936 C C . ARG A 1 748 ? -27.551 9.072 12.373 1.00 82.00 748 ARG A C 1
ATOM 5938 O O . ARG A 1 748 ? -28.091 9.873 13.137 1.00 82.00 748 ARG A O 1
ATOM 5945 N N . ARG A 1 749 ? -28.123 7.916 12.032 1.00 83.00 749 ARG A N 1
ATOM 5946 C CA . ARG A 1 749 ? -29.440 7.514 12.535 1.00 83.00 749 ARG A CA 1
ATOM 5947 C C . ARG A 1 749 ? -29.421 7.279 14.043 1.00 83.00 749 ARG A C 1
ATOM 5949 O O . ARG A 1 749 ? -30.336 7.726 14.723 1.00 83.00 749 ARG A O 1
ATOM 5956 N N . GLN A 1 750 ? -28.380 6.626 14.561 1.00 86.38 750 GLN A N 1
ATOM 5957 C CA . GLN A 1 750 ? -28.223 6.435 16.005 1.00 86.38 750 GLN A CA 1
ATOM 5958 C C . GLN A 1 750 ? -28.148 7.784 16.731 1.00 86.38 750 GLN A C 1
ATOM 5960 O O . GLN A 1 750 ? -28.910 8.005 17.666 1.00 86.38 750 GLN A O 1
ATOM 5965 N N . LEU A 1 751 ? -27.309 8.714 16.259 1.00 88.56 751 LEU A N 1
ATOM 5966 C CA . LEU A 1 751 ? -27.143 10.029 16.894 1.00 88.56 751 LEU A CA 1
ATOM 5967 C C . LEU A 1 751 ? -28.441 10.851 16.899 1.00 88.56 751 LEU A C 1
ATOM 5969 O O . LEU A 1 751 ? -28.823 11.401 17.926 1.00 88.56 751 LEU A O 1
ATOM 5973 N N . THR A 1 752 ? -29.149 10.906 15.770 1.00 86.25 752 THR A N 1
ATOM 5974 C CA . THR A 1 752 ? -30.414 11.661 15.659 1.00 86.25 752 THR A CA 1
ATOM 5975 C C . THR A 1 752 ? -31.550 11.044 16.481 1.00 86.25 752 THR A C 1
ATOM 5977 O O . THR A 1 752 ? -32.339 11.772 17.085 1.00 86.25 752 THR A O 1
ATOM 5980 N N . ARG A 1 753 ? -31.626 9.708 16.574 1.00 85.75 753 ARG A N 1
ATOM 5981 C CA . ARG A 1 753 ? -32.595 9.027 17.450 1.00 85.75 753 ARG A CA 1
ATOM 5982 C C . ARG A 1 753 ? -32.303 9.310 18.916 1.00 85.75 753 ARG A C 1
ATOM 5984 O O . ARG A 1 753 ? -33.179 9.818 19.610 1.00 85.75 753 ARG A O 1
ATOM 5991 N N . LEU A 1 754 ? -31.075 9.069 19.368 1.00 89.38 754 LEU A N 1
ATOM 5992 C CA . LEU A 1 754 ? -30.680 9.336 20.753 1.00 89.38 754 LEU A CA 1
ATOM 5993 C C . LEU A 1 754 ? -30.830 10.817 21.118 1.00 89.38 754 LEU A C 1
ATOM 5995 O O . LEU A 1 754 ? -31.244 11.126 22.229 1.00 89.38 754 LEU A O 1
ATOM 5999 N N . GLY A 1 755 ? -30.601 11.732 20.171 1.00 89.12 755 GLY A N 1
ATOM 6000 C CA . GLY A 1 755 ? -30.810 13.167 20.364 1.00 89.12 755 GLY A CA 1
ATOM 6001 C C . GLY A 1 755 ? -32.241 13.529 20.770 1.00 89.12 755 GLY A C 1
ATOM 6002 O O . GLY A 1 755 ? -32.440 14.513 21.475 1.00 89.12 755 GLY A O 1
ATOM 6003 N N . SER A 1 756 ? -33.238 12.717 20.396 1.00 88.62 756 SER A N 1
ATOM 6004 C CA . SER A 1 756 ? -34.635 12.943 20.789 1.00 88.62 756 SER A CA 1
ATOM 6005 C C . SER A 1 756 ? -34.904 12.738 22.282 1.00 88.62 756 SER A C 1
ATOM 6007 O O . SER A 1 756 ? -35.868 13.309 22.788 1.00 88.62 756 SER A O 1
ATOM 6009 N N . LEU A 1 757 ? -34.048 11.980 22.981 1.00 88.69 757 LEU A N 1
ATOM 6010 C CA . LEU A 1 757 ? -34.153 11.727 24.423 1.00 88.69 757 LEU A CA 1
ATOM 6011 C C . LEU A 1 757 ? -33.872 12.981 25.261 1.00 88.69 757 LEU A C 1
ATOM 6013 O O . LEU A 1 757 ? -34.246 13.034 26.429 1.00 88.69 757 LEU A O 1
ATOM 6017 N N . PHE A 1 758 ? -33.201 13.977 24.681 1.00 88.88 758 PHE A N 1
ATOM 6018 C CA . PHE A 1 758 ? -32.751 15.161 25.395 1.00 88.88 758 PHE A CA 1
ATOM 6019 C C . PHE A 1 758 ? -33.751 16.327 25.284 1.00 88.88 758 PHE A C 1
ATOM 6021 O O . PHE A 1 758 ? -34.565 16.372 24.350 1.00 88.88 758 PHE A O 1
ATOM 6028 N N . PRO A 1 759 ? -33.687 17.316 26.198 1.00 87.62 759 PRO A N 1
ATOM 6029 C CA . PRO A 1 759 ? -34.548 18.495 26.157 1.00 87.62 759 PRO A CA 1
ATOM 6030 C C . PRO A 1 759 ? -34.490 19.194 24.796 1.00 87.62 759 PRO A C 1
ATOM 6032 O O . PRO A 1 759 ? -33.416 19.359 24.219 1.00 87.62 759 PRO A O 1
ATOM 6035 N N . LEU A 1 760 ? -35.652 19.589 24.265 1.00 85.69 760 LEU A N 1
ATOM 6036 C CA . LEU A 1 760 ? -35.819 20.198 22.933 1.00 85.69 760 LEU A CA 1
ATOM 6037 C C . LEU A 1 760 ? -35.380 19.314 21.746 1.00 85.69 760 LEU A C 1
ATOM 6039 O O . LEU A 1 760 ? -35.542 19.718 20.591 1.00 85.69 760 LEU A O 1
ATOM 6043 N N . GLY A 1 761 ? -34.914 18.086 21.991 1.00 85.12 761 GLY A N 1
ATOM 6044 C CA . GLY A 1 761 ? -34.435 17.129 20.992 1.00 85.12 761 GLY A CA 1
ATOM 6045 C C . GLY A 1 761 ? -35.505 16.608 20.031 1.00 85.12 761 GLY A C 1
ATOM 6046 O O . GLY A 1 761 ? -35.186 15.979 19.023 1.00 85.12 761 GLY A O 1
ATOM 6047 N N . ARG A 1 762 ? -36.783 16.889 20.310 1.00 83.69 762 ARG A N 1
ATOM 6048 C CA . ARG A 1 762 ? -37.914 16.611 19.408 1.00 83.69 762 ARG A CA 1
ATOM 6049 C C . ARG A 1 762 ? -38.081 17.663 18.308 1.00 83.69 762 ARG A C 1
ATOM 6051 O O . ARG A 1 762 ? -38.713 17.396 17.291 1.00 83.69 762 ARG A O 1
ATOM 6058 N N . THR A 1 763 ? -37.512 18.854 18.485 1.00 87.44 763 THR A N 1
ATOM 6059 C CA . THR A 1 763 ? -37.508 19.889 17.443 1.00 87.44 763 THR A CA 1
ATOM 6060 C C . THR A 1 763 ? -36.416 19.594 16.415 1.00 87.44 763 THR A C 1
ATOM 6062 O O . THR A 1 763 ? -35.376 19.038 16.761 1.00 87.44 763 THR A O 1
ATOM 6065 N N . LYS A 1 764 ? -36.599 19.995 15.149 1.00 82.75 764 LYS A N 1
ATOM 6066 C CA . LYS A 1 764 ? -35.578 19.775 14.102 1.00 82.75 764 LYS A CA 1
ATOM 6067 C C . LYS A 1 764 ? -34.224 20.395 14.476 1.00 82.75 764 LYS A C 1
ATOM 6069 O O . LYS A 1 764 ? -33.188 19.765 14.286 1.00 82.75 764 LYS A O 1
ATOM 6074 N N . THR A 1 765 ? -34.241 21.609 15.028 1.00 81.75 765 THR A N 1
ATOM 6075 C CA . THR A 1 765 ? -33.030 22.340 15.430 1.00 81.75 765 THR A CA 1
ATOM 6076 C C . THR A 1 765 ? -32.387 21.734 16.677 1.00 81.75 765 THR A C 1
ATOM 6078 O O . THR A 1 765 ? -31.182 21.498 16.679 1.00 81.75 765 THR A O 1
ATOM 6081 N N . GLY A 1 766 ? -33.177 21.419 17.710 1.00 84.25 766 GLY A N 1
ATOM 6082 C CA . GLY A 1 766 ? -32.667 20.796 18.933 1.00 84.25 766 GLY A CA 1
ATOM 6083 C C . GLY A 1 766 ? -32.122 19.387 18.695 1.00 84.25 766 GLY A C 1
ATOM 6084 O O . GLY A 1 766 ? -31.072 19.044 19.226 1.00 84.25 766 GLY A O 1
ATOM 6085 N N . ASN A 1 767 ? -32.763 18.592 17.831 1.00 86.38 767 ASN A N 1
ATOM 6086 C CA . ASN A 1 767 ? -32.257 17.274 17.444 1.00 86.38 767 ASN A CA 1
ATOM 6087 C C . ASN A 1 767 ? -30.898 17.372 16.741 1.00 86.38 767 ASN A C 1
ATOM 6089 O O . ASN A 1 767 ? -29.973 16.635 17.072 1.00 86.38 767 ASN A O 1
ATOM 6093 N N . ALA A 1 768 ? -30.766 18.312 15.798 1.00 82.88 768 ALA A N 1
ATOM 6094 C CA . ALA A 1 768 ? -29.507 18.551 15.106 1.00 82.88 768 ALA A CA 1
ATOM 6095 C C . ALA A 1 768 ? -28.400 18.958 16.089 1.00 82.88 768 ALA A C 1
ATOM 6097 O O . ALA A 1 768 ? -27.307 18.404 16.022 1.00 82.88 768 ALA A O 1
ATOM 6098 N N . PHE A 1 769 ? -28.691 19.859 17.034 1.00 85.38 769 PHE A N 1
ATOM 6099 C CA . PHE A 1 769 ? -27.749 20.250 18.084 1.00 85.38 769 PHE A CA 1
ATOM 6100 C C . PHE A 1 769 ? -27.292 19.048 18.926 1.00 85.38 769 PHE A C 1
ATOM 6102 O O . PHE A 1 769 ? -26.092 18.788 19.033 1.00 85.38 769 PHE A O 1
ATOM 6109 N N . TRP A 1 770 ? -28.233 18.258 19.452 1.00 88.06 770 TRP A N 1
ATOM 6110 C CA . TRP A 1 770 ? -27.905 17.073 20.248 1.00 88.06 770 TRP A CA 1
ATOM 6111 C C . TRP A 1 770 ? -27.172 15.996 19.451 1.00 88.06 770 TRP A C 1
ATOM 6113 O O . TRP A 1 770 ? -26.331 15.303 20.015 1.00 88.06 770 TRP A O 1
ATOM 6123 N N . ALA A 1 771 ? -27.402 15.881 18.141 1.00 88.19 771 ALA A N 1
ATOM 6124 C CA . ALA A 1 771 ? -26.631 14.978 17.293 1.00 88.19 771 ALA A CA 1
ATOM 6125 C C . ALA A 1 771 ? -25.136 15.358 17.243 1.00 88.19 771 ALA A C 1
ATOM 6127 O O . ALA A 1 771 ? -24.289 14.464 17.267 1.00 88.19 771 ALA A O 1
ATOM 6128 N N . TYR A 1 772 ? -24.791 16.654 17.235 1.00 88.81 772 TYR A N 1
ATOM 6129 C CA . TYR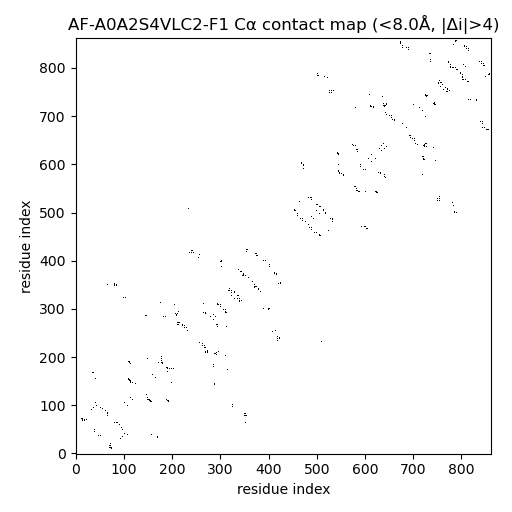 A 1 772 ? -23.394 17.107 17.340 1.00 88.81 772 TYR A CA 1
ATOM 6130 C C . TYR A 1 772 ? -22.804 16.848 18.729 1.00 88.81 772 TYR A C 1
ATOM 6132 O O . TYR A 1 772 ? -21.666 16.390 18.822 1.00 88.81 772 TYR A O 1
ATOM 6140 N N . VAL A 1 773 ? -23.570 17.072 19.801 1.00 88.81 773 VAL A N 1
ATOM 6141 C CA . VAL A 1 773 ? -23.123 16.772 21.174 1.00 88.81 773 VAL A CA 1
ATOM 6142 C C . VAL A 1 773 ? -22.877 15.272 21.355 1.00 88.81 773 VAL A C 1
ATOM 6144 O O . VAL A 1 773 ? -21.822 14.873 21.834 1.00 88.81 773 VAL A O 1
ATOM 6147 N N . LEU A 1 774 ? -23.795 14.422 20.895 1.00 90.56 774 LEU A N 1
ATOM 6148 C CA . LEU A 1 774 ? -23.629 12.968 20.927 1.00 90.56 774 LEU A CA 1
ATOM 6149 C C . LEU A 1 774 ? -22.473 12.502 20.036 1.00 90.56 774 LEU A C 1
ATOM 6151 O O . LEU A 1 774 ? -21.775 11.556 20.389 1.00 90.56 774 LEU A O 1
ATOM 6155 N N . SER A 1 775 ? -22.227 13.178 18.910 1.00 89.81 775 SER A N 1
ATOM 6156 C CA . SER A 1 775 ? -21.027 12.939 18.104 1.00 89.81 775 SER A CA 1
ATOM 6157 C C . SER A 1 775 ? -19.758 13.281 18.889 1.00 89.81 775 SER A C 1
ATOM 6159 O O . SER A 1 775 ? -18.798 12.513 18.849 1.00 89.81 775 SER A O 1
ATOM 6161 N N . ALA A 1 776 ? -19.749 14.380 19.647 1.00 89.88 776 ALA A N 1
ATOM 6162 C CA . ALA A 1 776 ? -18.636 14.718 20.529 1.00 89.88 776 ALA A CA 1
ATOM 6163 C C . ALA A 1 776 ? -18.420 13.660 21.616 1.00 89.88 776 ALA A C 1
ATOM 6165 O O . ALA A 1 776 ? -17.277 13.282 21.878 1.00 89.88 776 ALA A O 1
ATOM 6166 N N . MET A 1 777 ? -19.508 13.149 22.199 1.00 90.75 777 MET A N 1
ATOM 6167 C CA . MET A 1 777 ? -19.459 12.078 23.193 1.00 90.75 777 MET A CA 1
ATOM 6168 C C . MET A 1 777 ? -18.886 10.790 22.613 1.00 90.75 777 MET A C 1
ATOM 6170 O O . MET A 1 777 ? -17.977 10.218 23.204 1.00 90.75 777 MET A O 1
ATOM 6174 N N . LEU A 1 778 ? -19.346 10.384 21.427 1.00 90.31 778 LEU A N 1
ATOM 6175 C CA . LEU A 1 778 ? -18.800 9.246 20.688 1.00 90.31 778 LEU A CA 1
ATOM 6176 C C . LEU A 1 778 ? -17.288 9.388 20.486 1.00 90.31 778 LEU A C 1
ATOM 6178 O O . LEU A 1 778 ? -16.536 8.477 20.815 1.00 90.31 778 LEU A O 1
ATOM 6182 N N . HIS A 1 779 ? -16.828 10.521 19.953 1.00 87.12 779 HIS A N 1
ATOM 6183 C CA . HIS A 1 779 ? -15.409 10.695 19.639 1.00 87.12 779 HIS A CA 1
ATOM 6184 C C . HIS A 1 779 ? -14.548 10.831 20.902 1.00 87.12 779 HIS A C 1
ATOM 6186 O O . HIS A 1 779 ? -13.424 10.338 20.920 1.00 87.12 779 HIS A O 1
ATOM 6192 N N . SER A 1 780 ? -15.088 11.413 21.976 1.00 87.88 780 SER A N 1
ATOM 6193 C CA . SER A 1 780 ? -14.430 11.441 23.289 1.00 87.88 780 SER A CA 1
ATOM 6194 C C . SER A 1 780 ? -14.323 10.041 23.896 1.00 87.88 780 SER A C 1
ATOM 6196 O O . SER A 1 780 ? -13.308 9.719 24.512 1.00 87.88 780 SER A O 1
ATOM 6198 N N . PHE A 1 781 ? -15.356 9.215 23.699 1.00 87.50 781 PHE A N 1
ATOM 6199 C CA . PHE A 1 781 ? -15.425 7.841 24.184 1.00 87.50 781 PHE A CA 1
ATOM 6200 C C . PHE A 1 781 ? -14.522 6.899 23.387 1.00 87.50 781 PHE A C 1
ATOM 6202 O O . PHE A 1 781 ? -13.928 6.000 23.964 1.00 87.50 781 PHE A O 1
ATOM 6209 N N . ILE A 1 782 ? -14.331 7.132 22.084 1.00 83.81 782 ILE A N 1
ATOM 6210 C CA . ILE A 1 782 ? -13.335 6.401 21.279 1.00 83.81 782 ILE A CA 1
ATOM 6211 C C . ILE A 1 782 ? -11.923 6.530 21.886 1.00 83.81 782 ILE A C 1
ATOM 6213 O O . ILE A 1 782 ? -11.118 5.608 21.784 1.00 83.81 782 ILE A O 1
ATOM 6217 N N . LEU A 1 783 ? -11.645 7.646 22.568 1.00 77.06 783 LEU A N 1
ATOM 6218 C CA . LEU A 1 783 ? -10.399 7.909 23.292 1.00 77.06 783 LEU A CA 1
ATOM 6219 C C . LEU A 1 783 ? -10.474 7.526 24.784 1.00 77.06 783 LEU A C 1
ATOM 6221 O O . LEU A 1 783 ? -9.630 7.936 25.569 1.00 77.06 783 LEU A O 1
ATOM 6225 N N . ALA A 1 784 ? -11.478 6.765 25.227 1.00 78.31 784 ALA A N 1
ATOM 6226 C CA . ALA A 1 784 ? -11.661 6.467 26.650 1.00 78.31 784 ALA A CA 1
ATOM 6227 C C . ALA A 1 784 ? -10.489 5.669 27.244 1.00 78.31 784 ALA A C 1
ATOM 6229 O O . ALA A 1 784 ? -10.078 5.933 28.366 1.00 78.31 784 ALA A O 1
ATOM 6230 N N . ARG A 1 785 ? -9.897 4.751 26.470 1.00 77.44 785 ARG A N 1
ATOM 6231 C CA . ARG A 1 785 ? -8.752 3.921 26.894 1.00 77.44 785 ARG A CA 1
ATOM 6232 C C . ARG A 1 785 ? -7.430 4.676 27.029 1.00 77.44 785 ARG A C 1
ATOM 6234 O O . ARG A 1 785 ? -6.466 4.098 27.520 1.00 77.44 785 ARG A O 1
ATOM 6241 N N . SER A 1 786 ? -7.346 5.914 26.541 1.00 69.56 786 SER A N 1
ATOM 6242 C CA . SER A 1 786 ? -6.179 6.774 26.770 1.00 69.56 786 SER A CA 1
ATOM 6243 C C . SER A 1 786 ? -6.354 7.691 27.982 1.00 69.56 786 SER A C 1
ATOM 6245 O O . SER A 1 786 ? -5.420 8.385 28.364 1.00 69.56 786 SER A O 1
ATOM 6247 N N . LYS A 1 787 ? -7.527 7.678 28.624 1.00 74.06 787 LYS A N 1
ATOM 6248 C CA . LYS A 1 787 ? -7.808 8.454 29.834 1.00 74.06 787 LYS A CA 1
ATOM 6249 C C . LYS A 1 787 ? -7.574 7.597 31.086 1.00 74.06 787 LYS A C 1
ATOM 6251 O O . LYS A 1 787 ? -7.621 6.370 30.994 1.00 74.06 787 LYS A O 1
ATOM 6256 N N . PRO A 1 788 ? -7.352 8.222 32.257 1.00 71.31 788 PRO A N 1
ATOM 6257 C CA . PRO A 1 788 ? -7.299 7.505 33.527 1.00 71.31 788 PRO A CA 1
ATOM 6258 C C . PRO A 1 788 ? -8.552 6.654 33.748 1.00 71.31 788 PRO A C 1
ATOM 6260 O O . PRO A 1 788 ? -9.657 7.069 33.386 1.00 71.31 788 PRO A O 1
ATOM 6263 N N . GLU A 1 789 ? -8.373 5.481 34.358 1.00 70.31 789 GLU A N 1
ATOM 6264 C CA . GLU A 1 789 ? -9.481 4.577 34.655 1.00 70.31 789 GLU A CA 1
ATOM 6265 C C . GLU A 1 789 ? -10.502 5.282 35.566 1.00 70.31 789 GLU A C 1
ATOM 6267 O O . GLU A 1 789 ? -10.120 5.891 36.575 1.00 70.31 789 GLU A O 1
ATOM 6272 N N . PRO A 1 790 ? -11.797 5.274 35.207 1.00 75.56 790 PRO A N 1
ATOM 6273 C CA . PRO A 1 790 ? -12.808 5.930 36.015 1.00 75.56 790 PRO A CA 1
ATOM 6274 C C . PRO A 1 790 ? -12.970 5.197 37.351 1.00 75.56 790 PRO A C 1
ATOM 6276 O O . PRO A 1 790 ? -13.001 3.970 37.412 1.00 75.56 790 PRO A O 1
ATOM 6279 N N . SER A 1 791 ? -13.137 5.955 38.431 1.00 73.31 791 SER A N 1
ATOM 6280 C CA . SER A 1 791 ? -13.333 5.408 39.774 1.00 73.31 791 SER A CA 1
ATOM 6281 C C . SER A 1 791 ? -14.733 5.709 40.288 1.00 73.31 791 SER A C 1
ATOM 6283 O O . SER A 1 791 ? -15.240 6.822 40.135 1.00 73.31 791 SER A O 1
ATOM 6285 N N . SER A 1 792 ? -15.339 4.744 40.981 1.00 73.38 792 SER A N 1
ATOM 6286 C CA . SER A 1 792 ? -16.577 4.961 41.738 1.00 73.38 792 SER A CA 1
ATOM 6287 C C . SER A 1 792 ? -16.408 5.994 42.859 1.00 73.38 792 SER A C 1
ATOM 6289 O O . SER A 1 792 ? -17.374 6.670 43.202 1.00 73.38 792 SER A O 1
ATOM 6291 N N . SER A 1 793 ? -15.186 6.179 43.381 1.00 75.38 793 SER A N 1
ATOM 6292 C CA . SER A 1 793 ? -14.868 7.220 44.371 1.00 75.38 793 SER A CA 1
ATOM 6293 C C . SER A 1 793 ? -14.854 8.636 43.787 1.00 75.38 793 SER A C 1
ATOM 6295 O O . SER A 1 793 ? -14.974 9.605 44.531 1.00 75.38 793 SER A O 1
ATOM 6297 N N . ASN A 1 794 ? -14.750 8.772 42.461 1.00 76.19 794 ASN A N 1
ATOM 6298 C CA . ASN A 1 794 ? -14.877 10.042 41.755 1.00 76.19 794 ASN A CA 1
ATOM 6299 C C . ASN A 1 794 ? -15.845 9.881 40.572 1.00 76.19 794 ASN A C 1
ATOM 6301 O O . ASN A 1 794 ? -15.396 9.723 39.434 1.00 76.19 794 ASN A O 1
ATOM 6305 N N . PRO A 1 795 ? -17.170 9.950 40.794 1.00 74.00 795 PRO A N 1
ATOM 6306 C CA . PRO A 1 795 ? -18.165 9.765 39.736 1.00 74.00 795 PRO A CA 1
ATOM 6307 C C . PRO A 1 795 ? -17.986 10.704 38.532 1.00 74.00 795 PRO A C 1
ATOM 6309 O O . PRO A 1 795 ? -18.327 10.339 37.407 1.00 74.00 795 PRO A O 1
ATOM 6312 N N . ALA A 1 796 ? -17.388 11.887 38.726 1.00 77.44 796 ALA A N 1
ATOM 6313 C CA . ALA A 1 796 ? -17.086 12.819 37.640 1.00 77.44 796 ALA A CA 1
ATOM 6314 C C . ALA A 1 796 ? -16.050 12.267 36.639 1.00 77.44 796 ALA A C 1
ATOM 6316 O O . ALA A 1 796 ? -16.023 12.694 35.484 1.00 77.44 796 ALA A O 1
ATOM 6317 N N . SER A 1 797 ? -15.242 11.276 37.032 1.00 78.25 797 SER A N 1
ATOM 6318 C CA . SER A 1 797 ? -14.310 10.584 36.131 1.00 78.25 797 SER A CA 1
ATOM 6319 C C . SER A 1 797 ? -15.022 9.847 34.988 1.00 78.25 797 SER A C 1
ATOM 6321 O O . SER A 1 797 ? -14.511 9.822 33.870 1.00 78.25 797 SER A O 1
ATOM 6323 N N . TYR A 1 798 ? -16.249 9.355 35.201 1.00 79.94 798 TYR A N 1
ATOM 6324 C CA . TYR A 1 798 ? -17.066 8.767 34.133 1.00 79.94 798 TYR A CA 1
ATOM 6325 C C . TYR A 1 798 ? -17.529 9.816 33.117 1.00 79.94 798 TYR A C 1
ATOM 6327 O O . TYR A 1 798 ? -17.560 9.540 31.919 1.00 79.94 798 TYR A O 1
ATOM 6335 N N . LEU A 1 799 ? -17.833 11.042 33.560 1.00 81.44 799 LEU A N 1
ATOM 6336 C CA . LEU A 1 799 ? -18.182 12.145 32.657 1.00 81.44 799 LEU A CA 1
ATOM 6337 C C . LEU A 1 799 ? -16.990 12.547 31.781 1.00 81.44 799 LEU A C 1
ATOM 6339 O O . LEU A 1 799 ? -17.169 12.832 30.597 1.00 81.44 799 LEU A O 1
ATOM 6343 N N . ALA A 1 800 ? -15.769 12.499 32.318 1.00 79.31 800 ALA A N 1
ATOM 6344 C CA . ALA A 1 800 ? -14.556 12.803 31.561 1.00 79.31 800 ALA A CA 1
ATOM 6345 C C . ALA A 1 800 ? -14.326 11.845 30.373 1.00 79.31 800 ALA A C 1
ATOM 6347 O O . ALA A 1 800 ? -13.696 12.231 29.384 1.00 79.31 800 ALA A O 1
ATOM 6348 N N . LEU A 1 801 ? -14.881 10.625 30.404 1.00 82.62 801 LEU A N 1
ATOM 6349 C CA . LEU A 1 801 ? -14.838 9.703 29.262 1.00 82.62 801 LEU A CA 1
ATOM 6350 C C . LEU A 1 801 ? -15.625 10.243 28.065 1.00 82.62 801 LEU A C 1
ATOM 6352 O O . LEU A 1 801 ? -15.144 10.174 26.935 1.00 82.62 801 LEU A O 1
ATOM 6356 N N . PHE A 1 802 ? -16.789 10.840 28.317 1.00 86.12 802 PHE A N 1
ATOM 6357 C CA . PHE A 1 802 ? -17.696 11.345 27.284 1.00 86.12 802 PHE A CA 1
ATOM 6358 C C . PHE A 1 802 ? -17.459 12.815 26.924 1.00 86.12 802 PHE A C 1
ATOM 6360 O O . PHE A 1 802 ? -17.871 13.248 25.853 1.00 86.12 802 PHE A O 1
ATOM 6367 N N . PHE A 1 803 ? -16.786 13.587 27.775 1.00 86.00 803 PHE A N 1
ATOM 6368 C CA . PHE A 1 803 ? -16.577 15.017 27.556 1.00 86.00 803 PHE A CA 1
ATOM 6369 C C . PHE A 1 803 ? -15.093 15.368 27.566 1.00 86.00 803 PHE A C 1
ATOM 6371 O O . PHE A 1 803 ? -14.556 15.886 28.544 1.00 86.00 803 PHE A O 1
ATOM 6378 N N . ASP A 1 804 ? -14.427 15.107 26.443 1.00 82.50 804 ASP A N 1
ATOM 6379 C CA . ASP A 1 804 ? -13.103 15.665 26.191 1.00 82.50 804 ASP A CA 1
ATOM 6380 C C . ASP A 1 804 ? -13.230 17.108 25.678 1.00 82.50 804 ASP A C 1
ATOM 6382 O O . ASP A 1 804 ? -13.877 17.360 24.661 1.00 82.50 804 ASP A O 1
ATOM 6386 N N . ARG A 1 805 ? -12.623 18.068 26.386 1.00 83.88 805 ARG A N 1
ATOM 6387 C CA . ARG A 1 805 ? -12.749 19.508 26.088 1.00 83.88 805 ARG A CA 1
ATOM 6388 C C . ARG A 1 805 ? -12.437 19.848 24.616 1.00 83.88 805 ARG A C 1
ATOM 6390 O O . ARG A 1 805 ? -13.299 20.460 23.983 1.00 83.88 805 ARG A O 1
ATOM 6397 N N . PRO A 1 806 ? -11.274 19.469 24.046 1.00 85.00 806 PRO A N 1
ATOM 6398 C CA . PRO A 1 806 ? -10.961 19.738 22.640 1.00 85.00 806 PRO A CA 1
ATOM 6399 C C . PRO A 1 806 ? -11.937 19.085 21.653 1.00 85.00 806 PRO A C 1
ATOM 6401 O O . PRO A 1 806 ? -12.369 19.732 20.694 1.00 85.00 806 PRO A O 1
ATOM 6404 N N . THR A 1 807 ? -12.334 17.833 21.896 1.00 86.12 807 THR A N 1
ATOM 6405 C CA . THR A 1 807 ? -13.292 17.122 21.036 1.00 86.12 807 THR A CA 1
ATOM 6406 C C . THR A 1 807 ? -14.674 17.775 21.057 1.00 86.12 807 THR A C 1
ATOM 6408 O O . THR A 1 807 ? -15.287 17.988 20.008 1.00 86.12 807 THR A O 1
ATOM 6411 N N . VAL A 1 808 ? -15.160 18.149 22.241 1.00 87.56 808 VAL A N 1
ATOM 6412 C CA . VAL A 1 808 ? -16.435 18.858 22.411 1.00 87.56 808 VAL A CA 1
ATOM 6413 C C . VAL A 1 808 ? -16.390 20.226 21.740 1.00 87.56 808 VAL A C 1
ATOM 6415 O O . VAL A 1 808 ? -17.306 20.555 20.984 1.00 87.56 808 VAL A O 1
ATOM 6418 N N . ALA A 1 809 ? -15.312 20.990 21.936 1.00 88.12 809 ALA A N 1
ATOM 6419 C CA . ALA A 1 809 ? -15.128 22.289 21.293 1.00 88.12 809 ALA A CA 1
ATOM 6420 C C . ALA A 1 809 ? -15.193 22.183 19.761 1.00 88.12 809 ALA A C 1
ATOM 6422 O O . ALA A 1 809 ? -15.879 22.982 19.119 1.00 88.12 809 ALA A O 1
ATOM 6423 N N . PHE A 1 810 ? -14.558 21.161 19.173 1.00 90.88 810 PHE A N 1
ATOM 6424 C CA . PHE A 1 810 ? -14.646 20.899 17.738 1.00 90.88 810 PHE A CA 1
ATOM 6425 C C . PHE A 1 810 ? -16.099 20.705 17.288 1.00 90.88 810 PHE A C 1
ATOM 6427 O O . PHE A 1 810 ? -16.601 21.520 16.518 1.00 90.88 810 PHE A O 1
ATOM 6434 N N . PHE A 1 811 ? -16.808 19.688 17.781 1.00 89.50 811 PHE A N 1
ATOM 6435 C CA . PHE A 1 811 ? -18.150 19.364 17.275 1.00 89.50 811 PHE A CA 1
ATOM 6436 C C . PHE A 1 811 ? -19.192 20.452 17.561 1.00 89.50 811 PHE A C 1
ATOM 6438 O O . PHE A 1 811 ? -20.019 20.742 16.695 1.00 89.50 811 PHE A O 1
ATOM 6445 N N . VAL A 1 812 ? -19.136 21.097 18.729 1.00 86.44 812 VAL A N 1
ATOM 6446 C CA . VAL A 1 812 ? -20.044 22.205 19.062 1.00 86.44 812 VAL A CA 1
ATOM 6447 C C . VAL A 1 812 ? -19.793 23.401 18.141 1.00 86.44 812 VAL A C 1
ATOM 6449 O O . VAL A 1 812 ? -20.751 23.976 17.619 1.00 86.44 812 VAL A O 1
ATOM 6452 N N . SER A 1 813 ? -18.528 23.729 17.847 1.00 90.00 813 SER A N 1
ATOM 6453 C CA . SER A 1 813 ? -18.206 24.801 16.895 1.00 90.00 813 SER A CA 1
ATOM 6454 C C . SER A 1 813 ? -18.734 24.522 15.487 1.00 90.00 813 SER A C 1
ATOM 6456 O O . SER A 1 813 ? -19.179 25.453 14.823 1.00 90.00 813 SER A O 1
ATOM 6458 N N . GLN A 1 814 ? -18.767 23.257 15.047 1.00 89.31 814 GLN A N 1
ATOM 6459 C CA . GLN A 1 814 ? -19.348 22.892 13.749 1.00 89.31 814 GLN A CA 1
ATOM 6460 C C . GLN A 1 814 ? -20.863 23.139 13.717 1.00 89.31 814 GLN A C 1
ATOM 6462 O O . GLN A 1 814 ? -21.385 23.638 12.720 1.00 89.31 814 GLN A O 1
ATOM 6467 N N . GLY A 1 815 ? -21.565 22.849 14.818 1.00 84.75 815 GLY A N 1
ATOM 6468 C CA . GLY A 1 815 ? -22.987 23.162 14.968 1.00 84.75 815 GLY A CA 1
ATOM 6469 C C . GLY A 1 815 ? -23.266 24.666 14.860 1.00 84.75 815 GLY A C 1
ATOM 6470 O O . GLY A 1 815 ? -24.115 25.083 14.069 1.00 84.75 815 GLY A O 1
ATOM 6471 N N . PHE A 1 816 ? -22.499 25.492 15.581 1.00 86.81 816 PHE A N 1
ATOM 6472 C CA . PHE A 1 816 ? -22.598 26.955 15.491 1.00 86.81 816 PHE A CA 1
ATOM 6473 C C . PHE A 1 816 ? -22.226 27.485 14.104 1.00 86.81 816 PHE A C 1
ATOM 6475 O O . PHE A 1 816 ? -22.946 28.314 13.549 1.00 86.81 816 PHE A O 1
ATOM 6482 N N . ALA A 1 817 ? -21.151 26.977 13.502 1.00 89.25 817 ALA A N 1
ATOM 6483 C CA . ALA A 1 817 ? -20.723 27.365 12.163 1.00 89.25 817 ALA A CA 1
ATOM 6484 C C . ALA A 1 817 ? -21.792 27.071 11.101 1.00 89.25 817 ALA A C 1
ATOM 6486 O O . ALA A 1 817 ? -21.961 27.861 10.173 1.00 89.25 817 ALA A O 1
ATOM 6487 N N . MET A 1 818 ? -22.552 25.984 11.255 1.00 87.50 818 MET A N 1
ATOM 6488 C CA . MET A 1 818 ? -23.695 25.672 10.397 1.00 87.50 818 MET A CA 1
ATOM 6489 C C . MET A 1 818 ? -24.867 26.639 10.605 1.00 87.50 818 MET A C 1
ATOM 6491 O O . MET A 1 818 ? -25.508 27.048 9.635 1.00 87.50 818 MET A O 1
ATOM 6495 N N . MET A 1 819 ? -25.144 27.045 11.848 1.00 84.88 819 MET A N 1
ATOM 6496 C CA . MET A 1 819 ? -26.158 28.068 12.127 1.00 84.88 819 MET A CA 1
ATOM 6497 C C . MET A 1 819 ? -25.773 29.423 11.525 1.00 84.88 819 MET A C 1
ATOM 6499 O O . MET A 1 819 ? -26.625 30.071 10.917 1.00 84.88 819 MET A O 1
ATOM 6503 N N . ILE A 1 820 ? -24.503 29.823 11.636 1.00 88.88 820 ILE A N 1
ATOM 6504 C CA . ILE A 1 820 ? -23.978 31.052 11.028 1.00 88.88 820 ILE A CA 1
ATOM 6505 C C . ILE A 1 820 ? -24.043 30.964 9.500 1.00 88.88 820 ILE A C 1
ATOM 6507 O O . ILE A 1 820 ? -24.536 31.892 8.861 1.00 88.88 820 ILE A O 1
ATOM 6511 N N . GLU A 1 821 ? -23.626 29.835 8.912 1.00 91.88 821 GLU A N 1
ATOM 6512 C CA . GLU A 1 821 ? -23.680 29.607 7.461 1.00 91.88 821 GLU A CA 1
ATOM 6513 C C . GLU A 1 821 ? -25.085 29.846 6.902 1.00 91.88 821 GLU A C 1
ATOM 6515 O O . GLU A 1 821 ? -25.249 30.474 5.856 1.00 91.88 821 GLU A O 1
ATOM 6520 N N . ARG A 1 822 ? -26.100 29.358 7.621 1.00 86.00 822 ARG A N 1
ATOM 6521 C CA . ARG A 1 822 ? -27.497 29.439 7.200 1.00 86.00 822 ARG A CA 1
ATOM 6522 C C . ARG A 1 822 ? -28.045 30.867 7.175 1.00 86.00 822 ARG A C 1
ATOM 6524 O O . ARG A 1 822 ? -28.873 31.150 6.315 1.00 86.00 822 ARG A O 1
ATOM 6531 N N . HIS A 1 823 ? -27.622 31.726 8.101 1.00 88.25 823 HIS A N 1
ATOM 6532 C CA . HIS A 1 823 ? -28.213 33.059 8.280 1.00 88.25 823 HIS A CA 1
ATOM 6533 C C . HIS A 1 823 ? -27.352 34.192 7.713 1.00 88.25 823 HIS A C 1
ATOM 6535 O O . HIS A 1 823 ? -27.903 35.186 7.256 1.00 88.25 823 HIS A O 1
ATOM 6541 N N . PHE A 1 824 ? -26.024 34.048 7.722 1.00 92.00 824 PHE A N 1
ATOM 6542 C CA . PHE A 1 824 ? -25.104 35.163 7.471 1.00 92.00 824 PHE A CA 1
ATOM 6543 C C . PHE A 1 824 ? -24.134 34.937 6.307 1.00 92.00 824 PHE A C 1
ATOM 6545 O O . PHE A 1 824 ? -23.601 35.909 5.783 1.00 92.00 824 PHE A O 1
ATOM 6552 N N . VAL A 1 825 ? -23.880 33.691 5.880 1.00 92.06 825 VAL A N 1
ATOM 6553 C CA . VAL A 1 825 ? -22.867 33.410 4.845 1.00 92.06 825 VAL A CA 1
ATOM 6554 C C . VAL A 1 825 ? -23.509 33.322 3.451 1.00 92.06 825 VAL A C 1
ATOM 6556 O O . VAL A 1 825 ? -24.312 32.409 3.196 1.00 92.06 825 VAL A O 1
ATOM 6559 N N . PRO A 1 826 ? -23.125 34.206 2.505 1.00 91.31 826 PRO A N 1
ATOM 6560 C CA . PRO A 1 826 ? -23.611 34.159 1.129 1.00 91.31 826 PRO A CA 1
ATOM 6561 C C . PRO A 1 826 ? -23.283 32.829 0.450 1.00 91.31 826 PRO A C 1
ATOM 6563 O O . PRO A 1 826 ? -22.209 32.265 0.663 1.00 91.31 826 PRO A O 1
ATOM 6566 N N . HIS A 1 827 ? -24.173 32.353 -0.429 1.00 89.88 827 HIS A N 1
ATOM 6567 C CA . HIS A 1 827 ? -24.018 31.075 -1.139 1.00 89.88 827 HIS A CA 1
ATOM 6568 C C . HIS A 1 827 ? -22.655 30.911 -1.836 1.00 89.88 827 HIS A C 1
ATOM 6570 O O . HIS A 1 827 ? -22.074 29.828 -1.776 1.00 89.88 827 HIS A O 1
ATOM 6576 N N . SER A 1 828 ? -22.116 31.979 -2.435 1.00 90.75 828 SER A N 1
ATOM 6577 C CA . SER A 1 828 ? -20.809 31.984 -3.111 1.00 90.75 828 SER A CA 1
ATOM 6578 C C . SER A 1 828 ? -19.622 31.743 -2.169 1.00 90.75 828 SER A C 1
ATOM 6580 O O . SER A 1 828 ? -18.604 31.201 -2.593 1.00 90.75 828 SER A O 1
ATOM 6582 N N . MET A 1 829 ? -19.748 32.094 -0.885 1.00 91.88 829 MET A N 1
ATOM 6583 C CA . MET A 1 829 ? -18.676 31.990 0.111 1.00 91.88 829 MET A CA 1
ATOM 6584 C C . MET A 1 829 ? -18.780 30.745 0.997 1.00 91.88 829 MET A C 1
ATOM 6586 O O . MET A 1 829 ? -17.851 30.454 1.750 1.00 91.88 829 MET A O 1
ATOM 6590 N N . ARG A 1 830 ? -19.867 29.969 0.903 1.00 92.94 830 ARG A N 1
ATOM 6591 C CA . ARG A 1 830 ? -20.096 28.804 1.780 1.00 92.94 830 ARG A CA 1
ATOM 6592 C C . ARG A 1 830 ? -19.015 27.734 1.673 1.00 92.94 830 ARG A C 1
ATOM 6594 O O . ARG A 1 830 ? -18.638 27.144 2.679 1.00 92.94 830 ARG A O 1
ATOM 6601 N N . ARG A 1 831 ? -18.445 27.530 0.483 1.00 92.56 831 ARG A N 1
ATOM 6602 C CA . ARG A 1 831 ? -17.341 26.576 0.295 1.00 92.56 831 ARG A CA 1
ATOM 6603 C C . ARG A 1 831 ? -16.061 27.026 0.998 1.00 92.56 831 ARG A C 1
ATOM 6605 O O . ARG A 1 831 ? -15.345 26.201 1.557 1.00 92.56 831 ARG A O 1
ATOM 6612 N N . LEU A 1 832 ? -15.778 28.328 0.977 1.00 91.88 832 LEU A N 1
ATOM 6613 C CA . LEU A 1 832 ? -14.643 28.903 1.696 1.00 91.88 832 LEU A CA 1
ATOM 6614 C C . LEU A 1 832 ? -14.875 28.826 3.212 1.00 91.88 832 LEU A C 1
ATOM 6616 O O . LEU A 1 832 ? -13.999 28.365 3.939 1.00 91.88 832 LEU A O 1
ATOM 6620 N N . TRP A 1 833 ? -16.077 29.192 3.668 1.00 93.56 833 TRP A N 1
ATOM 6621 C CA . TRP A 1 833 ? -16.500 29.079 5.067 1.00 93.56 833 TRP A CA 1
ATOM 6622 C C . TRP A 1 833 ? -16.353 27.653 5.609 1.00 93.56 833 TRP A C 1
ATOM 6624 O O . TRP A 1 833 ? -15.781 27.448 6.679 1.00 93.56 833 TRP A O 1
ATOM 6634 N N . PHE A 1 834 ? -16.789 26.657 4.839 1.00 92.69 834 PHE A N 1
ATOM 6635 C CA . PHE A 1 834 ? -16.612 25.240 5.146 1.00 92.69 834 PHE A CA 1
ATOM 6636 C C . PHE A 1 834 ? -15.143 24.869 5.413 1.00 92.69 834 PHE A C 1
ATOM 6638 O O . PHE A 1 834 ? -14.830 24.287 6.451 1.00 92.69 834 PHE A O 1
ATOM 6645 N N . TRP A 1 835 ? -14.224 25.228 4.512 1.00 90.31 835 TRP A N 1
ATOM 6646 C CA . TRP A 1 835 ? -12.811 24.890 4.695 1.00 90.31 835 TRP A CA 1
ATOM 6647 C C . TRP A 1 835 ? -12.184 25.630 5.874 1.00 90.31 835 TRP A C 1
ATOM 6649 O O . TRP A 1 835 ? -11.450 25.019 6.647 1.00 90.31 835 TRP A O 1
ATOM 6659 N N . ILE A 1 836 ? -12.501 26.914 6.056 1.00 90.44 836 ILE A N 1
ATOM 6660 C CA . ILE A 1 836 ? -12.016 27.705 7.195 1.00 90.44 836 ILE A CA 1
ATOM 6661 C C . ILE A 1 836 ? -12.452 27.057 8.514 1.00 90.44 836 ILE A C 1
ATOM 6663 O O . ILE A 1 836 ? -11.628 26.818 9.396 1.00 90.44 836 ILE A O 1
ATOM 6667 N N . THR A 1 837 ? -13.734 26.723 8.638 1.00 90.88 837 THR A N 1
ATOM 6668 C CA . THR A 1 837 ? -14.310 26.185 9.878 1.00 90.88 837 THR A CA 1
ATOM 6669 C C . THR A 1 837 ? -13.791 24.791 10.215 1.00 90.88 837 THR A C 1
ATOM 6671 O O . THR A 1 837 ? -13.450 24.545 11.374 1.00 90.88 837 THR A O 1
ATOM 6674 N N . ILE A 1 838 ? -13.647 23.898 9.229 1.00 89.94 838 ILE A N 1
ATOM 6675 C CA . ILE A 1 838 ? -13.058 22.570 9.452 1.00 89.94 838 ILE A CA 1
ATOM 6676 C C . ILE A 1 838 ? -11.570 22.658 9.789 1.00 89.94 838 ILE A C 1
ATOM 6678 O O . ILE A 1 838 ? -11.120 21.980 10.710 1.00 89.94 838 ILE A O 1
ATOM 6682 N N . LEU A 1 839 ? -10.789 23.469 9.071 1.00 88.38 839 LEU A N 1
ATOM 6683 C CA . LEU A 1 839 ? -9.334 23.503 9.251 1.00 88.38 839 LEU A CA 1
ATOM 6684 C C . LEU A 1 839 ? -8.909 24.224 10.531 1.00 88.38 839 LEU A C 1
ATOM 6686 O O . LEU A 1 839 ? -7.873 23.879 11.095 1.00 88.38 839 LEU A O 1
ATOM 6690 N N . ILE A 1 840 ? -9.678 25.213 10.994 1.00 87.56 840 ILE A N 1
ATOM 6691 C CA . ILE A 1 840 ? -9.411 25.899 12.265 1.00 87.56 840 ILE A CA 1
ATOM 6692 C C . ILE A 1 840 ? -9.832 25.010 13.432 1.00 87.56 840 ILE A C 1
ATOM 6694 O O . ILE A 1 840 ? -8.998 24.668 14.269 1.00 87.56 840 ILE A O 1
ATOM 6698 N N . ALA A 1 841 ? -11.098 24.588 13.471 1.00 88.81 841 ALA A N 1
ATOM 6699 C CA . ALA A 1 841 ? -11.606 23.804 14.592 1.00 88.81 841 ALA A CA 1
ATOM 6700 C C . ALA A 1 841 ? -10.990 22.398 14.634 1.00 88.81 841 ALA A C 1
ATOM 6702 O O . ALA A 1 841 ? -10.796 21.837 15.711 1.00 88.81 841 ALA A O 1
ATOM 6703 N N . GLY A 1 842 ? -10.646 21.825 13.477 1.00 86.69 842 GLY A N 1
ATOM 6704 C CA . GLY A 1 842 ? -10.003 20.516 13.380 1.00 86.69 842 GLY A CA 1
ATOM 6705 C C . GLY A 1 842 ? -8.678 20.450 14.140 1.00 86.69 842 GLY A C 1
ATOM 6706 O O . GLY A 1 842 ? -8.339 19.392 14.664 1.00 86.69 842 GLY A O 1
ATOM 6707 N N . ARG A 1 843 ? -7.979 21.583 14.314 1.00 84.81 843 ARG A N 1
ATOM 6708 C CA . ARG A 1 843 ? -6.777 21.651 15.162 1.00 84.81 843 ARG A CA 1
ATOM 6709 C C . ARG A 1 843 ? -7.076 21.277 16.605 1.00 84.81 843 ARG A C 1
ATOM 6711 O O . ARG A 1 843 ? -6.264 20.590 17.208 1.00 84.81 843 ARG A O 1
ATOM 6718 N N . TRP A 1 844 ? -8.227 21.687 17.144 1.00 85.62 844 TRP A N 1
ATOM 6719 C CA . TRP A 1 844 ? -8.632 21.326 18.504 1.00 85.62 844 TRP A CA 1
ATOM 6720 C C . TRP A 1 844 ? -8.856 19.826 18.626 1.00 85.62 844 TRP A C 1
ATOM 6722 O O . TRP A 1 844 ? -8.381 19.223 19.579 1.00 85.62 844 TRP A O 1
ATOM 6732 N N . TYR A 1 845 ? -9.500 19.206 17.636 1.00 83.81 845 TYR A N 1
ATOM 6733 C CA . TYR A 1 845 ? -9.712 17.760 17.633 1.00 83.81 845 TYR A CA 1
ATOM 6734 C C . TYR A 1 845 ? -8.385 16.983 17.624 1.00 83.81 845 TYR A C 1
ATOM 6736 O O . TYR A 1 845 ? -8.195 16.071 18.428 1.00 83.81 845 TYR A O 1
ATOM 6744 N N . ILE A 1 846 ? -7.434 17.385 16.774 1.00 80.62 846 ILE A N 1
ATOM 6745 C CA . ILE A 1 846 ? -6.101 16.764 16.726 1.00 80.62 846 ILE A CA 1
ATOM 6746 C C . ILE A 1 846 ? -5.310 17.015 18.011 1.00 80.62 846 ILE A C 1
ATOM 6748 O O . ILE A 1 846 ? -4.678 16.095 18.520 1.00 80.62 846 ILE A O 1
ATOM 6752 N N . ASP A 1 847 ? -5.371 18.225 18.566 1.00 77.62 847 ASP A N 1
ATOM 6753 C CA . ASP A 1 847 ? -4.736 18.550 19.846 1.00 77.62 847 ASP A CA 1
ATOM 6754 C C . ASP A 1 847 ? -5.285 17.682 20.990 1.00 77.62 847 ASP A C 1
ATOM 6756 O O . ASP A 1 847 ? -4.518 17.209 21.824 1.00 77.62 847 ASP A O 1
ATOM 6760 N N . GLY A 1 848 ? -6.593 17.399 20.992 1.00 75.12 848 GLY A N 1
ATOM 6761 C CA . GLY A 1 848 ? -7.222 16.470 21.933 1.00 75.12 848 GLY A CA 1
ATOM 6762 C C . GLY A 1 848 ? -6.691 15.048 21.817 1.00 75.12 848 GLY A C 1
ATOM 6763 O O . GLY A 1 848 ? -6.323 14.445 22.826 1.00 75.12 848 GLY A O 1
ATOM 6764 N N . ILE A 1 849 ? -6.561 14.541 20.587 1.00 73.56 849 ILE A N 1
ATOM 6765 C CA . ILE A 1 849 ? -5.929 13.242 20.334 1.00 73.56 849 ILE A CA 1
ATOM 6766 C C . ILE A 1 849 ? -4.499 13.252 20.879 1.00 73.56 849 ILE A C 1
ATOM 6768 O O . ILE A 1 849 ? -4.180 12.402 21.702 1.00 73.56 849 ILE A O 1
ATOM 6772 N N . LEU A 1 850 ? -3.665 14.228 20.501 1.00 69.81 850 LEU A N 1
ATOM 6773 C CA . LEU A 1 850 ? -2.264 14.317 20.937 1.00 69.81 850 LEU A CA 1
ATOM 6774 C C . LEU A 1 850 ? -2.129 14.374 22.468 1.00 69.81 850 LEU A C 1
ATOM 6776 O O . LEU A 1 850 ? -1.313 13.643 23.031 1.00 69.81 850 LEU A O 1
ATOM 6780 N N . LYS A 1 851 ? -2.958 15.184 23.140 1.00 67.69 851 LYS A N 1
ATOM 6781 C CA . LYS A 1 851 ? -2.972 15.345 24.605 1.00 67.69 851 LYS A CA 1
ATOM 6782 C C . LYS A 1 851 ? -3.443 14.113 25.353 1.00 67.69 851 LYS A C 1
ATOM 6784 O O . LYS A 1 851 ? -2.927 13.845 26.437 1.00 67.69 851 LYS A O 1
ATOM 6789 N N . SER A 1 852 ? -4.368 13.348 24.777 1.00 61.75 852 SER A N 1
ATOM 6790 C CA . SER A 1 852 ? -4.848 12.110 25.394 1.00 61.75 852 SER A CA 1
ATOM 6791 C C . SER A 1 852 ? -3.737 11.067 25.582 1.00 61.75 852 SER A C 1
ATOM 6793 O O . SER A 1 852 ? -3.888 10.164 26.387 1.00 61.75 852 SER A O 1
ATOM 6795 N N . TYR A 1 853 ? -2.591 11.226 24.913 1.00 55.69 853 TYR A N 1
ATOM 6796 C CA . TYR A 1 853 ? -1.406 10.389 25.111 1.00 55.69 853 TYR A CA 1
ATOM 6797 C C . TYR A 1 853 ? -0.291 11.049 25.946 1.00 55.69 853 TYR A C 1
ATOM 6799 O O . TYR A 1 853 ? 0.728 10.411 26.185 1.00 55.69 853 TYR A O 1
ATOM 6807 N N . ILE A 1 854 ? -0.437 12.320 26.355 1.00 49.28 854 ILE A N 1
ATOM 6808 C CA . ILE A 1 854 ? 0.525 13.036 27.227 1.00 49.28 854 ILE A CA 1
ATOM 6809 C C . ILE A 1 854 ? 0.311 12.658 28.693 1.00 49.28 854 ILE A C 1
ATOM 6811 O O . ILE A 1 854 ? 1.243 12.719 29.488 1.00 49.28 854 ILE A O 1
ATOM 6815 N N . THR A 1 855 ? -0.909 12.279 29.070 1.00 39.78 855 THR A N 1
ATOM 6816 C CA . THR A 1 855 ? -1.223 11.943 30.458 1.00 39.78 855 THR A CA 1
ATOM 6817 C C . THR A 1 855 ? -0.813 10.495 30.730 1.00 39.78 855 THR A C 1
ATOM 6819 O O . THR A 1 855 ? -1.422 9.590 30.159 1.00 39.78 855 THR A O 1
ATOM 6822 N N . PRO A 1 856 ? 0.212 10.237 31.563 1.00 36.75 856 PRO A N 1
ATOM 6823 C CA . PRO A 1 856 ? 0.527 8.874 31.949 1.00 36.75 856 PRO A CA 1
ATOM 6824 C C . PRO A 1 856 ? -0.673 8.304 32.702 1.00 36.75 856 PRO A C 1
ATOM 6826 O O . PRO A 1 856 ? -1.170 8.912 33.653 1.00 36.75 856 PRO A O 1
ATOM 6829 N N . ALA A 1 857 ? -1.148 7.134 32.275 1.00 34.12 857 ALA A N 1
ATOM 6830 C CA . ALA A 1 857 ? -1.925 6.295 33.169 1.00 34.12 857 ALA A CA 1
ATOM 6831 C C . ALA A 1 857 ? -1.055 6.082 34.421 1.00 34.12 857 ALA A C 1
ATOM 6833 O O . ALA A 1 857 ? 0.111 5.706 34.263 1.00 34.12 857 ALA A O 1
ATOM 6834 N N . PRO A 1 858 ? -1.545 6.364 35.641 1.00 27.33 858 PRO A N 1
ATOM 6835 C CA . PRO A 1 858 ? -0.797 6.008 36.831 1.00 27.33 858 PRO A CA 1
ATOM 6836 C C . PRO A 1 858 ? -0.599 4.496 36.784 1.00 27.33 858 PRO A C 1
ATOM 6838 O O . PRO A 1 858 ? -1.566 3.734 36.790 1.00 27.33 858 PRO A O 1
ATOM 6841 N N . ILE A 1 859 ? 0.658 4.073 36.675 1.00 27.70 859 ILE A N 1
ATOM 6842 C CA . ILE A 1 859 ? 1.053 2.688 36.886 1.00 27.70 859 ILE A CA 1
ATOM 6843 C C . ILE A 1 859 ? 0.762 2.421 38.358 1.00 27.70 859 ILE A C 1
ATOM 6845 O O . ILE A 1 859 ? 1.559 2.729 39.240 1.00 27.70 859 ILE A O 1
ATOM 6849 N N . VAL A 1 860 ? -0.438 1.923 38.642 1.00 24.83 860 VAL A N 1
ATOM 6850 C CA . VAL A 1 860 ? -0.738 1.334 39.938 1.00 24.83 860 VAL A CA 1
ATOM 6851 C C . VAL A 1 860 ? -0.054 -0.025 39.915 1.00 24.83 860 VAL A C 1
ATOM 6853 O O . VAL A 1 860 ? -0.620 -1.002 39.429 1.00 24.83 860 VAL A O 1
ATOM 6856 N N . LEU A 1 861 ? 1.197 -0.063 40.378 1.00 25.06 861 LEU A N 1
ATOM 6857 C CA . LEU A 1 861 ? 1.838 -1.300 40.810 1.00 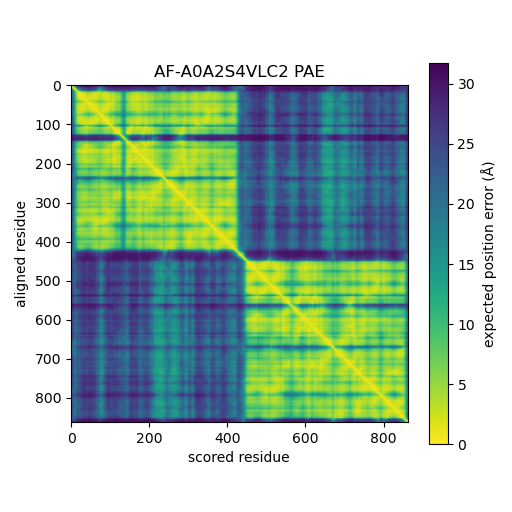25.06 861 LEU A CA 1
ATOM 6858 C C . LEU A 1 861 ? 0.910 -1.942 41.853 1.00 25.06 861 LEU A C 1
ATOM 6860 O O . LEU A 1 861 ? 0.721 -1.395 42.941 1.00 25.06 861 LEU A O 1
ATOM 6864 N N . LYS A 1 862 ? 0.286 -3.059 41.483 1.00 26.81 862 LYS A N 1
ATOM 6865 C CA . LYS A 1 862 ? -0.335 -4.004 42.409 1.00 26.81 862 LYS A CA 1
ATOM 6866 C C . LYS A 1 862 ? 0.391 -5.327 42.311 1.00 26.81 862 LYS A C 1
ATOM 6868 O O . LYS A 1 862 ? 0.618 -5.766 41.161 1.00 26.81 862 LYS A O 1
#

Secondary structure (DSSP, 8-state):
--S---SS------HHHHHHHHHHHHHHHHHHHHHHHHHTT--SHHHHHHHHHHHHHHHHHHHHHHH-TT--SS-HHHHHHHHHHHHHHHHHHHHHHHTGGGTSSSPPPEEEE-HHHHHHHHHHHHHTTTTTTTS-TTS--HHHHTTS-S-EEE-PPPPTTSHHHHHHHHHHHH--SSS--SSSGGG--EEGGGHHHHHTTEETTEETT--SS-HHHHHHHHHHHHHHHHHHIIIIITTTTT--TTTS-HHHHHHHHHHHHHHHHHSHHHHHHHHHHHHHHTTSS-GGG---S---GGG-SSHHHIIIIIS--SSHHHHHHHHTTSTTTTSHHHHHHHHHHHHHHHHHHHTGGGSPPPBTTBTHHHHHHH--HHHHHHHHHHHHHHHHHHHTS-TTTHHHHHHHHHHHHHHHHHHHHHHHHHHHHHTTHHHHHHHHHH-TTS-------HHHHHHHHHHHHHHHHHHHHHHHHTT--SHHHHHHHHHHHHHHHHHHHHHHH-TT---S-HHHIIIIIHHHHHHHHHHHHHHHTGGGTSSSPPPEEEE-HHHHHHHHHHHHTTTTSS--HHHHHHHHHHTS---EEEPPPPPTTSHHHHHHHHHHHH--SSS--SSSGGG--EEGGGHHHHHTTEETTEETT--SS-HHHHHHHHHHHHHHHHHHHHHHHHHTTT--GGGS-HHHHHHHHHHHHHHHHHTHHHHHHHHHHHHHHTTSS-GGG---S-S-GGG-SSHHHIIIIIS-HHHHHHHHHHHTTSTTTTSHHHHHHHHHHHHHHHHHHHTGGGSPPP-TT-THHHHHHH--HHHHHHHHHHHHHHHHHHHHS-GGGHHHHHHHHHHHHHHHHHHHHHHHTTS-------

Foldseek 3Di:
DPDPPDPPPPLPCLDCQLAVVLVVLVVVLVVLLLVLLLLQQPLDPVNLVSLQVSLVVNVVSLLCQLAPPSHDPSDPLCSLQPSLLVSLLSNLSSCCSRPLSVPDPGGWWKKFADPVQLVQLVVLVVVVVPVLVDDDDPDDPVSQVSNQGQHMDTDPDDDRPDPVSSVSSVQSSPVQALFADPVVQSRRIDTPVSVVQSNVQHALPWHFLDELDAPVVLVVLVVLLLVLVVVCCLPCVVCQLPDFLVRDDPVCLQSNLVSVVSNVQSVQRNVSNVVSCVCVSVVVHRSRRDIYQFNPLVPDLALCSNVVRGHGRRCQSSQLSSQCSDVVSPPPLSSLQSSLLVVLQSVLSSLNNLAPRDDPVDPVNVVSSRCQPLSSQLSNLSSVLRVCCVPPNDSVCRNVSNSVSSSVSSSSVSSSSSVSNSVVVVVCCVVVVVVVVVVVLPVPPPCLDPVLQVVLVVLVVVLVVLLLVLLLLPQDPDPVNLVSLVVSLVVNLVSLVCQQAPPSHDPRDPLCNLQVSLLVSVLSNLSSCCSRPLSVQDPGDWFKKFADPVQLVQLVVLLVDLQLPDDDPVSNVVSLLSNQGQHMDTDDQDDSPDPSSSVSSVQSSQVLFLFADLVPQSRRIDTPVSVVASNVQHALPWHFLDFLDAQVVLVVLVVLLSVLVVVCCVCCVVQQLNHFLVRDDPVSLLSPLVSVVSNQQSVCRNVSNPVSSVCVSVVVHRSRRGIYQFNPLVPQLALCSNVVRGHGSNCQSSLLSSQSSDVVSPPPLSSLQSSLLVVLQSLLSSLSNLAADDDPVDNCSVVSSRDQPLSSQLSNLSSVLVVCCVPPNDSVCRNVSNVVSSSVSSSSVVSSSSVSRNDRHPPPDD

pLDDT: mean 79.8, std 16.51, range [23.47, 96.31]

InterPro domains:
  IPR032805 Wax synthase domain [PF13813] (294-357)
  IPR032805 Wax synthase domain [PF13813] (725-789)
  IPR044851 Wax synthase [PTHR31595] (644-844)

Radius of gyration: 32.69 Å; Cα contacts (8 Å, |Δi|>4): 1158; chains: 1; bounding box: 96×71×86 Å

Sequence (862 aa):
MIEDIRLIPKIPFTGTHGLSQALLVLLQILVGLFLGGLTVPSQSSPAHVFRLGLLVWLCPKIIDYSTSRTYSFGNTLADQLILSCVGWNLLTRLLDLSLLPLVSTGPPRWIRPTKEEYARISELRQRSTFNSIKSIPDQRSPAHDELIPKRWEDVPFPAPFSLDRLLYAY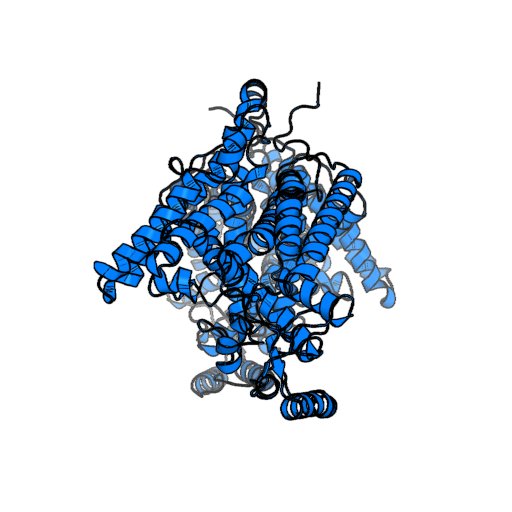DYLMLIRPTTSDLLPWQCRAFDWSLPALNAGGVAGRRFGRPETGPAAALVHLFIYVTFFIYVDNLAIRSIGQITMAELSAIHQLLLPVSAACLISLSAGPCETVIFRLLLSFRIVPPTALLASFNQPYLASSIREFWGKRWHHRVRRQLTRIGSLFPLGRTKTGNVVWAYVLSAMLHSFILARSKPEPRLSDPTSYFALFFDQPTVAFFLSQGLASIIEQHLVPSSLRRLWFWTTILIAGRWYVDGILKSYYKIAGSKVSVIKMILEDIDLIPTIPFTGTHGLLQALQIYLQISLGLFLGGLTVPSLSWPAHGFRLGLLVWLCPKIMDYSISPNYSFGNTLANQILFSYFGWTLLASLLDLALLPFVSPGPPRWIRPTEEELERVLDLKGAAVLTRLTPDRREQACEELIPKHWQTVPFPAPFSTGRLLYAYDYLTLVRPTTSPLFPWQFRAFDWSMPALSAGGVAGRGYGRPETGRKSALVHLLVYVMFIVYVDNLALRSIGRITMAELGTIHQLMLTIGAGCLISLATGPCESVIFRRLLSGKIVPPTALLANFNQPYLASSIQDFWGNRWHHSVRRQLTRLGSLFPLGRTKTGNAFWAYVLSAMLHSFILARSKPEPSSSNPASYLALFFDRPTVAFFVSQGFAMMIERHFVPHSMRRLWFWITILIAGRWYIDGILKSYITPAPIVLK

Mean predicted aligned error: 15.41 Å

Organism: NCBI:txid27350